Protein AF-0000000072485803 (afdb_homodimer)

Radius of gyration: 36.89 Å; Cα contacts (8 Å, |Δi|>4): 2229; chains: 2; bounding box: 76×110×86 Å

Secondary structure (DSSP, 8-state):
-----------------HHHHHHHHHHHT------EEEETTTSTT--HHHHHHHHT-TT---HHHHHHHHHHHTT------TTTTSTTHHHHHH--GGGTTSPEE-HHHHIIIIITTT--EEE-SSSTT-THHHHTT-HHHHTTTT--SPPEE---GGGGSGGGGGGS----------------------GGG--EE--EEEEEEESSSEESEEEEEEEEGGGS-HHHIIIIISSHHHHHH--BSS--B----TTS---EEEEEEEEEPEEEEEEHHHHHHHHHHS-SSPPSSTTEEEGGGGGSGGGSPPEEEB--TTTGGGTTTGGGGGG--THHHHHHHHHTT-SS-SEEEEEEE-TT-EEEEEE-SEEEEEEEEESEEEEEEE-GGGGGGS---EEEEEE--B-GGGSB--TT-TT-TT-B--B-SS-EEEEEEEE-------HHHHHHHHHHHHHHHHHHHHHHHHHHHHHHHHTTSTT----HHHHHHHHHHHHHHHHTS----EEEEEPTT-EEEE-TT-EEEEEEE--HHHHHHHHHHHHHHHHS---SPPPP--EEEEEEEEE--TT-HHHHHHHHHHTT-/-----------------HHHHHHHHHHHT------EEEETTTSTT--HHHHHHHHT-TT---HHHHHHHHHHHTT------TTTTTTTHHHHHH--GGGTTSPEE-HHHHIIIIITTT--EEE-SSSTT-THHHHTT-HHHHTTTT--SPPEE---TTTTSGGGGGGS----------------------GGG--EE--EEEEEEESSSEESEEEEEEEEGGGS-HHHIIIIISSHHHHHH--BSS--B----TTS---EEEEEEEEEPEEEEEEHHHHHHHHHHS-SSPPSSTTEEEGGGGGSGGGSPPEEEB--TTTGGGTTTGGGGGG--THHHHHHHHHTT-SS-SEEEEEEE-TT-EEEEEE-SEEEEEEEEESEEEEEEE-GGGGGGS---EEEEEE--B-GGGSB--TT-TT-TT-B--B-SS-EEEEEEEE-------HHHHHHHHHHHHHHHHHHHHHHHHHHHHHHHHTTSTT----HHHHHHHHHHHHHHHHTS----EEEEEPTT-EEEE-TT-EEEEEEE--HHHHHHHHHHHHHHHHS---SPPPP--EEEEEEEEE--TT-HHHHHHHHHHTT-

Solvent-acces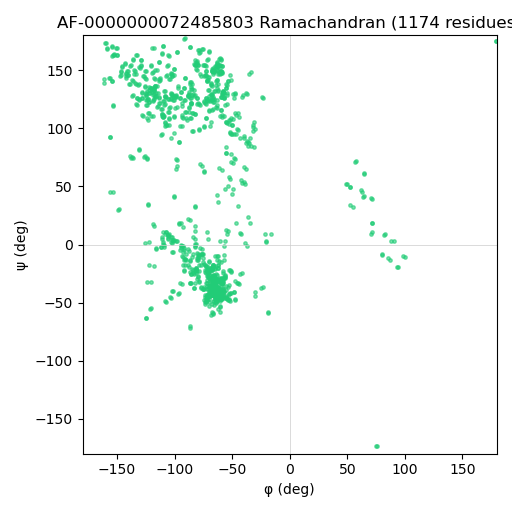sible surface area (backbone atoms only — not comparable to full-atom values): 63453 Å² total; per-residue (Å²): 126,84,74,75,73,77,72,76,68,85,64,85,62,70,78,72,45,72,61,51,30,40,43,51,34,37,63,68,56,62,70,91,53,53,24,45,32,34,37,45,84,54,13,65,91,42,41,71,64,56,39,51,50,55,73,64,41,85,86,66,70,49,68,68,55,30,40,54,52,30,12,53,63,71,63,59,64,71,78,72,61,93,75,71,73,62,70,59,56,61,56,65,66,64,53,55,79,64,51,80,54,42,36,61,34,46,65,54,42,43,31,52,65,19,63,60,40,60,40,50,34,34,36,41,37,55,41,70,82,27,54,36,58,60,53,59,71,37,62,52,62,70,24,38,66,76,64,76,69,74,64,35,64,60,77,66,81,71,70,75,65,62,77,68,66,72,63,72,78,69,69,76,78,73,78,75,77,76,74,78,77,71,77,72,71,74,68,74,69,76,71,80,75,60,62,65,35,74,58,54,39,64,31,35,34,23,65,34,19,50,44,60,29,60,27,41,38,31,28,37,56,70,62,42,52,70,81,52,32,57,64,48,59,61,24,71,68,29,53,71,46,54,42,54,72,45,73,68,45,64,64,67,57,80,86,63,87,56,41,41,41,34,31,45,30,33,30,36,43,16,74,45,76,39,36,45,31,25,49,50,31,39,47,68,68,21,60,66,60,46,51,86,60,50,49,58,44,62,28,68,49,22,80,40,45,86,69,31,50,55,28,45,31,34,64,55,86,72,27,28,31,76,62,66,38,45,85,56,48,83,32,52,66,61,64,64,62,52,50,49,23,48,67,65,61,38,95,59,70,72,30,37,28,47,36,40,35,36,43,18,40,31,42,44,34,42,64,46,81,25,33,33,46,40,32,25,44,34,19,27,41,35,34,26,34,34,56,51,71,44,44,78,64,52,53,53,54,73,23,32,31,24,23,46,39,70,30,64,88,77,25,43,78,52,89,81,41,61,36,36,81,76,47,40,64,20,46,45,34,41,74,48,55,76,72,47,69,44,70,46,42,56,56,83,73,56,53,68,47,38,73,75,35,25,49,59,45,45,44,52,48,48,24,53,47,42,32,53,51,52,50,37,53,49,50,60,50,25,76,74,40,80,82,60,75,86,45,74,65,55,51,53,50,42,48,50,50,18,47,54,54,36,69,62,42,73,52,69,50,43,66,47,76,40,40,56,37,24,28,35,39,41,44,51,44,33,31,33,24,40,39,36,37,60,30,57,67,52,52,51,49,44,52,51,43,56,57,39,46,76,67,45,87,63,86,71,79,63,78,69,55,46,27,34,33,40,35,39,29,28,73,52,65,76,62,26,55,43,54,34,47,47,52,42,52,44,69,67,108,126,88,76,75,73,78,72,78,69,86,65,84,63,70,77,70,47,72,60,50,30,39,45,50,34,39,62,68,56,61,69,91,51,53,24,45,33,34,36,46,83,52,12,66,91,42,40,70,64,56,38,51,50,58,74,62,40,86,85,65,69,49,68,67,57,30,39,54,51,32,12,55,64,71,63,59,63,70,79,71,59,94,76,66,72,61,71,59,54,64,54,65,65,64,54,53,78,65,49,80,54,42,36,61,34,48,65,56,42,44,32,49,65,20,63,57,42,61,41,50,33,34,36,42,39,54,40,69,83,29,54,38,59,61,53,60,72,36,63,53,63,69,26,40,66,76,64,75,68,73,63,36,65,60,75,65,81,71,68,76,66,61,75,69,66,70,64,70,78,69,71,75,79,73,78,73,77,75,72,77,76,68,76,72,70,70,68,73,69,74,71,79,72,58,60,65,35,73,56,56,40,63,30,35,35,23,65,34,19,48,44,59,28,59,27,40,39,32,26,38,58,71,61,44,52,70,82,52,32,56,63,47,59,60,24,71,69,30,51,70,47,55,43,54,74,47,75,67,46,66,64,65,56,83,87,62,86,57,42,42,41,34,32,43,30,33,30,35,44,17,75,46,76,40,38,44,30,25,49,50,31,39,47,70,69,20,60,64,58,45,52,82,59,51,46,58,42,62,28,69,49,22,81,41,46,84,70,31,50,54,28,46,31,34,63,54,86,73,26,27,31,76,62,66,39,47,85,56,48,84,32,54,67,62,64,63,60,52,50,48,21,51,69,65,60,37,95,58,69,71,30,37,29,48,36,40,34,36,42,17,40,32,42,44,33,40,62,46,79,26,33,33,44,40,32,25,45,34,19,26,40,35,35,25,35,34,56,51,70,43,44,74,65,54,54,54,56,71,24,32,32,25,22,46,39,70,29,66,88,77,25,42,78,53,91,82,42,63,35,36,80,78,48,40,65,21,45,44,35,42,75,49,54,76,72,45,69,43,70,45,41,55,56,83,72,56,52,72,47,39,73,74,35,25,48,60,44,45,44,54,48,46,24,50,45,42,30,51,52,50,51,36,53,49,49,61,50,25,75,74,41,80,81,60,74,86,46,75,64,56,51,52,50,41,48,51,50,17,48,55,55,35,70,62,42,75,51,69,51,43,66,46,76,41,40,56,36,24,27,36,41,42,44,51,43,33,30,35,24,40,39,36,37,62,30,56,68,51,52,49,48,42,52,52,44,56,57,41,45,75,68,44,86,63,86,69,78,63,79,70,55,45,27,34,34,41,36,39,31,29,74,54,64,76,63,27,54,43,54,35,48,48,52,43,54,44,70,67,107

Foldseek 3Di:
DPPPPPPPPPPPDPPDDLLNVLVVVCVVLPDDFAAEAAEDPQAPPRHVVLLVDLCPDPVNDDLVNLRNVRGPVVLDPPPDDPPPLQPCPVVVVPVVVCVNSHHYYYLVRCLVVPVLSVGKHKYFRNCVPFLLLPQVLDLCRQLVVVVPDWFDFPDDPPVVPPPPPPPDDPPPPPDPPPDDPPPPPPPPPPPPDRPTHAFKAKKFKDLFQEAFAWAWEKFWLVLDDPVQCPPQPDDPLNVVQWQFLDPQDPPPPVPDRITMTITTAGEHTAMDMAGSLQLVLLQVVADQAGDDPSRYYQLHCLLDLVNGRIFIKHDDWQQCCVPRVVVCVVSGDCSVQVSCCVSQVHPGFRHKDKIKHHQHHKYFKFFFQWWKKKAWSFFKKKKKWWALSLVLLFDWDWHFYFYWYWDPVSWDDDNPPRNCNPTGTTIRSDTHTPNGIDTGTNFGADPVNCSVPVFVRRLVRQLVVQLSVVSSVVVVVVVVVVPDPCDPVVSVVSSVVSNVSSVSRTTGIYMDMAHRRMIMGRHGGIIIMMGTWGDNVLVVQVVVVVVVVVPDVPVDDRDRSMIMMMMTTHRHDCPPPVNVVSVVSSVVD/DPPPPPPPPPPPDPDDDLLNVLVVVCVVLPDDFAAEAAEDPQAPPHHVVLLVDLCPDPVNDDLVNLRNVRGPVVLDPPPDDVPPQQPCPVVVVPVCVCVNSHHYYYLVRCLVVPVVSVGKHKYFRNCVPFLLLPQVLDLCRQLVVVVPDWFDFPDDPPVVPPPPPPPDDPDPPPPPPPPDPPPPPPPPPPPPDRDTHAFKAKKFKFLFQEAFAWAWEKFWLVLDDPVQCDPQPPDPLNVVQWQFLDDQDPPPPVPDRITMTITTAGEHTAMDMAGSLQLVLLQVVADQAGDDPSRYYQLQCLLDLVNGRIFIKHDDWQQCCVPRVVVCVVSGDCSVQVSCCVSQVHPGFRHKDKIKHHQHHKYFKFFFQWWKKKAWSFFKKKKKWWALSLVLLFDWDKHFYFYWYWDPVSWDDDNPPRNCNPTGTTIRSDTHTDNGIDTGTNFGADPVRCSVPVFVRRLVRQLVVQLSVVSSVVVVVCVVVVPDPCDPVVSVVSSVVSNVSSVSRTTGIYMDMHHRRMIMGRHGGIIIMMGTWGDNVLVVQVVVVVVVVVPDVPVDDRDRSMIMMMMTTHRHDCPPPVNVCSVVSSVVD

Nearest PDB structures (foldseek):
  7yxg-assembly1_B  TM=8.420E-01  e=2.147E-21  Drosophila melanogaster
  7yxi-assembly1_A  TM=8.271E-01  e=3.783E-21  Drosophila melanogaster
  7yxh-assembly1_A  TM=8.263E-01  e=3.378E-21  Drosophila melanogaster
  4qu2-assembly1_A  TM=8.295E-01  e=5.953E-21  Mus musculus
  7yxj-assembly2_D  TM=8.227E-01  e=6.426E-20  Drosophila melanogaster

InterPro domains:
  IPR003347 JmjC domain [PS51184] (312-585)
  IPR014710 RmlC-like jelly roll fold [G3DSA:2.60.120.10] (82-196)
  IPR014710 RmlC-like jelly roll fold [G3DSA:2.60.120.10] (247-460)
  IPR014710 RmlC-like jelly roll fold [G3DSA:2.60.120.10] (461-583)
  IPR041667 Cupin-like domain 8 [PF13621] (108-575)

Sequence (1178 aa):
MPTSTVSSTASGDPPLTLLEAFASSAAALRQFGIPRIRVVGLSEGCTPQDYERQRARSDGKDLETLLQESSLCWSHGRPGTAGHRTQNEKSFLHEATAHEDVPVVTEQEFMHRFVFHSRPCIILDALAKWPALHKWREDRYVFDLDHSLPLEAERSDSEEEQDDDVDAEMGDEDTRSEEQVCKHAGKTKSTEGAVLRPKTVTVALTPNGRADAVTRVTYATTAVPAEEAARVYAGDEACKQAVLLSPLTHTADKDRGDAIRQEKIFMYAAELRMTLPQLYGLLRRSPMCSPPHPIDVDMRTYSNKKSAPAIAYAQLQNNCLNTEYTHLRVDILPNVERFGCRVFGKDAVEAANVWFGIPASVSSMHQDWVENLYSVVRGVKEFVLIPPWEGPFVPKPEIPAAAFAIDEAASLIDPEDDRAENWLLQFKQYPVKDGTVVPWMDFDLAGADVEADADGAAHAELERRLLEKLRISRLSSSSLLPNIETTKESHDEDAAAAREEASRKPLHPLVAYVHPGETLYLPAMWLHRVAQHPDGTDLQAHQRHGAAANAATSASPPPLFLTAAVNYWYDMSFSNPSVVLLREFGLLLMPTSTVSSTASGDPPLTLLEAFASSAAALRQFGIPRIRVVGLSEGCTPQDYERQRARSDGKDLETLLQESSLCWSHGRPGTAGHRTQNEKSFLHEATAHEDVPVVTEQEFMHRFVFHSRPCIILDALAKWPALHKWREDRYVFDLDHSLPLEAERSDSEEEQDDDVDAEMGDEDTRSEEQVCKHAGKTKSTEGAVLRPKTVTVALTPNGRADAVTRVTYATTAVPAEEAARVYAGDEACKQAVLLSPLTHTADKDRGDAIRQEKIFMYAAELRMTLPQLYGLLRRSPMCSPPHPIDVDMRTYSNKKSAPAIAYAQLQNNCLNTEYTHLRVDILPNVERFGCRVFGKDAVEAANVWFGIPASVSSMHQDWVENLYSVVRGVKEFVLIPPWEGPFVPKPEIPAAAFAIDEAASLIDPEDDRAENWLLQFKQYPVKDGTVVPWMDFDLAGADVEADADGAAHAELERRLLEKLRISRLSSSSLLPNIETTKESHDEDAAAAREEASRKPLHPLVAYVHPGETLYLPAMWLHRVAQHPDGTDLQAHQRHGAAANAATSASPPPLFLTAAVNYWYDMSFSNPSVVLLREFGLLL

Organism: Leishmania tarentolae (NCBI:txid5689)

Structure (mmCIF, N/CA/C/O backbone):
data_AF-0000000072485803-model_v1
#
loop_
_entity.id
_entity.type
_entity.pdbx_description
1 polymer 'JmjC domain-containing protein'
#
loop_
_atom_site.group_PDB
_atom_site.id
_atom_site.type_symbol
_atom_site.label_atom_id
_atom_site.label_alt_id
_atom_site.label_comp_id
_atom_site.label_asym_id
_atom_site.label_entity_id
_atom_site.label_seq_id
_atom_site.pdbx_PDB_ins_code
_atom_site.Cartn_x
_atom_site.Cartn_y
_atom_site.Cartn_z
_atom_site.occupancy
_atom_site.B_iso_or_equiv
_atom_site.auth_seq_id
_atom_site.auth_comp_id
_atom_site.auth_asym_id
_atom_site.auth_atom_id
_atom_site.pdbx_PDB_model_num
ATOM 1 N N . MET A 1 1 ? -4.621 26.641 -9.828 1 20.8 1 MET A N 1
ATOM 2 C CA . MET A 1 1 ? -4.969 25.234 -9.75 1 20.8 1 MET A CA 1
ATOM 3 C C . MET A 1 1 ? -6.473 25.031 -9.914 1 20.8 1 MET A C 1
ATOM 5 O O . MET A 1 1 ? -7.27 25.75 -9.312 1 20.8 1 MET A O 1
ATOM 9 N N . PRO A 1 2 ? -6.93 24.594 -11.039 1 23.52 2 PRO A N 1
ATOM 10 C CA . PRO A 1 2 ? -8.367 24.578 -11.328 1 23.52 2 PRO A CA 1
ATOM 11 C C . PRO A 1 2 ? -9.18 23.875 -10.25 1 23.52 2 PRO A C 1
ATOM 13 O O . PRO A 1 2 ? -8.688 22.922 -9.625 1 23.52 2 PRO A O 1
ATOM 16 N N . THR A 1 3 ? -9.859 24.641 -9.516 1 21.31 3 THR A N 1
ATOM 17 C CA . THR A 1 3 ? -10.828 24.328 -8.477 1 21.31 3 THR A CA 1
ATOM 18 C C . THR A 1 3 ? -11.891 23.359 -9.016 1 21.31 3 THR A C 1
ATOM 20 O O . THR A 1 3 ? -12.758 23.766 -9.797 1 21.31 3 THR A O 1
ATOM 23 N N . SER A 1 4 ? -11.352 22.172 -9.484 1 23.53 4 SER A N 1
ATOM 24 C CA . SER A 1 4 ? -12.414 21.266 -9.922 1 23.53 4 SER A CA 1
ATOM 25 C C . SER A 1 4 ? -13.547 21.219 -8.906 1 23.53 4 SER A C 1
ATOM 27 O O . SER A 1 4 ? -13.312 21.031 -7.711 1 23.53 4 SER A O 1
ATOM 29 N N . THR A 1 5 ? -14.523 21.953 -9.195 1 24.02 5 THR A N 1
ATOM 30 C CA . THR A 1 5 ? -15.828 22.062 -8.562 1 24.02 5 THR A CA 1
ATOM 31 C C . THR A 1 5 ? -16.438 20.688 -8.328 1 24.02 5 THR A C 1
ATOM 33 O O . THR A 1 5 ? -16.766 19.969 -9.289 1 24.02 5 THR A O 1
ATOM 36 N N . VAL A 1 6 ? -15.938 19.953 -7.355 1 25.98 6 VAL A N 1
ATOM 37 C CA . VAL A 1 6 ? -16.672 18.75 -6.973 1 25.98 6 VAL A CA 1
ATOM 38 C C . VAL A 1 6 ? -18.109 19.125 -6.617 1 25.98 6 VAL A C 1
ATOM 40 O O . VAL A 1 6 ? -18.359 19.844 -5.648 1 25.98 6 VAL A O 1
ATOM 43 N N . SER A 1 7 ? -18.938 19.328 -7.633 1 24.88 7 SER A N 1
ATOM 44 C CA . SER A 1 7 ? -20.375 19.5 -7.449 1 24.88 7 SER A CA 1
ATOM 45 C C . SER A 1 7 ? -20.953 18.391 -6.57 1 24.88 7 SER A C 1
ATOM 47 O O . SER A 1 7 ? -20.672 17.219 -6.777 1 24.88 7 SER A O 1
ATOM 49 N N . SER A 1 8 ? -21.188 18.719 -5.398 1 28.12 8 SER A N 1
ATOM 50 C CA . SER A 1 8 ? -22.016 17.953 -4.469 1 28.12 8 SER A CA 1
ATOM 51 C C . SER A 1 8 ? -23.344 17.578 -5.105 1 28.12 8 SER A C 1
ATOM 53 O O . SER A 1 8 ? -24.266 18.391 -5.172 1 28.12 8 SER A O 1
ATOM 55 N N . THR A 1 9 ? -23.453 17.062 -6.289 1 29.09 9 THR A N 1
ATOM 56 C CA . THR A 1 9 ? -24.797 16.641 -6.652 1 29.09 9 THR A CA 1
ATOM 57 C C . THR A 1 9 ? -25.422 15.789 -5.551 1 29.09 9 THR A C 1
ATOM 59 O O . THR A 1 9 ? -24.766 14.883 -5.023 1 29.09 9 THR A O 1
ATOM 62 N N . ALA A 1 10 ? -26.359 16.234 -4.805 1 33.19 10 ALA A N 1
ATOM 63 C CA . ALA A 1 10 ? -27.422 15.539 -4.09 1 33.19 10 ALA A CA 1
ATOM 64 C C . ALA A 1 10 ? -27.906 14.32 -4.875 1 33.19 10 ALA A C 1
ATOM 66 O O . ALA A 1 10 ? -28.953 14.359 -5.52 1 33.19 10 ALA A O 1
ATOM 67 N N . SER A 1 11 ? -27.141 13.742 -5.891 1 34.41 11 SER A N 1
ATOM 68 C CA . SER A 1 11 ? -27.797 12.742 -6.73 1 34.41 11 SER A CA 1
ATOM 69 C C . SER A 1 11 ? -28.281 11.562 -5.898 1 34.41 11 SER A C 1
ATOM 71 O O . SER A 1 11 ? -27.641 11.172 -4.922 1 34.41 11 SER A O 1
ATOM 73 N N . GLY A 1 12 ? -29.547 11.227 -5.746 1 38.88 12 GLY A N 1
ATOM 74 C CA . GLY A 1 12 ? -30.391 10.086 -5.449 1 38.88 12 GLY A CA 1
ATOM 75 C C . GLY A 1 12 ? -29.719 8.75 -5.699 1 38.88 12 GLY A C 1
ATOM 76 O O . GLY A 1 12 ? -30.375 7.727 -5.855 1 38.88 12 GLY A O 1
ATOM 77 N N . ASP A 1 13 ? -28.547 8.805 -6.066 1 46.03 13 ASP A N 1
ATOM 78 C CA . ASP A 1 13 ? -28.016 7.496 -6.438 1 46.03 13 ASP A CA 1
ATOM 79 C C . ASP A 1 13 ? -27.844 6.605 -5.211 1 46.03 13 ASP A C 1
ATOM 81 O O . ASP A 1 13 ? -27.375 7.066 -4.168 1 46.03 13 ASP A O 1
ATOM 85 N N . PRO A 1 14 ? -28.547 5.598 -5.184 1 54.72 14 PRO A N 1
ATOM 86 C CA . PRO A 1 14 ? -28.422 4.629 -4.09 1 54.72 14 PRO A CA 1
ATOM 87 C C . PRO A 1 14 ? -26.969 4.434 -3.645 1 54.72 14 PRO A C 1
ATOM 89 O O . PRO A 1 14 ? -26.047 4.613 -4.441 1 54.72 14 PRO A O 1
ATOM 92 N N . PRO A 1 15 ? -26.844 4.543 -2.332 1 56.59 15 PRO A N 1
ATOM 93 C CA . PRO A 1 15 ? -25.5 4.363 -1.757 1 56.59 15 PRO A CA 1
ATOM 94 C C . PRO A 1 15 ? -24.734 3.221 -2.41 1 56.59 15 PRO A C 1
ATOM 96 O O . PRO A 1 15 ? -25.328 2.213 -2.801 1 56.59 15 PRO A O 1
ATOM 99 N N . LEU A 1 16 ? -23.531 3.576 -2.812 1 63.62 16 LEU A N 1
ATOM 100 C CA . LEU A 1 16 ? -22.641 2.586 -3.41 1 63.62 16 LEU A CA 1
ATOM 101 C C . LEU A 1 16 ? -22.562 1.327 -2.551 1 63.62 16 LEU A C 1
ATOM 103 O O . LEU A 1 16 ? -22.531 1.411 -1.321 1 63.62 16 LEU A O 1
ATOM 107 N N . THR A 1 17 ? -22.766 0.265 -3.207 1 79.06 17 THR A N 1
ATOM 108 C CA . THR A 1 17 ? -22.625 -1.032 -2.555 1 79.06 17 THR A CA 1
ATOM 109 C C . THR A 1 17 ? -21.172 -1.444 -2.477 1 79.06 17 THR A C 1
ATOM 111 O O . THR A 1 17 ? -20.312 -0.816 -3.098 1 79.06 17 THR A O 1
ATOM 114 N N . LEU A 1 18 ? -20.859 -2.271 -1.564 1 79.62 18 LEU A N 1
ATOM 115 C CA . LEU A 1 18 ? -19.531 -2.83 -1.416 1 79.62 18 LEU A CA 1
ATOM 116 C C . LEU A 1 18 ? -19.016 -3.359 -2.75 1 79.62 18 LEU A C 1
ATOM 118 O O . LEU A 1 18 ? -17.844 -3.139 -3.1 1 79.62 18 LEU A O 1
ATOM 122 N N . LEU A 1 19 ? -19.875 -3.994 -3.492 1 79.5 19 LEU A N 1
ATOM 123 C CA . LEU A 1 19 ? -19.5 -4.535 -4.797 1 79.5 19 LEU A CA 1
ATOM 124 C C . LEU A 1 19 ? -19.141 -3.416 -5.762 1 79.5 19 LEU A C 1
ATOM 126 O O . LEU A 1 19 ? -18.172 -3.543 -6.531 1 79.5 19 LEU A O 1
ATOM 130 N N . GLU A 1 20 ? -19.828 -2.35 -5.676 1 81.62 20 GLU A N 1
ATOM 131 C CA . GLU A 1 20 ? -19.547 -1.205 -6.539 1 81.62 20 GLU A CA 1
ATOM 132 C C . GLU A 1 20 ? -18.219 -0.535 -6.16 1 81.62 20 GLU A C 1
ATOM 134 O O . GLU A 1 20 ? -17.5 -0.041 -7.023 1 81.62 20 GLU A O 1
ATOM 139 N N . ALA A 1 21 ? -18 -0.556 -4.859 1 82.06 21 ALA A N 1
ATOM 140 C CA . ALA A 1 21 ? -16.734 0.01 -4.406 1 82.06 21 ALA A CA 1
ATOM 141 C C . ALA A 1 21 ? -15.555 -0.803 -4.926 1 82.06 21 ALA A C 1
ATOM 143 O O . ALA A 1 21 ? -14.539 -0.239 -5.344 1 82.06 21 ALA A O 1
ATOM 144 N N . PHE A 1 22 ? -15.695 -2.092 -4.945 1 84.62 22 PHE A N 1
ATOM 145 C CA . PHE A 1 22 ? -14.648 -2.943 -5.496 1 84.62 22 PHE A CA 1
ATOM 146 C C . PHE A 1 22 ? -14.508 -2.725 -7 1 84.62 22 PHE A C 1
ATOM 148 O O . PHE A 1 22 ? -13.398 -2.65 -7.52 1 84.62 22 PHE A O 1
ATOM 155 N N . ALA A 1 23 ? -15.586 -2.646 -7.676 1 87.44 23 ALA A N 1
ATOM 156 C CA . ALA A 1 23 ? -15.562 -2.42 -9.117 1 87.44 23 ALA A CA 1
ATOM 157 C C . ALA A 1 23 ? -14.898 -1.087 -9.453 1 87.44 23 ALA A C 1
ATOM 159 O O . ALA A 1 23 ? -14.117 -0.996 -10.398 1 87.44 23 ALA A O 1
ATOM 160 N N . SER A 1 24 ? -15.219 -0.077 -8.68 1 87.06 24 SER A N 1
ATOM 161 C CA . SER A 1 24 ? -14.617 1.234 -8.883 1 87.06 24 SER A CA 1
ATOM 162 C C . SER A 1 24 ? -13.117 1.204 -8.594 1 87.06 24 SER A C 1
ATOM 164 O O . SER A 1 24 ? -12.336 1.853 -9.289 1 87.06 24 SER A O 1
ATOM 166 N N . SER A 1 25 ? -12.797 0.51 -7.555 1 87.75 25 SER A N 1
ATOM 167 C CA . SER A 1 25 ? -11.383 0.36 -7.234 1 87.75 25 SER A CA 1
ATOM 168 C C . SER A 1 25 ? -10.633 -0.353 -8.359 1 87.75 25 SER A C 1
ATOM 170 O O . SER A 1 25 ? -9.531 0.055 -8.734 1 87.75 25 SER A O 1
ATOM 172 N N . ALA A 1 26 ? -11.227 -1.423 -8.859 1 89.75 26 ALA A N 1
ATOM 173 C CA . ALA A 1 26 ? -10.625 -2.18 -9.953 1 89.75 26 ALA A CA 1
ATOM 174 C C . ALA A 1 26 ? -10.422 -1.303 -11.188 1 89.75 26 ALA A C 1
ATOM 176 O O . ALA A 1 26 ? -9.391 -1.386 -11.859 1 89.75 26 ALA A O 1
ATOM 177 N N . ALA A 1 27 ? -11.398 -0.511 -11.461 1 90.38 27 ALA A N 1
ATOM 178 C CA . ALA A 1 27 ? -11.312 0.393 -12.609 1 90.38 27 ALA A CA 1
ATOM 179 C C . ALA A 1 27 ? -10.211 1.429 -12.406 1 90.38 27 ALA A C 1
ATOM 181 O O . ALA A 1 27 ? -9.469 1.741 -13.344 1 90.38 27 ALA A O 1
ATOM 182 N N . ALA A 1 28 ? -10.109 1.931 -11.219 1 90 28 ALA A N 1
ATOM 183 C CA . ALA A 1 28 ? -9.125 2.965 -10.914 1 90 28 ALA A CA 1
ATOM 184 C C . ALA A 1 28 ? -7.707 2.4 -10.945 1 90 28 ALA A C 1
ATOM 186 O O . ALA A 1 28 ? -6.754 3.117 -11.258 1 90 28 ALA A O 1
ATOM 187 N N . LEU A 1 29 ? -7.57 1.133 -10.695 1 91.75 29 LEU A N 1
ATOM 188 C CA . LEU A 1 29 ? -6.254 0.508 -10.586 1 91.75 29 LEU A CA 1
ATOM 189 C C . LEU A 1 29 ? -5.938 -0.32 -11.82 1 91.75 29 LEU A C 1
ATOM 191 O O . LEU A 1 29 ? -4.984 -1.101 -11.828 1 91.75 29 LEU A O 1
ATOM 195 N N . ARG A 1 30 ? -6.719 -0.219 -12.797 1 90.44 30 ARG A N 1
ATOM 196 C CA . ARG A 1 30 ? -6.613 -1.08 -13.977 1 90.44 30 ARG A CA 1
ATOM 197 C C . ARG A 1 30 ? -5.254 -0.927 -14.648 1 90.44 30 ARG A C 1
ATOM 199 O O . ARG A 1 30 ? -4.781 0.193 -14.852 1 90.44 30 ARG A O 1
ATOM 206 N N . GLN A 1 31 ? -4.625 -2.104 -14.828 1 86.19 31 GLN A N 1
ATOM 207 C CA . GLN A 1 31 ? -3.387 -2.174 -15.602 1 86.19 31 GLN A CA 1
ATOM 208 C C . GLN A 1 31 ? -3.637 -2.727 -17 1 86.19 31 GLN A C 1
ATOM 210 O O . GLN A 1 31 ? -4.535 -3.547 -17.203 1 86.19 31 GLN A O 1
ATOM 215 N N . PHE A 1 32 ? -2.926 -2.311 -17.984 1 82.06 32 PHE A N 1
ATOM 216 C CA . PHE A 1 32 ? -3.24 -2.684 -19.359 1 82.06 32 PHE A CA 1
ATOM 217 C C . PHE A 1 32 ? -2.162 -3.596 -19.922 1 82.06 32 PHE A C 1
ATOM 219 O O . PHE A 1 32 ? -2.285 -4.078 -21.062 1 82.06 32 PHE A O 1
ATOM 226 N N . GLY A 1 33 ? -1.195 -3.859 -19.188 1 89.88 33 GLY A N 1
ATOM 227 C CA . GLY A 1 33 ? -0.13 -4.742 -19.641 1 89.88 33 GLY A CA 1
ATOM 228 C C . GLY A 1 33 ? 0.966 -4.926 -18.609 1 89.88 33 GLY A C 1
ATOM 229 O O . GLY A 1 33 ? 0.904 -4.344 -17.516 1 89.88 33 GLY A O 1
ATOM 230 N N . ILE A 1 34 ? 1.865 -5.793 -18.969 1 94.62 34 ILE A N 1
ATOM 231 C CA . ILE A 1 34 ? 3.012 -6.074 -18.109 1 94.62 34 ILE A CA 1
ATOM 232 C C . ILE A 1 34 ? 4.281 -5.512 -18.75 1 94.62 34 ILE A C 1
ATOM 234 O O . ILE A 1 34 ? 4.762 -6.031 -19.75 1 94.62 34 ILE A O 1
ATOM 238 N N . PRO A 1 35 ? 4.859 -4.48 -18.141 1 94.88 35 PRO A N 1
ATOM 239 C CA . PRO A 1 35 ? 6.043 -3.873 -18.766 1 94.88 35 PRO A CA 1
ATOM 240 C C . PRO A 1 35 ? 7.285 -4.75 -18.641 1 94.88 35 PRO A C 1
ATOM 242 O O . PRO A 1 35 ? 7.418 -5.508 -17.672 1 94.88 35 PRO A O 1
ATOM 245 N N . ARG A 1 36 ? 8.148 -4.656 -19.594 1 95.88 36 ARG A N 1
ATOM 246 C CA . ARG A 1 36 ? 9.5 -5.191 -19.516 1 95.88 36 ARG A CA 1
ATOM 247 C C . ARG A 1 36 ? 10.5 -4.098 -19.156 1 95.88 36 ARG A C 1
ATOM 249 O O . ARG A 1 36 ? 10.477 -3.01 -19.734 1 95.88 36 ARG A O 1
ATOM 256 N N . ILE A 1 37 ? 11.281 -4.371 -18.172 1 96.81 37 ILE A N 1
ATOM 257 C CA . ILE A 1 37 ? 12.18 -3.338 -17.672 1 96.81 37 ILE A CA 1
ATOM 258 C C . ILE A 1 37 ? 13.578 -3.92 -17.484 1 96.81 37 ILE A C 1
ATOM 260 O O . ILE A 1 37 ? 13.766 -5.137 -17.531 1 96.81 37 ILE A O 1
ATOM 264 N N . ARG A 1 38 ? 14.539 -3.078 -17.375 1 97 38 ARG A N 1
ATOM 265 C CA . ARG A 1 38 ? 15.875 -3.396 -16.875 1 97 38 ARG A CA 1
ATOM 266 C C . ARG A 1 38 ? 16.141 -2.701 -15.547 1 97 38 ARG A C 1
ATOM 268 O O . ARG A 1 38 ? 15.672 -1.586 -15.32 1 97 38 ARG A O 1
ATOM 275 N N . VAL A 1 39 ? 16.781 -3.346 -14.664 1 97.75 39 VAL A N 1
ATOM 276 C CA . VAL A 1 39 ? 17.078 -2.797 -13.344 1 97.75 39 VAL A CA 1
ATOM 277 C C . VAL A 1 39 ? 18.594 -2.602 -13.203 1 97.75 39 VAL A C 1
ATOM 279 O O . VAL A 1 39 ? 19.359 -3.543 -13.383 1 97.75 39 VAL A O 1
ATOM 282 N N . VAL A 1 40 ? 19 -1.381 -12.852 1 96.5 40 VAL A N 1
ATOM 283 C CA . VAL A 1 40 ? 20.422 -1.072 -12.641 1 96.5 40 VAL A CA 1
ATOM 284 C C . VAL A 1 40 ? 21 -1.991 -11.57 1 96.5 40 VAL A C 1
ATOM 286 O O . VAL A 1 40 ? 20.422 -2.121 -10.484 1 96.5 40 VAL A O 1
ATOM 289 N N . GLY A 1 41 ? 22.062 -2.676 -11.883 1 94.5 41 GLY A N 1
ATOM 290 C CA . GLY A 1 41 ? 22.734 -3.531 -10.906 1 94.5 41 GLY A CA 1
ATOM 291 C C . GLY A 1 41 ? 22.266 -4.973 -10.969 1 94.5 41 GLY A C 1
ATOM 292 O O . GLY A 1 41 ? 22.938 -5.871 -10.461 1 94.5 41 GLY A O 1
ATOM 293 N N . LEU A 1 42 ? 21.109 -5.27 -11.547 1 97.12 42 LEU A N 1
ATOM 294 C CA . LEU A 1 42 ? 20.594 -6.625 -11.664 1 97.12 42 LEU A CA 1
ATOM 295 C C . LEU A 1 42 ? 20.672 -7.117 -13.102 1 97.12 42 LEU A C 1
ATOM 297 O O . LEU A 1 42 ? 21.125 -8.242 -13.359 1 97.12 42 LEU A O 1
ATOM 301 N N . SER A 1 43 ? 20.188 -6.27 -14.008 1 96.19 43 SER A N 1
ATOM 302 C CA . SER A 1 43 ? 20.25 -6.586 -15.43 1 96.19 43 SER A CA 1
ATOM 303 C C . SER A 1 43 ? 21.656 -6.434 -15.969 1 96.19 43 SER A C 1
ATOM 305 O O . SER A 1 43 ? 22.25 -5.355 -15.883 1 96.19 43 SER A O 1
ATOM 307 N N . GLU A 1 44 ? 22.094 -7.461 -16.5 1 94.12 44 GLU A N 1
ATOM 308 C CA . GLU A 1 44 ? 23.484 -7.453 -16.984 1 94.12 44 GLU A CA 1
ATOM 309 C C . GLU A 1 44 ? 23.703 -6.34 -18 1 94.12 44 GLU A C 1
ATOM 311 O O . GLU A 1 44 ? 22.906 -6.184 -18.938 1 94.12 44 GLU A O 1
ATOM 316 N N . GLY A 1 45 ? 24.766 -5.57 -17.797 1 89.81 45 GLY A N 1
ATOM 317 C CA . GLY A 1 45 ? 25.156 -4.52 -18.719 1 89.81 45 GLY A CA 1
ATOM 318 C C . GLY A 1 45 ? 24.438 -3.205 -18.469 1 89.81 45 GLY A C 1
ATOM 319 O O . GLY A 1 45 ? 24.781 -2.178 -19.047 1 89.81 45 GLY A O 1
ATOM 320 N N . CYS A 1 46 ? 23.453 -3.205 -17.672 1 91 46 CYS A N 1
ATOM 321 C CA . CYS A 1 46 ? 22.703 -1.986 -17.375 1 91 46 CYS A CA 1
ATOM 322 C C . CYS A 1 46 ? 23.391 -1.199 -16.25 1 91 46 CYS A C 1
ATOM 324 O O . CYS A 1 46 ? 23.375 -1.624 -15.102 1 91 46 CYS A O 1
ATOM 326 N N . THR A 1 47 ? 23.922 -0.007 -16.578 1 91.69 47 THR A N 1
ATOM 327 C CA . THR A 1 47 ? 24.719 0.792 -15.648 1 91.69 47 THR A CA 1
ATOM 328 C C . THR A 1 47 ? 23.953 2.055 -15.242 1 91.69 47 THR A C 1
ATOM 330 O O . THR A 1 47 ? 22.953 2.4 -15.852 1 91.69 47 THR A O 1
ATOM 333 N N . PRO A 1 48 ? 24.453 2.643 -14.172 1 91.94 48 PRO A N 1
ATOM 334 C CA . PRO A 1 48 ? 23.875 3.93 -13.797 1 91.94 48 PRO A CA 1
ATOM 335 C C . PRO A 1 48 ? 23.953 4.965 -14.914 1 91.94 48 PRO A C 1
ATOM 337 O O . PRO A 1 48 ? 23.078 5.836 -15.016 1 91.94 48 PRO A O 1
ATOM 340 N N . GLN A 1 49 ? 24.906 4.859 -15.734 1 92.06 49 GLN A N 1
ATOM 341 C CA . GLN A 1 49 ? 25.047 5.766 -16.875 1 92.06 49 GLN A CA 1
ATOM 342 C C . GLN A 1 49 ? 23.906 5.562 -17.859 1 92.06 49 GLN A C 1
ATOM 344 O O . GLN A 1 49 ? 23.422 6.523 -18.469 1 92.06 49 GLN A O 1
ATOM 349 N N . ASP A 1 50 ? 23.547 4.297 -18.047 1 90.94 50 ASP A N 1
ATOM 350 C CA . ASP A 1 50 ? 22.406 4.008 -18.906 1 90.94 50 ASP A CA 1
ATOM 351 C C . ASP A 1 50 ? 21.125 4.648 -18.375 1 90.94 50 ASP A C 1
ATOM 353 O O . ASP A 1 50 ? 20.312 5.16 -19.141 1 90.94 50 ASP A O 1
ATOM 357 N N . TYR A 1 51 ? 21 4.574 -17.094 1 92.31 51 TYR A N 1
ATOM 358 C CA . TYR A 1 51 ? 19.859 5.207 -16.422 1 92.31 51 TYR A CA 1
ATOM 359 C C . TYR A 1 51 ? 19.859 6.711 -16.672 1 92.31 51 TYR A C 1
ATOM 361 O O . TYR A 1 51 ? 18.828 7.277 -17.062 1 92.31 51 TYR A O 1
ATOM 369 N N . GLU A 1 52 ? 20.953 7.359 -16.516 1 91.38 52 GLU A N 1
ATOM 370 C CA . GLU A 1 52 ? 21.078 8.805 -16.688 1 91.38 52 GLU A CA 1
ATOM 371 C C . GLU A 1 52 ? 20.828 9.211 -18.141 1 91.38 52 GLU A C 1
ATOM 373 O O . GLU A 1 52 ? 20.203 10.234 -18.406 1 91.38 52 GLU A O 1
ATOM 378 N N . ARG A 1 53 ? 21.312 8.398 -18.969 1 89.88 53 ARG A N 1
ATOM 379 C CA . ARG A 1 53 ? 21.109 8.672 -20.391 1 89.88 53 ARG A CA 1
ATOM 380 C C . ARG A 1 53 ? 19.641 8.625 -20.766 1 89.88 53 ARG A C 1
ATOM 382 O O . ARG A 1 53 ? 19.156 9.438 -21.562 1 89.88 53 ARG A O 1
ATOM 389 N N . GLN A 1 54 ? 18.922 7.637 -20.219 1 90.12 54 GLN A N 1
ATOM 390 C CA . GLN A 1 54 ? 17.5 7.527 -20.547 1 90.12 54 GLN A CA 1
ATOM 391 C C . GLN A 1 54 ? 16.703 8.68 -19.938 1 90.12 54 GLN A C 1
ATOM 393 O O . GLN A 1 54 ? 15.75 9.172 -20.531 1 90.12 54 GLN A O 1
ATOM 398 N N . ARG A 1 55 ? 17.125 9.164 -18.75 1 88.06 55 ARG A N 1
ATOM 399 C CA . ARG A 1 55 ? 16.438 10.289 -18.125 1 88.06 55 ARG A CA 1
ATOM 400 C C . ARG A 1 55 ? 16.703 11.586 -18.875 1 88.06 55 ARG A C 1
ATOM 402 O O . ARG A 1 55 ? 15.914 12.523 -18.797 1 88.06 55 ARG A O 1
ATOM 409 N N . ALA A 1 56 ? 17.781 11.672 -19.594 1 87.75 56 ALA A N 1
ATOM 410 C CA . ALA A 1 56 ? 18.156 12.867 -20.344 1 87.75 56 ALA A CA 1
ATOM 411 C C . ALA A 1 56 ? 17.719 12.766 -21.797 1 87.75 56 ALA A C 1
ATOM 413 O O . ALA A 1 56 ? 18.219 13.492 -22.656 1 87.75 56 ALA A O 1
ATOM 414 N N . ARG A 1 57 ? 16.828 11.906 -22.031 1 86.88 57 ARG A N 1
ATOM 415 C CA . ARG A 1 57 ? 16.391 11.695 -23.406 1 86.88 57 ARG A CA 1
ATOM 416 C C . ARG A 1 57 ? 15.812 12.984 -24 1 86.88 57 ARG A C 1
ATOM 418 O O . ARG A 1 57 ? 15.172 13.766 -23.297 1 86.88 57 ARG A O 1
ATOM 425 N N . SER A 1 58 ? 15.953 13.125 -25.203 1 82.94 58 SER A N 1
ATOM 426 C CA . SER A 1 58 ? 15.594 14.359 -25.891 1 82.94 58 SER A CA 1
ATOM 427 C C . SER A 1 58 ? 14.094 14.422 -26.156 1 82.94 58 SER A C 1
ATOM 429 O O . SER A 1 58 ? 13.523 15.508 -26.281 1 82.94 58 SER A O 1
ATOM 431 N N . ASP A 1 59 ? 13.438 13.211 -26.328 1 83.25 59 ASP A N 1
ATOM 432 C CA . ASP A 1 59 ? 12.016 13.227 -26.656 1 83.25 59 ASP A CA 1
ATOM 433 C C . ASP A 1 59 ? 11.172 13.539 -25.422 1 83.25 59 ASP A C 1
ATOM 435 O O . ASP A 1 59 ? 9.945 13.672 -25.531 1 83.25 59 ASP A O 1
ATOM 439 N N . GLY A 1 60 ? 11.781 13.672 -24.281 1 80.94 60 GLY A N 1
ATOM 440 C CA . GLY A 1 60 ? 11.125 14.148 -23.062 1 80.94 60 GLY A CA 1
ATOM 441 C C . GLY A 1 60 ? 10.156 13.141 -22.484 1 80.94 60 GLY A C 1
ATOM 442 O O . GLY A 1 60 ? 9.352 13.484 -21.609 1 80.94 60 GLY A O 1
ATOM 443 N N . LYS A 1 61 ? 10.109 11.898 -22.938 1 85.69 61 LYS A N 1
ATOM 444 C CA . LYS A 1 61 ? 9.211 10.898 -22.359 1 85.69 61 LYS A CA 1
ATOM 445 C C . LYS A 1 61 ? 9.602 10.586 -20.922 1 85.69 61 LYS A C 1
ATOM 447 O O . LYS A 1 61 ? 10.773 10.359 -20.625 1 85.69 61 LYS A O 1
ATOM 452 N N . ASP A 1 62 ? 8.57 10.602 -20.109 1 87.62 62 ASP A N 1
ATOM 453 C CA . ASP A 1 62 ? 8.852 10.266 -18.719 1 87.62 62 ASP A CA 1
ATOM 454 C C . ASP A 1 62 ? 8.789 8.758 -18.5 1 87.62 62 ASP A C 1
ATOM 456 O O . ASP A 1 62 ? 8.5 8 -19.422 1 87.62 62 ASP A O 1
ATOM 460 N N . LEU A 1 63 ? 9.211 8.336 -17.391 1 89.31 63 LEU A N 1
ATOM 461 C CA . LEU A 1 63 ? 9.312 6.922 -17.062 1 89.31 63 LEU A CA 1
ATOM 462 C C . LEU A 1 63 ? 7.969 6.223 -17.25 1 89.31 63 LEU A C 1
ATOM 464 O O . LEU A 1 63 ? 7.91 5.109 -17.781 1 89.31 63 LEU A O 1
ATOM 468 N N . GLU A 1 64 ? 6.883 6.844 -16.766 1 88.69 64 GLU A N 1
ATOM 469 C CA . GLU A 1 64 ? 5.57 6.211 -16.875 1 88.69 64 GLU A CA 1
ATOM 470 C C . GLU A 1 64 ? 5.188 5.988 -18.344 1 88.69 64 GLU A C 1
ATOM 472 O O . GLU A 1 64 ? 4.602 4.961 -18.688 1 88.69 64 GLU A O 1
ATOM 477 N N . THR A 1 65 ? 5.531 6.941 -19.109 1 89 65 THR A N 1
ATOM 478 C CA . THR A 1 65 ? 5.273 6.797 -20.547 1 89 65 THR A CA 1
ATOM 479 C C . THR A 1 65 ? 6.066 5.625 -21.125 1 89 65 THR A C 1
ATOM 481 O O . THR A 1 65 ? 5.539 4.84 -21.906 1 89 65 THR A O 1
ATOM 484 N N . LEU A 1 66 ? 7.289 5.52 -20.719 1 90.44 66 LEU A N 1
ATOM 485 C CA . LEU A 1 66 ? 8.133 4.422 -21.188 1 90.44 66 LEU A CA 1
ATOM 486 C C . LEU A 1 66 ? 7.578 3.078 -20.719 1 90.44 66 LEU A C 1
ATOM 488 O O . LEU A 1 66 ? 7.598 2.102 -21.469 1 90.44 66 LEU A O 1
ATOM 492 N N . LEU A 1 67 ? 7.121 3.037 -19.531 1 91.62 67 LEU A N 1
ATOM 493 C CA . LEU A 1 67 ? 6.555 1.808 -18.984 1 91.62 67 LEU A CA 1
ATOM 494 C C . LEU A 1 67 ? 5.297 1.403 -19.75 1 91.62 67 LEU A C 1
ATOM 496 O O . LEU A 1 67 ? 5.098 0.224 -20.047 1 91.62 67 LEU A O 1
ATOM 500 N N . GLN A 1 68 ? 4.445 2.33 -20.062 1 87.81 68 GLN A N 1
ATOM 501 C CA . GLN A 1 68 ? 3.227 2.059 -20.812 1 87.81 68 GLN A CA 1
ATOM 502 C C . GLN A 1 68 ? 3.545 1.541 -22.219 1 87.81 68 GLN A C 1
ATOM 504 O O . GLN A 1 68 ? 2.914 0.596 -22.688 1 87.81 68 GLN A O 1
ATOM 509 N N . GLU A 1 69 ? 4.527 2.162 -22.812 1 86.06 69 GLU A N 1
ATOM 510 C CA . GLU A 1 69 ? 4.934 1.733 -24.156 1 86.06 69 GLU A CA 1
ATOM 511 C C . GLU A 1 69 ? 5.52 0.325 -24.125 1 86.06 69 GLU A C 1
ATOM 513 O O . GLU A 1 69 ? 5.277 -0.473 -25.031 1 86.06 69 GLU A O 1
ATOM 518 N N . SER A 1 70 ? 6.234 0.081 -23.109 1 86.5 70 SER A N 1
ATOM 519 C CA . SER A 1 70 ? 6.84 -1.239 -22.953 1 86.5 70 SER A CA 1
ATOM 520 C C . SER A 1 70 ? 5.777 -2.309 -22.719 1 86.5 70 SER A C 1
ATOM 522 O O . SER A 1 70 ? 5.969 -3.471 -23.094 1 86.5 70 SER A O 1
ATOM 524 N N . SER A 1 71 ? 4.703 -1.948 -22.094 1 81.94 71 SER A N 1
ATOM 525 C CA . SER A 1 71 ? 3.613 -2.873 -21.797 1 81.94 71 SER A CA 1
ATOM 526 C C . SER A 1 71 ? 2.84 -3.24 -23.047 1 81.94 71 SER A C 1
ATOM 528 O O . SER A 1 71 ? 2.299 -4.344 -23.156 1 81.94 71 SER A O 1
ATOM 530 N N . LEU A 1 72 ? 2.701 -2.359 -24 1 70 72 LEU A N 1
ATOM 531 C CA . LEU A 1 72 ? 1.91 -2.533 -25.219 1 70 72 LEU A CA 1
ATOM 532 C C . LEU A 1 72 ? 2.707 -3.281 -26.281 1 70 72 LEU A C 1
ATOM 534 O O . LEU A 1 72 ? 2.135 -4.008 -27.094 1 70 72 LEU A O 1
ATOM 538 N N . CYS A 1 73 ? 3.967 -3.039 -26.375 1 56.53 73 CYS A N 1
ATOM 539 C CA . CYS A 1 73 ? 4.793 -3.625 -27.422 1 56.53 73 CYS A CA 1
ATOM 540 C C . CYS A 1 73 ? 4.875 -5.141 -27.266 1 56.53 73 CYS A C 1
ATOM 542 O O . CYS A 1 73 ? 4.992 -5.863 -28.25 1 56.53 73 CYS A O 1
ATOM 544 N N . TRP A 1 74 ? 4.863 -5.602 -26.125 1 50.34 74 TRP A N 1
ATOM 545 C CA . TRP A 1 74 ? 5.086 -7.035 -25.953 1 50.34 74 TRP A CA 1
ATOM 546 C C . TRP A 1 74 ? 3.766 -7.793 -25.922 1 50.34 74 TRP A C 1
ATOM 548 O O . TRP A 1 74 ? 3.748 -9.023 -25.875 1 50.34 74 TRP A O 1
ATOM 558 N N . SER A 1 75 ? 2.662 -6.996 -25.828 1 45.75 75 SER A N 1
ATOM 559 C CA . SER A 1 75 ? 1.384 -7.699 -25.859 1 45.75 75 SER A CA 1
ATOM 560 C C . SER A 1 75 ? 1.089 -8.266 -27.234 1 45.75 75 SER A C 1
ATOM 562 O O . SER A 1 75 ? 0.295 -9.203 -27.375 1 45.75 75 SER A O 1
ATOM 564 N N . HIS A 1 76 ? 1.28 -7.438 -28.312 1 35.59 76 HIS A N 1
ATOM 565 C CA . HIS A 1 76 ? 0.755 -7.84 -29.609 1 35.59 76 HIS A CA 1
ATOM 566 C C . HIS A 1 76 ? 1.644 -8.891 -30.266 1 35.59 76 HIS A C 1
ATOM 568 O O . HIS A 1 76 ? 2.744 -8.586 -30.719 1 35.59 76 HIS A O 1
ATOM 574 N N . GLY A 1 77 ? 1.732 -10.047 -29.828 1 32.22 77 GLY A N 1
ATOM 575 C CA . GLY A 1 77 ? 1.986 -11.062 -30.844 1 32.22 77 GLY A CA 1
ATOM 576 C C . GLY A 1 77 ? 1.221 -10.82 -32.125 1 32.22 77 GLY A C 1
ATOM 577 O O . GLY A 1 77 ? 0.02 -10.547 -32.094 1 32.22 77 GLY A O 1
ATOM 578 N N . ARG A 1 78 ? 1.672 -10.148 -33.156 1 28.75 78 ARG A N 1
ATOM 579 C CA . ARG A 1 78 ? 0.926 -10.195 -34.406 1 28.75 78 ARG A CA 1
ATOM 580 C C . ARG A 1 78 ? 0.074 -11.461 -34.5 1 28.75 78 ARG A C 1
ATOM 582 O O . ARG A 1 78 ? 0.488 -12.523 -34.031 1 28.75 78 ARG A O 1
ATOM 589 N N . PRO A 1 79 ? -1.211 -11.383 -34.75 1 29.44 79 PRO A N 1
ATOM 590 C CA . PRO A 1 79 ? -2.148 -12.492 -34.969 1 29.44 79 PRO A CA 1
ATOM 591 C C . PRO A 1 79 ? -1.532 -13.641 -35.75 1 29.44 79 PRO A C 1
ATOM 593 O O . PRO A 1 79 ? -2.256 -14.445 -36.344 1 29.44 79 PRO A O 1
ATOM 596 N N . GLY A 1 80 ? -0.29 -13.766 -36.281 1 25.89 80 GLY A N 1
ATOM 597 C CA . GLY A 1 80 ? -0.208 -14.984 -37.094 1 25.89 80 GLY A CA 1
ATOM 598 C C . GLY A 1 80 ? -0.675 -16.219 -36.344 1 25.89 80 GLY A C 1
ATOM 599 O O . GLY A 1 80 ? -0.781 -16.203 -35.094 1 25.89 80 GLY A O 1
ATOM 600 N N . THR A 1 81 ? -1.353 -17.266 -37.062 1 25.7 81 THR A N 1
ATOM 601 C CA . THR A 1 81 ? -1.855 -18.578 -36.688 1 25.7 81 THR A CA 1
ATOM 602 C C . THR A 1 81 ? -0.946 -19.234 -35.656 1 25.7 81 THR A C 1
ATOM 604 O O . THR A 1 81 ? 0.235 -18.891 -35.562 1 25.7 81 THR A O 1
ATOM 607 N N . ALA A 1 82 ? -1.389 -20.062 -34.656 1 28.61 82 ALA A N 1
ATOM 608 C CA . ALA A 1 82 ? -0.746 -21.062 -33.812 1 28.61 82 ALA A CA 1
ATOM 609 C C . ALA A 1 82 ? 0.52 -21.609 -34.469 1 28.61 82 ALA A C 1
ATOM 611 O O . ALA A 1 82 ? 1.41 -22.125 -33.781 1 28.61 82 ALA A O 1
ATOM 612 N N . GLY A 1 83 ? 0.525 -21.781 -35.875 1 27 83 GLY A N 1
ATOM 613 C CA . GLY A 1 83 ? 1.58 -22.453 -36.625 1 27 83 GLY A CA 1
ATOM 614 C C . GLY A 1 83 ? 2.881 -21.672 -36.625 1 27 83 GLY A C 1
ATOM 615 O O . GLY A 1 83 ? 3.963 -22.266 -36.688 1 27 83 GLY A O 1
ATOM 616 N N . HIS A 1 84 ? 2.936 -20.359 -37.188 1 26.47 84 HIS A N 1
ATOM 617 C CA . HIS A 1 84 ? 4.219 -19.75 -37.5 1 26.47 84 HIS A CA 1
ATOM 618 C C . HIS A 1 84 ? 4.859 -19.109 -36.281 1 26.47 84 HIS A C 1
ATOM 620 O O . HIS A 1 84 ? 5.281 -17.953 -36.312 1 26.47 84 HIS A O 1
ATOM 626 N N . ARG A 1 85 ? 4.555 -19.297 -35.062 1 30.77 85 ARG A N 1
ATOM 627 C CA . ARG A 1 85 ? 5.199 -18.906 -33.812 1 30.77 85 ARG A CA 1
ATOM 628 C C . ARG A 1 85 ? 6.664 -19.312 -33.812 1 30.77 85 ARG A C 1
ATOM 630 O O . ARG A 1 85 ? 7.398 -19 -32.844 1 30.77 85 ARG A O 1
ATOM 637 N N . THR A 1 86 ? 7.082 -20.312 -34.625 1 30.58 86 THR A N 1
ATOM 638 C CA . THR A 1 86 ? 8.414 -20.891 -34.719 1 30.58 86 THR A CA 1
ATOM 639 C C . THR A 1 86 ? 9.422 -19.875 -35.25 1 30.58 86 THR A C 1
ATOM 641 O O . THR A 1 86 ? 10.609 -19.953 -34.938 1 30.58 86 THR A O 1
ATOM 644 N N . GLN A 1 87 ? 9.156 -19.188 -36.438 1 28.42 87 GLN A N 1
ATOM 645 C CA . GLN A 1 87 ? 10.258 -18.609 -37.188 1 28.42 87 GLN A CA 1
ATOM 646 C C . GLN A 1 87 ? 10.828 -17.375 -36.469 1 28.42 87 GLN A C 1
ATOM 648 O O . GLN A 1 87 ? 11.984 -17.016 -36.688 1 28.42 87 GLN A O 1
ATOM 653 N N . ASN A 1 88 ? 10.031 -16.438 -35.969 1 29.86 88 ASN A N 1
ATOM 654 C CA . ASN A 1 88 ? 10.617 -15.117 -35.719 1 29.86 88 ASN A CA 1
ATOM 655 C C . ASN A 1 88 ? 11.266 -15.047 -34.344 1 29.86 88 ASN A C 1
ATOM 657 O O . ASN A 1 88 ? 11.062 -14.078 -33.594 1 29.86 88 ASN A O 1
ATOM 661 N N . GLU A 1 89 ? 11.609 -16.094 -33.75 1 33 89 GLU A N 1
ATOM 662 C CA . GLU A 1 89 ? 12.438 -16 -32.562 1 33 89 GLU A CA 1
ATOM 663 C C . GLU A 1 89 ? 13.695 -15.172 -32.844 1 33 89 GLU A C 1
ATOM 665 O O . GLU A 1 89 ? 14.336 -14.695 -31.891 1 33 89 GLU A O 1
ATOM 670 N N . LYS A 1 90 ? 14.258 -15.328 -34.125 1 32.09 90 LYS A N 1
ATOM 671 C CA . LYS A 1 90 ? 15.445 -14.539 -34.438 1 32.09 90 LYS A CA 1
ATOM 672 C C . LYS A 1 90 ? 15.148 -13.047 -34.312 1 32.09 90 LYS A C 1
ATOM 674 O O . LYS A 1 90 ? 16.062 -12.227 -34.25 1 32.09 90 LYS A O 1
ATOM 679 N N . SER A 1 91 ? 14.031 -12.578 -34.812 1 32.38 91 SER A N 1
ATOM 680 C CA . SER A 1 91 ? 13.75 -11.148 -34.812 1 32.38 91 SER A CA 1
ATOM 681 C C . SER A 1 91 ? 13.539 -10.625 -33.406 1 32.38 91 SER A C 1
ATOM 683 O O . SER A 1 91 ? 13.586 -9.414 -33.156 1 32.38 91 SER A O 1
ATOM 685 N N . PHE A 1 92 ? 13.055 -11.422 -32.469 1 33.31 92 PHE A N 1
ATOM 686 C CA . PHE A 1 92 ? 12.859 -10.867 -31.125 1 33.31 92 PHE A CA 1
ATOM 687 C C . PHE A 1 92 ? 14.203 -10.594 -30.453 1 33.31 92 PHE A C 1
ATOM 689 O O . PHE A 1 92 ? 14.32 -9.672 -29.641 1 33.31 92 PHE A O 1
ATOM 696 N N . LEU A 1 93 ? 15.211 -11.531 -30.75 1 33.31 93 LEU A N 1
ATOM 697 C CA . LEU A 1 93 ? 16.516 -11.258 -30.156 1 33.31 93 LEU A CA 1
ATOM 698 C C . LEU A 1 93 ? 17.141 -10.008 -30.766 1 33.31 93 LEU A C 1
ATOM 700 O O . LEU A 1 93 ? 17.828 -9.258 -30.078 1 33.31 93 LEU A O 1
ATOM 704 N N . HIS A 1 94 ? 17.359 -9.977 -32.188 1 31.97 94 HIS A N 1
ATOM 705 C CA . HIS A 1 94 ? 18.125 -8.93 -32.844 1 31.97 94 HIS A CA 1
ATOM 706 C C . HIS A 1 94 ? 17.375 -7.598 -32.812 1 31.97 94 HIS A C 1
ATOM 708 O O . HIS A 1 94 ? 17.844 -6.605 -33.375 1 31.97 94 HIS A O 1
ATOM 714 N N . GLU A 1 95 ? 16.109 -7.551 -32.781 1 34.09 95 GLU A N 1
ATOM 715 C CA . GLU A 1 95 ? 15.508 -6.227 -32.625 1 34.09 95 GLU A CA 1
ATOM 716 C C . GLU A 1 95 ? 16.062 -5.492 -31.422 1 34.09 95 GLU A C 1
ATOM 718 O O . GLU A 1 95 ? 15.586 -5.672 -30.297 1 34.09 95 GLU A O 1
ATOM 723 N N . ALA A 1 96 ? 17.172 -5.371 -31.203 1 33.38 96 ALA A N 1
ATOM 724 C CA . ALA A 1 96 ? 18.266 -4.625 -30.578 1 33.38 96 ALA A CA 1
ATOM 725 C C . ALA A 1 96 ? 17.938 -3.139 -30.5 1 33.38 96 ALA A C 1
ATOM 727 O O . ALA A 1 96 ? 18.453 -2.426 -29.641 1 33.38 96 ALA A O 1
ATOM 728 N N . THR A 1 97 ? 17.438 -2.584 -31.516 1 36.81 97 THR A N 1
ATOM 729 C CA . THR A 1 97 ? 17.094 -1.17 -31.594 1 36.81 97 THR A CA 1
ATOM 730 C C . THR A 1 97 ? 16.047 -0.82 -30.547 1 36.81 97 THR A C 1
ATOM 732 O O . THR A 1 97 ? 15.758 0.357 -30.312 1 36.81 97 THR A O 1
ATOM 735 N N . ALA A 1 98 ? 15.07 -1.798 -30.172 1 43.31 98 ALA A N 1
ATOM 736 C CA . ALA A 1 98 ? 13.961 -1.801 -29.234 1 43.31 98 ALA A CA 1
ATOM 737 C C . ALA A 1 98 ? 14.461 -1.628 -27.797 1 43.31 98 ALA A C 1
ATOM 739 O O . ALA A 1 98 ? 13.664 -1.523 -26.859 1 43.31 98 ALA A O 1
ATOM 740 N N . HIS A 1 99 ? 15.727 -1.781 -27.609 1 52.81 99 HIS A N 1
ATOM 741 C CA . HIS A 1 99 ? 16.484 -1.657 -26.375 1 52.81 99 HIS A CA 1
ATOM 742 C C . HIS A 1 99 ? 16.391 -0.244 -25.812 1 52.81 99 HIS A C 1
ATOM 744 O O . HIS A 1 99 ? 16.312 -0.061 -24.594 1 52.81 99 HIS A O 1
ATOM 750 N N . GLU A 1 100 ? 16.531 0.635 -26.844 1 62.06 100 GLU A N 1
ATOM 751 C CA . GLU A 1 100 ? 16.703 1.966 -26.266 1 62.06 100 GLU A CA 1
ATOM 752 C C . GLU A 1 100 ? 15.445 2.41 -25.516 1 62.06 100 GLU A C 1
ATOM 754 O O . GLU A 1 100 ? 15.516 3.26 -24.625 1 62.06 100 GLU A O 1
ATOM 759 N N . ASP A 1 101 ? 14.445 1.561 -25.766 1 80.69 101 ASP A N 1
ATOM 760 C CA . ASP A 1 101 ? 13.211 2.1 -25.203 1 80.69 101 ASP A CA 1
ATOM 761 C C . ASP A 1 101 ? 12.75 1.28 -24 1 80.69 101 ASP A C 1
ATOM 763 O O . ASP A 1 101 ? 11.703 1.562 -23.422 1 80.69 101 ASP A O 1
ATOM 767 N N . VAL A 1 102 ? 13.602 0.244 -23.734 1 90.62 102 VAL A N 1
ATOM 768 C CA . VAL A 1 102 ? 13.242 -0.488 -22.531 1 90.62 102 VAL A CA 1
ATOM 769 C C . VAL A 1 102 ? 13.523 0.376 -21.297 1 90.62 102 VAL A C 1
ATOM 771 O O . VAL A 1 102 ? 14.648 0.84 -21.109 1 90.62 102 VAL A O 1
ATOM 774 N N . PRO A 1 103 ? 12.523 0.573 -20.531 1 94.25 103 PRO A N 1
ATOM 775 C CA . PRO A 1 103 ? 12.742 1.418 -19.344 1 94.25 103 PRO A CA 1
ATOM 776 C C . PRO A 1 103 ? 13.828 0.879 -18.422 1 94.25 103 PRO A C 1
ATOM 778 O O . PRO A 1 103 ? 13.883 -0.324 -18.156 1 94.25 103 PRO A O 1
ATOM 781 N N . VAL A 1 104 ? 14.727 1.722 -18.078 1 95.25 104 VAL A N 1
ATOM 782 C CA . VAL A 1 104 ? 15.766 1.421 -17.094 1 95.25 104 VAL A CA 1
ATOM 783 C C . VAL A 1 104 ? 15.391 2.035 -15.75 1 95.25 104 VAL A C 1
ATOM 785 O O . VAL A 1 104 ? 15.148 3.24 -15.656 1 95.25 104 VAL A O 1
ATOM 788 N N . VAL A 1 105 ? 15.336 1.221 -14.688 1 96 105 VAL A N 1
ATOM 789 C CA . VAL A 1 105 ? 14.938 1.745 -13.383 1 96 105 VAL A CA 1
ATOM 790 C C . VAL A 1 105 ? 16 1.417 -12.344 1 96 105 VAL A C 1
ATOM 792 O O . VAL A 1 105 ? 16.734 0.436 -12.484 1 96 105 VAL A O 1
ATOM 795 N N . THR A 1 106 ? 16.156 2.291 -11.305 1 95 106 THR A N 1
ATOM 796 C CA . THR A 1 106 ? 16.953 1.975 -10.117 1 95 106 THR A CA 1
ATOM 797 C C . THR A 1 106 ? 16.188 1.024 -9.203 1 95 106 THR A C 1
ATOM 799 O O . THR A 1 106 ? 15.008 0.746 -9.438 1 95 106 THR A O 1
ATOM 802 N N . GLU A 1 107 ? 16.875 0.45 -8.203 1 95.62 107 GLU A N 1
ATOM 803 C CA . GLU A 1 107 ? 16.188 -0.386 -7.223 1 95.62 107 GLU A CA 1
ATOM 804 C C . GLU A 1 107 ? 15.086 0.392 -6.516 1 95.62 107 GLU A C 1
ATOM 806 O O . GLU A 1 107 ? 14.008 -0.148 -6.254 1 95.62 107 GLU A O 1
ATOM 811 N N . GLN A 1 108 ? 15.344 1.682 -6.234 1 94.81 108 GLN A N 1
ATOM 812 C CA . GLN A 1 108 ? 14.352 2.527 -5.578 1 94.81 108 GLN A CA 1
ATOM 813 C C . GLN A 1 108 ? 13.125 2.732 -6.461 1 94.81 108 GLN A C 1
ATOM 815 O O . GLN A 1 108 ? 11.992 2.654 -5.988 1 94.81 108 GLN A O 1
ATOM 820 N N . GLU A 1 109 ? 13.453 2.994 -7.691 1 95.31 109 GLU A N 1
ATOM 821 C CA . GLU A 1 109 ? 12.344 3.189 -8.617 1 95.31 109 GLU A CA 1
ATOM 822 C C . GLU A 1 109 ? 11.555 1.895 -8.82 1 95.31 109 GLU A C 1
ATOM 824 O O . GLU A 1 109 ? 10.336 1.921 -8.977 1 95.31 109 GLU A O 1
ATOM 829 N N . PHE A 1 110 ? 12.289 0.734 -8.914 1 97.44 110 PHE A N 1
ATOM 830 C CA . PHE A 1 110 ? 11.617 -0.559 -8.984 1 97.44 110 PHE A CA 1
ATOM 831 C C . PHE A 1 110 ? 10.664 -0.737 -7.809 1 97.44 110 PHE A C 1
ATOM 833 O O . PHE A 1 110 ? 9.523 -1.164 -7.992 1 97.44 110 PHE A O 1
ATOM 840 N N . MET A 1 111 ? 11.117 -0.443 -6.59 1 97.56 111 MET A N 1
ATOM 841 C CA . MET A 1 111 ? 10.297 -0.564 -5.391 1 97.56 111 MET A CA 1
ATOM 842 C C . MET A 1 111 ? 9.07 0.339 -5.48 1 97.56 111 MET A C 1
ATOM 844 O O . MET A 1 111 ? 7.941 -0.116 -5.281 1 97.56 111 MET A O 1
ATOM 848 N N . HIS A 1 112 ? 9.289 1.557 -5.836 1 94.88 112 HIS A N 1
ATOM 849 C CA . HIS A 1 112 ? 8.203 2.535 -5.855 1 94.88 112 HIS A CA 1
ATOM 850 C C . HIS A 1 112 ? 7.176 2.195 -6.93 1 94.88 112 HIS A C 1
ATOM 852 O O . HIS A 1 112 ? 5.969 2.236 -6.672 1 94.88 112 HIS A O 1
ATOM 858 N N . ARG A 1 113 ? 7.645 1.811 -8.133 1 94.44 113 ARG A N 1
ATOM 859 C CA . ARG A 1 113 ? 6.746 1.678 -9.273 1 94.44 113 ARG A CA 1
ATOM 860 C C . ARG A 1 113 ? 6.094 0.3 -9.297 1 94.44 113 ARG A C 1
ATOM 862 O O . ARG A 1 113 ? 4.992 0.138 -9.828 1 94.44 113 ARG A O 1
ATOM 869 N N . PHE A 1 114 ? 6.711 -0.659 -8.727 1 96.94 114 PHE A N 1
ATOM 870 C CA . PHE A 1 114 ? 6.215 -2.018 -8.906 1 96.94 114 PHE A CA 1
ATOM 871 C C . PHE A 1 114 ? 5.855 -2.646 -7.566 1 96.94 114 PHE A C 1
ATOM 873 O O . PHE A 1 114 ? 4.699 -3.004 -7.328 1 96.94 114 PHE A O 1
ATOM 880 N N . VAL A 1 115 ? 6.762 -2.666 -6.633 1 97.31 115 VAL A N 1
ATOM 881 C CA . VAL A 1 115 ? 6.5 -3.322 -5.355 1 97.31 115 VAL A CA 1
ATOM 882 C C . VAL A 1 115 ? 5.391 -2.582 -4.609 1 97.31 115 VAL A C 1
ATOM 884 O O . VAL A 1 115 ? 4.395 -3.188 -4.207 1 97.31 115 VAL A O 1
ATOM 887 N N . PHE A 1 116 ? 5.469 -1.22 -4.496 1 95.5 116 PHE A N 1
ATOM 888 C CA . PHE A 1 116 ? 4.531 -0.439 -3.695 1 95.5 116 PHE A CA 1
ATOM 889 C C . PHE A 1 116 ? 3.164 -0.378 -4.367 1 95.5 116 PHE A C 1
ATOM 891 O O . PHE A 1 116 ? 2.15 -0.147 -3.705 1 95.5 116 PHE A O 1
ATOM 898 N N . HIS A 1 117 ? 3.141 -0.607 -5.664 1 95.25 117 HIS A N 1
ATOM 899 C CA . HIS A 1 117 ? 1.885 -0.514 -6.402 1 95.25 117 HIS A CA 1
ATOM 900 C C . HIS A 1 117 ? 1.363 -1.897 -6.777 1 95.25 117 HIS A C 1
ATOM 902 O O . HIS A 1 117 ? 0.368 -2.016 -7.496 1 95.25 117 HIS A O 1
ATOM 908 N N . SER A 1 118 ? 2.062 -2.939 -6.277 1 95.31 118 SER A N 1
ATOM 909 C CA . SER A 1 118 ? 1.678 -4.305 -6.617 1 95.31 118 SER A CA 1
ATOM 910 C C . SER A 1 118 ? 1.488 -4.469 -8.117 1 95.31 118 SER A C 1
ATOM 912 O O . SER A 1 118 ? 0.436 -4.926 -8.57 1 95.31 118 SER A O 1
ATOM 914 N N . ARG A 1 119 ? 2.475 -4.059 -8.852 1 96.5 119 ARG A N 1
ATOM 915 C CA . ARG A 1 119 ? 2.459 -4.102 -10.305 1 96.5 119 ARG A CA 1
ATOM 916 C C . ARG A 1 119 ? 3.451 -5.133 -10.836 1 96.5 119 ARG A C 1
ATOM 918 O O . ARG A 1 119 ? 4.66 -5.004 -10.625 1 96.5 119 ARG A O 1
ATOM 925 N N . PRO A 1 120 ? 2.928 -6.18 -11.531 1 97.81 120 PRO A N 1
ATOM 926 C CA . PRO A 1 120 ? 3.867 -7.148 -12.102 1 97.81 120 PRO A CA 1
ATOM 927 C C . PRO A 1 120 ? 4.711 -6.555 -13.227 1 97.81 120 PRO A C 1
ATOM 929 O O . PRO A 1 120 ? 4.277 -5.617 -13.898 1 97.81 120 PRO A O 1
ATOM 932 N N . CYS A 1 121 ? 5.891 -7.07 -13.398 1 98.06 121 CYS A N 1
ATOM 933 C CA . CYS A 1 121 ? 6.754 -6.691 -14.516 1 98.06 121 CYS A CA 1
ATOM 934 C C . CYS A 1 121 ? 7.715 -7.82 -14.867 1 98.06 121 CYS A C 1
ATOM 936 O O . CYS A 1 121 ? 7.852 -8.781 -14.109 1 98.06 121 CYS A O 1
ATOM 938 N N . ILE A 1 122 ? 8.273 -7.762 -16 1 98.12 122 ILE A N 1
ATOM 939 C CA . ILE A 1 122 ? 9.281 -8.719 -16.438 1 98.12 122 ILE A CA 1
ATOM 940 C C . ILE A 1 122 ? 10.656 -8.039 -16.484 1 98.12 122 ILE A C 1
ATOM 942 O O . ILE A 1 122 ? 10.828 -7.02 -17.156 1 98.12 122 ILE A O 1
ATOM 946 N N . ILE A 1 123 ? 11.57 -8.531 -15.75 1 98.38 123 ILE A N 1
ATOM 947 C CA . ILE A 1 123 ? 12.93 -8.008 -15.688 1 98.38 123 ILE A CA 1
ATOM 948 C C . ILE A 1 123 ? 13.805 -8.719 -16.719 1 98.38 123 ILE A C 1
ATOM 950 O O . ILE A 1 123 ? 13.938 -9.938 -16.688 1 98.38 123 ILE A O 1
ATOM 954 N N . LEU A 1 124 ? 14.43 -7.941 -17.578 1 96.81 124 LEU A N 1
ATOM 955 C CA . LEU A 1 124 ? 15.273 -8.477 -18.641 1 96.81 124 LEU A CA 1
ATOM 956 C C . LEU A 1 124 ? 16.719 -8.602 -18.156 1 96.81 124 LEU A C 1
ATOM 958 O O . LEU A 1 124 ? 17.172 -7.828 -17.312 1 96.81 124 LEU A O 1
ATOM 962 N N . ASP A 1 125 ? 17.438 -9.641 -18.578 1 96.31 125 ASP A N 1
ATOM 963 C CA . ASP A 1 125 ? 18.891 -9.828 -18.516 1 96.31 125 ASP A CA 1
ATOM 964 C C . ASP A 1 125 ? 19.344 -10.07 -17.094 1 96.31 125 ASP A C 1
ATOM 966 O O . ASP A 1 125 ? 20.516 -9.859 -16.766 1 96.31 125 ASP A O 1
ATOM 970 N N . ALA A 1 126 ? 18.438 -10.43 -16.266 1 97.12 126 ALA A N 1
ATOM 971 C CA . ALA A 1 126 ? 18.797 -10.703 -14.875 1 97.12 126 ALA A CA 1
ATOM 972 C C . ALA A 1 126 ? 19.562 -12.016 -14.75 1 97.12 126 ALA A C 1
ATOM 974 O O . ALA A 1 126 ? 20.359 -12.203 -13.828 1 97.12 126 ALA A O 1
ATOM 975 N N . LEU A 1 127 ? 19.359 -12.945 -15.734 1 98.12 127 LEU A N 1
ATOM 976 C CA . LEU A 1 127 ? 19.953 -14.281 -15.656 1 98.12 127 LEU A CA 1
ATOM 977 C C . LEU A 1 127 ? 21.125 -14.414 -16.625 1 98.12 127 LEU A C 1
ATOM 979 O O . LEU A 1 127 ? 21.672 -15.508 -16.781 1 98.12 127 LEU A O 1
ATOM 983 N N . ALA A 1 128 ? 21.5 -13.367 -17.203 1 96.44 128 ALA A N 1
ATOM 984 C CA . ALA A 1 128 ? 22.422 -13.406 -18.344 1 96.44 128 ALA A CA 1
ATOM 985 C C . ALA A 1 128 ? 23.703 -14.133 -17.984 1 96.44 128 ALA A C 1
ATOM 987 O O . ALA A 1 128 ? 24.312 -14.789 -18.828 1 96.44 128 ALA A O 1
ATOM 988 N N . LYS A 1 129 ? 24.094 -14.109 -16.734 1 96.94 129 LYS A N 1
ATOM 989 C CA . LYS A 1 129 ? 25.359 -14.695 -16.328 1 96.94 129 LYS A CA 1
ATOM 990 C C . LYS A 1 129 ? 25.172 -16.062 -15.68 1 96.94 129 LYS A C 1
ATOM 992 O O . LYS A 1 129 ? 26.125 -16.672 -15.203 1 96.94 129 LYS A O 1
ATOM 997 N N . TRP A 1 130 ? 23.969 -16.562 -15.617 1 98.44 130 TRP A N 1
ATOM 998 C CA . TRP A 1 130 ? 23.719 -17.875 -15.023 1 98.44 130 TRP A CA 1
ATOM 999 C C . TRP A 1 130 ? 24.234 -19 -15.922 1 98.44 130 TRP A C 1
ATOM 1001 O O . TRP A 1 130 ? 23.812 -19.109 -17.078 1 98.44 130 TRP A O 1
ATOM 1011 N N . PRO A 1 131 ? 25.094 -19.875 -15.445 1 98.5 131 PRO A N 1
ATOM 1012 C CA . PRO A 1 131 ? 25.469 -21.047 -16.234 1 98.5 131 PRO A CA 1
ATOM 1013 C C . PRO A 1 131 ? 24.25 -21.906 -16.609 1 98.5 131 PRO A C 1
ATOM 1015 O O . PRO A 1 131 ? 24.281 -22.609 -17.641 1 98.5 131 PRO A O 1
ATOM 1018 N N . ALA A 1 132 ? 23.203 -21.844 -15.875 1 98.69 132 ALA A N 1
ATOM 1019 C CA . ALA A 1 132 ? 22 -22.641 -16.078 1 98.69 132 ALA A CA 1
ATOM 1020 C C . ALA A 1 132 ? 21.422 -22.406 -17.484 1 98.69 132 ALA A C 1
ATOM 1022 O O . ALA A 1 132 ? 20.875 -23.328 -18.078 1 98.69 132 ALA A O 1
ATOM 1023 N N . LEU A 1 133 ? 21.562 -21.219 -18.047 1 97.94 133 LEU A N 1
ATOM 1024 C CA . LEU A 1 133 ? 20.953 -20.891 -19.328 1 97.94 133 LEU A CA 1
ATOM 1025 C C . LEU A 1 133 ? 21.531 -21.75 -20.438 1 97.94 133 LEU A C 1
ATOM 1027 O O . LEU A 1 133 ? 20.859 -22.031 -21.438 1 97.94 133 LEU A O 1
ATOM 1031 N N . HIS A 1 134 ? 22.703 -22.188 -20.219 1 96.81 134 HIS A N 1
ATOM 1032 C CA . HIS A 1 134 ? 23.344 -23.047 -21.219 1 96.81 134 HIS A CA 1
ATOM 1033 C C . HIS A 1 134 ? 23.328 -24.5 -20.781 1 96.81 134 HIS A C 1
ATOM 1035 O O . HIS A 1 134 ? 22.938 -25.375 -21.562 1 96.81 134 HIS A O 1
ATOM 1041 N N . LYS A 1 135 ? 23.656 -24.766 -19.547 1 97.88 135 LYS A N 1
ATOM 1042 C CA . LYS A 1 135 ? 23.812 -26.125 -19.062 1 97.88 135 LYS A CA 1
ATOM 1043 C C . LYS A 1 135 ? 22.484 -26.875 -19.031 1 97.88 135 LYS A C 1
ATOM 1045 O O . LYS A 1 135 ? 22.422 -28.078 -19.266 1 97.88 135 LYS A O 1
ATOM 1050 N N . TRP A 1 136 ? 21.406 -26.188 -18.75 1 98.06 136 TRP A N 1
ATOM 1051 C CA . TRP A 1 136 ? 20.125 -26.859 -18.578 1 98.06 136 TRP A CA 1
ATOM 1052 C C . TRP A 1 136 ? 19.469 -27.141 -19.938 1 98.06 136 TRP A C 1
ATOM 1054 O O . TRP A 1 136 ? 18.406 -27.75 -20 1 98.06 136 TRP A O 1
ATOM 1064 N N . ARG A 1 137 ? 20.109 -26.781 -21.031 1 95.62 137 ARG A N 1
ATOM 1065 C CA . ARG A 1 137 ? 19.656 -27.156 -22.359 1 95.62 137 ARG A CA 1
ATOM 1066 C C . ARG A 1 137 ? 19.922 -28.641 -22.641 1 95.62 137 ARG A C 1
ATOM 1068 O O . ARG A 1 137 ? 19.266 -29.234 -23.484 1 95.62 137 ARG A O 1
ATOM 1075 N N . GLU A 1 138 ? 20.828 -29.125 -21.922 1 95.44 138 GLU A N 1
ATOM 1076 C CA . GLU A 1 138 ? 21.203 -30.516 -22.078 1 95.44 138 GLU A CA 1
ATOM 1077 C C . GLU A 1 138 ? 20.438 -31.406 -21.109 1 95.44 138 GLU A C 1
ATOM 1079 O O . GLU A 1 138 ? 20.781 -31.5 -19.938 1 95.44 138 GLU A O 1
ATOM 1084 N N . ASP A 1 139 ? 19.516 -32.219 -21.672 1 96.56 139 ASP A N 1
ATOM 1085 C CA . ASP A 1 139 ? 18.734 -33.125 -20.844 1 96.56 139 ASP A CA 1
ATOM 1086 C C . ASP A 1 139 ? 19.625 -34.094 -20.047 1 96.56 139 ASP A C 1
ATOM 1088 O O . ASP A 1 139 ? 19.344 -34.375 -18.891 1 96.56 139 ASP A O 1
ATOM 1092 N N . ARG A 1 140 ? 20.656 -34.531 -20.688 1 95.62 140 ARG A N 1
ATOM 1093 C CA . ARG A 1 140 ? 21.594 -35.469 -20.062 1 95.62 140 ARG A CA 1
ATOM 1094 C C . ARG A 1 140 ? 22.156 -34.875 -18.766 1 95.62 140 ARG A C 1
ATOM 1096 O O . ARG A 1 140 ? 22.359 -35.594 -17.781 1 95.62 140 ARG A O 1
ATOM 1103 N N . TYR A 1 141 ? 22.438 -33.625 -18.781 1 96.56 141 TYR A N 1
ATOM 1104 C CA . TYR A 1 141 ? 22.984 -32.938 -17.609 1 96.56 141 TYR A CA 1
ATOM 1105 C C . TYR A 1 141 ? 21.922 -32.719 -16.547 1 96.56 141 TYR A C 1
ATOM 1107 O O . TYR A 1 141 ? 22.125 -33.094 -15.383 1 96.56 141 TYR A O 1
ATOM 1115 N N . VAL A 1 142 ? 20.766 -32.219 -16.906 1 97 142 VAL A N 1
ATOM 1116 C CA . VAL A 1 142 ? 19.719 -31.844 -15.977 1 97 142 VAL A CA 1
ATOM 1117 C C . VAL A 1 142 ? 19.203 -33.094 -15.234 1 97 142 VAL A C 1
ATOM 1119 O O . VAL A 1 142 ? 18.922 -33.031 -14.031 1 97 142 VAL A O 1
ATOM 1122 N N . PHE A 1 143 ? 19.141 -34.188 -15.93 1 97 143 PHE A N 1
ATOM 1123 C CA . PHE A 1 143 ? 18.531 -35.375 -15.352 1 97 143 PHE A CA 1
ATOM 1124 C C . PHE A 1 143 ? 19.594 -36.406 -15.008 1 97 143 PHE A C 1
ATOM 1126 O O . PHE A 1 143 ? 19.266 -37.594 -14.75 1 97 143 PHE A O 1
ATOM 1133 N N . ASP A 1 144 ? 20.797 -36.062 -15.055 1 96.44 144 ASP A N 1
ATOM 1134 C CA . ASP A 1 144 ? 21.922 -36.906 -14.664 1 96.44 144 ASP A CA 1
ATOM 1135 C C . ASP A 1 144 ? 21.875 -38.25 -15.352 1 96.44 144 ASP A C 1
ATOM 1137 O O . ASP A 1 144 ? 21.922 -39.312 -14.695 1 96.44 144 ASP A O 1
ATOM 1141 N N . LEU A 1 145 ? 21.703 -38.281 -16.656 1 95.12 145 LEU A N 1
ATOM 1142 C CA . LEU A 1 145 ? 21.562 -39.531 -17.406 1 95.12 145 LEU A CA 1
ATOM 1143 C C . LEU A 1 145 ? 22.891 -40.281 -17.438 1 95.12 145 LEU A C 1
ATOM 1145 O O . LEU A 1 145 ? 22.922 -41.5 -17.734 1 95.12 145 LEU A O 1
ATOM 1149 N N . ASP A 1 146 ? 23.953 -39.625 -17.078 1 94.31 146 ASP A N 1
ATOM 1150 C CA . ASP A 1 146 ? 25.266 -40.25 -17.031 1 94.31 146 ASP A CA 1
ATOM 1151 C C . ASP A 1 146 ? 25.578 -40.75 -15.625 1 94.31 146 ASP A C 1
ATOM 1153 O O . ASP A 1 146 ? 26.641 -41.312 -15.383 1 94.31 146 ASP A O 1
ATOM 1157 N N . HIS A 1 147 ? 24.75 -40.5 -14.664 1 94.56 147 HIS A N 1
ATOM 1158 C CA . HIS A 1 147 ? 24.922 -40.938 -13.281 1 94.56 147 HIS A CA 1
ATOM 1159 C C . HIS A 1 147 ? 26.188 -40.344 -12.672 1 94.56 147 HIS A C 1
ATOM 1161 O O . HIS A 1 147 ? 27 -41.062 -12.094 1 94.56 147 HIS A O 1
ATOM 1167 N N . SER A 1 148 ? 26.328 -39.062 -12.891 1 92.94 148 SER A N 1
ATOM 1168 C CA . SER A 1 148 ? 27.531 -38.375 -12.43 1 92.94 148 SER A CA 1
ATOM 1169 C C . SER A 1 148 ? 27.359 -37.875 -11 1 92.94 148 SER A C 1
ATOM 1171 O O . SER A 1 148 ? 28.344 -37.594 -10.32 1 92.94 148 SER A O 1
ATOM 1173 N N . LEU A 1 149 ? 26.203 -37.781 -10.516 1 93.56 149 LEU A N 1
ATOM 1174 C CA . LEU A 1 149 ? 25.953 -37.281 -9.164 1 93.56 149 LEU A CA 1
ATOM 1175 C C . LEU A 1 149 ? 26.328 -38.312 -8.125 1 93.56 149 LEU A C 1
ATOM 1177 O O . LEU A 1 149 ? 26.156 -39.531 -8.352 1 93.56 149 LEU A O 1
ATOM 1181 N N . PRO A 1 150 ? 26.828 -37.812 -7.008 1 90.69 150 PRO A N 1
ATOM 1182 C CA . PRO A 1 150 ? 27.156 -38.75 -5.941 1 90.69 150 PRO A CA 1
ATOM 1183 C C . PRO A 1 150 ? 25.922 -39.438 -5.359 1 90.69 150 PRO A C 1
ATOM 1185 O O . PRO A 1 150 ? 24.844 -38.844 -5.34 1 90.69 150 PRO A O 1
ATOM 1188 N N . LEU A 1 151 ? 26.188 -40.656 -4.91 1 89.31 151 LEU A N 1
ATOM 1189 C CA . LEU A 1 151 ? 25.109 -41.375 -4.23 1 89.31 151 LEU A CA 1
ATOM 1190 C C . LEU A 1 151 ? 24.828 -40.75 -2.863 1 89.31 151 LEU A C 1
ATOM 1192 O O . LEU A 1 151 ? 25.719 -40.125 -2.264 1 89.31 151 LEU A O 1
ATOM 1196 N N . GLU A 1 152 ? 23.625 -40.75 -2.502 1 86.75 152 GLU A N 1
ATOM 1197 C CA . GLU A 1 152 ? 23.219 -40.188 -1.218 1 86.75 152 GLU A CA 1
ATOM 1198 C C . GLU A 1 152 ? 22.844 -41.281 -0.224 1 86.75 152 GLU A C 1
ATOM 1200 O O . GLU A 1 152 ? 22.391 -42.344 -0.619 1 86.75 152 GLU A O 1
ATOM 1205 N N . ALA A 1 153 ? 23.188 -40.969 1.146 1 78 153 ALA A N 1
ATOM 1206 C CA . ALA A 1 153 ? 22.844 -41.906 2.203 1 78 153 ALA A CA 1
ATOM 1207 C C . ALA A 1 153 ? 21.344 -42 2.406 1 78 153 ALA A C 1
ATOM 1209 O O . ALA A 1 153 ? 20.641 -40.969 2.359 1 78 153 ALA A O 1
ATOM 1210 N N . GLU A 1 154 ? 20.766 -43.156 2.354 1 65.19 154 GLU A N 1
ATOM 1211 C CA . GLU A 1 154 ? 19.344 -43.312 2.609 1 65.19 154 GLU A CA 1
ATOM 1212 C C . GLU A 1 154 ? 18.953 -42.75 3.969 1 65.19 154 GLU A C 1
ATOM 1214 O O . GLU A 1 154 ? 19.594 -43.031 4.98 1 65.19 154 GLU A O 1
ATOM 1219 N N . ARG A 1 155 ? 18.344 -41.656 3.994 1 54.03 155 ARG A N 1
ATOM 1220 C CA . ARG A 1 155 ? 17.828 -41.156 5.262 1 54.03 155 ARG A CA 1
ATOM 1221 C C . ARG A 1 155 ? 16.844 -42.125 5.887 1 54.03 155 ARG A C 1
ATOM 1223 O O . ARG A 1 155 ? 15.945 -42.656 5.207 1 54.03 155 ARG A O 1
ATOM 1230 N N . SER A 1 156 ? 17.203 -42.844 7.051 1 43.47 156 SER A N 1
ATOM 1231 C CA . SER A 1 156 ? 16.234 -43.656 7.762 1 43.47 156 SER A CA 1
ATOM 1232 C C . SER A 1 156 ? 15 -42.844 8.148 1 43.47 156 SER A C 1
ATOM 1234 O O . SER A 1 156 ? 15.102 -41.688 8.562 1 43.47 156 SER A O 1
ATOM 1236 N N . ASP A 1 157 ? 13.805 -43.219 7.715 1 44.59 157 ASP A N 1
ATOM 1237 C CA . ASP A 1 157 ? 12.531 -42.594 8.102 1 44.59 157 ASP A CA 1
ATOM 1238 C C . ASP A 1 157 ? 12.492 -42.312 9.602 1 44.59 157 ASP A C 1
ATOM 1240 O O . ASP A 1 157 ? 11.555 -41.688 10.094 1 44.59 157 ASP A O 1
ATOM 1244 N N . SER A 1 158 ? 13.234 -43.031 10.523 1 39.81 158 SER A N 1
ATOM 1245 C CA . SER A 1 158 ? 13.016 -42.875 11.953 1 39.81 158 SER A CA 1
ATOM 1246 C C . SER A 1 158 ? 13.461 -41.531 12.469 1 39.81 158 SER A C 1
ATOM 1248 O O . SER A 1 158 ? 13.141 -41.156 13.594 1 39.81 158 SER A O 1
ATOM 1250 N N . GLU A 1 159 ? 14.367 -40.906 11.961 1 38.94 159 GLU A N 1
ATOM 1251 C CA . GLU A 1 159 ? 14.914 -39.719 12.625 1 38.94 159 GLU A CA 1
ATOM 1252 C C . GLU A 1 159 ? 14.008 -38.5 12.422 1 38.94 159 GLU A C 1
ATOM 1254 O O . GLU A 1 159 ? 14.242 -37.438 13.008 1 38.94 159 GLU A O 1
ATOM 1259 N N . GLU A 1 160 ? 13.062 -38.562 11.578 1 38.72 160 GLU A N 1
ATOM 1260 C CA . GLU A 1 160 ? 12.273 -37.344 11.477 1 38.72 160 GLU A CA 1
ATOM 1261 C C . GLU A 1 160 ? 11.328 -37.188 12.664 1 38.72 160 GLU A C 1
ATOM 1263 O O . GLU A 1 160 ? 10.727 -36.156 12.852 1 38.72 160 GLU A O 1
ATOM 1268 N N . GLU A 1 161 ? 11.055 -38.312 13.523 1 36.03 161 GLU A N 1
ATOM 1269 C CA . GLU A 1 161 ? 10.023 -38.156 14.539 1 36.03 161 GLU A CA 1
ATOM 1270 C C . GLU A 1 161 ? 10.578 -37.5 15.789 1 36.03 161 GLU A C 1
ATOM 1272 O O . GLU A 1 161 ? 9.828 -37.156 16.719 1 36.03 161 GLU A O 1
ATOM 1277 N N . GLN A 1 162 ? 11.875 -37.562 16.094 1 33.78 162 GLN A N 1
ATOM 1278 C CA . GLN A 1 162 ? 12.211 -37.312 17.5 1 33.78 162 GLN A CA 1
ATOM 1279 C C . GLN A 1 162 ? 12.203 -35.812 17.812 1 33.78 162 GLN A C 1
ATOM 1281 O O . GLN A 1 162 ? 12.258 -35.406 18.969 1 33.78 162 GLN A O 1
ATOM 1286 N N . ASP A 1 163 ? 12.359 -35 16.828 1 35.41 163 ASP A N 1
ATOM 1287 C CA . ASP A 1 163 ? 12.734 -33.688 17.375 1 35.41 163 ASP A CA 1
ATOM 1288 C C . ASP A 1 163 ? 11.523 -33 17.984 1 35.41 163 ASP A C 1
ATOM 1290 O O . ASP A 1 163 ? 11.633 -31.859 18.453 1 35.41 163 ASP A O 1
ATOM 1294 N N . ASP A 1 164 ? 10.336 -33.625 17.766 1 32.81 164 ASP A N 1
ATOM 1295 C CA . ASP A 1 164 ? 9.305 -32.656 18.141 1 32.81 164 ASP A CA 1
ATOM 1296 C C . ASP A 1 164 ? 9.07 -32.688 19.641 1 32.81 164 ASP A C 1
ATOM 1298 O O . ASP A 1 164 ? 8.32 -31.859 20.172 1 32.81 164 ASP A O 1
ATOM 1302 N N . ASP A 1 165 ? 9.375 -33.844 20.266 1 30.11 165 ASP A N 1
ATOM 1303 C CA . ASP A 1 165 ? 8.641 -33.938 21.516 1 30.11 165 ASP A CA 1
ATOM 1304 C C . ASP A 1 165 ? 9.391 -33.219 22.641 1 30.11 165 ASP A C 1
ATOM 1306 O O . ASP A 1 165 ? 9.055 -33.375 23.812 1 30.11 165 ASP A O 1
ATOM 1310 N N . VAL A 1 166 ? 10.586 -32.844 22.391 1 32.19 166 VAL A N 1
ATOM 1311 C CA . VAL A 1 166 ? 11.234 -32.594 23.672 1 32.19 166 VAL A CA 1
ATOM 1312 C C . VAL A 1 166 ? 10.641 -31.328 24.297 1 32.19 166 VAL A C 1
ATOM 1314 O O . VAL A 1 166 ? 11.164 -30.812 25.281 1 32.19 166 VAL A O 1
ATOM 1317 N N . ASP A 1 167 ? 9.609 -30.781 23.625 1 24.92 167 ASP A N 1
ATOM 1318 C CA . ASP A 1 167 ? 9.539 -29.422 24.141 1 24.92 167 ASP A CA 1
ATOM 1319 C C . ASP A 1 167 ? 9.242 -29.406 25.641 1 24.92 167 ASP A C 1
ATOM 1321 O O . ASP A 1 167 ? 9.586 -28.438 26.328 1 24.92 167 ASP A O 1
ATOM 1325 N N . ALA A 1 168 ? 8.102 -30.094 25.984 1 26.38 168 ALA A N 1
ATOM 1326 C CA . ALA A 1 168 ? 7.371 -29.234 26.922 1 26.38 168 ALA A CA 1
ATOM 1327 C C . ALA A 1 168 ? 8.07 -29.188 28.266 1 26.38 168 ALA A C 1
ATOM 1329 O O . ALA A 1 168 ? 8 -28.188 28.969 1 26.38 168 ALA A O 1
ATOM 1330 N N . GLU A 1 169 ? 8.445 -30.438 28.766 1 25.22 169 GLU A N 1
ATOM 1331 C CA . GLU A 1 169 ? 8.188 -30.422 30.203 1 25.22 169 GLU A CA 1
ATOM 1332 C C . GLU A 1 169 ? 9.328 -29.766 30.969 1 25.22 169 GLU A C 1
ATOM 1334 O O . GLU A 1 169 ? 10.336 -30.406 31.281 1 25.22 169 GLU A O 1
ATOM 1339 N N . MET A 1 170 ? 10.008 -28.781 30.375 1 26.86 170 MET A N 1
ATOM 1340 C CA . MET A 1 170 ? 11.102 -28.312 31.234 1 26.86 170 MET A CA 1
ATOM 1341 C C . MET A 1 170 ? 10.586 -27.812 32.562 1 26.86 170 MET A C 1
ATOM 1343 O O . MET A 1 170 ? 9.891 -26.797 32.625 1 26.86 170 MET A O 1
ATOM 1347 N N . GLY A 1 171 ? 9.953 -28.797 33.406 1 22.77 171 GLY A N 1
ATOM 1348 C CA . GLY A 1 171 ? 9.758 -28.375 34.781 1 22.77 171 GLY A CA 1
ATOM 1349 C C . GLY A 1 171 ? 11 -27.766 35.406 1 22.77 171 GLY A C 1
ATOM 1350 O O . GLY A 1 171 ? 12.117 -28.094 35 1 22.77 171 GLY A O 1
ATOM 1351 N N . ASP A 1 172 ? 10.852 -26.547 35.938 1 24.8 172 ASP A N 1
ATOM 1352 C CA . ASP A 1 172 ? 11.734 -25.516 36.469 1 24.8 172 ASP A CA 1
ATOM 1353 C C . ASP A 1 172 ? 12.625 -26.062 37.562 1 24.8 172 ASP A C 1
ATOM 1355 O O . ASP A 1 172 ? 13.211 -25.297 38.344 1 24.8 172 ASP A O 1
ATOM 1359 N N . GLU A 1 173 ? 12.602 -27.484 37.75 1 23.75 173 GLU A N 1
ATOM 1360 C CA . GLU A 1 173 ? 13.25 -27.594 39.062 1 23.75 173 GLU A CA 1
ATOM 1361 C C . GLU A 1 173 ? 14.688 -27.094 39 1 23.75 173 GLU A C 1
ATOM 1363 O O . GLU A 1 173 ? 15.391 -27.312 38.031 1 23.75 173 GLU A O 1
ATOM 1368 N N . ASP A 1 174 ? 15 -26.078 39.906 1 24.02 174 ASP A N 1
ATOM 1369 C CA . ASP A 1 174 ? 16.094 -25.156 40.188 1 24.02 174 ASP A CA 1
ATOM 1370 C C . ASP A 1 174 ? 17.406 -25.906 40.438 1 24.02 174 ASP A C 1
ATOM 1372 O O . ASP A 1 174 ? 18.438 -25.281 40.688 1 24.02 174 ASP A O 1
ATOM 1376 N N . THR A 1 175 ? 17.297 -27.297 40.656 1 23.55 175 THR A N 1
ATOM 1377 C CA . THR A 1 175 ? 18.422 -27.625 41.531 1 23.55 175 THR A CA 1
ATOM 1378 C C . THR A 1 175 ? 19.734 -27.516 40.781 1 23.55 175 THR A C 1
ATOM 1380 O O . THR A 1 175 ? 19.812 -27.828 39.594 1 23.55 175 THR A O 1
ATOM 1383 N N . ARG A 1 176 ? 20.719 -26.734 41.375 1 22.23 176 ARG A N 1
ATOM 1384 C CA . ARG A 1 176 ? 22.016 -26.141 41.062 1 22.23 176 ARG A CA 1
ATOM 1385 C C . ARG A 1 176 ? 23.047 -27.219 40.719 1 22.23 176 ARG A C 1
ATOM 1387 O O . ARG A 1 176 ? 24.234 -26.922 40.562 1 22.23 176 ARG A O 1
ATOM 1394 N N . SER A 1 177 ? 22.578 -28.594 40.688 1 21.55 177 SER A N 1
ATOM 1395 C CA . SER A 1 177 ? 23.797 -29.344 40.906 1 21.55 177 SER A CA 1
ATOM 1396 C C . SER A 1 177 ? 24.719 -29.266 39.688 1 21.55 177 SER A C 1
ATOM 1398 O O . SER A 1 177 ? 24.266 -29.141 38.562 1 21.55 177 SER A O 1
ATOM 1400 N N . GLU A 1 178 ? 25.953 -28.844 39.906 1 24.12 178 GLU A N 1
ATOM 1401 C CA . GLU A 1 178 ? 27.188 -28.547 39.188 1 24.12 178 GLU A CA 1
ATOM 1402 C C . GLU A 1 178 ? 27.641 -29.719 38.344 1 24.12 178 GLU A C 1
ATOM 1404 O O . GLU A 1 178 ? 28.75 -29.734 37.812 1 24.12 178 GLU A O 1
ATOM 1409 N N . GLU A 1 179 ? 26.719 -30.75 38.188 1 21.7 179 GLU A N 1
ATOM 1410 C CA . GLU A 1 179 ? 27.484 -31.906 37.781 1 21.7 179 GLU A CA 1
ATOM 1411 C C . GLU A 1 179 ? 28.141 -31.672 36.406 1 21.7 179 GLU A C 1
ATOM 1413 O O . GLU A 1 179 ? 27.625 -30.906 35.594 1 21.7 179 GLU A O 1
ATOM 1418 N N . GLN A 1 180 ? 29.422 -32.188 36.312 1 22.36 180 GLN A N 1
ATOM 1419 C CA . GLN A 1 180 ? 30.531 -32.25 35.375 1 22.36 180 GLN A CA 1
ATOM 1420 C C . GLN A 1 180 ? 30.078 -32.844 34.031 1 22.36 180 GLN A C 1
ATOM 1422 O O . GLN A 1 180 ? 29.531 -33.938 33.969 1 22.36 180 GLN A O 1
ATOM 1427 N N . VAL A 1 181 ? 29.516 -31.922 33.219 1 25.52 181 VAL A N 1
ATOM 1428 C CA . VAL A 1 181 ? 29.094 -32.281 31.859 1 25.52 181 VAL A CA 1
ATOM 1429 C C . VAL A 1 181 ? 30.234 -32.969 31.125 1 25.52 181 VAL A C 1
ATOM 1431 O O . VAL A 1 181 ? 31.266 -32.375 30.828 1 25.52 181 VAL A O 1
ATOM 1434 N N . CYS A 1 182 ? 30.484 -34.219 31.594 1 21.52 182 CYS A N 1
ATOM 1435 C CA . CYS A 1 182 ? 31.422 -35 30.781 1 21.52 182 CYS A CA 1
ATOM 1436 C C . CYS A 1 182 ? 31.047 -34.906 29.297 1 21.52 182 CYS A C 1
ATOM 1438 O O . CYS A 1 182 ? 29.859 -35.031 28.953 1 21.52 182 CYS A O 1
ATOM 1440 N N . LYS A 1 183 ? 31.859 -34.25 28.531 1 24.2 183 LYS A N 1
ATOM 1441 C CA . LYS A 1 183 ? 32.031 -34.125 27.094 1 24.2 183 LYS A CA 1
ATOM 1442 C C . LYS A 1 183 ? 31.875 -35.469 26.406 1 24.2 183 LYS A C 1
ATOM 1444 O O . LYS A 1 183 ? 32.75 -36.312 26.469 1 24.2 183 LYS A O 1
ATOM 1449 N N . HIS A 1 184 ? 30.672 -36.156 26.719 1 21.8 184 HIS A N 1
ATOM 1450 C CA . HIS A 1 184 ? 30.594 -37.375 25.938 1 21.8 184 HIS A CA 1
ATOM 1451 C C . HIS A 1 184 ? 30.891 -37.125 24.469 1 21.8 184 HIS A C 1
ATOM 1453 O O . HIS A 1 184 ? 30.297 -36.25 23.859 1 21.8 184 HIS A O 1
ATOM 1459 N N . ALA A 1 185 ? 32.188 -37.344 24.078 1 27.09 185 ALA A N 1
ATOM 1460 C CA . ALA A 1 185 ? 32.719 -37.531 22.719 1 27.09 185 ALA A CA 1
ATOM 1461 C C . ALA A 1 185 ? 31.734 -38.312 21.844 1 27.09 185 ALA A C 1
ATOM 1463 O O . ALA A 1 185 ? 31.297 -39.406 22.203 1 27.09 185 ALA A O 1
ATOM 1464 N N . GLY A 1 186 ? 30.906 -37.469 21.281 1 26.3 186 GLY A N 1
ATOM 1465 C CA . GLY A 1 186 ? 30 -38.031 20.281 1 26.3 186 GLY A CA 1
ATOM 1466 C C . GLY A 1 186 ? 30.609 -39.125 19.438 1 26.3 186 GLY A C 1
ATOM 1467 O O . GLY A 1 186 ? 31.656 -38.938 18.828 1 26.3 186 GLY A O 1
ATOM 1468 N N . LYS A 1 187 ? 30.578 -40.312 19.922 1 29.22 187 LYS A N 1
ATOM 1469 C CA . LYS A 1 187 ? 30.875 -41.438 19.047 1 29.22 187 LYS A CA 1
ATOM 1470 C C . LYS A 1 187 ? 30.438 -41.156 17.625 1 29.22 187 LYS A C 1
ATOM 1472 O O . LYS A 1 187 ? 29.281 -40.812 17.375 1 29.22 187 LYS A O 1
ATOM 1477 N N . THR A 1 188 ? 31.422 -40.812 16.859 1 30.08 188 THR A N 1
ATOM 1478 C CA . THR A 1 188 ? 31.25 -40.906 15.422 1 30.08 188 THR A CA 1
ATOM 1479 C C . THR A 1 188 ? 30.484 -42.156 15.031 1 30.08 188 THR A C 1
ATOM 1481 O O . THR A 1 188 ? 30.953 -43.281 15.242 1 30.08 188 THR A O 1
ATOM 1484 N N . LYS A 1 189 ? 29.281 -42.156 15.406 1 36.59 189 LYS A N 1
ATOM 1485 C CA . LYS A 1 189 ? 28.484 -43.25 14.859 1 36.59 189 LYS A CA 1
ATOM 1486 C C . LYS A 1 189 ? 28.969 -43.625 13.461 1 36.59 189 LYS A C 1
ATOM 1488 O O . LYS A 1 189 ? 29.125 -42.75 12.602 1 36.59 189 LYS A O 1
ATOM 1493 N N . SER A 1 190 ? 29.703 -44.719 13.344 1 34.5 190 SER A N 1
ATOM 1494 C CA . SER A 1 190 ? 30.219 -45.344 12.133 1 34.5 190 SER A CA 1
ATOM 1495 C C . SER A 1 190 ? 29.219 -45.25 10.992 1 34.5 190 SER A C 1
ATOM 1497 O O . SER A 1 190 ? 28.078 -45.719 11.125 1 34.5 190 SER A O 1
ATOM 1499 N N . THR A 1 191 ? 29.203 -44.25 10.195 1 43.06 191 THR A N 1
ATOM 1500 C CA . THR A 1 191 ? 28.594 -44.188 8.883 1 43.06 191 THR A CA 1
ATOM 1501 C C . THR A 1 191 ? 28.875 -45.438 8.07 1 43.06 191 THR A C 1
ATOM 1503 O O . THR A 1 191 ? 28.719 -45.469 6.852 1 43.06 191 THR A O 1
ATOM 1506 N N . GLU A 1 192 ? 29.391 -46.406 8.656 1 46.88 192 GLU A N 1
ATOM 1507 C CA . GLU A 1 192 ? 29.906 -47.5 7.82 1 46.88 192 GLU A CA 1
ATOM 1508 C C . GLU A 1 192 ? 28.797 -48.094 6.953 1 46.88 192 GLU A C 1
ATOM 1510 O O . GLU A 1 192 ? 29.078 -48.688 5.914 1 46.88 192 GLU A O 1
ATOM 1515 N N . GLY A 1 193 ? 27.531 -48.125 7.434 1 50 193 GLY A N 1
ATOM 1516 C CA . GLY A 1 193 ? 26.562 -48.969 6.77 1 50 193 GLY A CA 1
ATOM 1517 C C . GLY A 1 193 ? 25.484 -48.219 6.035 1 50 193 GLY A C 1
ATOM 1518 O O . GLY A 1 193 ? 24.391 -48.75 5.805 1 50 193 GLY A O 1
ATOM 1519 N N . ALA A 1 194 ? 25.484 -46.969 5.895 1 61.59 194 ALA A N 1
ATOM 1520 C CA . ALA A 1 194 ? 24.328 -46.312 5.246 1 61.59 194 ALA A CA 1
ATOM 1521 C C . ALA A 1 194 ? 24.281 -46.656 3.76 1 61.59 194 ALA A C 1
ATOM 1523 O O . ALA A 1 194 ? 25.281 -46.531 3.053 1 61.59 194 ALA A O 1
ATOM 1524 N N . VAL A 1 195 ? 23.391 -47.594 3.312 1 75.19 195 VAL A N 1
ATOM 1525 C CA . VAL A 1 195 ? 23.156 -47.938 1.912 1 75.19 195 VAL A CA 1
ATOM 1526 C C . VAL A 1 195 ? 23.047 -46.656 1.08 1 75.19 195 VAL A C 1
ATOM 1528 O O . VAL A 1 195 ? 22.266 -45.75 1.408 1 75.19 195 VAL A O 1
ATOM 1531 N N . LEU A 1 196 ? 24 -46.406 0.187 1 83.25 196 LEU A N 1
ATOM 1532 C CA . LEU A 1 196 ? 24.031 -45.281 -0.736 1 83.25 196 LEU A CA 1
ATOM 1533 C C . LEU A 1 196 ? 23.109 -45.531 -1.925 1 83.25 196 LEU A C 1
ATOM 1535 O O . LEU A 1 196 ? 23.094 -46.625 -2.492 1 83.25 196 LEU A O 1
ATOM 1539 N N . ARG A 1 197 ? 22.188 -44.688 -2.094 1 85.31 197 ARG A N 1
ATOM 1540 C CA . ARG A 1 197 ? 21.266 -44.75 -3.219 1 85.31 197 ARG A CA 1
ATOM 1541 C C . ARG A 1 197 ? 21.328 -43.5 -4.074 1 85.31 197 ARG A C 1
ATOM 1543 O O . ARG A 1 197 ? 21.844 -42.469 -3.625 1 85.31 197 ARG A O 1
ATOM 1550 N N . PRO A 1 198 ? 20.953 -43.688 -5.391 1 88.62 198 PRO A N 1
ATOM 1551 C CA . PRO A 1 198 ? 20.891 -42.469 -6.227 1 88.62 198 PRO A CA 1
ATOM 1552 C C . PRO A 1 198 ? 19.922 -41.438 -5.684 1 88.62 198 PRO A C 1
ATOM 1554 O O . PRO A 1 198 ? 18.984 -41.781 -4.953 1 88.62 198 PRO A O 1
ATOM 1557 N N . LYS A 1 199 ? 20.203 -40.25 -6.02 1 90.44 199 LYS A N 1
ATOM 1558 C CA . LYS A 1 199 ? 19.328 -39.125 -5.621 1 90.44 199 LYS A CA 1
ATOM 1559 C C . LYS A 1 199 ? 17.906 -39.344 -6.141 1 90.44 199 LYS A C 1
ATOM 1561 O O . LYS A 1 199 ? 17.719 -39.719 -7.297 1 90.44 199 LYS A O 1
ATOM 1566 N N . THR A 1 200 ? 16.984 -39.156 -5.23 1 93.69 200 THR A N 1
ATOM 1567 C CA . THR A 1 200 ? 15.586 -39.25 -5.633 1 93.69 200 THR A CA 1
ATOM 1568 C C . THR A 1 200 ? 14.883 -37.906 -5.441 1 93.69 200 THR A C 1
ATOM 1570 O O . THR A 1 200 ? 15.305 -37.094 -4.625 1 93.69 200 THR A O 1
ATOM 1573 N N . VAL A 1 201 ? 13.93 -37.656 -6.238 1 95.56 201 VAL A N 1
ATOM 1574 C CA . VAL A 1 201 ? 13.141 -36.438 -6.18 1 95.56 201 VAL A CA 1
ATOM 1575 C C . VAL A 1 201 ? 11.656 -36.781 -6.168 1 95.56 201 VAL A C 1
ATOM 1577 O O . VAL A 1 201 ? 11.258 -37.875 -6.562 1 95.56 201 VAL A O 1
ATOM 1580 N N . THR A 1 202 ? 10.906 -35.844 -5.684 1 96.31 202 THR A N 1
ATOM 1581 C CA . THR A 1 202 ? 9.461 -36 -5.652 1 96.31 202 THR A CA 1
ATOM 1582 C C . THR A 1 202 ? 8.836 -35.531 -6.961 1 96.31 202 THR A C 1
ATOM 1584 O O . THR A 1 202 ? 9.07 -34.406 -7.387 1 96.31 202 THR A O 1
ATOM 1587 N N . VAL A 1 203 ? 8.023 -36.375 -7.559 1 96.5 203 VAL A N 1
ATOM 1588 C CA . VAL A 1 203 ? 7.418 -36.062 -8.852 1 96.5 203 VAL A CA 1
ATOM 1589 C C . VAL A 1 203 ? 5.898 -36.156 -8.742 1 96.5 203 VAL A C 1
ATOM 1591 O O . VAL A 1 203 ? 5.355 -37.094 -8.148 1 96.5 203 VAL A O 1
ATOM 1594 N N . ALA A 1 204 ? 5.285 -35.125 -9.258 1 96.38 204 ALA A N 1
ATOM 1595 C CA . ALA A 1 204 ? 3.826 -35.094 -9.344 1 96.38 204 ALA A CA 1
ATOM 1596 C C . ALA A 1 204 ? 3.338 -35.781 -10.617 1 96.38 204 ALA A C 1
ATOM 1598 O O . ALA A 1 204 ? 3.936 -35.594 -11.688 1 96.38 204 ALA A O 1
ATOM 1599 N N . LEU A 1 205 ? 2.244 -36.562 -10.531 1 96.19 205 LEU A N 1
ATOM 1600 C CA . LEU A 1 205 ? 1.62 -37.25 -11.648 1 96.19 205 LEU A CA 1
ATOM 1601 C C . LEU A 1 205 ? 0.117 -37 -11.68 1 96.19 205 LEU A C 1
ATOM 1603 O O . LEU A 1 205 ? -0.574 -37.188 -10.688 1 96.19 205 LEU A O 1
ATOM 1607 N N . THR A 1 206 ? -0.333 -36.531 -12.766 1 96.12 206 THR A N 1
ATOM 1608 C CA . THR A 1 206 ? -1.768 -36.344 -12.969 1 96.12 206 THR A CA 1
ATOM 1609 C C . THR A 1 206 ? -2.184 -36.844 -14.352 1 96.12 206 THR A C 1
ATOM 1611 O O . THR A 1 206 ? -1.384 -36.844 -15.281 1 96.12 206 THR A O 1
ATOM 1614 N N . PRO A 1 207 ? -3.43 -37.312 -14.453 1 94.38 207 PRO A N 1
ATOM 1615 C CA . PRO A 1 207 ? -3.902 -37.75 -15.773 1 94.38 207 PRO A CA 1
ATOM 1616 C C . PRO A 1 207 ? -4.305 -36.594 -16.672 1 94.38 207 PRO A C 1
ATOM 1618 O O . PRO A 1 207 ? -4.398 -36.75 -17.891 1 94.38 207 PRO A O 1
ATOM 1621 N N . ASN A 1 208 ? -4.523 -35.438 -16.062 1 94.62 208 ASN A N 1
ATOM 1622 C CA . ASN A 1 208 ? -5.094 -34.312 -16.812 1 94.62 208 ASN A CA 1
ATOM 1623 C C . ASN A 1 208 ? -4.129 -33.156 -16.891 1 94.62 208 ASN A C 1
ATOM 1625 O O . ASN A 1 208 ? -4.469 -32.094 -17.438 1 94.62 208 ASN A O 1
ATOM 1629 N N . GLY A 1 209 ? -2.99 -33.188 -16.281 1 94.88 209 GLY A N 1
ATOM 1630 C CA . GLY A 1 209 ? -1.982 -32.156 -16.359 1 94.88 209 GLY A CA 1
ATOM 1631 C C . GLY A 1 209 ? -2.242 -31 -15.406 1 94.88 209 GLY A C 1
ATOM 1632 O O . GLY A 1 209 ? -1.573 -29.969 -15.477 1 94.88 209 GLY A O 1
ATOM 1633 N N . ARG A 1 210 ? -3.242 -31.203 -14.531 1 94.06 210 ARG A N 1
ATOM 1634 C CA . ARG A 1 210 ? -3.59 -30.172 -13.57 1 94.06 210 ARG A CA 1
ATOM 1635 C C . ARG A 1 210 ? -3.232 -30.594 -12.148 1 94.06 210 ARG A C 1
ATOM 1637 O O . ARG A 1 210 ? -3.715 -31.609 -11.664 1 94.06 210 ARG A O 1
ATOM 1644 N N . ALA A 1 211 ? -2.213 -29.859 -11.609 1 83.88 211 ALA A N 1
ATOM 1645 C CA . ALA A 1 211 ? -1.944 -30.109 -10.195 1 83.88 211 ALA A CA 1
ATOM 1646 C C . ALA A 1 211 ? -2.635 -29.062 -9.32 1 83.88 211 ALA A C 1
ATOM 1648 O O . ALA A 1 211 ? -2.648 -27.875 -9.656 1 83.88 211 ALA A O 1
ATOM 1649 N N . ASP A 1 212 ? -3.275 -29.469 -8.219 1 91.31 212 ASP A N 1
ATOM 1650 C CA . ASP A 1 212 ? -3.988 -28.578 -7.297 1 91.31 212 ASP A CA 1
ATOM 1651 C C . ASP A 1 212 ? -5.066 -27.781 -8.031 1 91.31 212 ASP A C 1
ATOM 1653 O O . ASP A 1 212 ? -4.938 -26.562 -8.195 1 91.31 212 ASP A O 1
ATOM 1657 N N . ALA A 1 213 ? -6.09 -28.438 -8.414 1 96.25 213 ALA A N 1
ATOM 1658 C CA . ALA A 1 213 ? -7.113 -27.766 -9.211 1 96.25 213 ALA A CA 1
ATOM 1659 C C . ALA A 1 213 ? -8.516 -28.203 -8.789 1 96.25 213 ALA A C 1
ATOM 1661 O O . ALA A 1 213 ? -8.719 -29.359 -8.414 1 96.25 213 ALA A O 1
ATOM 1662 N N . VAL A 1 214 ? -9.406 -27.25 -8.883 1 97.44 214 VAL A N 1
ATOM 1663 C CA . VAL A 1 214 ? -10.82 -27.625 -8.797 1 97.44 214 VAL A CA 1
ATOM 1664 C C . VAL A 1 214 ? -11.203 -28.469 -10.008 1 97.44 214 VAL A C 1
ATOM 1666 O O . VAL A 1 214 ? -11.008 -28.047 -11.156 1 97.44 214 VAL A O 1
ATOM 1669 N N . THR A 1 215 ? -11.742 -29.656 -9.766 1 97 215 THR A N 1
ATOM 1670 C CA . THR A 1 215 ? -12.016 -30.625 -10.82 1 97 215 THR A CA 1
ATOM 1671 C C . THR A 1 215 ? -13.414 -31.219 -10.672 1 97 215 THR A C 1
ATOM 1673 O O . THR A 1 215 ? -13.859 -31.484 -9.555 1 97 215 THR A O 1
ATOM 1676 N N . ARG A 1 216 ? -14.117 -31.375 -11.773 1 96.38 216 ARG A N 1
ATOM 1677 C CA . ARG A 1 216 ? -15.359 -32.156 -11.805 1 96.38 216 ARG A CA 1
ATOM 1678 C C . ARG A 1 216 ? -15.078 -33.625 -12.023 1 96.38 216 ARG A C 1
ATOM 1680 O O . ARG A 1 216 ? -14.727 -34.031 -13.133 1 96.38 216 ARG A O 1
ATOM 1687 N N . VAL A 1 217 ? -15.289 -34.375 -10.984 1 96.12 217 VAL A N 1
ATOM 1688 C CA . VAL A 1 217 ? -14.82 -35.75 -10.977 1 96.12 217 VAL A CA 1
ATOM 1689 C C . VAL A 1 217 ? -16.016 -36.688 -11.086 1 96.12 217 VAL A C 1
ATOM 1691 O O . VAL A 1 217 ? -16.969 -36.594 -10.32 1 96.12 217 VAL A O 1
ATOM 1694 N N . THR A 1 218 ? -15.984 -37.562 -11.984 1 94.81 218 THR A N 1
ATOM 1695 C CA . THR A 1 218 ? -16.953 -38.656 -12.117 1 94.81 218 THR A CA 1
ATOM 1696 C C . THR A 1 218 ? -16.328 -40 -11.75 1 94.81 218 THR A C 1
ATOM 1698 O O . THR A 1 218 ? -15.242 -40.344 -12.242 1 94.81 218 THR A O 1
ATOM 1701 N N . TYR A 1 219 ? -16.969 -40.75 -10.844 1 93.31 219 TYR A N 1
ATOM 1702 C CA . TYR A 1 219 ? -16.453 -42.062 -10.445 1 93.31 219 TYR A CA 1
ATOM 1703 C C . TYR A 1 219 ? -17.594 -42.969 -9.984 1 93.31 219 TYR A C 1
ATOM 1705 O O . TYR A 1 219 ? -18.703 -42.5 -9.734 1 93.31 219 TYR A O 1
ATOM 1713 N N . ALA A 1 220 ? -17.25 -44.219 -9.945 1 90.88 220 ALA A N 1
ATOM 1714 C CA . ALA A 1 220 ? -18.203 -45.219 -9.438 1 90.88 220 ALA A CA 1
ATOM 1715 C C . ALA A 1 220 ? -18.016 -45.438 -7.941 1 90.88 220 ALA A C 1
ATOM 1717 O O . ALA A 1 220 ? -16.891 -45.625 -7.469 1 90.88 220 ALA A O 1
ATOM 1718 N N . THR A 1 221 ? -19.109 -45.469 -7.246 1 87.81 221 THR A N 1
ATOM 1719 C CA . THR A 1 221 ? -19.031 -45.656 -5.801 1 87.81 221 THR A CA 1
ATOM 1720 C C . THR A 1 221 ? -18.5 -47.031 -5.453 1 87.81 221 THR A C 1
ATOM 1722 O O . THR A 1 221 ? -17.906 -47.219 -4.395 1 87.81 221 THR A O 1
ATOM 1725 N N . THR A 1 222 ? -18.703 -47.938 -6.32 1 87.69 222 THR A N 1
ATOM 1726 C CA . THR A 1 222 ? -18.266 -49.312 -6.102 1 87.69 222 THR A CA 1
ATOM 1727 C C . THR A 1 222 ? -16.75 -49.438 -6.195 1 87.69 222 THR A C 1
ATOM 1729 O O . THR A 1 222 ? -16.156 -50.406 -5.73 1 87.69 222 THR A O 1
ATOM 1732 N N . ALA A 1 223 ? -16.156 -48.438 -6.875 1 89 223 ALA A N 1
ATOM 1733 C CA . ALA A 1 223 ? -14.703 -48.469 -7.008 1 89 223 ALA A CA 1
ATOM 1734 C C . ALA A 1 223 ? -14.023 -48.094 -5.695 1 89 223 ALA A C 1
ATOM 1736 O O . ALA A 1 223 ? -12.836 -48.344 -5.5 1 89 223 ALA A O 1
ATOM 1737 N N . VAL A 1 224 ? -14.758 -47.5 -4.812 1 91.06 224 VAL A N 1
ATOM 1738 C CA . VAL A 1 224 ? -14.219 -47.062 -3.527 1 91.06 224 VAL A CA 1
ATOM 1739 C C . VAL A 1 224 ? -14.156 -48.25 -2.57 1 91.06 224 VAL A C 1
ATOM 1741 O O . VAL A 1 224 ? -15.164 -48.938 -2.355 1 91.06 224 VAL A O 1
ATOM 1744 N N . PRO A 1 225 ? -13 -48.438 -2.053 1 88.62 225 PRO A N 1
ATOM 1745 C CA . PRO A 1 225 ? -12.93 -49.531 -1.066 1 88.62 225 PRO A CA 1
ATOM 1746 C C . PRO A 1 225 ? -13.867 -49.312 0.12 1 88.62 225 PRO A C 1
ATOM 1748 O O . PRO A 1 225 ? -14.023 -48.188 0.585 1 88.62 225 PRO A O 1
ATOM 1751 N N . ALA A 1 226 ? -14.32 -50.406 0.637 1 84.69 226 ALA A N 1
ATOM 1752 C CA . ALA A 1 226 ? -15.328 -50.344 1.691 1 84.69 226 ALA A CA 1
ATOM 1753 C C . ALA A 1 226 ? -14.797 -49.625 2.928 1 84.69 226 ALA A C 1
ATOM 1755 O O . ALA A 1 226 ? -15.523 -48.844 3.562 1 84.69 226 ALA A O 1
ATOM 1756 N N . GLU A 1 227 ? -13.594 -49.906 3.229 1 80.69 227 GLU A N 1
ATOM 1757 C CA . GLU A 1 227 ? -12.992 -49.312 4.422 1 80.69 227 GLU A CA 1
ATOM 1758 C C . GLU A 1 227 ? -12.914 -47.781 4.301 1 80.69 227 GLU A C 1
ATOM 1760 O O . GLU A 1 227 ? -13.117 -47.062 5.285 1 80.69 227 GLU A O 1
ATOM 1765 N N . GLU A 1 228 ? -12.75 -47.344 3.127 1 79.56 228 GLU A N 1
ATOM 1766 C CA . GLU A 1 228 ? -12.617 -45.906 2.883 1 79.56 228 GLU A CA 1
ATOM 1767 C C . GLU A 1 228 ? -13.984 -45.25 2.707 1 79.56 228 GLU A C 1
ATOM 1769 O O . GLU A 1 228 ? -14.164 -44.062 3.062 1 79.56 228 GLU A O 1
ATOM 1774 N N . ALA A 1 229 ? -14.844 -45.906 2.193 1 81.06 229 ALA A N 1
ATOM 1775 C CA . ALA A 1 229 ? -16.172 -45.375 1.87 1 81.06 229 ALA A CA 1
ATOM 1776 C C . ALA A 1 229 ? -16.875 -44.875 3.123 1 81.06 229 ALA A C 1
ATOM 1778 O O . ALA A 1 229 ? -17.469 -43.781 3.113 1 81.06 229 ALA A O 1
ATOM 1779 N N . ALA A 1 230 ? -16.797 -45.594 4.141 1 73.81 230 ALA A N 1
ATOM 1780 C CA . ALA A 1 230 ? -17.531 -45.25 5.355 1 73.81 230 ALA A CA 1
ATOM 1781 C C . ALA A 1 230 ? -17 -43.969 5.973 1 73.81 230 ALA A C 1
ATOM 1783 O O . ALA A 1 230 ? -17.766 -43.156 6.527 1 73.81 230 ALA A O 1
ATOM 1784 N N . ARG A 1 231 ? -15.828 -43.719 5.746 1 71.94 231 ARG A N 1
ATOM 1785 C CA . ARG A 1 231 ? -15.203 -42.625 6.496 1 71.94 231 ARG A CA 1
ATOM 1786 C C . ARG A 1 231 ? -15.219 -41.312 5.695 1 71.94 231 ARG A C 1
ATOM 1788 O O . ARG A 1 231 ? -15.586 -40.281 6.219 1 71.94 231 ARG A O 1
ATOM 1795 N N . VAL A 1 232 ? -14.945 -41.344 4.418 1 79.25 232 VAL A N 1
ATOM 1796 C CA . VAL A 1 232 ? -14.648 -40.062 3.783 1 79.25 232 VAL A CA 1
ATOM 1797 C C . VAL A 1 232 ? -15.555 -39.844 2.57 1 79.25 232 VAL A C 1
ATOM 1799 O O . VAL A 1 232 ? -15.641 -38.75 2.025 1 79.25 232 VAL A O 1
ATOM 1802 N N . TYR A 1 233 ? -16.438 -40.844 2.348 1 82.94 233 TYR A N 1
ATOM 1803 C CA . TYR A 1 233 ? -17.297 -40.719 1.173 1 82.94 233 TYR A CA 1
ATOM 1804 C C . TYR A 1 233 ? -18.766 -40.719 1.565 1 82.94 233 TYR A C 1
ATOM 1806 O O . TYR A 1 233 ? -19.594 -40.125 0.878 1 82.94 233 TYR A O 1
ATOM 1814 N N . ALA A 1 234 ? -19.156 -41.406 2.594 1 78.25 234 ALA A N 1
ATOM 1815 C CA . ALA A 1 234 ? -20.578 -41.656 2.844 1 78.25 234 ALA A CA 1
ATOM 1816 C C . ALA A 1 234 ? -21 -41.125 4.215 1 78.25 234 ALA A C 1
ATOM 1818 O O . ALA A 1 234 ? -22.188 -40.906 4.469 1 78.25 234 ALA A O 1
ATOM 1819 N N . GLY A 1 235 ? -20.094 -40.875 5.074 1 76.38 235 GLY A N 1
ATOM 1820 C CA . GLY A 1 235 ? -20.453 -40.344 6.383 1 76.38 235 GLY A CA 1
ATOM 1821 C C . GLY A 1 235 ? -21.156 -39 6.324 1 76.38 235 GLY A C 1
ATOM 1822 O O . GLY A 1 235 ? -21.094 -38.312 5.309 1 76.38 235 GLY A O 1
ATOM 1823 N N . ASP A 1 236 ? -21.969 -38.75 7.391 1 79.69 236 ASP A N 1
ATOM 1824 C CA . ASP A 1 236 ? -22.766 -37.531 7.453 1 79.69 236 ASP A CA 1
ATOM 1825 C C . ASP A 1 236 ? -21.906 -36.312 7.102 1 79.69 236 ASP A C 1
ATOM 1827 O O . ASP A 1 236 ? -22.328 -35.469 6.312 1 79.69 236 ASP A O 1
ATOM 1831 N N . GLU A 1 237 ? -20.828 -36.312 7.711 1 80.5 237 GLU A N 1
ATOM 1832 C CA . GLU A 1 237 ? -19.953 -35.188 7.469 1 80.5 237 GLU A CA 1
ATOM 1833 C C . GLU A 1 237 ? -19.5 -35.125 6.016 1 80.5 237 GLU A C 1
ATOM 1835 O O . GLU A 1 237 ? -19.422 -34.062 5.418 1 80.5 237 GLU A O 1
ATOM 1840 N N . ALA A 1 238 ? -19.266 -36.25 5.52 1 82.25 238 ALA A N 1
ATOM 1841 C CA . ALA A 1 238 ? -18.859 -36.344 4.121 1 82.25 238 ALA A CA 1
ATOM 1842 C C . ALA A 1 238 ? -19.969 -35.875 3.186 1 82.25 238 ALA A C 1
ATOM 1844 O O . ALA A 1 238 ? -19.719 -35.219 2.172 1 82.25 238 ALA A O 1
ATOM 1845 N N . CYS A 1 239 ? -21.125 -36.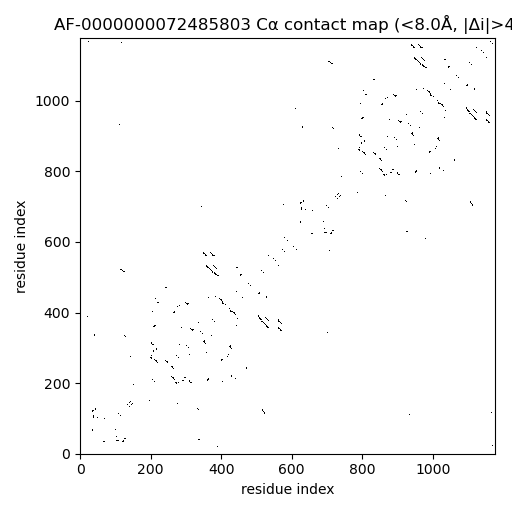188 3.551 1 79.44 239 CYS A N 1
ATOM 1846 C CA . CYS A 1 239 ? -22.266 -35.812 2.729 1 79.44 239 CYS A CA 1
ATOM 1847 C C . CYS A 1 239 ? -22.516 -34.312 2.771 1 79.44 239 CYS A C 1
ATOM 1849 O O . CYS A 1 239 ? -22.859 -33.719 1.757 1 79.44 239 CYS A O 1
ATOM 1851 N N . LYS A 1 240 ? -22.328 -33.812 3.865 1 80.69 240 LYS A N 1
ATOM 1852 C CA . LYS A 1 240 ? -22.5 -32.375 4.039 1 80.69 240 LYS A CA 1
ATOM 1853 C C . LYS A 1 240 ? -21.469 -31.594 3.238 1 80.69 240 LYS A C 1
ATOM 1855 O O . LYS A 1 240 ? -21.766 -30.5 2.736 1 80.69 240 LYS A O 1
ATOM 1860 N N . GLN A 1 241 ? -20.359 -32.156 3.039 1 84.12 241 GLN A N 1
ATOM 1861 C CA . GLN A 1 241 ? -19.25 -31.438 2.406 1 84.12 241 GLN A CA 1
ATOM 1862 C C . GLN A 1 241 ? -19.25 -31.656 0.897 1 84.12 241 GLN A C 1
ATOM 1864 O O . GLN A 1 241 ? -18.609 -30.906 0.156 1 84.12 241 GLN A O 1
ATOM 1869 N N . ALA A 1 242 ? -19.953 -32.656 0.512 1 83 242 ALA A N 1
ATOM 1870 C CA . ALA A 1 242 ? -19.922 -33.031 -0.899 1 83 242 ALA A CA 1
ATOM 1871 C C . ALA A 1 242 ? -20.594 -31.984 -1.763 1 83 242 ALA A C 1
ATOM 1873 O O . ALA A 1 242 ? -21.625 -31.422 -1.37 1 83 242 ALA A O 1
ATOM 1874 N N . VAL A 1 243 ? -19.984 -31.688 -2.855 1 89.56 243 VAL A N 1
ATOM 1875 C CA . VAL A 1 243 ? -20.578 -30.797 -3.85 1 89.56 243 VAL A CA 1
ATOM 1876 C C . VAL A 1 243 ? -20.938 -31.594 -5.105 1 89.56 243 VAL A C 1
ATOM 1878 O O . VAL A 1 243 ? -20.141 -31.656 -6.051 1 89.56 243 VAL A O 1
ATOM 1881 N N . LEU A 1 244 ? -22.156 -32 -5.16 1 86.12 244 LEU A N 1
ATOM 1882 C CA . LEU A 1 244 ? -22.609 -32.875 -6.238 1 86.12 244 LEU A CA 1
ATOM 1883 C C . LEU A 1 244 ? -23.016 -32.062 -7.457 1 86.12 244 LEU A C 1
ATOM 1885 O O . LEU A 1 244 ? -23.656 -31.016 -7.324 1 86.12 244 LEU A O 1
ATOM 1889 N N . LEU A 1 245 ? -22.594 -32.5 -8.555 1 88.62 245 LEU A N 1
ATOM 1890 C CA . LEU A 1 245 ? -22.891 -31.797 -9.805 1 88.62 245 LEU A CA 1
ATOM 1891 C C . LEU A 1 245 ? -24.125 -32.406 -10.477 1 88.62 245 LEU A C 1
ATOM 1893 O O . LEU A 1 245 ? -24.766 -31.734 -11.289 1 88.62 245 LEU A O 1
ATOM 1897 N N . SER A 1 246 ? -24.344 -33.594 -10.359 1 78.19 246 SER A N 1
ATOM 1898 C CA . SER A 1 246 ? -25.531 -34.281 -10.836 1 78.19 246 SER A CA 1
ATOM 1899 C C . SER A 1 246 ? -26.078 -35.25 -9.773 1 78.19 246 SER A C 1
ATOM 1901 O O . SER A 1 246 ? -25.344 -35.688 -8.883 1 78.19 246 SER A O 1
ATOM 1903 N N . PRO A 1 247 ? -27.453 -35.25 -9.938 1 66.19 247 PRO A N 1
ATOM 1904 C CA . PRO A 1 247 ? -28 -36.25 -9 1 66.19 247 PRO A CA 1
ATOM 1905 C C . PRO A 1 247 ? -27.375 -37.625 -9.164 1 66.19 247 PRO A C 1
ATOM 1907 O O . PRO A 1 247 ? -26.984 -38 -10.281 1 66.19 247 PRO A O 1
ATOM 1910 N N . LEU A 1 248 ? -27.156 -38.094 -8.086 1 60.78 248 LEU A N 1
ATOM 1911 C CA . LEU A 1 248 ? -26.656 -39.469 -8.141 1 60.78 248 LEU A CA 1
ATOM 1912 C C . LEU A 1 248 ? -27.547 -40.312 -9.031 1 60.78 248 LEU A C 1
ATOM 1914 O O . LEU A 1 248 ? -28.781 -40.25 -8.938 1 60.78 248 LEU A O 1
ATOM 1918 N N . THR A 1 249 ? -27.25 -40.5 -10.312 1 56.25 249 THR A N 1
ATOM 1919 C CA . THR A 1 249 ? -28.062 -41.375 -11.156 1 56.25 249 THR A CA 1
ATOM 1920 C C . THR A 1 249 ? -27.812 -42.844 -10.844 1 56.25 249 THR A C 1
ATOM 1922 O O . THR A 1 249 ? -26.672 -43.281 -10.719 1 56.25 249 THR A O 1
ATOM 1925 N N . HIS A 1 250 ? -28.75 -43.344 -10.125 1 49.06 250 HIS A N 1
ATOM 1926 C CA . HIS A 1 250 ? -28.781 -44.812 -10.078 1 49.06 250 HIS A CA 1
ATOM 1927 C C . HIS A 1 250 ? -29.047 -45.406 -11.453 1 49.06 250 HIS A C 1
ATOM 1929 O O . HIS A 1 250 ? -30.188 -45.406 -11.93 1 49.06 250 HIS A O 1
ATOM 1935 N N . THR A 1 251 ? -28.531 -45.031 -12.547 1 41.16 251 THR A N 1
ATOM 1936 C CA . THR A 1 251 ? -28.859 -45.938 -13.648 1 41.16 251 THR A CA 1
ATOM 1937 C C . THR A 1 251 ? -29 -47.375 -13.156 1 41.16 251 THR A C 1
ATOM 1939 O O . THR A 1 251 ? -28.047 -47.938 -12.617 1 41.16 251 THR A O 1
ATOM 1942 N N . ALA A 1 252 ? -30.25 -47.719 -12.938 1 37.34 252 ALA A N 1
ATOM 1943 C CA . ALA A 1 252 ? -30.812 -49.062 -12.836 1 37.34 252 ALA A CA 1
ATOM 1944 C C . ALA A 1 252 ? -30.312 -49.938 -13.977 1 37.34 252 ALA A C 1
ATOM 1946 O O . ALA A 1 252 ? -30.953 -50.031 -15.023 1 37.34 252 ALA A O 1
ATOM 1947 N N . ASP A 1 253 ? -29.406 -49.969 -14.797 1 37.47 253 ASP A N 1
ATOM 1948 C CA . ASP A 1 253 ? -29.297 -51.375 -15.172 1 37.47 253 ASP A CA 1
ATOM 1949 C C . ASP A 1 253 ? -29.391 -52.281 -13.945 1 37.47 253 ASP A C 1
ATOM 1951 O O . ASP A 1 253 ? -28.594 -52.156 -13.008 1 37.47 253 ASP A O 1
ATOM 1955 N N . LYS A 1 254 ? -30.609 -52.75 -13.578 1 41.38 254 LYS A N 1
ATOM 1956 C CA . LYS A 1 254 ? -31.109 -53.656 -12.539 1 41.38 254 LYS A CA 1
ATOM 1957 C C . LYS A 1 254 ? -29.984 -54.531 -12 1 41.38 254 LYS A C 1
ATOM 1959 O O . LYS A 1 254 ? -30.031 -54.969 -10.844 1 41.38 254 LYS A O 1
ATOM 1964 N N . ASP A 1 255 ? -29.391 -55.281 -12.898 1 37.84 255 ASP A N 1
ATOM 1965 C CA . ASP A 1 255 ? -28.562 -56.375 -12.453 1 37.84 255 ASP A CA 1
ATOM 1966 C C . ASP A 1 255 ? -27.266 -55.906 -11.82 1 37.84 255 ASP A C 1
ATOM 1968 O O . ASP A 1 255 ? -26.531 -56.656 -11.211 1 37.84 255 ASP A O 1
ATOM 1972 N N . ARG A 1 256 ? -26.469 -54.75 -12.484 1 41 256 ARG A N 1
ATOM 1973 C CA . ARG A 1 256 ? -25.188 -54.406 -11.867 1 41 256 ARG A CA 1
ATOM 1974 C C . ARG A 1 256 ? -25.312 -53.125 -11.023 1 41 256 ARG A C 1
ATOM 1976 O O . ARG A 1 256 ? -25.875 -52.125 -11.469 1 41 256 ARG A O 1
ATOM 1983 N N . GLY A 1 257 ? -25.578 -52.844 -9.758 1 45.5 257 GLY A N 1
ATOM 1984 C CA . GLY A 1 257 ? -25.641 -52.062 -8.531 1 45.5 257 GLY A CA 1
ATOM 1985 C C . GLY A 1 257 ? -24.734 -50.844 -8.547 1 45.5 257 GLY A C 1
ATOM 1986 O O . GLY A 1 257 ? -24.391 -50.312 -7.5 1 45.5 257 GLY A O 1
ATOM 1987 N N . ASP A 1 258 ? -23.984 -50.25 -9.586 1 57.5 258 ASP A N 1
ATOM 1988 C CA . ASP A 1 258 ? -22.859 -49.344 -9.375 1 57.5 258 ASP A CA 1
ATOM 1989 C C . ASP A 1 258 ? -23.344 -47.875 -9.398 1 57.5 258 ASP A C 1
ATOM 1991 O O . ASP A 1 258 ? -23.766 -47.375 -10.445 1 57.5 258 ASP A O 1
ATOM 1995 N N . ALA A 1 259 ? -23.562 -47.062 -8.32 1 80.06 259 ALA A N 1
ATOM 1996 C CA . ALA A 1 259 ? -23.891 -45.656 -8.211 1 80.06 259 ALA A CA 1
ATOM 1997 C C . ALA A 1 259 ? -22.75 -44.781 -8.703 1 80.06 259 ALA A C 1
ATOM 1999 O O . ALA A 1 259 ? -21.594 -45.031 -8.375 1 80.06 259 ALA A O 1
ATOM 2000 N N . ILE A 1 260 ? -23.078 -43.969 -9.883 1 88.62 260 ILE A N 1
ATOM 2001 C CA . ILE A 1 260 ? -22.109 -43.031 -10.422 1 88.62 260 ILE A CA 1
ATOM 2002 C C . ILE A 1 260 ? -22.266 -41.688 -9.711 1 88.62 260 ILE A C 1
ATOM 2004 O O . ILE A 1 260 ? -23.375 -41.156 -9.57 1 88.62 260 ILE A O 1
ATOM 2008 N N . ARG A 1 261 ? -21.141 -41.219 -9.297 1 89.75 261 ARG A N 1
ATOM 2009 C CA . ARG A 1 261 ? -21.109 -39.938 -8.594 1 89.75 261 ARG A CA 1
ATOM 2010 C C . ARG A 1 261 ? -20.312 -38.906 -9.383 1 89.75 261 ARG A C 1
ATOM 2012 O O . ARG A 1 261 ? -19.266 -39.219 -9.953 1 89.75 261 ARG A O 1
ATOM 2019 N N . GLN A 1 262 ? -20.859 -37.75 -9.57 1 92.75 262 GLN A N 1
ATOM 2020 C CA . GLN A 1 262 ? -20.156 -36.594 -10.109 1 92.75 262 GLN A CA 1
ATOM 2021 C C . GLN A 1 262 ? -20.062 -35.5 -9.07 1 92.75 262 GLN A C 1
ATOM 2023 O O . GLN A 1 262 ? -21.078 -34.938 -8.633 1 92.75 262 GLN A O 1
ATOM 2028 N N . GLU A 1 263 ? -18.812 -35.188 -8.758 1 93.5 263 GLU A N 1
ATOM 2029 C CA . GLU A 1 263 ? -18.578 -34.281 -7.637 1 93.5 263 GLU A CA 1
ATOM 2030 C C . GLU A 1 263 ? -17.5 -33.25 -7.98 1 93.5 263 GLU A C 1
ATOM 2032 O O . GLU A 1 263 ? -16.562 -33.531 -8.727 1 93.5 263 GLU A O 1
ATOM 2037 N N . LYS A 1 264 ? -17.75 -32.031 -7.504 1 95.81 264 LYS A N 1
ATOM 2038 C CA . LYS A 1 264 ? -16.688 -31.031 -7.559 1 95.81 264 LYS A CA 1
ATOM 2039 C C . LYS A 1 264 ? -15.688 -31.219 -6.422 1 95.81 264 LYS A C 1
ATOM 2041 O O . LYS A 1 264 ? -16.062 -31.172 -5.246 1 95.81 264 LYS A O 1
ATOM 2046 N N . ILE A 1 265 ? -14.398 -31.422 -6.758 1 96.88 265 ILE A N 1
ATOM 2047 C CA . ILE A 1 265 ? -13.391 -31.781 -5.77 1 96.88 265 ILE A CA 1
ATOM 2048 C C . ILE A 1 265 ? -12.094 -31.031 -6.059 1 96.88 265 ILE A C 1
ATOM 2050 O O . ILE A 1 265 ? -11.742 -30.812 -7.219 1 96.88 265 ILE A O 1
ATOM 2054 N N . PHE A 1 266 ? -11.469 -30.547 -5.035 1 97.56 266 PHE A N 1
ATOM 2055 C CA . PHE A 1 266 ? -10.086 -30.109 -5.172 1 97.56 266 PHE A CA 1
ATOM 2056 C C . PHE A 1 266 ? -9.148 -31.312 -5.273 1 97.56 266 PHE A C 1
ATOM 2058 O O . PHE A 1 266 ? -9.055 -32.125 -4.344 1 97.56 266 PHE A O 1
ATOM 2065 N N . MET A 1 267 ? -8.391 -31.422 -6.316 1 97.19 267 MET A N 1
ATOM 2066 C CA . MET A 1 267 ? -7.594 -32.625 -6.578 1 97.19 267 MET A CA 1
ATOM 2067 C C . MET A 1 267 ? -6.105 -32.312 -6.488 1 97.19 267 MET A C 1
ATOM 2069 O O . MET A 1 267 ? -5.586 -31.5 -7.258 1 97.19 267 MET A O 1
ATOM 2073 N N . TYR A 1 268 ? -5.418 -33 -5.605 1 96.19 268 TYR A N 1
ATOM 2074 C CA . TYR A 1 268 ? -3.959 -33.031 -5.574 1 96.19 268 TYR A CA 1
ATOM 2075 C C . TYR A 1 268 ? -3.398 -34 -6.586 1 96.19 268 TYR A C 1
ATOM 2077 O O . TYR A 1 268 ? -4.09 -34.938 -7 1 96.19 268 TYR A O 1
ATOM 2085 N N . ALA A 1 269 ? -2.174 -33.781 -6.949 1 96.5 269 ALA A N 1
ATOM 2086 C CA . ALA A 1 269 ? -1.464 -34.75 -7.781 1 96.5 269 ALA A CA 1
ATOM 2087 C C . ALA A 1 269 ? -1.085 -36 -6.977 1 96.5 269 ALA A C 1
ATOM 2089 O O . ALA A 1 269 ? -0.965 -35.938 -5.75 1 96.5 269 ALA A O 1
ATOM 2090 N N . ALA A 1 270 ? -0.956 -37.094 -7.719 1 96.12 270 ALA A N 1
ATOM 2091 C CA . ALA A 1 270 ? -0.23 -38.219 -7.129 1 96.12 270 ALA A CA 1
ATOM 2092 C C . ALA A 1 270 ? 1.263 -37.906 -7.035 1 96.12 270 ALA A C 1
ATOM 2094 O O . ALA A 1 270 ? 1.834 -37.281 -7.934 1 96.12 270 ALA A O 1
ATOM 2095 N N . GLU A 1 271 ? 1.877 -38.312 -5.984 1 95 271 GLU A N 1
ATOM 2096 C CA . GLU A 1 271 ? 3.307 -38.062 -5.816 1 95 271 GLU A CA 1
ATOM 2097 C C . GLU A 1 271 ? 4.086 -39.375 -5.727 1 95 271 GLU A C 1
ATOM 2099 O O . GLU A 1 271 ? 3.66 -40.312 -5.047 1 95 271 GLU A O 1
ATOM 2104 N N . LEU A 1 272 ? 5.137 -39.438 -6.469 1 94.81 272 LEU A N 1
ATOM 2105 C CA . LEU A 1 272 ? 6.062 -40.562 -6.426 1 94.81 272 LEU A CA 1
ATOM 2106 C C . LEU A 1 272 ? 7.504 -40.094 -6.312 1 94.81 272 LEU A C 1
ATOM 2108 O O . LEU A 1 272 ? 7.875 -39.094 -6.926 1 94.81 272 LEU A O 1
ATOM 2112 N N . ARG A 1 273 ? 8.258 -40.75 -5.508 1 94.81 273 ARG A N 1
ATOM 2113 C CA . ARG A 1 273 ? 9.695 -40.5 -5.469 1 94.81 273 ARG A CA 1
ATOM 2114 C C . ARG A 1 273 ? 10.414 -41.344 -6.52 1 94.81 273 ARG A C 1
ATOM 2116 O O . ARG A 1 273 ? 10.102 -42.5 -6.711 1 94.81 273 ARG A O 1
ATOM 2123 N N . MET A 1 274 ? 11.359 -40.781 -7.203 1 95.69 274 MET A N 1
ATOM 2124 C CA . MET A 1 274 ? 12.086 -41.469 -8.258 1 95.69 274 MET A CA 1
ATOM 2125 C C . MET A 1 274 ? 13.43 -40.812 -8.531 1 95.69 274 MET A C 1
ATOM 2127 O O . MET A 1 274 ? 13.68 -39.688 -8.055 1 95.69 274 MET A O 1
ATOM 2131 N N . THR A 1 275 ? 14.219 -41.5 -9.266 1 95.94 275 THR A N 1
ATOM 2132 C CA . THR A 1 275 ? 15.508 -40.938 -9.648 1 95.94 275 THR A CA 1
ATOM 2133 C C . THR A 1 275 ? 15.344 -39.938 -10.773 1 95.94 275 THR A C 1
ATOM 2135 O O . THR A 1 275 ? 14.305 -39.875 -11.43 1 95.94 275 THR A O 1
ATOM 2138 N N . LEU A 1 276 ? 16.391 -39.156 -11.008 1 96.81 276 LEU A N 1
ATOM 2139 C CA . LEU A 1 276 ? 16.359 -38.125 -12.047 1 96.81 276 LEU A CA 1
ATOM 2140 C C . LEU A 1 276 ? 16.219 -38.75 -13.422 1 96.81 276 LEU A C 1
ATOM 2142 O O . LEU A 1 276 ? 15.414 -38.312 -14.242 1 96.81 276 LEU A O 1
ATOM 2146 N N . PRO A 1 277 ? 16.906 -39.844 -13.703 1 97.06 277 PRO A N 1
ATOM 2147 C CA . PRO A 1 277 ? 16.719 -40.5 -15 1 97.06 277 PRO A CA 1
ATOM 2148 C C . PRO A 1 277 ? 15.312 -41.062 -15.188 1 97.06 277 PRO A C 1
ATOM 2150 O O . PRO A 1 277 ? 14.773 -41.031 -16.297 1 97.06 277 PRO A O 1
ATOM 2153 N N . GLN A 1 278 ? 14.781 -41.625 -14.117 1 96.94 278 GLN A N 1
ATOM 2154 C CA . GLN A 1 278 ? 13.414 -42.125 -14.195 1 96.94 278 GLN A CA 1
ATOM 2155 C C . GLN A 1 278 ? 12.43 -40.969 -14.477 1 96.94 278 GLN A C 1
ATOM 2157 O O . GLN A 1 278 ? 11.484 -41.156 -15.242 1 96.94 278 GLN A O 1
ATOM 2162 N N . LEU A 1 279 ? 12.656 -39.844 -13.852 1 97.19 279 LEU A N 1
ATOM 2163 C CA . LEU A 1 279 ? 11.852 -38.656 -14.148 1 97.19 279 LEU A CA 1
ATOM 2164 C C . LEU A 1 279 ? 11.969 -38.281 -15.625 1 97.19 279 LEU A C 1
ATOM 2166 O O . LEU A 1 279 ? 10.961 -38 -16.281 1 97.19 279 LEU A O 1
ATOM 2170 N N . TYR A 1 280 ? 13.18 -38.281 -16.125 1 96.94 280 TYR A N 1
ATOM 2171 C CA . TYR A 1 280 ? 13.406 -38 -17.531 1 96.94 280 TYR A CA 1
ATOM 2172 C C . TYR A 1 280 ? 12.57 -38.938 -18.422 1 96.94 280 TYR A C 1
ATOM 2174 O O . TYR A 1 280 ? 11.922 -38.469 -19.359 1 96.94 280 TYR A O 1
ATOM 2182 N N . GLY A 1 281 ? 12.609 -40.188 -18.078 1 95.81 281 GLY A N 1
ATOM 2183 C CA . GLY A 1 281 ? 11.852 -41.156 -18.859 1 95.81 281 GLY A CA 1
ATOM 2184 C C . GLY A 1 281 ? 10.352 -40.906 -18.828 1 95.81 281 GLY A C 1
ATOM 2185 O O . GLY A 1 281 ? 9.68 -41.031 -19.844 1 95.81 281 GLY A O 1
ATOM 2186 N N . LEU A 1 282 ? 9.836 -40.594 -17.703 1 95.38 282 LEU A N 1
ATOM 2187 C CA . LEU A 1 282 ? 8.406 -40.312 -17.578 1 95.38 282 LEU A CA 1
ATOM 2188 C C . LEU A 1 282 ? 8.016 -39.031 -18.312 1 95.38 282 LEU A C 1
ATOM 2190 O O . LEU A 1 282 ? 6.945 -38.969 -18.922 1 95.38 282 LEU A O 1
ATOM 2194 N N . LEU A 1 283 ? 8.883 -38 -18.266 1 95.94 283 LEU A N 1
ATOM 2195 C CA . LEU A 1 283 ? 8.625 -36.75 -19 1 95.94 283 LEU A CA 1
ATOM 2196 C C . LEU A 1 283 ? 8.586 -37.031 -20.5 1 95.94 283 LEU A C 1
ATOM 2198 O O . LEU A 1 283 ? 7.75 -36.469 -21.203 1 95.94 283 LEU A O 1
ATOM 2202 N N . ARG A 1 284 ? 9.43 -37.844 -20.938 1 93.62 284 ARG A N 1
ATOM 2203 C CA . ARG A 1 284 ? 9.516 -38.156 -22.359 1 93.62 284 ARG A CA 1
ATOM 2204 C C . ARG A 1 284 ? 8.25 -38.875 -22.828 1 93.62 284 ARG A C 1
ATOM 2206 O O . ARG A 1 284 ? 7.797 -38.656 -23.953 1 93.62 284 ARG A O 1
ATOM 2213 N N . ARG A 1 285 ? 7.715 -39.656 -21.953 1 92.81 285 ARG A N 1
ATOM 2214 C CA . ARG A 1 285 ? 6.562 -40.469 -22.344 1 92.81 285 ARG A CA 1
ATOM 2215 C C . ARG A 1 285 ? 5.258 -39.719 -22.062 1 92.81 285 ARG A C 1
ATOM 2217 O O . ARG A 1 285 ? 4.195 -40.125 -22.547 1 92.81 285 ARG A O 1
ATOM 2224 N N . SER A 1 286 ? 5.332 -38.656 -21.328 1 93 286 SER A N 1
ATOM 2225 C CA . SER A 1 286 ? 4.141 -37.844 -21.047 1 93 286 SER A CA 1
ATOM 2226 C C . SER A 1 286 ? 3.572 -37.25 -22.328 1 93 286 SER A C 1
ATOM 2228 O O . SER A 1 286 ? 4.324 -36.844 -23.219 1 93 286 SER A O 1
ATOM 2230 N N . PRO A 1 287 ? 2.25 -37.219 -22.391 1 91.94 287 PRO A N 1
ATOM 2231 C CA . PRO A 1 287 ? 1.677 -36.5 -23.531 1 91.94 287 PRO A CA 1
ATOM 2232 C C . PRO A 1 287 ? 2.045 -35.031 -23.547 1 91.94 287 PRO A C 1
ATOM 2234 O O . PRO A 1 287 ? 2.23 -34.406 -22.484 1 91.94 287 PRO A O 1
ATOM 2237 N N . MET A 1 288 ? 2.029 -34.469 -24.734 1 88.44 288 MET A N 1
ATOM 2238 C CA . MET A 1 288 ? 2.443 -33.062 -24.891 1 88.44 288 MET A CA 1
ATOM 2239 C C . MET A 1 288 ? 1.287 -32.125 -24.578 1 88.44 288 MET A C 1
ATOM 2241 O O . MET A 1 288 ? 1.505 -30.953 -24.281 1 88.44 288 MET A O 1
ATOM 2245 N N . CYS A 1 289 ? 0.149 -32.656 -24.688 1 89.94 289 CYS A N 1
ATOM 2246 C CA . CYS A 1 289 ? -1.033 -31.828 -24.438 1 89.94 289 CYS A CA 1
ATOM 2247 C C . CYS A 1 289 ? -1.938 -32.5 -23.391 1 89.94 289 CYS A C 1
ATOM 2249 O O . CYS A 1 289 ? -2.025 -33.719 -23.328 1 89.94 289 CYS A O 1
ATOM 2251 N N . SER A 1 290 ? -2.508 -31.641 -22.641 1 87.81 290 SER A N 1
ATOM 2252 C CA . SER A 1 290 ? -3.521 -32.156 -21.719 1 87.81 290 SER A CA 1
ATOM 2253 C C . SER A 1 290 ? -4.781 -32.562 -22.469 1 87.81 290 SER A C 1
ATOM 2255 O O . SER A 1 290 ? -5.008 -32.156 -23.609 1 87.81 290 SER A O 1
ATOM 2257 N N . PRO A 1 291 ? -5.566 -33.438 -21.812 1 88 291 PRO A N 1
ATOM 2258 C CA . PRO A 1 291 ? -6.832 -33.812 -22.453 1 88 291 PRO A CA 1
ATOM 2259 C C . PRO A 1 291 ? -7.746 -32.594 -22.672 1 88 291 PRO A C 1
ATOM 2261 O O . PRO A 1 291 ? -7.555 -31.562 -22.047 1 88 291 PRO A O 1
ATOM 2264 N N . PRO A 1 292 ? -8.688 -32.938 -23.656 1 86.62 292 PRO A N 1
ATOM 2265 C CA . PRO A 1 292 ? -9.68 -31.891 -23.812 1 86.62 292 PRO A CA 1
ATOM 2266 C C . PRO A 1 292 ? -10.5 -31.656 -22.547 1 86.62 292 PRO A C 1
ATOM 2268 O O . PRO A 1 292 ? -10.812 -32.594 -21.812 1 86.62 292 PRO A O 1
ATOM 2271 N N . HIS A 1 293 ? -10.742 -30.625 -22.047 1 90.38 293 HIS A N 1
ATOM 2272 C CA . HIS A 1 293 ? -11.477 -30.234 -20.844 1 90.38 293 HIS A CA 1
ATOM 2273 C C . HIS A 1 293 ? -10.789 -30.766 -19.578 1 90.38 293 HIS A C 1
ATOM 2275 O O . HIS A 1 293 ? -11.367 -31.547 -18.828 1 90.38 293 HIS A O 1
ATOM 2281 N N . PRO A 1 294 ? -9.734 -30.422 -19.344 1 93.19 294 PRO A N 1
ATOM 2282 C CA . PRO A 1 294 ? -8.859 -31 -18.328 1 93.19 294 PRO A CA 1
ATOM 2283 C C . PRO A 1 294 ? -9.453 -30.906 -16.922 1 93.19 294 PRO A C 1
ATOM 2285 O O . PRO A 1 294 ? -9.008 -31.609 -16 1 93.19 294 PRO A O 1
ATOM 2288 N N . ILE A 1 295 ? -10.477 -30.078 -16.719 1 93.75 295 ILE A N 1
ATOM 2289 C CA . ILE A 1 295 ? -11.008 -29.938 -15.367 1 93.75 295 ILE A CA 1
ATOM 2290 C C . ILE A 1 295 ? -12.25 -30.812 -15.203 1 93.75 295 ILE A C 1
ATOM 2292 O O . ILE A 1 295 ? -12.906 -30.797 -14.164 1 93.75 295 ILE A O 1
ATOM 2296 N N . ASP A 1 296 ? -12.625 -31.578 -16.188 1 94.12 296 ASP A N 1
ATOM 2297 C CA . ASP A 1 296 ? -13.625 -32.656 -16.156 1 94.12 296 ASP A CA 1
ATOM 2298 C C . ASP A 1 296 ? -12.977 -34.031 -16.297 1 94.12 296 ASP A C 1
ATOM 2300 O O . ASP A 1 296 ? -12.5 -34.375 -17.375 1 94.12 296 ASP A O 1
ATOM 2304 N N . VAL A 1 297 ? -13.008 -34.781 -15.188 1 93.94 297 VAL A N 1
ATOM 2305 C CA . VAL A 1 297 ? -12.289 -36.062 -15.203 1 93.94 297 VAL A CA 1
ATOM 2306 C C . VAL A 1 297 ? -13.266 -37.188 -14.961 1 93.94 297 VAL A C 1
ATOM 2308 O O . VAL A 1 297 ? -14.125 -37.125 -14.078 1 93.94 297 VAL A O 1
ATOM 2311 N N . ASP A 1 298 ? -13.195 -38.188 -15.781 1 94 298 ASP A N 1
ATOM 2312 C CA . ASP A 1 298 ? -13.938 -39.438 -15.609 1 94 298 ASP A CA 1
ATOM 2313 C C . ASP A 1 298 ? -13.016 -40.562 -15.188 1 94 298 ASP A C 1
ATOM 2315 O O . ASP A 1 298 ? -12.391 -41.219 -16.031 1 94 298 ASP A O 1
ATOM 2319 N N . MET A 1 299 ? -13.031 -40.906 -13.914 1 94.69 299 MET A N 1
ATOM 2320 C CA . MET A 1 299 ? -12.07 -41.844 -13.344 1 94.69 299 MET A CA 1
ATOM 2321 C C . MET A 1 299 ? -12.461 -43.281 -13.664 1 94.69 299 MET A C 1
ATOM 2323 O O . MET A 1 299 ? -11.648 -44.219 -13.516 1 94.69 299 MET A O 1
ATOM 2327 N N . ARG A 1 300 ? -13.617 -43.5 -14.156 1 92 300 ARG A N 1
ATOM 2328 C CA . ARG A 1 300 ? -14.062 -44.844 -14.531 1 92 300 ARG A CA 1
ATOM 2329 C C . ARG A 1 300 ? -13.25 -45.375 -15.711 1 92 300 ARG A C 1
ATOM 2331 O O . ARG A 1 300 ? -13.18 -46.594 -15.922 1 92 300 ARG A O 1
ATOM 2338 N N . THR A 1 301 ? -12.602 -44.406 -16.359 1 90.44 301 THR A N 1
ATOM 2339 C CA . THR A 1 301 ? -11.836 -44.781 -17.547 1 90.44 301 THR A CA 1
ATOM 2340 C C . THR A 1 301 ? -10.414 -45.188 -17.188 1 90.44 301 THR A C 1
ATOM 2342 O O . THR A 1 301 ? -9.641 -45.625 -18.031 1 90.44 301 THR A O 1
ATOM 2345 N N . TYR A 1 302 ? -10.031 -45.094 -15.953 1 90.19 302 TYR A N 1
ATOM 2346 C CA . TYR A 1 302 ? -8.633 -45.219 -15.562 1 90.19 302 TYR A CA 1
ATOM 2347 C C . TYR A 1 302 ? -8.211 -46.656 -15.469 1 90.19 302 TYR A C 1
ATOM 2349 O O . TYR A 1 302 ? -7.027 -46.969 -15.297 1 90.19 302 TYR A O 1
ATOM 2357 N N . SER A 1 303 ? -9.188 -47.562 -15.602 1 79.75 303 SER A N 1
ATOM 2358 C CA . SER A 1 303 ? -8.828 -48.969 -15.648 1 79.75 303 SER A CA 1
ATOM 2359 C C . SER A 1 303 ? -8.023 -49.312 -16.906 1 79.75 303 SER A C 1
ATOM 2361 O O . SER A 1 303 ? -7.277 -50.281 -16.938 1 79.75 303 SER A O 1
ATOM 2363 N N . ASN A 1 304 ? -8.266 -48.531 -17.859 1 75.5 304 ASN A N 1
ATOM 2364 C CA . ASN A 1 304 ? -7.484 -48.656 -19.094 1 75.5 304 ASN A CA 1
ATOM 2365 C C . ASN A 1 304 ? -6.27 -47.719 -19.062 1 75.5 304 ASN A C 1
ATOM 2367 O O . ASN A 1 304 ? -6.402 -46.5 -19.203 1 75.5 304 ASN A O 1
ATOM 2371 N N . LYS A 1 305 ? -5.129 -48.312 -18.922 1 67.94 305 LYS A N 1
ATOM 2372 C CA . LYS A 1 305 ? -3.883 -47.562 -18.766 1 67.94 305 LYS A CA 1
ATOM 2373 C C . LYS A 1 305 ? -3.625 -46.688 -19.984 1 67.94 305 LYS A C 1
ATOM 2375 O O . LYS A 1 305 ? -3.043 -45.594 -19.844 1 67.94 305 LYS A O 1
ATOM 2380 N N . LYS A 1 306 ? -4.031 -47.125 -21.062 1 69 306 LYS A N 1
ATOM 2381 C CA . LYS A 1 306 ? -3.844 -46.344 -22.281 1 69 306 LYS A CA 1
ATOM 2382 C C . LYS A 1 306 ? -4.707 -45.062 -22.25 1 69 306 LYS A C 1
ATOM 2384 O O . LYS A 1 306 ? -4.355 -44.062 -22.859 1 69 306 LYS A O 1
ATOM 2389 N N . SER A 1 307 ? -5.629 -45.125 -21.5 1 66.75 307 SER A N 1
ATOM 2390 C CA . SER A 1 307 ? -6.613 -44.031 -21.5 1 66.75 307 SER A CA 1
ATOM 2391 C C . SER A 1 307 ? -6.246 -42.969 -20.5 1 66.75 307 SER A C 1
ATOM 2393 O O . SER A 1 307 ? -6.77 -41.844 -20.547 1 66.75 307 SER A O 1
ATOM 2395 N N . ALA A 1 308 ? -5.402 -43.281 -19.734 1 73.19 308 ALA A N 1
ATOM 2396 C CA . ALA A 1 308 ? -5.066 -42.281 -18.734 1 73.19 308 ALA A CA 1
ATOM 2397 C C . ALA A 1 308 ? -3.557 -42.188 -18.516 1 73.19 308 ALA A C 1
ATOM 2399 O O . ALA A 1 308 ? -3.047 -42.625 -17.469 1 73.19 308 ALA A O 1
ATOM 2400 N N . PRO A 1 309 ? -3.023 -41.562 -19.547 1 85.69 309 PRO A N 1
ATOM 2401 C CA . PRO A 1 309 ? -1.573 -41.438 -19.391 1 85.69 309 PRO A CA 1
ATOM 2402 C C . PRO A 1 309 ? -1.188 -40.531 -18.219 1 85.69 309 PRO A C 1
ATOM 2404 O O . PRO A 1 309 ? -1.942 -39.594 -17.875 1 85.69 309 PRO A O 1
ATOM 2407 N N . ALA A 1 310 ? -0.077 -40.844 -17.625 1 92.06 310 ALA A N 1
ATOM 2408 C CA . ALA A 1 310 ? 0.436 -40.031 -16.531 1 92.06 310 ALA A CA 1
ATOM 2409 C C . ALA A 1 310 ? 1.262 -38.875 -17.031 1 92.06 310 ALA A C 1
ATOM 2411 O O . ALA A 1 310 ? 2.182 -39.031 -17.844 1 92.06 310 ALA A O 1
ATOM 2412 N N . ILE A 1 311 ? 0.896 -37.719 -16.703 1 95.19 311 ILE A N 1
ATOM 2413 C CA . ILE A 1 311 ? 1.663 -36.5 -16.984 1 95.19 311 ILE A CA 1
ATOM 2414 C C . ILE A 1 311 ? 2.543 -36.188 -15.781 1 95.19 311 ILE A C 1
ATOM 2416 O O . ILE A 1 311 ? 2.037 -35.938 -14.688 1 95.19 311 ILE A O 1
ATOM 2420 N N . ALA A 1 312 ? 3.828 -36.125 -16.031 1 95.38 312 ALA A N 1
ATOM 2421 C CA . ALA A 1 312 ? 4.785 -35.906 -14.945 1 95.38 312 ALA A CA 1
ATOM 2422 C C . ALA A 1 312 ? 5.281 -34.469 -14.906 1 95.38 312 ALA A C 1
ATOM 2424 O O . ALA A 1 312 ? 5.414 -33.844 -15.945 1 95.38 312 ALA A O 1
ATOM 2425 N N . TYR A 1 313 ? 5.539 -33.969 -13.797 1 93.31 313 TYR A N 1
ATOM 2426 C CA . TYR A 1 313 ? 6.176 -32.656 -13.602 1 93.31 313 TYR A CA 1
ATOM 2427 C C . TYR A 1 313 ? 6.742 -32.562 -12.195 1 93.31 313 TYR A C 1
ATOM 2429 O O . TYR A 1 313 ? 6.188 -33.094 -11.242 1 93.31 313 TYR A O 1
ATOM 2437 N N . ALA A 1 314 ? 7.879 -31.953 -12.016 1 93.31 314 ALA A N 1
ATOM 2438 C CA . ALA A 1 314 ? 8.516 -31.656 -10.742 1 93.31 314 ALA A CA 1
ATOM 2439 C C . ALA A 1 314 ? 8.078 -30.297 -10.211 1 93.31 314 ALA A C 1
ATOM 2441 O O . ALA A 1 314 ? 8.43 -29.266 -10.789 1 93.31 314 ALA A O 1
ATOM 2442 N N . GLN A 1 315 ? 7.359 -30.344 -9.078 1 87.31 315 GLN A N 1
ATOM 2443 C CA . GLN A 1 315 ? 6.758 -29.094 -8.625 1 87.31 315 GLN A CA 1
ATOM 2444 C C . GLN A 1 315 ? 6.664 -29.047 -7.102 1 87.31 315 GLN A C 1
ATOM 2446 O O . GLN A 1 315 ? 5.734 -28.453 -6.547 1 87.31 315 GLN A O 1
ATOM 2451 N N . LEU A 1 316 ? 7.555 -29.672 -6.461 1 85.19 316 LEU A N 1
ATOM 2452 C CA . LEU A 1 316 ? 7.523 -29.594 -5.004 1 85.19 316 LEU A CA 1
ATOM 2453 C C . LEU A 1 316 ? 7.758 -28.172 -4.523 1 85.19 316 LEU A C 1
ATOM 2455 O O . LEU A 1 316 ? 8.789 -27.562 -4.832 1 85.19 316 LEU A O 1
ATOM 2459 N N . GLN A 1 317 ? 6.762 -27.656 -3.846 1 85.44 317 GLN A N 1
ATOM 2460 C CA . GLN A 1 317 ? 6.793 -26.266 -3.422 1 85.44 317 GLN A CA 1
ATOM 2461 C C . GLN A 1 317 ? 7.23 -26.141 -1.966 1 85.44 317 GLN A C 1
ATOM 2463 O O . GLN A 1 317 ? 6.473 -25.656 -1.123 1 85.44 317 GLN A O 1
ATOM 2468 N N . ASN A 1 318 ? 8.312 -26.438 -1.575 1 87.44 318 ASN A N 1
ATOM 2469 C CA . ASN A 1 318 ? 8.797 -26.422 -0.201 1 87.44 318 ASN A CA 1
ATOM 2470 C C . ASN A 1 318 ? 10.312 -26.234 -0.147 1 87.44 318 ASN A C 1
ATOM 2472 O O . ASN A 1 318 ? 11.016 -27.016 0.494 1 87.44 318 ASN A O 1
ATOM 2476 N N . ASN A 1 319 ? 10.742 -25.312 -0.939 1 95.31 319 ASN A N 1
ATOM 2477 C CA . ASN A 1 319 ? 12.164 -24.984 -0.935 1 95.31 319 ASN A CA 1
ATOM 2478 C C . ASN A 1 319 ? 13 -26.094 -1.565 1 95.31 319 ASN A C 1
ATOM 2480 O O . ASN A 1 319 ? 14.086 -26.406 -1.084 1 95.31 319 ASN A O 1
ATOM 2484 N N . CYS A 1 320 ? 12.555 -26.719 -2.617 1 95.56 320 CYS A N 1
ATOM 2485 C CA . CYS A 1 320 ? 13.148 -27.922 -3.172 1 95.56 320 CYS A CA 1
ATOM 2486 C C . CYS A 1 320 ? 14.508 -27.625 -3.801 1 95.56 320 CYS A C 1
ATOM 2488 O O . CYS A 1 320 ? 15.336 -28.516 -3.963 1 95.56 320 CYS A O 1
ATOM 2490 N N . LEU A 1 321 ? 14.766 -26.406 -4.184 1 96.69 321 LEU A N 1
ATOM 2491 C CA . LEU A 1 321 ? 16.094 -26.062 -4.699 1 96.69 321 LEU A CA 1
ATOM 2492 C C . LEU A 1 321 ? 17.172 -26.328 -3.654 1 96.69 321 LEU A C 1
ATOM 2494 O O . LEU A 1 321 ? 18.281 -26.75 -3.994 1 96.69 321 LEU A O 1
ATOM 2498 N N . ASN A 1 322 ? 16.781 -26.156 -2.422 1 95 322 ASN A N 1
ATOM 2499 C CA . ASN A 1 322 ? 17.75 -26.297 -1.339 1 95 322 ASN A CA 1
ATOM 2500 C C . ASN A 1 322 ? 17.609 -27.641 -0.642 1 95 322 ASN A C 1
ATOM 2502 O O . ASN A 1 322 ? 18.297 -27.906 0.346 1 95 322 ASN A O 1
ATOM 2506 N N . THR A 1 323 ? 16.75 -28.484 -1.13 1 93.75 323 THR A N 1
ATOM 2507 C CA . THR A 1 323 ? 16.578 -29.781 -0.503 1 93.75 323 THR A CA 1
ATOM 2508 C C . THR A 1 323 ? 16.781 -30.906 -1.52 1 93.75 323 THR A C 1
ATOM 2510 O O . THR A 1 323 ? 17.859 -31.5 -1.584 1 93.75 323 THR A O 1
ATOM 2513 N N . GLU A 1 324 ? 15.945 -30.984 -2.543 1 94.19 324 GLU A N 1
ATOM 2514 C CA . GLU A 1 324 ? 15.984 -32.094 -3.482 1 94.19 324 GLU A CA 1
ATOM 2515 C C . GLU A 1 324 ? 16.891 -31.797 -4.676 1 94.19 324 GLU A C 1
ATOM 2517 O O . GLU A 1 324 ? 17.453 -32.688 -5.285 1 94.19 324 GLU A O 1
ATOM 2522 N N . TYR A 1 325 ? 17.094 -30.578 -4.922 1 96.25 325 TYR A N 1
ATOM 2523 C CA . TYR A 1 325 ? 17.812 -30.234 -6.137 1 96.25 325 TYR A CA 1
ATOM 2524 C C . TYR A 1 325 ? 19.047 -29.391 -5.812 1 96.25 325 TYR A C 1
ATOM 2526 O O . TYR A 1 325 ? 19.391 -28.469 -6.566 1 96.25 325 TYR A O 1
ATOM 2534 N N . THR A 1 326 ? 19.672 -29.609 -4.77 1 94.62 326 THR A N 1
ATOM 2535 C CA . THR A 1 326 ? 20.828 -28.859 -4.312 1 94.62 326 THR A CA 1
ATOM 2536 C C . THR A 1 326 ? 21.953 -28.906 -5.34 1 94.62 326 THR A C 1
ATOM 2538 O O . THR A 1 326 ? 22.734 -27.969 -5.449 1 94.62 326 THR A O 1
ATOM 2541 N N . HIS A 1 327 ? 22.047 -29.984 -6.145 1 94.38 327 HIS A N 1
ATOM 2542 C CA . HIS A 1 327 ? 23.094 -30.172 -7.137 1 94.38 327 HIS A CA 1
ATOM 2543 C C . HIS A 1 327 ? 22.984 -29.156 -8.258 1 94.38 327 HIS A C 1
ATOM 2545 O O . HIS A 1 327 ? 23.953 -28.891 -8.977 1 94.38 327 HIS A O 1
ATOM 2551 N N . LEU A 1 328 ? 21.844 -28.5 -8.43 1 96.88 328 LEU A N 1
ATOM 2552 C CA . LEU A 1 328 ? 21.656 -27.531 -9.5 1 96.88 328 LEU A CA 1
ATOM 2553 C C . LEU A 1 328 ? 21.984 -26.125 -9.016 1 96.88 328 LEU A C 1
ATOM 2555 O O . LEU A 1 328 ? 22.078 -25.188 -9.82 1 96.88 328 LEU A O 1
ATOM 2559 N N . ARG A 1 329 ? 22.25 -25.891 -7.758 1 96.5 329 ARG A N 1
ATOM 2560 C CA . ARG A 1 329 ? 22.531 -24.578 -7.188 1 96.5 329 ARG A CA 1
ATOM 2561 C C . ARG A 1 329 ? 23.797 -23.984 -7.785 1 96.5 329 ARG A C 1
ATOM 2563 O O . ARG A 1 329 ? 23.906 -22.766 -7.93 1 96.5 329 ARG A O 1
ATOM 2570 N N . VAL A 1 330 ? 24.703 -24.828 -8.164 1 96.44 330 VAL A N 1
ATOM 2571 C CA . VAL A 1 330 ? 26 -24.391 -8.688 1 96.44 330 VAL A CA 1
ATOM 2572 C C . VAL A 1 330 ? 25.797 -23.641 -10 1 96.44 330 VAL A C 1
ATOM 2574 O O . VAL A 1 330 ? 26.641 -22.828 -10.398 1 96.44 330 VAL A O 1
ATOM 2577 N N . ASP A 1 331 ? 24.688 -23.859 -10.641 1 98.38 331 ASP A N 1
ATOM 2578 C CA . ASP A 1 331 ? 24.422 -23.281 -11.953 1 98.38 331 ASP A CA 1
ATOM 2579 C C . ASP A 1 331 ? 23.703 -21.938 -11.82 1 98.38 331 ASP A C 1
ATOM 2581 O O . ASP A 1 331 ? 23.391 -21.297 -12.82 1 98.38 331 ASP A O 1
ATOM 2585 N N . ILE A 1 332 ? 23.344 -21.531 -10.57 1 98.19 332 ILE A N 1
ATOM 2586 C CA . ILE A 1 332 ? 22.516 -20.359 -10.312 1 98.19 332 ILE A CA 1
ATOM 2587 C C . ILE A 1 332 ? 23.312 -19.328 -9.508 1 98.19 332 ILE A C 1
ATOM 2589 O O . ILE A 1 332 ? 23.922 -19.672 -8.492 1 98.19 332 ILE A O 1
ATOM 2593 N N . LEU A 1 333 ? 23.375 -18.078 -9.992 1 97.88 333 LEU A N 1
ATOM 2594 C CA . LEU A 1 333 ? 24.016 -17 -9.227 1 97.88 333 LEU A CA 1
ATOM 2595 C C . LEU A 1 333 ? 23.031 -16.422 -8.211 1 97.88 333 LEU A C 1
ATOM 2597 O O . LEU A 1 333 ? 21.828 -16.438 -8.43 1 97.88 333 LEU A O 1
ATOM 2601 N N . PRO A 1 334 ? 23.5 -15.844 -7.168 1 97.38 334 PRO A N 1
ATOM 2602 C CA . PRO A 1 334 ? 22.625 -15.352 -6.094 1 97.38 334 PRO A CA 1
ATOM 2603 C C . PRO A 1 334 ? 22.031 -13.984 -6.391 1 97.38 334 PRO A C 1
ATOM 2605 O O . PRO A 1 334 ? 21.281 -13.438 -5.578 1 97.38 334 PRO A O 1
ATOM 2608 N N . ASN A 1 335 ? 22.344 -13.375 -7.477 1 97.62 335 ASN A N 1
ATOM 2609 C CA . ASN A 1 335 ? 21.984 -11.992 -7.781 1 97.62 335 ASN A CA 1
ATOM 2610 C C . ASN A 1 335 ? 20.484 -11.758 -7.672 1 97.62 335 ASN A C 1
ATOM 2612 O O . ASN A 1 335 ? 20.047 -10.797 -7.039 1 97.62 335 ASN A O 1
ATOM 2616 N N . VAL A 1 336 ? 19.625 -12.648 -8.242 1 98.62 336 VAL A N 1
ATOM 2617 C CA . VAL A 1 336 ? 18.172 -12.461 -8.211 1 98.62 336 VAL A CA 1
ATOM 2618 C C . VAL A 1 336 ? 17.656 -12.641 -6.785 1 98.62 336 VAL A C 1
ATOM 2620 O O . VAL A 1 336 ? 16.828 -11.859 -6.312 1 98.62 336 VAL A O 1
ATOM 2623 N N . GLU A 1 337 ? 18.188 -13.695 -6.148 1 98.25 337 GLU A N 1
ATOM 2624 C CA . GLU A 1 337 ? 17.797 -13.961 -4.762 1 98.25 337 GLU A CA 1
ATOM 2625 C C . GLU A 1 337 ? 18.125 -12.773 -3.863 1 98.25 337 GLU A C 1
ATOM 2627 O O . GLU A 1 337 ? 17.281 -12.336 -3.072 1 98.25 337 GLU A O 1
ATOM 2632 N N . ARG A 1 338 ? 19.312 -12.188 -3.973 1 97.5 338 ARG A N 1
ATOM 2633 C CA . ARG A 1 338 ? 19.766 -11.07 -3.143 1 97.5 338 ARG A CA 1
ATOM 2634 C C . ARG A 1 338 ? 19 -9.797 -3.488 1 97.5 338 ARG A C 1
ATOM 2636 O O . ARG A 1 338 ? 18.719 -8.977 -2.609 1 97.5 338 ARG A O 1
ATOM 2643 N N . PHE A 1 339 ? 18.828 -9.617 -4.781 1 97.94 339 PHE A N 1
ATOM 2644 C CA . PHE A 1 339 ? 18 -8.492 -5.215 1 97.94 339 PHE A CA 1
ATOM 2645 C C . PHE A 1 339 ? 16.656 -8.5 -4.504 1 97.94 339 PHE A C 1
ATOM 2647 O O . PHE A 1 339 ? 16.219 -7.473 -3.977 1 97.94 339 PHE A O 1
ATOM 2654 N N . GLY A 1 340 ? 15.969 -9.68 -4.473 1 98.44 340 GLY A N 1
ATOM 2655 C CA . GLY A 1 340 ? 14.688 -9.805 -3.789 1 98.44 340 GLY A CA 1
ATOM 2656 C C . GLY A 1 340 ? 14.766 -9.492 -2.307 1 98.44 340 GLY A C 1
ATOM 2657 O O . GLY A 1 340 ? 13.891 -8.828 -1.76 1 98.44 340 GLY A O 1
ATOM 2658 N N . CYS A 1 341 ? 15.789 -9.93 -1.682 1 96.62 341 CYS A N 1
ATOM 2659 C CA . CYS A 1 341 ? 15.961 -9.648 -0.26 1 96.62 341 CYS A CA 1
ATOM 2660 C C . CYS A 1 341 ? 16.016 -8.148 0.002 1 96.62 341 CYS A C 1
ATOM 2662 O O . CYS A 1 341 ? 15.406 -7.66 0.956 1 96.62 341 CYS A O 1
ATOM 2664 N N . ARG A 1 342 ? 16.672 -7.391 -0.863 1 95.56 342 ARG A N 1
ATOM 2665 C CA . ARG A 1 342 ? 16.828 -5.949 -0.677 1 9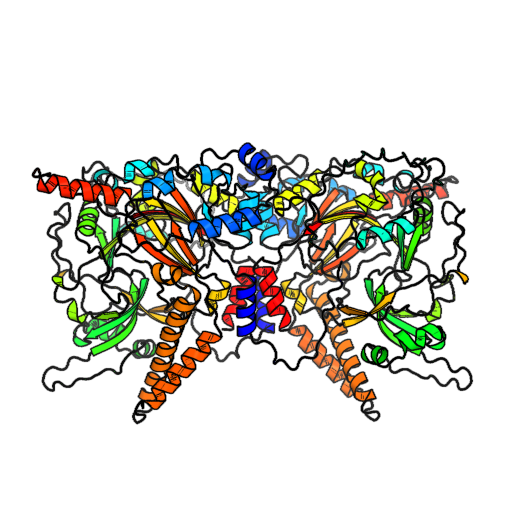5.56 342 ARG A CA 1
ATOM 2666 C C . ARG A 1 342 ? 15.508 -5.227 -0.935 1 95.56 342 ARG A C 1
ATOM 2668 O O . ARG A 1 342 ? 15.055 -4.434 -0.108 1 95.56 342 ARG A O 1
ATOM 2675 N N . VAL A 1 343 ? 14.844 -5.562 -2.016 1 97.06 343 VAL A N 1
ATOM 2676 C CA . VAL A 1 343 ? 13.719 -4.746 -2.439 1 97.06 343 VAL A CA 1
ATOM 2677 C C . VAL A 1 343 ? 12.469 -5.129 -1.64 1 97.06 343 VAL A C 1
ATOM 2679 O O . VAL A 1 343 ? 11.523 -4.344 -1.537 1 97.06 343 VAL A O 1
ATOM 2682 N N . PHE A 1 344 ? 12.453 -6.355 -1.037 1 96.81 344 PHE A N 1
ATOM 2683 C CA . PHE A 1 344 ? 11.297 -6.766 -0.244 1 96.81 344 PHE A CA 1
ATOM 2684 C C . PHE A 1 344 ? 11.602 -6.652 1.246 1 96.81 344 PHE A C 1
ATOM 2686 O O . PHE A 1 344 ? 10.758 -6.977 2.082 1 96.81 344 PHE A O 1
ATOM 2693 N N . GLY A 1 345 ? 12.781 -6.176 1.555 1 90.81 345 GLY A N 1
ATOM 2694 C CA . GLY A 1 345 ? 13.156 -5.934 2.938 1 90.81 345 GLY A CA 1
ATOM 2695 C C . GLY A 1 345 ? 13.203 -7.199 3.773 1 90.81 345 GLY A C 1
ATOM 2696 O O . GLY A 1 345 ? 12.672 -7.242 4.883 1 90.81 345 GLY A O 1
ATOM 2697 N N . LYS A 1 346 ? 13.727 -8.227 3.189 1 92.62 346 LYS A N 1
ATOM 2698 C CA . LYS A 1 346 ? 13.836 -9.5 3.889 1 92.62 346 LYS A CA 1
ATOM 2699 C C . LYS A 1 346 ? 15.289 -9.938 4.02 1 92.62 346 LYS A C 1
ATOM 2701 O O . LYS A 1 346 ? 16.109 -9.641 3.152 1 92.62 346 LYS A O 1
ATOM 2706 N N . ASP A 1 347 ? 15.586 -10.617 5.074 1 88.62 347 ASP A N 1
ATOM 2707 C CA . ASP A 1 347 ? 16.938 -11.102 5.301 1 88.62 347 ASP A CA 1
ATOM 2708 C C . ASP A 1 347 ? 17.219 -12.352 4.469 1 88.62 347 ASP A C 1
ATOM 2710 O O . ASP A 1 347 ? 18.375 -12.617 4.109 1 88.62 347 ASP A O 1
ATOM 2714 N N . ALA A 1 348 ? 16.172 -13.125 4.258 1 93 348 ALA A N 1
ATOM 2715 C CA . ALA A 1 348 ? 16.328 -14.375 3.529 1 93 348 ALA A CA 1
ATOM 2716 C C . ALA A 1 348 ? 15.055 -14.734 2.77 1 93 348 ALA A C 1
ATOM 2718 O O . ALA A 1 348 ? 13.984 -14.18 3.039 1 93 348 ALA A O 1
ATOM 2719 N N . VAL A 1 349 ? 15.242 -15.648 1.828 1 95.88 349 VAL A N 1
ATOM 2720 C CA . VAL A 1 349 ? 14.102 -16.172 1.089 1 95.88 349 VAL A CA 1
ATOM 2721 C C . VAL A 1 349 ? 13.297 -17.109 1.987 1 95.88 349 VAL A C 1
ATOM 2723 O O . VAL A 1 349 ? 13.852 -17.75 2.883 1 95.88 349 VAL A O 1
ATOM 2726 N N . GLU A 1 350 ? 12.016 -17.094 1.789 1 96.25 350 GLU A N 1
ATOM 2727 C CA . GLU A 1 350 ? 11.164 -18.078 2.443 1 96.25 350 GLU A CA 1
ATOM 2728 C C . GLU A 1 350 ? 11.344 -19.453 1.825 1 96.25 350 GLU A C 1
ATOM 2730 O O . GLU A 1 350 ? 11.352 -20.469 2.537 1 96.25 350 GLU A O 1
ATOM 2735 N N . ALA A 1 351 ? 11.398 -19.469 0.507 1 97.5 351 ALA A N 1
ATOM 2736 C CA . ALA A 1 351 ? 11.625 -20.719 -0.229 1 97.5 351 ALA A CA 1
ATOM 2737 C C . ALA A 1 351 ? 12.219 -20.438 -1.608 1 97.5 351 ALA A C 1
ATOM 2739 O O . ALA A 1 351 ? 11.898 -19.422 -2.229 1 97.5 351 ALA A O 1
ATOM 2740 N N . ALA A 1 352 ? 13.062 -21.234 -2.031 1 97.94 352 ALA A N 1
ATOM 2741 C CA . ALA A 1 352 ? 13.578 -21.297 -3.398 1 97.94 352 ALA A CA 1
ATOM 2742 C C . ALA A 1 352 ? 13.219 -22.641 -4.055 1 97.94 352 ALA A C 1
ATOM 2744 O O . ALA A 1 352 ? 13.477 -23.703 -3.486 1 97.94 352 ALA A O 1
ATOM 2745 N N . ASN A 1 353 ? 12.617 -22.594 -5.238 1 97.81 353 ASN A N 1
ATOM 2746 C CA . ASN A 1 353 ? 12.156 -23.812 -5.879 1 97.81 353 ASN A CA 1
ATOM 2747 C C . ASN A 1 353 ? 12.617 -23.906 -7.332 1 97.81 353 ASN A C 1
ATOM 2749 O O . ASN A 1 353 ? 12.891 -22.875 -7.961 1 97.81 353 ASN A O 1
ATOM 2753 N N . VAL A 1 354 ? 12.75 -25.094 -7.777 1 97.44 354 VAL A N 1
ATOM 2754 C CA . VAL A 1 354 ? 12.969 -25.375 -9.195 1 97.44 354 VAL A CA 1
ATOM 2755 C C . VAL A 1 354 ? 11.758 -26.094 -9.773 1 97.44 354 VAL A C 1
ATOM 2757 O O . VAL A 1 354 ? 11.125 -26.922 -9.094 1 97.44 354 VAL A O 1
ATOM 2760 N N . TRP A 1 355 ? 11.445 -25.797 -10.953 1 96.81 355 TRP A N 1
ATOM 2761 C CA . TRP A 1 355 ? 10.281 -26.344 -11.633 1 96.81 355 TRP A CA 1
ATOM 2762 C C . TRP A 1 355 ? 10.688 -27 -12.953 1 96.81 355 TRP A C 1
ATOM 2764 O O . TRP A 1 355 ? 11.391 -26.391 -13.766 1 96.81 355 TRP A O 1
ATOM 2774 N N . PHE A 1 356 ? 10.289 -28.234 -13.164 1 97.31 356 PHE A N 1
ATOM 2775 C CA . PHE A 1 356 ? 10.414 -28.922 -14.438 1 97.31 356 PHE A CA 1
ATOM 2776 C C . PHE A 1 356 ? 9.055 -29.406 -14.93 1 97.31 356 PHE A C 1
ATOM 2778 O O . PHE A 1 356 ? 8.328 -30.078 -14.188 1 97.31 356 PHE A O 1
ATOM 2785 N N . GLY A 1 357 ? 8.734 -29.031 -16.062 1 95.44 357 GLY A N 1
ATOM 2786 C CA . GLY A 1 357 ? 7.469 -29.469 -16.625 1 95.44 357 GLY A CA 1
ATOM 2787 C C . GLY A 1 357 ? 7.473 -29.469 -18.141 1 95.44 357 GLY A C 1
ATOM 2788 O O . GLY A 1 357 ? 8.469 -29.094 -18.766 1 95.44 357 GLY A O 1
ATOM 2789 N N . ILE A 1 358 ? 6.441 -30.031 -18.734 1 95.38 358 ILE A N 1
ATOM 2790 C CA . ILE A 1 358 ? 6.211 -30.078 -20.172 1 95.38 358 ILE A CA 1
ATOM 2791 C C . ILE A 1 358 ? 4.898 -29.375 -20.5 1 95.38 358 ILE A C 1
ATOM 2793 O O . ILE A 1 358 ? 4.152 -28.984 -19.609 1 95.38 358 ILE A O 1
ATOM 2797 N N . PRO A 1 359 ? 4.605 -29.109 -21.703 1 95.31 359 PRO A N 1
ATOM 2798 C CA . PRO A 1 359 ? 3.471 -28.266 -22.078 1 95.31 359 PRO A CA 1
ATOM 2799 C C . PRO A 1 359 ? 2.146 -28.766 -21.516 1 95.31 359 PRO A C 1
ATOM 2801 O O . PRO A 1 359 ? 1.241 -27.969 -21.25 1 95.31 359 PRO A O 1
ATOM 2804 N N . ALA A 1 360 ? 1.991 -30.016 -21.25 1 95.56 360 ALA A N 1
ATOM 2805 C CA . ALA A 1 360 ? 0.74 -30.594 -20.766 1 95.56 360 ALA A CA 1
ATOM 2806 C C . ALA A 1 360 ? 0.479 -30.203 -19.312 1 95.56 360 ALA A C 1
ATOM 2808 O O . ALA A 1 360 ? -0.643 -30.328 -18.828 1 95.56 360 ALA A O 1
ATOM 2809 N N . SER A 1 361 ? 1.456 -29.781 -18.609 1 94.75 361 SER A N 1
ATOM 2810 C CA . SER A 1 361 ? 1.317 -29.438 -17.203 1 94.75 361 SER A CA 1
ATOM 2811 C C . SER A 1 361 ? 0.908 -27.984 -17.016 1 94.75 361 SER A C 1
ATOM 2813 O O . SER A 1 361 ? 1.508 -27.094 -17.594 1 94.75 361 SER A O 1
ATOM 2815 N N . VAL A 1 362 ? -0.13 -27.75 -16.234 1 95.69 362 VAL A N 1
ATOM 2816 C CA . VAL A 1 362 ? -0.664 -26.422 -15.969 1 95.69 362 VAL A CA 1
ATOM 2817 C C . VAL A 1 362 ? -0.999 -26.281 -14.484 1 95.69 362 VAL A C 1
ATOM 2819 O O . VAL A 1 362 ? -1.619 -27.172 -13.906 1 95.69 362 VAL A O 1
ATOM 2822 N N . SER A 1 363 ? -0.498 -25.266 -13.875 1 95.31 363 SER A N 1
ATOM 2823 C CA . SER A 1 363 ? -0.954 -24.922 -12.531 1 95.31 363 SER A CA 1
ATOM 2824 C C . SER A 1 363 ? -2.229 -24.094 -12.57 1 95.31 363 SER A C 1
ATOM 2826 O O . SER A 1 363 ? -2.281 -23.062 -13.25 1 95.31 363 SER A O 1
ATOM 2828 N N . SER A 1 364 ? -3.199 -24.531 -11.844 1 96.38 364 SER A N 1
ATOM 2829 C CA . SER A 1 364 ? -4.508 -23.891 -11.891 1 96.38 364 SER A CA 1
ATOM 2830 C C . SER A 1 364 ? -4.469 -22.5 -11.25 1 96.38 364 SER A C 1
ATOM 2832 O O . SER A 1 364 ? -3.479 -22.141 -10.617 1 96.38 364 SER A O 1
ATOM 2834 N N . MET A 1 365 ? -5.531 -21.719 -11.5 1 97.31 365 MET A N 1
ATOM 2835 C CA . MET A 1 365 ? -5.656 -20.375 -10.938 1 97.31 365 MET A CA 1
ATOM 2836 C C . MET A 1 365 ? -5.582 -20.422 -9.414 1 97.31 365 MET A C 1
ATOM 2838 O O . MET A 1 365 ? -6.289 -21.188 -8.773 1 97.31 365 MET A O 1
ATOM 2842 N N . HIS A 1 366 ? -4.691 -19.625 -8.844 1 96.75 366 HIS A N 1
ATOM 2843 C CA . HIS A 1 366 ? -4.523 -19.562 -7.395 1 96.75 366 HIS A CA 1
ATOM 2844 C C . HIS A 1 366 ? -3.82 -18.281 -6.973 1 96.75 366 HIS A C 1
ATOM 2846 O O . HIS A 1 366 ? -3.471 -17.453 -7.816 1 96.75 366 HIS A O 1
ATOM 2852 N N . GLN A 1 367 ? -3.738 -18.078 -5.715 1 95.25 367 GLN A N 1
ATOM 2853 C CA . GLN A 1 367 ? -3.033 -16.938 -5.121 1 95.25 367 GLN A CA 1
ATOM 2854 C C . GLN A 1 367 ? -1.909 -17.406 -4.203 1 95.25 367 GLN A C 1
ATOM 2856 O O . GLN A 1 367 ? -2.057 -18.406 -3.494 1 95.25 367 GLN A O 1
ATOM 2861 N N . ASP A 1 368 ? -0.814 -16.797 -4.348 1 94.56 368 ASP A N 1
ATOM 2862 C CA . ASP A 1 368 ? 0.268 -17 -3.387 1 94.56 368 ASP A CA 1
ATOM 2863 C C . ASP A 1 368 ? 0.368 -15.82 -2.416 1 94.56 368 ASP A C 1
ATOM 2865 O O . ASP A 1 368 ? 0.169 -14.664 -2.807 1 94.56 368 ASP A O 1
ATOM 2869 N N . TRP A 1 369 ? 0.718 -16.125 -1.185 1 94.69 369 TRP A N 1
ATOM 2870 C CA . TRP A 1 369 ? 0.862 -15.102 -0.157 1 94.69 369 TRP A CA 1
ATOM 2871 C C . TRP A 1 369 ? 2.33 -14.75 0.058 1 94.69 369 TRP A C 1
ATOM 2873 O O . TRP A 1 369 ? 2.793 -14.656 1.198 1 94.69 369 TRP A O 1
ATOM 2883 N N . VAL A 1 370 ? 3.064 -14.648 -1.024 1 97.06 370 VAL A N 1
ATOM 2884 C CA . VAL A 1 370 ? 4.484 -14.32 -1.049 1 97.06 370 VAL A CA 1
ATOM 2885 C C . VAL A 1 370 ? 4.785 -13.398 -2.227 1 97.06 370 VAL A C 1
ATOM 2887 O O . VAL A 1 370 ? 4.066 -13.406 -3.23 1 97.06 370 VAL A O 1
ATOM 2890 N N . GLU A 1 371 ? 5.797 -12.539 -2.023 1 98.19 371 GLU A N 1
ATOM 2891 C CA . GLU A 1 371 ? 6.41 -11.906 -3.188 1 98.19 371 GLU A CA 1
ATOM 2892 C C . GLU A 1 371 ? 7.223 -12.914 -3.994 1 98.19 371 GLU A C 1
ATOM 2894 O O . GLU A 1 371 ? 7.949 -13.734 -3.428 1 98.19 371 GLU A O 1
ATOM 2899 N N . ASN A 1 372 ? 7.016 -12.898 -5.305 1 98.56 372 ASN A N 1
ATOM 2900 C CA . ASN A 1 372 ? 7.594 -13.961 -6.125 1 98.56 372 ASN A CA 1
ATOM 2901 C C . ASN A 1 372 ? 8.469 -13.391 -7.242 1 98.56 372 ASN A C 1
ATOM 2903 O O . ASN A 1 372 ? 8.031 -12.508 -7.988 1 98.56 372 ASN A O 1
ATOM 2907 N N . LEU A 1 373 ? 9.711 -13.734 -7.27 1 98.88 373 LEU A N 1
ATOM 2908 C CA . LEU A 1 373 ? 10.562 -13.57 -8.445 1 98.88 373 LEU A CA 1
ATOM 2909 C C . LEU A 1 373 ? 10.719 -14.891 -9.195 1 98.88 373 LEU A C 1
ATOM 2911 O O . LEU A 1 373 ? 11.375 -15.812 -8.703 1 98.88 373 LEU A O 1
ATOM 2915 N N . TYR A 1 374 ? 10.133 -14.945 -10.367 1 98.81 374 TYR A N 1
ATOM 2916 C CA . TYR A 1 374 ? 10.047 -16.188 -11.133 1 98.81 374 TYR A CA 1
ATOM 2917 C C . TYR A 1 374 ? 10.938 -16.125 -12.367 1 98.81 374 TYR A C 1
ATOM 2919 O O . TYR A 1 374 ? 10.609 -15.445 -13.344 1 98.81 374 TYR A O 1
ATOM 2927 N N . SER A 1 375 ? 12.016 -16.891 -12.375 1 98.81 375 SER A N 1
ATOM 2928 C CA . SER A 1 375 ? 13.023 -16.859 -13.43 1 98.81 375 SER A CA 1
ATOM 2929 C C . SER A 1 375 ? 12.906 -18.062 -14.352 1 98.81 375 SER A C 1
ATOM 2931 O O . SER A 1 375 ? 12.992 -19.219 -13.891 1 98.81 375 SER A O 1
ATOM 2933 N N . VAL A 1 376 ? 12.781 -17.828 -15.641 1 98.69 376 VAL A N 1
ATOM 2934 C CA . VAL A 1 376 ? 12.672 -18.938 -16.594 1 98.69 376 VAL A CA 1
ATOM 2935 C C . VAL A 1 376 ? 14.031 -19.188 -17.25 1 98.69 376 VAL A C 1
ATOM 2937 O O . VAL A 1 376 ? 14.648 -18.266 -17.781 1 98.69 376 VAL A O 1
ATOM 2940 N N . VAL A 1 377 ? 14.477 -20.391 -17.219 1 98.62 377 VAL A N 1
ATOM 2941 C CA . VAL A 1 377 ? 15.789 -20.766 -17.75 1 98.62 377 VAL A CA 1
ATOM 2942 C C . VAL A 1 377 ? 15.617 -21.438 -19.109 1 98.62 377 VAL A C 1
ATOM 2944 O O . VAL A 1 377 ? 16.438 -21.25 -20.016 1 98.62 377 VAL A O 1
ATOM 2947 N N . ARG A 1 378 ? 14.633 -22.266 -19.266 1 98.31 378 ARG A N 1
ATOM 2948 C CA . ARG A 1 378 ? 14.32 -23 -20.469 1 98.31 378 ARG A CA 1
ATOM 2949 C C . ARG A 1 378 ? 12.805 -23.094 -20.688 1 98.31 378 ARG A C 1
ATOM 2951 O O . ARG A 1 378 ? 12.047 -23.203 -19.719 1 98.31 378 ARG A O 1
ATOM 2958 N N . GLY A 1 379 ? 12.414 -23.094 -22 1 97.94 379 GLY A N 1
ATOM 2959 C CA . GLY A 1 379 ? 10.992 -23.047 -22.281 1 97.94 379 GLY A CA 1
ATOM 2960 C C . GLY A 1 379 ? 10.375 -21.688 -22.062 1 97.94 379 GLY A C 1
ATOM 2961 O O . GLY A 1 379 ? 11.094 -20.688 -21.922 1 97.94 379 GLY A O 1
ATOM 2962 N N . VAL A 1 380 ? 9.031 -21.609 -22.172 1 97.88 380 VAL A N 1
ATOM 2963 C CA . VAL A 1 380 ? 8.289 -20.359 -21.984 1 97.88 380 VAL A CA 1
ATOM 2964 C C . VAL A 1 380 ? 7.156 -20.594 -20.984 1 97.88 380 VAL A C 1
ATOM 2966 O O . VAL A 1 380 ? 6.371 -21.531 -21.109 1 97.88 380 VAL A O 1
ATOM 2969 N N . LYS A 1 381 ? 7.129 -19.781 -19.953 1 98.19 381 LYS A N 1
ATOM 2970 C CA . LYS A 1 381 ? 6.012 -19.828 -19.016 1 98.19 381 LYS A CA 1
ATOM 2971 C C . LYS A 1 381 ? 4.945 -18.797 -19.391 1 98.19 381 LYS A C 1
ATOM 2973 O O . LYS A 1 381 ? 5.266 -17.656 -19.75 1 98.19 381 LYS A O 1
ATOM 2978 N N . GLU A 1 382 ? 3.75 -19.25 -19.422 1 97.56 382 GLU A N 1
ATOM 2979 C CA . GLU A 1 382 ? 2.582 -18.406 -19.672 1 97.56 382 GLU A CA 1
ATOM 2980 C C . GLU A 1 382 ? 1.81 -18.141 -18.375 1 97.56 382 GLU A C 1
ATOM 2982 O O . GLU A 1 382 ? 1.29 -19.078 -17.766 1 97.56 382 GLU A O 1
ATOM 2987 N N . PHE A 1 383 ? 1.717 -16.891 -18 1 98.25 383 PHE A N 1
ATOM 2988 C CA . PHE A 1 383 ? 0.961 -16.5 -16.812 1 98.25 383 PHE A CA 1
ATOM 2989 C C . PHE A 1 383 ? -0.3 -15.734 -17.203 1 98.25 383 PHE A C 1
ATOM 2991 O O . PHE A 1 383 ? -0.235 -14.758 -17.953 1 98.25 383 PHE A O 1
ATOM 2998 N N . VAL A 1 384 ? -1.401 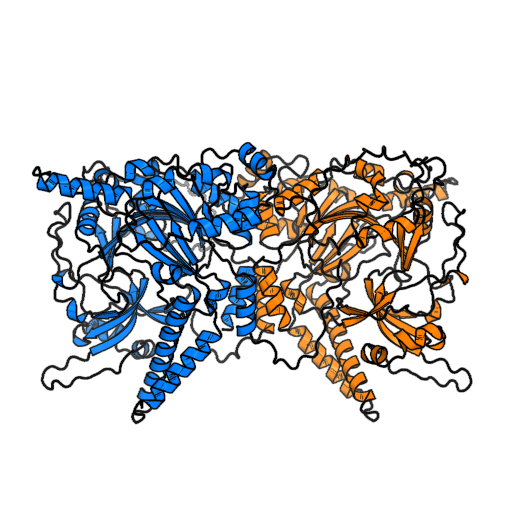-16.219 -16.781 1 98.25 384 VAL A N 1
ATOM 2999 C CA . VAL A 1 384 ? -2.611 -15.398 -16.75 1 98.25 384 VAL A CA 1
ATOM 3000 C C . VAL A 1 384 ? -2.775 -14.781 -15.359 1 98.25 384 VAL A C 1
ATOM 3002 O O . VAL A 1 384 ? -2.805 -15.492 -14.352 1 98.25 384 VAL A O 1
ATOM 3005 N N . LEU A 1 385 ? -2.904 -13.5 -15.367 1 98.12 385 LEU A N 1
ATOM 3006 C CA . LEU A 1 385 ? -2.857 -12.773 -14.102 1 98.12 385 LEU A CA 1
ATOM 3007 C C . LEU A 1 385 ? -4.145 -11.984 -13.875 1 98.12 385 LEU A C 1
ATOM 3009 O O . LEU A 1 385 ? -4.668 -11.367 -14.805 1 98.12 385 LEU A O 1
ATOM 3013 N N . ILE A 1 386 ? -4.691 -12.047 -12.688 1 97.62 386 ILE A N 1
ATOM 3014 C CA . ILE A 1 386 ? -5.805 -11.219 -12.219 1 97.62 386 ILE A CA 1
ATOM 3015 C C . ILE A 1 386 ? -5.402 -10.484 -10.945 1 97.62 386 ILE A C 1
ATOM 3017 O O . ILE A 1 386 ? -4.941 -11.102 -9.984 1 97.62 386 ILE A O 1
ATOM 3021 N N . PRO A 1 387 ? -5.516 -9.164 -10.953 1 96.38 387 PRO A N 1
ATOM 3022 C CA . PRO A 1 387 ? -5.051 -8.406 -9.789 1 96.38 387 PRO A CA 1
ATOM 3023 C C . PRO A 1 387 ? -5.832 -8.75 -8.516 1 96.38 387 PRO A C 1
ATOM 3025 O O . PRO A 1 387 ? -6.992 -9.164 -8.594 1 96.38 387 PRO A O 1
ATOM 3028 N N . PRO A 1 388 ? -5.219 -8.508 -7.336 1 94.75 388 PRO A N 1
ATOM 3029 C CA . PRO A 1 388 ? -5.836 -8.898 -6.066 1 94.75 388 PRO A CA 1
ATOM 3030 C C . PRO A 1 388 ? -7.145 -8.164 -5.797 1 94.75 388 PRO A C 1
ATOM 3032 O O . PRO A 1 388 ? -8.031 -8.703 -5.129 1 94.75 388 PRO A O 1
ATOM 3035 N N . TRP A 1 389 ? -7.324 -6.93 -6.258 1 93.19 389 TRP A N 1
ATOM 3036 C CA . TRP A 1 389 ? -8.531 -6.16 -5.984 1 93.19 389 TRP A CA 1
ATOM 3037 C C . TRP A 1 389 ? -9.695 -6.648 -6.84 1 93.19 389 TRP A C 1
ATOM 3039 O O . TRP A 1 389 ? -10.844 -6.25 -6.633 1 93.19 389 TRP A O 1
ATOM 3049 N N . GLU A 1 390 ? -9.469 -7.516 -7.77 1 94.88 390 GLU A N 1
ATOM 3050 C CA . GLU A 1 390 ? -10.516 -8.203 -8.516 1 94.88 390 GLU A CA 1
ATOM 3051 C C . GLU A 1 390 ? -10.719 -9.625 -7.996 1 94.88 390 GLU A C 1
ATOM 3053 O O . GLU A 1 390 ? -11.633 -10.328 -8.43 1 94.88 390 GLU A O 1
ATOM 3058 N N . GLY A 1 391 ? -9.859 -10.055 -7.082 1 92.94 391 GLY A N 1
ATOM 3059 C CA . GLY A 1 391 ? -9.891 -11.391 -6.512 1 92.94 391 GLY A CA 1
ATOM 3060 C C . GLY A 1 391 ? -11.25 -11.781 -5.957 1 92.94 391 GLY A C 1
ATOM 3061 O O . GLY A 1 391 ? -11.719 -12.898 -6.18 1 92.94 391 GLY A O 1
ATOM 3062 N N . PRO A 1 392 ? -11.891 -10.812 -5.25 1 90.44 392 PRO A N 1
ATOM 3063 C CA . PRO A 1 392 ? -13.188 -11.125 -4.648 1 90.44 392 PRO A CA 1
ATOM 3064 C C . PRO A 1 392 ? -14.25 -11.484 -5.684 1 90.44 392 PRO A C 1
ATOM 3066 O O . PRO A 1 392 ? -15.289 -12.062 -5.34 1 90.44 392 PRO A O 1
ATOM 3069 N N . PHE A 1 393 ? -14.039 -11.141 -6.949 1 93.69 393 PHE A N 1
ATOM 3070 C CA . PHE A 1 393 ? -15.016 -11.43 -7.992 1 93.69 393 PHE A CA 1
ATOM 3071 C C . PHE A 1 393 ? -14.891 -12.875 -8.469 1 93.69 393 PHE A C 1
ATOM 3073 O O . PHE A 1 393 ? -15.812 -13.414 -9.078 1 93.69 393 PHE A O 1
ATOM 3080 N N . VAL A 1 394 ? -13.742 -13.523 -8.242 1 95.56 394 VAL A N 1
ATOM 3081 C CA . VAL A 1 394 ? -13.469 -14.867 -8.742 1 95.56 394 VAL A CA 1
ATOM 3082 C C . VAL A 1 394 ? -14.008 -15.898 -7.758 1 95.56 394 VAL A C 1
ATOM 3084 O O . VAL A 1 394 ? -13.688 -15.859 -6.566 1 95.56 394 VAL A O 1
ATOM 3087 N N . PRO A 1 395 ? -14.836 -16.812 -8.242 1 95.25 395 PRO A N 1
ATOM 3088 C CA . PRO A 1 395 ? -15.391 -17.828 -7.352 1 95.25 395 PRO A CA 1
ATOM 3089 C C . PRO A 1 395 ? -14.312 -18.656 -6.656 1 95.25 395 PRO A C 1
ATOM 3091 O O . PRO A 1 395 ? -13.383 -19.141 -7.309 1 95.25 395 PRO A O 1
ATOM 3094 N N . LYS A 1 396 ? -14.469 -18.797 -5.387 1 94.44 396 LYS A N 1
ATOM 3095 C CA . LYS A 1 396 ? -13.562 -19.578 -4.547 1 94.44 396 LYS A CA 1
ATOM 3096 C C . LYS A 1 396 ? -14.336 -20.438 -3.555 1 94.44 396 LYS A C 1
ATOM 3098 O O . LYS A 1 396 ? -14.281 -20.203 -2.344 1 94.44 396 LYS A O 1
ATOM 3103 N N . PRO A 1 397 ? -14.914 -21.5 -4.035 1 93.44 397 PRO A N 1
ATOM 3104 C CA . PRO A 1 397 ? -15.719 -22.344 -3.156 1 93.44 397 PRO A CA 1
ATOM 3105 C C . PRO A 1 397 ? -14.875 -23.203 -2.221 1 93.44 397 PRO A C 1
ATOM 3107 O O . PRO A 1 397 ? -13.719 -23.5 -2.531 1 93.44 397 PRO A O 1
ATOM 3110 N N . GLU A 1 398 ? -15.477 -23.562 -1.1 1 93.5 398 GLU A N 1
ATOM 3111 C CA . GLU A 1 398 ? -14.93 -24.594 -0.23 1 93.5 398 GLU A CA 1
ATOM 3112 C C . GLU A 1 398 ? -15.414 -25.984 -0.655 1 93.5 398 GLU A C 1
ATOM 3114 O O . GLU A 1 398 ? -16.625 -26.25 -0.654 1 93.5 398 GLU A O 1
ATOM 3119 N N . ILE A 1 399 ? -14.516 -26.781 -1.016 1 95.25 399 ILE A N 1
ATOM 3120 C CA . ILE A 1 399 ? -14.898 -28.078 -1.556 1 95.25 399 ILE A CA 1
ATOM 3121 C C . ILE A 1 399 ? -14.008 -29.172 -0.959 1 95.25 399 ILE A C 1
ATOM 3123 O O . ILE A 1 399 ? -12.914 -28.891 -0.469 1 95.25 399 ILE A O 1
ATOM 3127 N N . PRO A 1 400 ? -14.469 -30.422 -0.997 1 95.5 400 PRO A N 1
ATOM 3128 C CA . PRO A 1 400 ? -13.641 -31.516 -0.477 1 95.5 400 PRO A CA 1
ATOM 3129 C C . PRO A 1 400 ? -12.32 -31.672 -1.229 1 95.5 400 PRO A C 1
ATOM 3131 O O . PRO A 1 400 ? -12.273 -31.453 -2.443 1 95.5 400 PRO A O 1
ATOM 3134 N N . ALA A 1 401 ? -11.336 -32.094 -0.51 1 96.69 401 ALA A N 1
ATOM 3135 C CA . ALA A 1 401 ? -10.016 -32.312 -1.106 1 96.69 401 ALA A CA 1
ATOM 3136 C C . ALA A 1 401 ? -9.758 -33.812 -1.321 1 96.69 401 ALA A C 1
ATOM 3138 O O . ALA A 1 401 ? -10.195 -34.656 -0.527 1 96.69 401 ALA A O 1
ATOM 3139 N N . ALA A 1 402 ? -9.125 -34.156 -2.373 1 96.62 402 ALA A N 1
ATOM 3140 C CA . ALA A 1 402 ? -8.711 -35.531 -2.697 1 96.62 402 ALA A CA 1
ATOM 3141 C C . ALA A 1 402 ? -7.441 -35.531 -3.545 1 96.62 402 ALA A C 1
ATOM 3143 O O . ALA A 1 402 ? -6.953 -34.469 -3.943 1 96.62 402 ALA A O 1
ATOM 3144 N N . ALA A 1 403 ? -6.863 -36.688 -3.697 1 96.56 403 ALA A N 1
ATOM 3145 C CA . ALA A 1 403 ? -5.676 -36.812 -4.535 1 96.56 403 ALA A CA 1
ATOM 3146 C C . ALA A 1 403 ? -5.887 -37.906 -5.602 1 96.56 403 ALA A C 1
ATOM 3148 O O . ALA A 1 403 ? -6.59 -38.875 -5.367 1 96.56 403 ALA A O 1
ATOM 3149 N N . PHE A 1 404 ? -5.332 -37.625 -6.773 1 96.56 404 PHE A N 1
ATOM 3150 C CA . PHE A 1 404 ? -5.051 -38.781 -7.629 1 96.56 404 PHE A CA 1
ATOM 3151 C C . PHE A 1 404 ? -4.098 -39.75 -6.938 1 96.56 404 PHE A C 1
ATOM 3153 O O . PHE A 1 404 ? -3.285 -39.312 -6.105 1 96.56 404 PHE A O 1
ATOM 3160 N N . ALA A 1 405 ? -4.25 -40.969 -7.223 1 95.31 405 ALA A N 1
ATOM 3161 C CA . ALA A 1 405 ? -3.346 -41.938 -6.641 1 95.31 405 ALA A CA 1
ATOM 3162 C C . ALA A 1 405 ? -3.014 -43.031 -7.648 1 95.31 405 ALA A C 1
ATOM 3164 O O . ALA A 1 405 ? -3.871 -43.469 -8.438 1 95.31 405 ALA A O 1
ATOM 3165 N N . ILE A 1 406 ? -1.828 -43.469 -7.551 1 94.75 406 ILE A N 1
ATOM 3166 C CA . ILE A 1 406 ? -1.407 -44.594 -8.391 1 94.75 406 ILE A CA 1
ATOM 3167 C C . ILE A 1 406 ? -1.815 -45.906 -7.73 1 94.75 406 ILE A C 1
ATOM 3169 O O . ILE A 1 406 ? -1.566 -46.094 -6.543 1 94.75 406 ILE A O 1
ATOM 3173 N N . ASP A 1 407 ? -2.445 -46.688 -8.523 1 93.19 407 ASP A N 1
ATOM 3174 C CA . ASP A 1 407 ? -2.719 -48.062 -8.086 1 93.19 407 ASP A CA 1
ATOM 3175 C C . ASP A 1 407 ? -1.48 -48.938 -8.227 1 93.19 407 ASP A C 1
ATOM 3177 O O . ASP A 1 407 ? -1.265 -49.531 -9.281 1 93.19 407 ASP A O 1
ATOM 3181 N N . GLU A 1 408 ? -0.784 -49.156 -7.258 1 90.88 408 GLU A N 1
ATOM 3182 C CA . GLU A 1 408 ? 0.497 -49.844 -7.312 1 90.88 408 GLU A CA 1
ATOM 3183 C C . GLU A 1 408 ? 0.315 -51.312 -7.746 1 90.88 408 GLU A C 1
ATOM 3185 O O . GLU A 1 408 ? 1.161 -51.844 -8.453 1 90.88 408 GLU A O 1
ATOM 3190 N N . ALA A 1 409 ? -0.722 -51.875 -7.254 1 90.56 409 ALA A N 1
ATOM 3191 C CA . ALA A 1 409 ? -0.979 -53.25 -7.574 1 90.56 409 ALA A CA 1
ATOM 3192 C C . ALA A 1 409 ? -1.263 -53.438 -9.062 1 90.56 409 ALA A C 1
ATOM 3194 O O . ALA A 1 409 ? -0.911 -54.469 -9.648 1 90.56 409 ALA A O 1
ATOM 3195 N N . ALA A 1 410 ? -1.873 -52.438 -9.594 1 91.5 410 ALA A N 1
ATOM 3196 C CA . ALA A 1 410 ? -2.254 -52.531 -11.008 1 91.5 410 ALA A CA 1
ATOM 3197 C C . ALA A 1 410 ? -1.185 -51.938 -11.906 1 91.5 410 ALA A C 1
ATOM 3199 O O . ALA A 1 410 ? -1.318 -51.938 -13.133 1 91.5 410 ALA A O 1
ATOM 3200 N N . SER A 1 411 ? -0.108 -51.406 -11.297 1 92.69 411 SER A N 1
ATOM 3201 C CA . SER A 1 411 ? 0.948 -50.75 -12.055 1 92.69 411 SER A CA 1
ATOM 3202 C C . SER A 1 411 ? 2.205 -51.594 -12.117 1 92.69 411 SER A C 1
ATOM 3204 O O . SER A 1 411 ? 2.385 -52.5 -11.312 1 92.69 411 SER A O 1
ATOM 3206 N N . LEU A 1 412 ? 2.973 -51.375 -13.188 1 93.25 412 LEU A N 1
ATOM 3207 C CA . LEU A 1 412 ? 4.297 -51.969 -13.305 1 93.25 412 LEU A CA 1
ATOM 3208 C C . LEU A 1 412 ? 5.387 -50.938 -13.055 1 93.25 412 LEU A C 1
ATOM 3210 O O . LEU A 1 412 ? 5.648 -50.094 -13.914 1 93.25 412 LEU A O 1
ATOM 3214 N N . ILE A 1 413 ? 5.922 -51 -11.961 1 92.94 413 ILE A N 1
ATOM 3215 C CA . ILE A 1 413 ? 7 -50.094 -11.57 1 92.94 413 ILE A CA 1
ATOM 3216 C C . ILE A 1 413 ? 8.25 -50.875 -11.234 1 92.94 413 ILE A C 1
ATOM 3218 O O . ILE A 1 413 ? 8.273 -51.656 -10.258 1 92.94 413 ILE A O 1
ATOM 3222 N N . ASP A 1 414 ? 9.25 -50.781 -12.031 1 93.38 414 ASP A N 1
ATOM 3223 C CA . ASP A 1 414 ? 10.539 -51.438 -11.812 1 93.38 414 ASP A CA 1
ATOM 3224 C C . ASP A 1 414 ? 11.594 -50.438 -11.344 1 93.38 414 ASP A C 1
ATOM 3226 O O . ASP A 1 414 ? 12.117 -49.656 -12.148 1 93.38 414 ASP A O 1
ATOM 3230 N N . PRO A 1 415 ? 11.953 -50.531 -10.141 1 89.44 415 PRO A N 1
ATOM 3231 C CA . PRO A 1 415 ? 12.938 -49.594 -9.633 1 89.44 415 PRO A CA 1
ATOM 3232 C C . PRO A 1 415 ? 14.289 -49.688 -10.336 1 89.44 415 PRO A C 1
ATOM 3234 O O . PRO A 1 415 ? 15.078 -48.75 -10.32 1 89.44 415 PRO A O 1
ATOM 3237 N N . GLU A 1 416 ? 14.508 -50.844 -10.977 1 90.75 416 GLU A N 1
ATOM 3238 C CA . GLU A 1 416 ? 15.797 -51.094 -11.617 1 90.75 416 GLU A CA 1
ATOM 3239 C C . GLU A 1 416 ? 15.797 -50.531 -13.047 1 90.75 416 GLU A C 1
ATOM 3241 O O . GLU A 1 416 ? 16.859 -50.406 -13.664 1 90.75 416 GLU A O 1
ATOM 3246 N N . ASP A 1 417 ? 14.586 -50.219 -13.484 1 94.5 417 ASP A N 1
ATOM 3247 C CA . ASP A 1 417 ? 14.5 -49.594 -14.797 1 94.5 417 ASP A CA 1
ATOM 3248 C C . ASP A 1 417 ? 14.984 -48.156 -14.758 1 94.5 417 ASP A C 1
ATOM 3250 O O . ASP A 1 417 ? 14.25 -47.281 -14.312 1 94.5 417 ASP A O 1
ATOM 3254 N N . ASP A 1 418 ? 16.062 -47.906 -15.305 1 93.12 418 ASP A N 1
ATOM 3255 C CA . ASP A 1 418 ? 16.812 -46.656 -15.125 1 93.12 418 ASP A CA 1
ATOM 3256 C C . ASP A 1 418 ? 16.016 -45.469 -15.656 1 93.12 418 ASP A C 1
ATOM 3258 O O . ASP A 1 418 ? 16.078 -44.375 -15.102 1 93.12 418 ASP A O 1
ATOM 3262 N N . ARG A 1 419 ? 15.273 -45.625 -16.734 1 94.56 419 ARG A N 1
ATOM 3263 C CA . ARG A 1 419 ? 14.562 -44.531 -17.359 1 94.56 419 ARG A CA 1
ATOM 3264 C C . ARG A 1 419 ? 13.062 -44.781 -17.359 1 94.56 419 ARG A C 1
ATOM 3266 O O . ARG A 1 419 ? 12.32 -44.125 -18.109 1 94.56 419 ARG A O 1
ATOM 3273 N N . ALA A 1 420 ? 12.688 -45.656 -16.562 1 94.12 420 ALA A N 1
ATOM 3274 C CA . ALA A 1 420 ? 11.273 -46 -16.391 1 94.12 420 ALA A CA 1
ATOM 3275 C C . ALA A 1 420 ? 10.617 -46.312 -17.734 1 94.12 420 ALA A C 1
ATOM 3277 O O . ALA A 1 420 ? 9.469 -45.938 -17.969 1 94.12 420 ALA A O 1
ATOM 3278 N N . GLU A 1 421 ? 11.297 -46.875 -18.641 1 91.56 421 GLU A N 1
ATOM 3279 C CA . GLU A 1 421 ? 10.828 -47.125 -20 1 91.56 421 GLU A CA 1
ATOM 3280 C C . GLU A 1 421 ? 9.711 -48.156 -20.016 1 91.56 421 GLU A C 1
ATOM 3282 O O . GLU A 1 421 ? 8.82 -48.125 -20.859 1 91.56 421 GLU A O 1
ATOM 3287 N N . ASN A 1 422 ? 9.797 -49 -19 1 91.06 422 ASN A N 1
ATOM 3288 C CA . ASN A 1 422 ? 8.836 -50.094 -19 1 91.06 422 ASN A CA 1
ATOM 3289 C C . ASN A 1 422 ? 7.793 -49.938 -17.891 1 91.06 422 ASN A C 1
ATOM 3291 O O . ASN A 1 422 ? 7.051 -50.844 -17.578 1 91.06 422 ASN A O 1
ATOM 3295 N N . TRP A 1 423 ? 7.812 -48.781 -17.312 1 92.81 423 TRP A N 1
ATOM 3296 C CA . TRP A 1 423 ? 6.816 -48.531 -16.281 1 92.81 423 TRP A CA 1
ATOM 3297 C C . TRP A 1 423 ? 5.418 -48.438 -16.891 1 92.81 423 TRP A C 1
ATOM 3299 O O . TRP A 1 423 ? 5.246 -47.906 -17.969 1 92.81 423 TRP A O 1
ATOM 3309 N N . LEU A 1 424 ? 4.48 -49 -16.25 1 91.94 424 LEU A N 1
ATOM 3310 C CA . LEU A 1 424 ? 3.061 -48.844 -16.531 1 91.94 424 LEU A CA 1
ATOM 3311 C C . LEU A 1 424 ? 2.309 -48.344 -15.305 1 91.94 424 LEU A C 1
ATOM 3313 O O . LEU A 1 424 ? 2.092 -49.125 -14.359 1 91.94 424 LEU A O 1
ATOM 3317 N N . LEU A 1 425 ? 1.933 -47.094 -15.406 1 93.19 425 LEU A N 1
ATOM 3318 C CA . LEU A 1 425 ? 1.28 -46.5 -14.25 1 93.19 425 LEU A CA 1
ATOM 3319 C C . LEU A 1 425 ? -0.232 -46.438 -14.445 1 93.19 425 LEU A C 1
ATOM 3321 O O . LEU A 1 425 ? -0.716 -46.031 -15.5 1 93.19 425 LEU A O 1
ATOM 3325 N N . GLN A 1 426 ? -0.941 -46.938 -13.523 1 93.88 426 GLN A N 1
ATOM 3326 C CA . GLN A 1 426 ? -2.398 -46.875 -13.508 1 93.88 426 GLN A CA 1
ATOM 3327 C C . GLN A 1 426 ? -2.91 -46.094 -12.305 1 93.88 426 GLN A C 1
ATOM 3329 O O . GLN A 1 426 ? -2.48 -46.344 -11.172 1 93.88 426 GLN A O 1
ATOM 3334 N N . PHE A 1 427 ? -3.777 -45.156 -12.586 1 95.25 427 PHE A N 1
ATOM 3335 C CA . PHE A 1 427 ? -4.398 -44.406 -11.5 1 95.25 427 PHE A CA 1
ATOM 3336 C C . PHE A 1 427 ? -5.555 -45.188 -10.891 1 95.25 427 PHE A C 1
ATOM 3338 O O . PHE A 1 427 ? -6.199 -46 -11.578 1 95.25 427 PHE A O 1
ATOM 3345 N N . LYS A 1 428 ? -5.75 -44.906 -9.609 1 94.62 428 LYS A N 1
ATOM 3346 C CA . LYS A 1 428 ? -6.961 -45.438 -8.992 1 94.62 428 LYS A CA 1
ATOM 3347 C C . LYS A 1 428 ? -8.211 -44.844 -9.641 1 94.62 428 LYS A C 1
ATOM 3349 O O . LYS A 1 428 ? -8.195 -43.719 -10.125 1 94.62 428 LYS A O 1
ATOM 3354 N N . GLN A 1 429 ? -9.328 -45.562 -9.594 1 94.44 429 GLN A N 1
ATOM 3355 C CA . GLN A 1 429 ? -10.547 -45.156 -10.289 1 94.44 429 GLN A CA 1
ATOM 3356 C C . GLN A 1 429 ? -11.477 -44.375 -9.383 1 94.44 429 GLN A C 1
ATOM 3358 O O . GLN A 1 429 ? -12.688 -44.344 -9.602 1 94.44 429 GLN A O 1
ATOM 3363 N N . TYR A 1 430 ? -10.992 -43.875 -8.336 1 93.62 430 TYR A N 1
ATOM 3364 C CA . TYR A 1 430 ? -11.727 -43.031 -7.395 1 93.62 430 TYR A CA 1
ATOM 3365 C C . TYR A 1 430 ? -10.812 -42 -6.77 1 93.62 430 TYR A C 1
ATOM 3367 O O . TYR A 1 430 ? -9.602 -42.188 -6.668 1 93.62 430 TYR A O 1
ATOM 3375 N N . PRO A 1 431 ? -11.359 -40.781 -6.508 1 95.38 431 PRO A N 1
ATOM 3376 C CA . PRO A 1 431 ? -10.547 -39.781 -5.816 1 95.38 431 PRO A CA 1
ATOM 3377 C C . PRO A 1 431 ? -10.234 -40.156 -4.371 1 95.38 431 PRO A C 1
ATOM 3379 O O . PRO A 1 431 ? -11.148 -40.5 -3.607 1 95.38 431 PRO A O 1
ATOM 3382 N N . VAL A 1 432 ? -9.039 -40.125 -4 1 95.56 432 VAL A N 1
ATOM 3383 C CA . VAL A 1 432 ? -8.68 -40.469 -2.633 1 95.56 432 VAL A CA 1
ATOM 3384 C C . VAL A 1 432 ? -8.852 -39.25 -1.724 1 95.56 432 VAL A C 1
ATOM 3386 O O . VAL A 1 432 ? -7.934 -38.438 -1.571 1 95.56 432 VAL A O 1
ATOM 3389 N N . LYS A 1 433 ? -9.945 -39.219 -1.086 1 94.69 433 LYS A N 1
ATOM 3390 C CA . LYS A 1 433 ? -10.297 -38.094 -0.227 1 94.69 433 LYS A CA 1
ATOM 3391 C C . LYS A 1 433 ? -9.539 -38.156 1.098 1 94.69 433 LYS A C 1
ATOM 3393 O O . LYS A 1 433 ? -9.258 -39.25 1.603 1 94.69 433 LYS A O 1
ATOM 3398 N N . ASP A 1 434 ? -9.18 -37.062 1.629 1 90.44 434 ASP A N 1
ATOM 3399 C CA . ASP A 1 434 ? -8.453 -37.031 2.896 1 90.44 434 ASP A CA 1
ATOM 3400 C C . ASP A 1 434 ? -9.336 -36.469 4.02 1 90.44 434 ASP A C 1
ATOM 3402 O O . ASP A 1 434 ? -8.875 -36.281 5.145 1 90.44 434 ASP A O 1
ATOM 3406 N N . GLY A 1 435 ? -10.539 -36.156 3.762 1 90.19 435 GLY A N 1
ATOM 3407 C CA . GLY A 1 435 ? -11.477 -35.688 4.777 1 90.19 435 GLY A CA 1
ATOM 3408 C C . GLY A 1 435 ? -11.438 -34.188 5 1 90.19 435 GLY A C 1
ATOM 3409 O O . GLY A 1 435 ? -12.195 -33.656 5.816 1 90.19 435 GLY A O 1
ATOM 3410 N N . THR A 1 436 ? -10.672 -33.5 4.277 1 93.5 436 THR A N 1
ATOM 3411 C CA . THR A 1 436 ? -10.562 -32.031 4.469 1 93.5 436 THR A CA 1
ATOM 3412 C C . THR A 1 436 ? -11.305 -31.297 3.365 1 93.5 436 THR A C 1
ATOM 3414 O O . THR A 1 436 ? -11.75 -31.906 2.385 1 93.5 436 THR A O 1
ATOM 3417 N N . VAL A 1 437 ? -11.578 -30.047 3.635 1 94.5 437 VAL A N 1
ATOM 3418 C CA . VAL A 1 437 ? -12.156 -29.125 2.656 1 94.5 437 VAL A CA 1
ATOM 3419 C C . VAL A 1 437 ? -11.18 -27.984 2.393 1 94.5 437 VAL A C 1
ATOM 3421 O O . VAL A 1 437 ? -10.5 -27.5 3.309 1 94.5 437 VAL A O 1
ATOM 3424 N N . VAL A 1 438 ? -11.094 -27.531 1.165 1 94.81 438 VAL A N 1
ATOM 3425 C CA . VAL A 1 438 ? -10.133 -26.516 0.769 1 94.81 438 VAL A CA 1
ATOM 3426 C C . VAL A 1 438 ? -10.828 -25.438 -0.066 1 94.81 438 VAL A C 1
ATOM 3428 O O . VAL A 1 438 ? -11.586 -25.766 -0.988 1 94.81 438 VAL A O 1
ATOM 3431 N N . PRO A 1 439 ? -10.68 -24.172 0.354 1 94.31 439 PRO A N 1
ATOM 3432 C CA . PRO A 1 439 ? -11.094 -23.109 -0.579 1 94.31 439 PRO A CA 1
ATOM 3433 C C . PRO A 1 439 ? -10.125 -22.953 -1.75 1 94.31 439 PRO A C 1
ATOM 3435 O O . PRO A 1 439 ? -8.914 -22.828 -1.544 1 94.31 439 PRO A O 1
ATOM 3438 N N . TRP A 1 440 ? -10.555 -23 -2.971 1 95.69 440 TRP A N 1
ATOM 3439 C CA . TRP A 1 440 ? -9.68 -22.844 -4.129 1 95.69 440 TRP A CA 1
ATOM 3440 C C . TRP A 1 440 ? -10.414 -22.141 -5.27 1 95.69 440 TRP A C 1
ATOM 3442 O O . TRP A 1 440 ? -11.625 -22.297 -5.426 1 95.69 440 TRP A O 1
ATOM 3452 N N . MET A 1 441 ? -9.68 -21.422 -6.023 1 96.19 441 MET A N 1
ATOM 3453 C CA . MET A 1 441 ? -10.281 -20.672 -7.129 1 96.19 441 MET A CA 1
ATOM 3454 C C . MET A 1 441 ? -10.836 -21.609 -8.188 1 96.19 441 MET A C 1
ATOM 3456 O O . MET A 1 441 ? -10.125 -22.484 -8.688 1 96.19 441 MET A O 1
ATOM 3460 N N . ASP A 1 442 ? -12.062 -21.484 -8.453 1 96.5 442 ASP A N 1
ATOM 3461 C CA . ASP A 1 442 ? -12.727 -22.203 -9.531 1 96.5 442 ASP A CA 1
ATOM 3462 C C . ASP A 1 442 ? -12.859 -21.344 -10.781 1 96.5 442 ASP A C 1
ATOM 3464 O O . ASP A 1 442 ? -13.945 -20.859 -11.094 1 96.5 442 ASP A O 1
ATOM 3468 N N . PHE A 1 443 ? -11.766 -21.156 -11.422 1 96.38 443 PHE A N 1
ATOM 3469 C CA . PHE A 1 443 ? -11.656 -20.266 -12.57 1 96.38 443 PHE A CA 1
ATOM 3470 C C . PHE A 1 443 ? -10.523 -20.703 -13.492 1 96.38 443 PHE A C 1
ATOM 3472 O O . PHE A 1 443 ? -9.383 -20.875 -13.055 1 96.38 443 PHE A O 1
ATOM 3479 N N . ASP A 1 444 ? -10.797 -21.031 -14.75 1 94.88 444 ASP A N 1
ATOM 3480 C CA . ASP A 1 444 ? -9.812 -21.516 -15.711 1 94.88 444 ASP A CA 1
ATOM 3481 C C . ASP A 1 444 ? -9.852 -20.703 -17 1 94.88 444 ASP A C 1
ATOM 3483 O O . ASP A 1 444 ? -10.828 -20.75 -17.75 1 94.88 444 ASP A O 1
ATOM 3487 N N . LEU A 1 445 ? -8.852 -19.953 -17.234 1 95.06 445 LEU A N 1
ATOM 3488 C CA . LEU A 1 445 ? -8.742 -19.062 -18.391 1 95.06 445 LEU A CA 1
ATOM 3489 C C . LEU A 1 445 ? -7.379 -19.203 -19.062 1 95.06 445 LEU A C 1
ATOM 3491 O O . LEU A 1 445 ? -6.344 -19 -18.422 1 95.06 445 LEU A O 1
ATOM 3495 N N . ALA A 1 446 ? -7.332 -19.578 -20.312 1 94.25 446 ALA A N 1
ATOM 3496 C CA . ALA A 1 446 ? -6.082 -19.766 -21.031 1 94.25 446 ALA A CA 1
ATOM 3497 C C . ALA A 1 446 ? -5.523 -18.438 -21.531 1 94.25 446 ALA A C 1
ATOM 3499 O O . ALA A 1 446 ? -6.281 -17.5 -21.797 1 94.25 446 ALA A O 1
ATOM 3500 N N . GLY A 1 447 ? -4.25 -18.453 -21.688 1 94.88 447 GLY A N 1
ATOM 3501 C CA . GLY A 1 447 ? -3.586 -17.234 -22.172 1 94.88 447 GLY A CA 1
ATOM 3502 C C . GLY A 1 447 ? -4.043 -16.812 -23.547 1 94.88 447 GLY A C 1
ATOM 3503 O O . GLY A 1 447 ? -4.234 -15.625 -23.797 1 94.88 447 GLY A O 1
ATOM 3504 N N . ALA A 1 448 ? -4.258 -17.766 -24.391 1 93.25 448 ALA A N 1
ATOM 3505 C CA . ALA A 1 448 ? -4.68 -17.469 -25.766 1 93.25 448 ALA A CA 1
ATOM 3506 C C . ALA A 1 448 ? -6.031 -16.766 -25.781 1 93.25 448 ALA A C 1
ATOM 3508 O O . ALA A 1 448 ? -6.266 -15.883 -26.609 1 93.25 448 ALA A O 1
ATOM 3509 N N . ASP A 1 449 ? -6.91 -17.156 -24.875 1 94.94 449 ASP A N 1
ATOM 3510 C CA . ASP A 1 449 ? -8.219 -16.516 -24.781 1 94.94 449 ASP A CA 1
ATOM 3511 C C . ASP A 1 449 ? -8.094 -15.07 -24.297 1 94.94 449 ASP A C 1
ATOM 3513 O O . ASP A 1 449 ? -8.797 -14.18 -24.797 1 94.94 449 ASP A O 1
ATOM 3517 N N . VAL A 1 450 ? -7.238 -14.875 -23.375 1 94.94 450 VAL A N 1
ATOM 3518 C CA . VAL A 1 450 ? -7.027 -13.539 -22.828 1 94.94 450 VAL A CA 1
ATOM 3519 C C . VAL A 1 450 ? -6.422 -12.633 -23.891 1 94.94 450 VAL A C 1
ATOM 3521 O O . VAL A 1 450 ? -6.793 -11.461 -24 1 94.94 450 VAL A O 1
ATOM 3524 N N . GLU A 1 451 ? -5.52 -13.133 -24.656 1 92.44 451 GLU A N 1
ATOM 3525 C CA . GLU A 1 451 ? -4.895 -12.359 -25.734 1 92.44 451 GLU A CA 1
ATOM 3526 C C . GLU A 1 451 ? -5.922 -11.938 -26.781 1 92.44 451 GLU A C 1
ATOM 3528 O O . GLU A 1 451 ? -5.84 -10.828 -27.312 1 92.44 451 GLU A O 1
ATOM 3533 N N . ALA A 1 452 ? -6.824 -12.797 -27.031 1 93.62 452 ALA A N 1
ATOM 3534 C CA . ALA A 1 452 ? -7.84 -12.516 -28.047 1 93.62 452 ALA A CA 1
ATOM 3535 C C . ALA A 1 452 ? -8.844 -11.484 -27.531 1 93.62 452 ALA A C 1
ATOM 3537 O O . ALA A 1 452 ? -9.195 -10.547 -28.266 1 93.62 452 ALA A O 1
ATOM 3538 N N . ASP A 1 453 ? -9.336 -11.742 -26.359 1 95.06 453 ASP A N 1
ATOM 3539 C CA . ASP A 1 453 ? -10.32 -10.859 -25.734 1 95.06 453 ASP A CA 1
ATOM 3540 C C . ASP A 1 453 ? -10.305 -11.023 -24.203 1 95.06 453 ASP A C 1
ATOM 3542 O O . ASP A 1 453 ? -11.078 -11.812 -23.656 1 95.06 453 ASP A O 1
ATOM 3546 N N . ALA A 1 454 ? -9.562 -10.234 -23.594 1 94.5 454 ALA A N 1
ATOM 3547 C CA . ALA A 1 454 ? -9.336 -10.398 -22.156 1 94.5 454 ALA A CA 1
ATOM 3548 C C . ALA A 1 454 ? -10.641 -10.281 -21.375 1 94.5 454 ALA A C 1
ATOM 3550 O O . ALA A 1 454 ? -11.039 -11.211 -20.672 1 94.5 454 ALA A O 1
ATOM 3551 N N . ASP A 1 455 ? -11.406 -9.195 -21.562 1 94.38 455 ASP A N 1
ATOM 3552 C CA . ASP A 1 455 ? -12.625 -8.93 -20.797 1 94.38 455 ASP A CA 1
ATOM 3553 C C . ASP A 1 455 ? -13.727 -9.93 -21.156 1 94.38 455 ASP A C 1
ATOM 3555 O O . ASP A 1 455 ? -14.398 -10.453 -20.266 1 94.38 455 ASP A O 1
ATOM 3559 N N . GLY A 1 456 ? -13.797 -10.148 -22.438 1 96.19 456 GLY A N 1
ATOM 3560 C CA . GLY A 1 456 ? -14.836 -11.062 -22.891 1 96.19 456 GLY A CA 1
ATOM 3561 C C . GLY A 1 456 ? -14.602 -12.492 -22.422 1 96.19 456 GLY A C 1
ATOM 3562 O O . GLY A 1 456 ? -15.547 -13.18 -22.016 1 96.19 456 GLY A O 1
ATOM 3563 N N . ALA A 1 457 ? -13.398 -12.938 -22.5 1 96.94 457 ALA A N 1
ATOM 3564 C CA . ALA A 1 457 ? -13.062 -14.297 -22.078 1 96.94 457 ALA A CA 1
ATOM 3565 C C . ALA A 1 457 ? -13.297 -14.477 -20.578 1 96.94 457 ALA A C 1
ATOM 3567 O O . ALA A 1 457 ? -13.82 -15.508 -20.141 1 96.94 457 ALA A O 1
ATOM 3568 N N . ALA A 1 458 ? -12.883 -13.516 -19.859 1 97.38 458 ALA A N 1
ATOM 3569 C CA . ALA A 1 458 ? -13.07 -13.57 -18.406 1 97.38 458 ALA A CA 1
ATOM 3570 C C . ALA A 1 458 ? -14.555 -13.562 -18.047 1 97.38 458 ALA A C 1
ATOM 3572 O O . ALA A 1 458 ? -14.992 -14.281 -17.156 1 97.38 458 ALA A O 1
ATOM 3573 N N . HIS A 1 459 ? -15.328 -12.711 -18.719 1 96.69 459 HIS A N 1
ATOM 3574 C CA . HIS A 1 459 ? -16.766 -12.633 -18.484 1 96.69 459 HIS A CA 1
ATOM 3575 C C . HIS A 1 459 ? -17.438 -13.961 -18.766 1 96.69 459 HIS A C 1
ATOM 3577 O O . HIS A 1 459 ? -18.281 -14.422 -17.984 1 96.69 459 HIS A O 1
ATOM 3583 N N . ALA A 1 460 ? -17.109 -14.508 -19.828 1 97 460 ALA A N 1
ATOM 3584 C CA . ALA A 1 460 ? -17.703 -15.781 -20.219 1 97 460 ALA A CA 1
ATOM 3585 C C . ALA A 1 460 ? -17.391 -16.875 -19.219 1 97 460 ALA A C 1
ATOM 3587 O O . ALA A 1 460 ? -18.266 -17.672 -18.844 1 97 460 ALA A O 1
ATOM 3588 N N . GLU A 1 461 ? -16.141 -16.969 -18.812 1 97.19 461 GLU A N 1
ATOM 3589 C CA . GLU A 1 461 ? -15.734 -17.969 -17.828 1 97.19 461 GLU A CA 1
ATOM 3590 C C . GLU A 1 461 ? -16.453 -17.75 -16.5 1 97.19 461 GLU A C 1
ATOM 3592 O O . GLU A 1 461 ? -16.938 -18.703 -15.883 1 97.19 461 GLU A O 1
ATOM 3597 N N . LEU A 1 462 ? -16.531 -16.516 -16.062 1 97.12 462 LEU A N 1
ATOM 3598 C CA . LEU A 1 462 ? -17.234 -16.188 -14.828 1 97.12 462 LEU A CA 1
ATOM 3599 C C . LEU A 1 462 ? -18.703 -16.578 -14.906 1 97.12 462 LEU A C 1
ATOM 3601 O O . LEU A 1 462 ? -19.25 -17.141 -13.953 1 97.12 462 LEU A O 1
ATOM 3605 N N . GLU A 1 463 ? -19.344 -16.25 -16 1 96.5 463 GLU A N 1
ATOM 3606 C CA . GLU A 1 463 ? -20.75 -16.594 -16.203 1 96.5 463 GLU A CA 1
ATOM 3607 C C . GLU A 1 463 ? -20.969 -18.109 -16.094 1 96.5 463 GLU A C 1
ATOM 3609 O O . GLU A 1 463 ? -21.922 -18.562 -15.469 1 96.5 463 GLU A O 1
ATOM 3614 N N . ARG A 1 464 ? -20.078 -18.797 -16.641 1 95.62 464 ARG A N 1
ATOM 3615 C CA . ARG A 1 464 ? -20.172 -20.25 -16.609 1 95.62 464 ARG A CA 1
ATOM 3616 C C . ARG A 1 464 ? -20.062 -20.781 -15.188 1 95.62 464 ARG A C 1
ATOM 3618 O O . ARG A 1 464 ? -20.812 -21.656 -14.789 1 95.62 464 ARG A O 1
ATOM 3625 N N . ARG A 1 465 ? -19.156 -20.281 -14.438 1 95.88 465 ARG A N 1
ATOM 3626 C CA . ARG A 1 465 ? -18.938 -20.734 -13.062 1 95.88 465 ARG A CA 1
ATOM 3627 C C . ARG A 1 465 ? -20.125 -20.359 -12.172 1 95.88 465 ARG A C 1
ATOM 3629 O O . ARG A 1 465 ? -20.531 -21.125 -11.312 1 95.88 465 ARG A O 1
ATOM 3636 N N . LEU A 1 466 ? -20.609 -19.156 -12.414 1 94.75 466 LEU A N 1
ATOM 3637 C CA . LEU A 1 466 ? -21.75 -18.703 -11.633 1 94.75 466 LEU A CA 1
ATOM 3638 C C . LEU A 1 466 ? -23 -19.547 -11.953 1 94.75 466 LEU A C 1
ATOM 3640 O O . LEU A 1 466 ? -23.781 -19.859 -11.055 1 94.75 466 LEU A O 1
ATOM 3644 N N . LEU A 1 467 ? -23.188 -19.875 -13.18 1 94.62 467 LEU A N 1
ATOM 3645 C CA . LEU A 1 467 ? -24.297 -20.719 -13.578 1 94.62 467 LEU A CA 1
ATOM 3646 C C . LEU A 1 467 ? -24.219 -22.094 -12.898 1 94.62 467 LEU A C 1
ATOM 3648 O O . LEU A 1 467 ? -25.219 -22.609 -12.398 1 94.62 467 LEU A O 1
ATOM 3652 N N . GLU A 1 468 ? -23.016 -22.641 -12.93 1 93.31 468 GLU A N 1
ATOM 3653 C CA . GLU A 1 468 ? -22.797 -23.922 -12.266 1 93.31 468 GLU A CA 1
ATOM 3654 C C . GLU A 1 468 ? -23.156 -23.828 -10.781 1 93.31 468 GLU A C 1
ATOM 3656 O O . GLU A 1 468 ? -23.797 -24.734 -10.234 1 93.31 468 GLU A O 1
ATOM 3661 N N . LYS A 1 469 ? -22.75 -22.797 -10.164 1 92.06 469 LYS A N 1
ATOM 3662 C CA . LYS A 1 469 ? -23.016 -22.578 -8.742 1 92.06 469 LYS A CA 1
ATOM 3663 C C . LYS A 1 469 ? -24.516 -22.531 -8.477 1 92.06 469 LYS A C 1
ATOM 3665 O O . LYS A 1 469 ? -25 -23.125 -7.516 1 92.06 469 LYS A O 1
ATOM 3670 N N . LEU A 1 470 ? -25.25 -21.875 -9.312 1 89.81 470 LEU A N 1
ATOM 3671 C CA . LEU A 1 470 ? -26.688 -21.75 -9.164 1 89.81 470 LEU A CA 1
ATOM 3672 C C . LEU A 1 470 ? -27.375 -23.109 -9.352 1 89.81 470 LEU A C 1
ATOM 3674 O O . LEU A 1 470 ? -28.312 -23.438 -8.625 1 89.81 470 LEU A O 1
ATOM 3678 N N . ARG A 1 471 ? -26.891 -23.812 -10.227 1 87.5 471 ARG A N 1
ATOM 3679 C CA . ARG A 1 471 ? -27.453 -25.125 -10.492 1 87.5 471 ARG A CA 1
ATOM 3680 C C . ARG A 1 471 ? -27.203 -26.078 -9.328 1 87.5 471 ARG A C 1
ATOM 3682 O O . ARG A 1 471 ? -28.078 -26.859 -8.961 1 87.5 471 ARG A O 1
ATOM 3689 N N . ILE A 1 472 ? -26.062 -26.031 -8.82 1 87.62 472 ILE A N 1
ATOM 3690 C CA . ILE A 1 472 ? -25.719 -26.859 -7.664 1 87.62 472 ILE A CA 1
ATOM 3691 C C . ILE A 1 472 ? -26.609 -26.5 -6.484 1 87.62 472 ILE A C 1
ATOM 3693 O O . ILE A 1 472 ? -27.094 -27.375 -5.77 1 87.62 472 ILE A O 1
ATOM 3697 N N . SER A 1 473 ? -26.828 -25.266 -6.277 1 85.19 473 SER A N 1
ATOM 3698 C CA . SER A 1 473 ? -27.672 -24.797 -5.18 1 85.19 473 SER A CA 1
ATOM 3699 C C . SER A 1 473 ? -29.109 -25.281 -5.336 1 85.19 473 SER A C 1
ATOM 3701 O O . SER A 1 473 ? -29.766 -25.625 -4.348 1 85.19 473 SER A O 1
ATOM 3703 N N . ARG A 1 474 ? -29.562 -25.312 -6.477 1 81.25 474 ARG A N 1
ATOM 3704 C CA . ARG A 1 474 ? -30.922 -25.781 -6.746 1 81.25 474 ARG A CA 1
ATOM 3705 C C . ARG A 1 474 ? -31.047 -27.281 -6.504 1 81.25 474 ARG A C 1
ATOM 3707 O O . ARG A 1 474 ? -32.062 -27.75 -6.016 1 81.25 474 ARG A O 1
ATOM 3714 N N . LEU A 1 475 ? -30.031 -27.969 -6.93 1 77.75 475 LEU A N 1
ATOM 3715 C CA . LEU A 1 475 ? -30 -29.406 -6.723 1 77.75 475 LEU A CA 1
ATOM 3716 C C . LEU A 1 475 ? -30.016 -29.75 -5.234 1 77.75 475 LEU A C 1
ATOM 3718 O O . LEU A 1 475 ? -30.656 -30.703 -4.812 1 77.75 475 LEU A O 1
ATOM 3722 N N . SER A 1 476 ? -29.312 -29.047 -4.527 1 75.19 476 SER A N 1
ATOM 3723 C CA . SER A 1 476 ? -29.234 -29.281 -3.09 1 75.19 476 SER A CA 1
ATOM 3724 C C . SER A 1 476 ? -30.562 -28.984 -2.402 1 75.19 476 SER A C 1
ATOM 3726 O O . SER A 1 476 ? -30.922 -29.641 -1.43 1 75.19 476 SER A O 1
ATOM 3728 N N . SER A 1 477 ? -31.188 -28.031 -2.996 1 68.62 477 SER A N 1
ATOM 3729 C CA . SER A 1 477 ? -32.5 -27.672 -2.426 1 68.62 477 SER A CA 1
ATOM 3730 C C . SER A 1 477 ? -33.562 -28.688 -2.82 1 68.62 477 SER A C 1
ATOM 3732 O O . SER A 1 477 ? -34.469 -28.969 -2.037 1 68.62 477 SER A O 1
ATOM 3734 N N . SER A 1 478 ? -33.406 -29.125 -4.062 1 61.25 478 SER A N 1
ATOM 3735 C CA . SER A 1 478 ? -34.406 -30.078 -4.566 1 61.25 478 SER A CA 1
ATOM 3736 C C . SER A 1 478 ? -34.312 -31.406 -3.838 1 61.25 478 SER A C 1
ATOM 3738 O O . SER A 1 478 ? -35.344 -32.062 -3.6 1 61.25 478 SER A O 1
ATOM 3740 N N . SER A 1 479 ? -33.062 -31.859 -3.641 1 57.09 479 SER A N 1
ATOM 3741 C CA . SER A 1 479 ? -32.906 -33.094 -2.887 1 57.09 479 SER A CA 1
ATOM 3742 C C . SER A 1 479 ? -33.688 -33.031 -1.568 1 57.09 479 SER A C 1
ATOM 3744 O O . SER A 1 479 ? -34.094 -34.062 -1.035 1 57.09 479 SER A O 1
ATOM 3746 N N . LEU A 1 480 ? -33.875 -31.781 -1.204 1 49.56 480 LEU A N 1
ATOM 3747 C CA . LEU A 1 480 ? -34.656 -31.578 0.011 1 49.56 480 LEU A CA 1
ATOM 3748 C C . LEU A 1 480 ? -36.156 -31.562 -0.303 1 49.56 480 LEU A C 1
ATOM 3750 O O . LEU A 1 480 ? -37 -31.812 0.575 1 49.56 480 LEU A O 1
ATOM 3754 N N . LEU A 1 481 ? -36.438 -31.156 -1.669 1 51.44 481 LEU A N 1
ATOM 3755 C CA . LEU A 1 481 ? -37.844 -31.156 -2.105 1 51.44 481 LEU A CA 1
ATOM 3756 C C . LEU A 1 481 ? -38 -31.891 -3.43 1 51.44 481 LEU A C 1
ATOM 3758 O O . LEU A 1 481 ? -37.906 -31.281 -4.5 1 51.44 481 LEU A O 1
ATOM 3762 N N . PRO A 1 482 ? -38.094 -33.188 -3.518 1 49.5 482 PRO A N 1
ATOM 3763 C CA . PRO A 1 482 ? -38.031 -34.094 -4.664 1 49.5 482 PRO A CA 1
ATOM 3764 C C . PRO A 1 482 ? -38.906 -33.656 -5.832 1 49.5 482 PRO A C 1
ATOM 3766 O O . PRO A 1 482 ? -38.688 -34.062 -6.973 1 49.5 482 PRO A O 1
ATOM 3769 N N . ASN A 1 483 ? -39.969 -33.031 -5.641 1 48.59 483 ASN A N 1
ATOM 3770 C CA . ASN A 1 483 ? -40.969 -32.812 -6.68 1 48.59 483 ASN A CA 1
ATOM 3771 C C . ASN A 1 483 ? -40.625 -31.641 -7.566 1 48.59 483 ASN A C 1
ATOM 3773 O O . ASN A 1 483 ? -41.469 -31.172 -8.352 1 48.59 483 ASN A O 1
ATOM 3777 N N . ILE A 1 484 ? -39.5 -31.062 -7.375 1 50.12 484 ILE A N 1
ATOM 3778 C CA . ILE A 1 484 ? -39.344 -29.875 -8.203 1 50.12 484 ILE A CA 1
ATOM 3779 C C . ILE A 1 484 ? -38.562 -30.234 -9.461 1 50.12 484 ILE A C 1
ATOM 3781 O O . ILE A 1 484 ? -37.375 -30.5 -9.398 1 50.12 484 ILE A O 1
ATOM 3785 N N . GLU A 1 485 ? -39.281 -30.656 -10.484 1 53.34 485 GLU A N 1
ATOM 3786 C CA . GLU A 1 485 ? -38.719 -30.844 -11.82 1 53.34 485 GLU A CA 1
ATOM 3787 C C . GLU A 1 485 ? -38 -29.578 -12.305 1 53.34 485 GLU A C 1
ATOM 3789 O O . GLU A 1 485 ? -38.562 -28.484 -12.242 1 53.34 485 GLU A O 1
ATOM 3794 N N . THR A 1 486 ? -36.688 -29.578 -12.281 1 59.25 486 THR A N 1
ATOM 3795 C CA . THR A 1 486 ? -35.938 -28.5 -12.93 1 59.25 486 THR A CA 1
ATOM 3796 C C . THR A 1 486 ? -36.406 -28.312 -14.375 1 59.25 486 THR A C 1
ATOM 3798 O O . THR A 1 486 ? -36.25 -29.219 -15.203 1 59.25 486 THR A O 1
ATOM 3801 N N . THR A 1 487 ? -37.344 -27.344 -14.609 1 63.81 487 THR A N 1
ATOM 3802 C CA . THR A 1 487 ? -37.906 -27 -15.906 1 63.81 487 THR A CA 1
ATOM 3803 C C . THR A 1 487 ? -36.969 -26.125 -16.703 1 63.81 487 THR A C 1
ATOM 3805 O O . THR A 1 487 ? -36 -25.578 -16.156 1 63.81 487 THR A O 1
ATOM 3808 N N . LYS A 1 488 ? -37.156 -26.219 -18.016 1 66.75 488 LYS A N 1
ATOM 3809 C CA . LYS A 1 488 ? -36.438 -25.344 -18.922 1 66.75 488 LYS A CA 1
ATOM 3810 C C . LYS A 1 488 ? -36.469 -23.891 -18.438 1 66.75 488 LYS A C 1
ATOM 3812 O O . LYS A 1 488 ? -35.469 -23.172 -18.578 1 66.75 488 LYS A O 1
ATOM 3817 N N . GLU A 1 489 ? -37.438 -23.562 -17.875 1 66.75 489 GLU A N 1
ATOM 3818 C CA . GLU A 1 489 ? -37.625 -22.203 -17.391 1 66.75 489 GLU A CA 1
ATOM 3819 C C . GLU A 1 489 ? -36.688 -21.891 -16.25 1 66.75 489 GLU A C 1
ATOM 3821 O O . GLU A 1 489 ? -36.094 -20.797 -16.188 1 66.75 489 GLU A O 1
ATOM 3826 N N . SER A 1 490 ? -36.469 -22.797 -15.516 1 75.81 490 SER A N 1
ATOM 3827 C CA . SER A 1 490 ? -35.594 -22.609 -14.383 1 75.81 490 SER A CA 1
ATOM 3828 C C . SER A 1 490 ? -34.125 -22.469 -14.836 1 75.81 490 SER A C 1
ATOM 3830 O O . SER A 1 490 ? -33.375 -21.688 -14.273 1 75.81 490 SER A O 1
ATOM 3832 N N . HIS A 1 491 ? -33.969 -23.078 -15.938 1 81 491 HIS A N 1
ATOM 3833 C CA . HIS A 1 491 ? -32.594 -23.016 -16.484 1 81 491 HIS A CA 1
ATOM 3834 C C . HIS A 1 491 ? -32.312 -21.641 -17.094 1 81 491 HIS A C 1
ATOM 3836 O O . HIS A 1 491 ? -31.219 -21.109 -16.938 1 81 491 HIS A O 1
ATOM 3842 N N . ASP A 1 492 ? -33.281 -21.156 -17.703 1 87.06 492 ASP A N 1
ATOM 3843 C CA . ASP A 1 492 ? -33.125 -19.844 -18.328 1 87.06 492 ASP A CA 1
ATOM 3844 C C . ASP A 1 492 ? -33 -18.75 -17.281 1 87.06 492 ASP A C 1
ATOM 3846 O O . ASP A 1 492 ? -32.281 -17.781 -17.469 1 87.06 492 ASP A O 1
ATOM 3850 N N . GLU A 1 493 ? -33.688 -18.969 -16.297 1 89.31 493 GLU A N 1
ATOM 3851 C CA . GLU A 1 493 ? -33.625 -18 -15.195 1 89.31 493 GLU A CA 1
ATOM 3852 C C . GLU A 1 493 ? -32.25 -18.016 -14.531 1 89.31 493 GLU A C 1
ATOM 3854 O O . GLU A 1 493 ? -31.719 -16.969 -14.164 1 89.31 493 GLU A O 1
ATOM 3859 N N . ASP A 1 494 ? -31.734 -19.156 -14.383 1 90.19 494 ASP A N 1
ATOM 3860 C CA . ASP A 1 494 ? -30.406 -19.281 -13.797 1 90.19 494 ASP A CA 1
ATOM 3861 C C . ASP A 1 494 ? -29.344 -18.641 -14.688 1 90.19 494 ASP A C 1
ATOM 3863 O O . ASP A 1 494 ? -28.422 -17.969 -14.195 1 90.19 494 ASP A O 1
ATOM 3867 N N . ALA A 1 495 ? -29.547 -18.844 -15.93 1 92.81 495 ALA A N 1
ATOM 3868 C CA . ALA A 1 495 ? -28.594 -18.281 -16.891 1 92.81 495 ALA A CA 1
ATOM 3869 C C . ALA A 1 495 ? -28.656 -16.75 -16.859 1 92.81 495 ALA A C 1
ATOM 3871 O O . ALA A 1 495 ? -27.609 -16.078 -16.922 1 92.81 495 ALA A O 1
ATOM 3872 N N . ALA A 1 496 ? -29.828 -16.266 -16.797 1 93.94 496 ALA A N 1
ATOM 3873 C CA . ALA A 1 496 ? -30 -14.812 -16.75 1 93.94 496 ALA A CA 1
ATOM 3874 C C . ALA A 1 496 ? -29.422 -14.234 -15.469 1 93.94 496 ALA A C 1
ATOM 3876 O O . ALA A 1 496 ? -28.797 -13.172 -15.477 1 93.94 496 ALA A O 1
ATOM 3877 N N . ALA A 1 497 ? -29.625 -14.898 -14.438 1 93.62 497 ALA A N 1
ATOM 3878 C CA . ALA A 1 497 ? -29.109 -14.453 -13.148 1 93.62 497 ALA A CA 1
ATOM 3879 C C . ALA A 1 497 ? -27.578 -14.477 -13.133 1 93.62 497 ALA A C 1
ATOM 3881 O O . ALA A 1 497 ? -26.938 -13.57 -12.594 1 93.62 497 ALA A O 1
ATOM 3882 N N . ALA A 1 498 ? -27 -15.516 -13.672 1 94.5 498 ALA A N 1
ATOM 3883 C CA . ALA A 1 498 ? -25.547 -15.633 -13.758 1 94.5 498 ALA A CA 1
ATOM 3884 C C . ALA A 1 498 ? -24.953 -14.508 -14.609 1 94.5 498 ALA A C 1
ATOM 3886 O O . ALA A 1 498 ? -23.922 -13.938 -14.258 1 94.5 498 ALA A O 1
ATOM 3887 N N . ARG A 1 499 ? -25.625 -14.227 -15.688 1 94.62 499 ARG A N 1
ATOM 3888 C CA . ARG A 1 499 ? -25.188 -13.156 -16.578 1 94.62 499 ARG A CA 1
ATOM 3889 C C . ARG A 1 499 ? -25.234 -11.805 -15.875 1 94.62 499 ARG A C 1
ATOM 3891 O O . ARG A 1 499 ? -24.312 -10.992 -16.016 1 94.62 499 ARG A O 1
ATOM 3898 N N . GLU A 1 500 ? -26.234 -11.562 -15.188 1 93.88 500 GLU A N 1
ATOM 3899 C CA . GLU A 1 500 ? -26.391 -10.305 -14.461 1 93.88 500 GLU A CA 1
ATOM 3900 C C . GLU A 1 500 ? -25.328 -10.156 -13.375 1 93.88 500 GLU A C 1
ATOM 3902 O O . GLU A 1 500 ? -24.719 -9.094 -13.242 1 93.88 500 GLU A O 1
ATOM 3907 N N . GLU A 1 501 ? -25.125 -11.156 -12.656 1 92.56 501 GLU A N 1
ATOM 3908 C CA . GLU A 1 501 ? -24.109 -11.109 -11.609 1 92.56 501 GLU A CA 1
ATOM 3909 C C . GLU A 1 501 ? -22.719 -10.906 -12.203 1 92.56 501 GLU A C 1
ATOM 3911 O O . GLU A 1 501 ? -21.922 -10.141 -11.672 1 92.56 501 GLU A O 1
ATOM 3916 N N . ALA A 1 502 ? -22.453 -11.633 -13.234 1 94.44 502 ALA A N 1
ATOM 3917 C CA . ALA A 1 502 ? -21.156 -11.508 -13.898 1 94.44 502 ALA A CA 1
ATOM 3918 C C . ALA A 1 502 ? -20.922 -10.086 -14.391 1 94.44 502 ALA A C 1
ATOM 3920 O O . ALA A 1 502 ? -19.781 -9.602 -14.383 1 94.44 502 ALA A O 1
ATOM 3921 N N . SER A 1 503 ? -21.969 -9.406 -14.805 1 93 503 SER A N 1
ATOM 3922 C CA . SER A 1 503 ? -21.844 -8.055 -15.344 1 93 503 SER A CA 1
ATOM 3923 C C . SER A 1 503 ? -21.453 -7.062 -14.25 1 93 503 SER A C 1
ATOM 3925 O O . SER A 1 503 ? -20.891 -6.004 -14.547 1 93 503 SER A O 1
ATOM 3927 N N . ARG A 1 504 ? -21.672 -7.383 -13.039 1 91.56 504 ARG A N 1
ATOM 3928 C CA . ARG A 1 504 ? -21.359 -6.512 -11.914 1 91.56 504 ARG A CA 1
ATOM 3929 C C . ARG A 1 504 ? -19.969 -6.816 -11.352 1 91.56 504 ARG A C 1
ATOM 3931 O O . ARG A 1 504 ? -19.516 -6.145 -10.422 1 91.56 504 ARG A O 1
ATOM 3938 N N . LYS A 1 505 ? -19.312 -7.762 -11.891 1 93.31 505 LYS A N 1
ATOM 3939 C CA . LYS A 1 505 ? -18 -8.203 -11.43 1 93.31 505 LYS A CA 1
ATOM 3940 C C . LYS A 1 505 ? -16.969 -8.141 -12.555 1 93.31 505 LYS A C 1
ATOM 3942 O O . LYS A 1 505 ? -16.516 -9.18 -13.039 1 93.31 505 LYS A O 1
ATOM 3947 N N . PRO A 1 506 ? -16.578 -6.941 -12.867 1 93.25 506 PRO A N 1
ATOM 3948 C CA . PRO A 1 506 ? -15.641 -6.809 -13.984 1 93.25 506 PRO A CA 1
ATOM 3949 C C . PRO A 1 506 ? -14.266 -7.402 -13.688 1 93.25 506 PRO A C 1
ATOM 3951 O O . PRO A 1 506 ? -13.719 -7.172 -12.602 1 93.25 506 PRO A O 1
ATOM 3954 N N . LEU A 1 507 ? -13.781 -8.25 -14.602 1 95.38 507 LEU A N 1
ATOM 3955 C CA . LEU A 1 507 ? -12.453 -8.836 -14.547 1 95.38 507 LEU A CA 1
ATOM 3956 C C . LEU A 1 507 ? -11.617 -8.406 -15.75 1 95.38 507 LEU A C 1
ATOM 3958 O O . LEU A 1 507 ? -12.117 -8.391 -16.875 1 95.38 507 LEU A O 1
ATOM 3962 N N . HIS A 1 508 ? -10.398 -8.016 -15.469 1 94.75 508 HIS A N 1
ATOM 3963 C CA . HIS A 1 508 ? -9.461 -7.613 -16.516 1 94.75 508 HIS A CA 1
ATOM 3964 C C . HIS A 1 508 ? -8.156 -8.391 -16.422 1 94.75 508 HIS A C 1
ATOM 3966 O O . HIS A 1 508 ? -7.113 -7.824 -16.094 1 94.75 508 HIS A O 1
ATOM 3972 N N . PRO A 1 509 ? -8.164 -9.656 -16.859 1 96.81 509 PRO A N 1
ATOM 3973 C CA . PRO A 1 509 ? -6.945 -10.469 -16.781 1 96.81 509 PRO A CA 1
ATOM 3974 C C . PRO A 1 509 ? -5.848 -9.984 -17.719 1 96.81 509 PRO A C 1
ATOM 3976 O O . PRO A 1 509 ? -6.145 -9.383 -18.766 1 96.81 509 PRO A O 1
ATOM 3979 N N . LEU A 1 510 ? -4.602 -10.195 -17.312 1 96 510 LEU A N 1
ATOM 3980 C CA . LEU A 1 510 ? -3.414 -9.945 -18.125 1 96 510 LEU A CA 1
ATOM 3981 C C . LEU A 1 510 ? -2.707 -11.258 -18.453 1 96 510 LEU A C 1
ATOM 3983 O O . LEU A 1 510 ? -2.928 -12.273 -17.797 1 96 510 LEU A O 1
ATOM 3987 N N . VAL A 1 511 ? -1.961 -11.211 -19.5 1 95.81 511 VAL A N 1
ATOM 3988 C CA . VAL A 1 511 ? -1.18 -12.391 -19.859 1 95.81 511 VAL A CA 1
ATOM 3989 C C . VAL A 1 511 ? 0.292 -12.008 -20 1 95.81 511 VAL A C 1
ATOM 3991 O O . VAL A 1 511 ? 0.617 -10.945 -20.547 1 95.81 511 VAL A O 1
ATOM 3994 N N . ALA A 1 512 ? 1.16 -12.812 -19.469 1 95.56 512 ALA A N 1
ATOM 3995 C CA . ALA A 1 512 ? 2.605 -12.641 -19.578 1 95.56 512 ALA A CA 1
ATOM 3996 C C . ALA A 1 512 ? 3.27 -13.93 -20.078 1 95.56 512 ALA A C 1
ATOM 3998 O O . ALA A 1 512 ? 2.957 -15.016 -19.594 1 95.56 512 ALA A O 1
ATOM 3999 N N . TYR A 1 513 ? 4.09 -13.766 -21.031 1 96.44 513 TYR A N 1
ATOM 4000 C CA . TYR A 1 513 ? 4.984 -14.836 -21.469 1 96.44 513 TYR A CA 1
ATOM 4001 C C . TYR A 1 513 ? 6.414 -14.562 -21 1 96.44 513 TYR A C 1
ATOM 4003 O O . TYR A 1 513 ? 7.023 -13.578 -21.422 1 96.44 513 TYR A O 1
ATOM 4011 N N . VAL A 1 514 ? 6.863 -15.367 -20.172 1 97.81 514 VAL A N 1
ATOM 4012 C CA . VAL A 1 514 ? 8.211 -15.211 -19.625 1 97.81 514 VAL A CA 1
ATOM 4013 C C . VAL A 1 514 ? 9.172 -16.141 -20.359 1 97.81 514 VAL A C 1
ATOM 4015 O O . VAL A 1 514 ? 9.031 -17.359 -20.312 1 97.81 514 VAL A O 1
ATOM 4018 N N . HIS A 1 515 ? 10.141 -15.578 -21.016 1 96.94 515 HIS A N 1
ATOM 4019 C CA . HIS A 1 515 ? 11.078 -16.312 -21.859 1 96.94 515 HIS A CA 1
ATOM 4020 C C . HIS A 1 515 ? 12.375 -16.609 -21.109 1 96.94 515 HIS A C 1
ATOM 4022 O O . HIS A 1 515 ? 12.617 -16.062 -20.031 1 96.94 515 HIS A O 1
ATOM 4028 N N . PRO A 1 516 ? 13.18 -17.578 -21.734 1 97.56 516 PRO A N 1
ATOM 4029 C CA . PRO A 1 516 ? 14.461 -17.875 -21.094 1 97.56 516 PRO A CA 1
ATOM 4030 C C . PRO A 1 516 ? 15.312 -16.625 -20.875 1 97.56 516 PRO A C 1
ATOM 4032 O O . PRO A 1 516 ? 15.461 -15.805 -21.781 1 97.56 516 PRO A O 1
ATOM 4035 N N . GLY A 1 517 ? 15.758 -16.5 -19.594 1 97.25 517 GLY A N 1
ATOM 4036 C CA . GLY A 1 517 ? 16.594 -15.359 -19.281 1 97.25 517 GLY A CA 1
ATOM 4037 C C . GLY A 1 517 ? 15.828 -14.234 -18.609 1 97.25 517 GLY A C 1
ATOM 4038 O O . GLY A 1 517 ? 16.422 -13.297 -18.078 1 97.25 517 GLY A O 1
ATOM 4039 N N . GLU A 1 518 ? 14.531 -14.352 -18.609 1 97.5 518 GLU A N 1
ATOM 4040 C CA . GLU A 1 518 ? 13.672 -13.32 -18.031 1 97.5 518 GLU A CA 1
ATOM 4041 C C . GLU A 1 518 ? 13.195 -13.711 -16.641 1 97.5 518 GLU A C 1
ATOM 4043 O O . GLU A 1 518 ? 13.156 -14.898 -16.297 1 97.5 518 GLU A O 1
ATOM 4048 N N . THR A 1 519 ? 12.953 -12.711 -15.844 1 98.81 519 THR A N 1
ATOM 4049 C CA . THR A 1 519 ? 12.398 -12.914 -14.508 1 98.81 519 THR A CA 1
ATOM 4050 C C . THR A 1 519 ? 11.094 -12.141 -14.344 1 98.81 519 THR A C 1
ATOM 4052 O O . THR A 1 519 ? 11.062 -10.922 -14.523 1 98.81 519 THR A O 1
ATOM 4055 N N . LEU A 1 520 ? 10.031 -12.828 -14.023 1 98.81 520 LEU A N 1
ATOM 4056 C CA . LEU A 1 520 ? 8.758 -12.195 -13.703 1 98.81 520 LEU A CA 1
ATOM 4057 C C . LEU A 1 520 ? 8.703 -11.805 -12.227 1 98.81 520 LEU A C 1
ATOM 4059 O O . LEU A 1 520 ? 8.938 -12.641 -11.352 1 98.81 520 LEU A O 1
ATOM 4063 N N . TYR A 1 521 ? 8.508 -10.539 -11.977 1 98.88 521 TYR A N 1
ATOM 4064 C CA . TYR A 1 521 ? 8.047 -10.172 -10.648 1 98.88 521 TYR A CA 1
ATOM 4065 C C . TYR A 1 521 ? 6.539 -10.344 -10.523 1 98.88 521 TYR A C 1
ATOM 4067 O O . TYR A 1 521 ? 5.773 -9.641 -11.188 1 98.88 521 TYR A O 1
ATOM 4075 N N . LEU A 1 522 ? 6.168 -11.258 -9.742 1 98.75 522 LEU A N 1
ATOM 4076 C CA . LEU A 1 522 ? 4.766 -11.523 -9.43 1 98.75 522 LEU A CA 1
ATOM 4077 C C . LEU A 1 522 ? 4.434 -11.102 -8.008 1 98.75 522 LEU A C 1
ATOM 4079 O O . LEU A 1 522 ? 4.801 -11.781 -7.047 1 98.75 522 LEU A O 1
ATOM 4083 N N . PRO A 1 523 ? 3.711 -9.953 -7.887 1 97.94 523 PRO A N 1
ATOM 4084 C CA . PRO A 1 523 ? 3.41 -9.484 -6.535 1 97.94 523 PRO A CA 1
ATOM 4085 C C . PRO A 1 523 ? 2.51 -10.438 -5.758 1 97.94 523 PRO A C 1
ATOM 4087 O O . PRO A 1 523 ? 1.725 -11.18 -6.359 1 97.94 523 PRO A O 1
ATOM 4090 N N . ALA A 1 524 ? 2.631 -10.383 -4.469 1 97.44 524 ALA A N 1
ATOM 4091 C CA . ALA A 1 524 ? 1.821 -11.203 -3.574 1 97.44 524 ALA A CA 1
ATOM 4092 C C . ALA A 1 524 ? 0.333 -11.031 -3.869 1 97.44 524 ALA A C 1
ATOM 4094 O O . ALA A 1 524 ? -0.117 -9.93 -4.199 1 97.44 524 ALA A O 1
ATOM 4095 N N . MET A 1 525 ? -0.44 -12.133 -3.803 1 96.31 525 MET A N 1
ATOM 4096 C CA . MET A 1 525 ? -1.898 -12.203 -3.793 1 96.31 525 MET A CA 1
ATOM 4097 C C . MET A 1 525 ? -2.461 -12.055 -5.203 1 96.31 525 MET A C 1
ATOM 4099 O O . MET A 1 525 ? -3.666 -12.203 -5.414 1 96.31 525 MET A O 1
ATOM 4103 N N . TRP A 1 526 ? -1.627 -11.711 -6.207 1 97.88 526 TRP A N 1
ATOM 4104 C CA . TRP A 1 526 ? -2.133 -11.789 -7.574 1 97.88 526 TRP A CA 1
ATOM 4105 C C . TRP A 1 526 ? -2.611 -13.195 -7.902 1 97.88 526 TRP A C 1
ATOM 4107 O O . TRP A 1 526 ? -1.925 -14.18 -7.602 1 97.88 526 TRP A O 1
ATOM 4117 N N . LEU A 1 527 ? -3.768 -13.289 -8.422 1 97.88 527 LEU A N 1
ATOM 4118 C CA . LEU A 1 527 ? -4.203 -14.578 -8.953 1 97.88 527 LEU A CA 1
ATOM 4119 C C . LEU A 1 527 ? -3.453 -14.914 -10.234 1 97.88 527 LEU A C 1
ATOM 4121 O O . LEU A 1 527 ? -3.223 -14.047 -11.078 1 97.88 527 LEU A O 1
ATOM 4125 N N . HIS A 1 528 ? -3.127 -16.188 -10.336 1 98.25 528 HIS A N 1
ATOM 4126 C CA . HIS A 1 528 ? -2.4 -16.531 -11.555 1 98.25 528 HIS A CA 1
ATOM 4127 C C . HIS A 1 528 ? -2.602 -17.984 -11.922 1 98.25 528 HIS A C 1
ATOM 4129 O O . HIS A 1 528 ? -2.77 -18.844 -11.047 1 98.25 528 HIS A O 1
ATOM 4135 N N . ARG A 1 529 ? -2.727 -18.219 -13.125 1 97.88 529 ARG A N 1
ATOM 4136 C CA . ARG A 1 529 ? -2.68 -19.5 -13.812 1 97.88 529 ARG A CA 1
ATOM 4137 C C . ARG A 1 529 ? -1.402 -19.641 -14.633 1 97.88 529 ARG A C 1
ATOM 4139 O O . ARG A 1 529 ? -1.029 -18.719 -15.367 1 97.88 529 ARG A O 1
ATOM 4146 N N . VAL A 1 530 ? -0.704 -20.781 -14.516 1 97.62 530 VAL A N 1
ATOM 4147 C CA . VAL A 1 530 ? 0.613 -20.891 -15.133 1 97.62 530 VAL A CA 1
ATOM 4148 C C . VAL A 1 530 ? 0.641 -22.062 -16.109 1 97.62 530 VAL A C 1
ATOM 4150 O O . VAL A 1 530 ? 0.47 -23.219 -15.695 1 97.62 530 VAL A O 1
ATOM 4153 N N . ALA A 1 531 ? 0.774 -21.797 -17.328 1 96.75 531 ALA A N 1
ATOM 4154 C CA . ALA A 1 531 ? 0.998 -22.781 -18.375 1 96.75 531 ALA A CA 1
ATOM 4155 C C . ALA A 1 531 ? 2.412 -22.688 -18.938 1 96.75 531 ALA A C 1
ATOM 4157 O O . ALA A 1 531 ? 3.188 -21.812 -18.516 1 96.75 531 ALA A O 1
ATOM 4158 N N . GLN A 1 532 ? 2.828 -23.625 -19.75 1 95.81 532 GLN A N 1
ATOM 4159 C CA . GLN A 1 532 ? 4.18 -23.578 -20.297 1 95.81 532 GLN A CA 1
ATOM 4160 C C . GLN A 1 532 ? 4.227 -24.125 -21.719 1 95.81 532 GLN A C 1
ATOM 4162 O O . GLN A 1 532 ? 3.385 -24.938 -22.094 1 95.81 532 GLN A O 1
ATOM 4167 N N . HIS A 1 533 ? 5.18 -23.641 -22.438 1 95.88 533 HIS A N 1
ATOM 4168 C CA . HIS A 1 533 ? 5.375 -23.953 -23.844 1 95.88 533 HIS A CA 1
ATOM 4169 C C . HIS A 1 533 ? 6.852 -24.172 -24.156 1 95.88 533 HIS A C 1
ATOM 4171 O O . HIS A 1 533 ? 7.727 -23.672 -23.453 1 95.88 533 HIS A O 1
ATOM 4177 N N . PRO A 1 534 ? 7.051 -24.969 -25.234 1 95.31 534 PRO A N 1
ATOM 4178 C CA . PRO A 1 534 ? 8.445 -25.031 -25.688 1 95.31 534 PRO A CA 1
ATOM 4179 C C . PRO A 1 534 ? 8.945 -23.703 -26.234 1 95.31 534 PRO A C 1
ATOM 4181 O O . PRO A 1 534 ? 8.164 -22.906 -26.734 1 95.31 534 PRO A O 1
ATOM 4184 N N . ASP A 1 535 ? 10.164 -23.5 -26.062 1 94.44 535 ASP A N 1
ATOM 4185 C CA . ASP A 1 535 ? 10.727 -22.281 -26.656 1 94.44 535 ASP A CA 1
ATOM 4186 C C . ASP A 1 535 ? 11.258 -22.547 -28.062 1 94.44 535 ASP A C 1
ATOM 4188 O O . ASP A 1 535 ? 11.188 -23.672 -28.547 1 94.44 535 ASP A O 1
ATOM 4192 N N . GLY A 1 536 ? 11.742 -21.516 -28.703 1 91.94 536 GLY A N 1
ATOM 4193 C CA . GLY A 1 536 ? 12.172 -21.625 -30.094 1 91.94 536 GLY A CA 1
ATOM 4194 C C . GLY A 1 536 ? 13.359 -22.531 -30.281 1 91.94 536 GLY A C 1
ATOM 4195 O O . GLY A 1 536 ? 13.453 -23.25 -31.297 1 91.94 536 GLY A O 1
ATOM 4196 N N . THR A 1 537 ? 14.234 -22.531 -29.375 1 91.69 537 THR A N 1
ATOM 4197 C CA . THR A 1 537 ? 15.445 -23.344 -29.469 1 91.69 537 THR A CA 1
ATOM 4198 C C . THR A 1 537 ? 15.102 -24.828 -29.484 1 91.69 537 THR A C 1
ATOM 4200 O O . THR A 1 537 ? 15.617 -25.578 -30.312 1 91.69 537 THR A O 1
ATOM 4203 N N . ASP A 1 538 ? 14.289 -25.219 -28.578 1 91.19 538 ASP A N 1
ATOM 4204 C CA . ASP A 1 538 ? 13.898 -26.625 -28.531 1 91.19 538 ASP A CA 1
ATOM 4205 C C . ASP A 1 538 ? 13.07 -27 -29.75 1 91.19 538 ASP A C 1
ATOM 4207 O O . ASP A 1 538 ? 13.18 -28.125 -30.266 1 91.19 538 ASP A O 1
ATOM 4211 N N . LEU A 1 539 ? 12.234 -26.188 -30.234 1 91.38 539 LEU A N 1
ATOM 4212 C CA . LEU A 1 539 ? 11.445 -26.453 -31.438 1 91.38 539 LEU A CA 1
ATOM 4213 C C . LEU A 1 539 ? 12.352 -26.688 -32.625 1 91.38 539 LEU A C 1
ATOM 4215 O O . LEU A 1 539 ? 12.117 -27.594 -33.438 1 91.38 539 LEU A O 1
ATOM 4219 N N . GLN A 1 540 ? 13.336 -25.859 -32.75 1 90.75 540 GLN A N 1
ATOM 4220 C CA . GLN A 1 540 ? 14.281 -26 -33.844 1 90.75 540 GLN A CA 1
ATOM 4221 C C . GLN A 1 540 ? 15.078 -27.297 -33.75 1 90.75 540 GLN A C 1
ATOM 4223 O O . GLN A 1 540 ? 15.344 -27.953 -34.75 1 90.75 540 GLN A O 1
ATOM 4228 N N . ALA A 1 541 ? 15.477 -27.531 -32.562 1 89.44 541 ALA A N 1
ATOM 4229 C CA . ALA A 1 541 ? 16.234 -28.766 -32.375 1 89.44 541 ALA A CA 1
ATOM 4230 C C . ALA A 1 541 ? 15.406 -29.984 -32.781 1 89.44 541 ALA A C 1
ATOM 4232 O O . ALA A 1 541 ? 15.938 -30.953 -33.312 1 89.44 541 ALA A O 1
ATOM 4233 N N . HIS A 1 542 ? 14.172 -30.016 -32.469 1 88.38 542 HIS A N 1
ATOM 4234 C CA . HIS A 1 542 ? 13.289 -31.125 -32.844 1 88.38 542 HIS A CA 1
ATOM 4235 C C . HIS A 1 542 ? 13.125 -31.203 -34.375 1 88.38 542 HIS A C 1
ATOM 4237 O O . HIS A 1 542 ? 13.07 -32.312 -34.938 1 88.38 542 HIS A O 1
ATOM 4243 N N . GLN A 1 543 ? 13.039 -30.109 -35 1 86.62 543 GLN A N 1
ATOM 4244 C CA . GLN A 1 543 ? 12.922 -30.078 -36.438 1 86.62 543 GLN A CA 1
ATOM 4245 C C . GLN A 1 543 ? 14.172 -30.656 -37.094 1 86.62 543 GLN A C 1
ATOM 4247 O O . GLN A 1 543 ? 14.07 -31.406 -38.062 1 86.62 543 GLN A O 1
ATOM 4252 N N . ARG A 1 544 ? 15.266 -30.312 -36.562 1 85.44 544 ARG A N 1
ATOM 4253 C CA . ARG A 1 544 ? 16.531 -30.812 -37.094 1 85.44 544 ARG A CA 1
ATOM 4254 C C . ARG A 1 544 ? 16.641 -32.312 -36.906 1 85.44 544 ARG A C 1
ATOM 4256 O O . ARG A 1 544 ? 17.156 -33.031 -37.781 1 85.44 544 ARG A O 1
ATOM 4263 N N . HIS A 1 545 ? 16.25 -32.719 -35.812 1 82.06 545 HIS A N 1
ATOM 4264 C CA . HIS A 1 545 ? 16.297 -34.156 -35.531 1 82.06 545 HIS A CA 1
ATOM 4265 C C . HIS A 1 545 ? 15.359 -34.906 -36.469 1 82.06 545 HIS A C 1
ATOM 4267 O O . HIS A 1 545 ? 15.688 -36.031 -36.875 1 82.06 545 HIS A O 1
ATOM 4273 N N . GLY A 1 546 ? 14.234 -34.469 -36.656 1 74.62 546 GLY A N 1
ATOM 4274 C CA . GLY A 1 546 ? 13.312 -35.094 -37.594 1 74.62 546 GLY A CA 1
ATOM 4275 C C . GLY A 1 546 ? 13.883 -35.219 -39 1 74.62 546 GLY A C 1
ATOM 4276 O O . GLY A 1 546 ? 13.719 -36.25 -39.625 1 74.62 546 GLY A O 1
ATOM 4277 N N . ALA A 1 547 ? 14.609 -34.281 -39.375 1 70.25 547 ALA A N 1
ATOM 4278 C CA . ALA A 1 547 ? 15.203 -34.281 -40.719 1 70.25 547 ALA A CA 1
ATOM 4279 C C . ALA A 1 547 ? 16.359 -35.281 -40.812 1 70.25 547 ALA A C 1
ATOM 4281 O O . ALA A 1 547 ? 16.516 -35.969 -41.812 1 70.25 547 ALA A O 1
ATOM 4282 N N . ALA A 1 548 ? 17.078 -35.344 -39.688 1 68.12 548 ALA A N 1
ATOM 4283 C CA . ALA A 1 548 ? 18.219 -36.25 -39.656 1 68.12 548 ALA A CA 1
ATOM 4284 C C . ALA A 1 548 ? 17.766 -37.688 -39.594 1 68.12 548 ALA A C 1
ATOM 4286 O O . ALA A 1 548 ? 18.375 -38.562 -40.188 1 68.12 548 ALA A O 1
ATOM 4287 N N . ALA A 1 549 ? 16.859 -37.969 -38.688 1 63.62 549 ALA A N 1
ATOM 4288 C CA . ALA A 1 549 ? 16.344 -39.344 -38.531 1 63.62 549 ALA A CA 1
ATOM 4289 C C . ALA A 1 549 ? 15.875 -39.906 -39.875 1 63.62 549 ALA A C 1
ATOM 4291 O O . ALA A 1 549 ? 16.047 -41.094 -40.156 1 63.62 549 ALA A O 1
ATOM 4292 N N . ASN A 1 550 ? 15.211 -39.094 -40.656 1 58.09 550 ASN A N 1
ATOM 4293 C CA . ASN A 1 550 ? 14.828 -39.531 -42 1 58.09 550 ASN A CA 1
ATOM 4294 C C . ASN A 1 550 ? 16.047 -39.938 -42.844 1 58.09 550 ASN A C 1
ATOM 4296 O O . ASN A 1 550 ? 15.953 -40.781 -43.719 1 58.09 550 ASN A O 1
ATOM 4300 N N . ALA A 1 551 ? 17.094 -39.188 -42.438 1 52.84 551 ALA A N 1
ATOM 4301 C CA . ALA A 1 551 ? 18.297 -39.5 -43.219 1 52.84 551 ALA A CA 1
ATOM 4302 C C . ALA A 1 551 ? 19.047 -40.688 -42.594 1 52.84 551 ALA A C 1
ATOM 4304 O O . ALA A 1 551 ? 19.516 -41.562 -43.312 1 52.84 551 ALA A O 1
ATOM 4305 N N . ALA A 1 552 ? 19.688 -40.5 -41.469 1 50.84 552 ALA A N 1
ATOM 4306 C CA . ALA A 1 552 ? 20.516 -41.5 -40.812 1 50.84 552 ALA A CA 1
ATOM 4307 C C . ALA A 1 552 ? 19.938 -41.906 -39.469 1 50.84 552 ALA A C 1
ATOM 4309 O O . ALA A 1 552 ? 19.109 -41.188 -38.875 1 50.84 552 ALA A O 1
ATOM 4310 N N . THR A 1 553 ? 19.891 -43.156 -39.094 1 47 553 THR A N 1
ATOM 4311 C CA . THR A 1 553 ? 19.484 -43.75 -37.812 1 47 553 THR A CA 1
ATOM 4312 C C . THR A 1 553 ? 20 -42.906 -36.656 1 47 553 THR A C 1
ATOM 4314 O O . THR A 1 553 ? 21.172 -43.031 -36.25 1 47 553 THR A O 1
ATOM 4317 N N . SER A 1 554 ? 19.766 -41.656 -36.562 1 50.91 554 SER A N 1
ATOM 4318 C CA . SER A 1 554 ? 20.312 -40.938 -35.438 1 50.91 554 SER A CA 1
ATOM 4319 C C . SER A 1 554 ? 19.828 -41.5 -34.125 1 50.91 554 SER A C 1
ATOM 4321 O O . SER A 1 554 ? 18.641 -41.719 -33.906 1 50.91 554 SER A O 1
ATOM 4323 N N . ALA A 1 555 ? 20.734 -42.125 -33.344 1 61.38 555 ALA A N 1
ATOM 4324 C CA . ALA A 1 555 ? 20.656 -42.969 -32.125 1 61.38 555 ALA A CA 1
ATOM 4325 C C . ALA A 1 555 ? 20.188 -42.125 -30.938 1 61.38 555 ALA A C 1
ATOM 4327 O O . ALA A 1 555 ? 19.672 -42.688 -29.953 1 61.38 555 ALA A O 1
ATOM 4328 N N . SER A 1 556 ? 20.312 -40.719 -30.953 1 73.25 556 SER A N 1
ATOM 4329 C CA . SER A 1 556 ? 19.984 -40.031 -29.703 1 73.25 556 SER A CA 1
ATOM 4330 C C . SER A 1 556 ? 18.609 -39.375 -29.781 1 73.25 556 SER A C 1
ATOM 4332 O O . SER A 1 556 ? 18.266 -38.781 -30.812 1 73.25 556 SER A O 1
ATOM 4334 N N . PRO A 1 557 ? 17.75 -39.562 -28.859 1 82.5 557 PRO A N 1
ATOM 4335 C CA . PRO A 1 557 ? 16.422 -38.938 -28.875 1 82.5 557 PRO A CA 1
ATOM 4336 C C . PRO A 1 557 ? 16.5 -37.406 -28.875 1 82.5 557 PRO A C 1
ATOM 4338 O O . PRO A 1 557 ? 17.516 -36.844 -28.453 1 82.5 557 PRO A O 1
ATOM 4341 N N . PRO A 1 558 ? 15.547 -36.781 -29.531 1 87.12 558 PRO A N 1
ATOM 4342 C CA . PRO A 1 558 ? 15.5 -35.312 -29.5 1 87.12 558 PRO A CA 1
ATOM 4343 C C . PRO A 1 558 ? 15.344 -34.781 -28.078 1 87.12 558 PRO A C 1
ATOM 4345 O O . PRO A 1 558 ? 14.898 -35.5 -27.188 1 87.12 558 PRO A O 1
ATOM 4348 N N . PRO A 1 559 ? 15.711 -33.531 -27.922 1 90.81 559 PRO A N 1
ATOM 4349 C CA . PRO A 1 559 ? 15.539 -32.938 -26.594 1 90.81 559 PRO A CA 1
ATOM 4350 C C . PRO A 1 559 ? 14.078 -32.875 -26.156 1 90.81 559 PRO A C 1
ATOM 4352 O O . PRO A 1 559 ? 13.18 -32.844 -27 1 90.81 559 PRO A O 1
ATOM 4355 N N . LEU A 1 560 ? 13.875 -32.906 -24.844 1 93.81 560 LEU A N 1
ATOM 4356 C CA . LEU A 1 560 ? 12.539 -32.75 -24.297 1 93.81 560 LEU A CA 1
ATOM 4357 C C . LEU A 1 560 ? 12.023 -31.328 -24.562 1 93.81 560 LEU A C 1
ATOM 4359 O O . LEU A 1 560 ? 12.812 -30.375 -24.641 1 93.81 560 LEU A O 1
ATOM 4363 N N . PHE A 1 561 ? 10.758 -31.188 -24.766 1 94.62 561 PHE A N 1
ATOM 4364 C CA . PHE A 1 561 ? 10.141 -29.859 -24.656 1 94.62 561 PHE A CA 1
ATOM 4365 C C . PHE A 1 561 ? 10.016 -29.453 -23.188 1 94.62 561 PHE A C 1
ATOM 4367 O O . PHE A 1 561 ? 8.914 -29.203 -22.703 1 94.62 561 PHE A O 1
ATOM 4374 N N . LEU A 1 562 ? 11.148 -29.344 -22.562 1 96.19 562 LEU A N 1
ATOM 4375 C CA . LEU A 1 562 ? 11.227 -29.078 -21.125 1 96.19 562 LEU A CA 1
ATOM 4376 C C . LEU A 1 562 ? 11.102 -27.594 -20.828 1 96.19 562 LEU A C 1
ATOM 4378 O O . LEU A 1 562 ? 11.688 -26.766 -21.531 1 96.19 562 LEU A O 1
ATOM 4382 N N . THR A 1 563 ? 10.297 -27.281 -19.891 1 97.38 563 THR A N 1
ATOM 4383 C CA . THR A 1 563 ? 10.383 -25.969 -19.25 1 97.38 563 THR A CA 1
ATOM 4384 C C . THR A 1 563 ? 11.047 -26.078 -17.875 1 97.38 563 THR A C 1
ATOM 4386 O O . THR A 1 563 ? 10.648 -26.891 -17.047 1 97.38 563 THR A O 1
ATOM 4389 N N . ALA A 1 564 ? 12.07 -25.328 -17.672 1 98.31 564 ALA A N 1
ATOM 4390 C CA . ALA A 1 564 ? 12.797 -25.25 -16.406 1 98.31 564 ALA A CA 1
ATOM 4391 C C . ALA A 1 564 ? 12.805 -23.828 -15.852 1 98.31 564 ALA A C 1
ATOM 4393 O O . ALA A 1 564 ? 13.086 -22.875 -16.578 1 98.31 564 ALA A O 1
ATOM 4394 N N . ALA A 1 565 ? 12.438 -23.719 -14.57 1 98.5 565 ALA A N 1
ATOM 4395 C CA . ALA A 1 565 ? 12.375 -22.406 -13.945 1 98.5 565 ALA A CA 1
ATOM 4396 C C . ALA A 1 565 ? 12.828 -22.469 -12.484 1 98.5 565 ALA A C 1
ATOM 4398 O O . ALA A 1 565 ? 12.867 -23.547 -11.891 1 98.5 565 ALA A O 1
ATOM 4399 N N . VAL A 1 566 ? 13.266 -21.375 -11.984 1 98.56 566 VAL A N 1
ATOM 4400 C CA . VAL A 1 566 ? 13.625 -21.172 -10.586 1 98.56 566 VAL A CA 1
ATOM 4401 C C . VAL A 1 566 ? 12.852 -19.984 -10.016 1 98.56 566 VAL A C 1
ATOM 4403 O O . VAL A 1 566 ? 12.789 -18.922 -10.648 1 98.56 566 VAL A O 1
ATOM 4406 N N . ASN A 1 567 ? 12.234 -20.156 -8.906 1 98.25 567 ASN A N 1
ATOM 4407 C CA . ASN A 1 567 ? 11.594 -18.984 -8.312 1 98.25 567 ASN A CA 1
ATOM 4408 C C . ASN A 1 567 ? 12 -18.812 -6.852 1 98.25 567 ASN A C 1
ATOM 4410 O O . ASN A 1 567 ? 12.484 -19.75 -6.219 1 98.25 567 ASN A O 1
ATOM 4414 N N . TYR A 1 568 ? 11.938 -17.609 -6.41 1 98.62 568 TYR A N 1
ATOM 4415 C CA . TYR A 1 568 ? 12.211 -17.219 -5.035 1 98.62 568 TYR A CA 1
ATOM 4416 C C . TYR A 1 568 ? 10.984 -16.578 -4.398 1 98.62 568 TYR A C 1
ATOM 4418 O O . TYR A 1 568 ? 10.43 -15.617 -4.926 1 98.62 568 TYR A O 1
ATOM 4426 N N . TRP A 1 569 ? 10.57 -17.156 -3.256 1 98.38 569 TRP A N 1
ATOM 4427 C CA . TRP A 1 569 ? 9.438 -16.641 -2.49 1 98.38 569 TRP A CA 1
ATOM 4428 C C . TRP A 1 569 ? 9.914 -15.852 -1.275 1 98.38 569 TRP A C 1
ATOM 4430 O O . TRP A 1 569 ? 10.781 -16.312 -0.531 1 98.38 569 TRP A O 1
ATOM 4440 N N . TYR A 1 570 ? 9.398 -14.656 -1.152 1 97.94 570 TYR A N 1
ATOM 4441 C CA . TYR A 1 570 ? 9.633 -13.82 0.017 1 97.94 570 TYR A CA 1
ATOM 4442 C C . TYR A 1 570 ? 8.336 -13.547 0.766 1 97.94 570 TYR A C 1
ATOM 4444 O O . TYR A 1 570 ? 7.305 -13.266 0.151 1 97.94 570 TYR A O 1
ATOM 4452 N N . ASP A 1 571 ? 8.406 -13.641 2.041 1 95.19 571 ASP A N 1
ATOM 4453 C CA . ASP A 1 571 ? 7.207 -13.375 2.828 1 95.19 571 ASP A CA 1
ATOM 4454 C C . ASP A 1 571 ? 6.633 -12 2.512 1 95.19 571 ASP A C 1
ATOM 4456 O O . ASP A 1 571 ? 7.375 -11.016 2.406 1 95.19 571 ASP A O 1
ATOM 4460 N N . MET A 1 572 ? 5.332 -11.945 2.328 1 94 572 MET A N 1
ATOM 4461 C CA . MET A 1 572 ? 4.688 -10.648 2.131 1 94 572 MET A CA 1
ATOM 4462 C C . MET A 1 572 ? 4.504 -9.93 3.461 1 94 572 MET A C 1
ATOM 4464 O O . MET A 1 572 ? 4.727 -10.508 4.523 1 94 572 MET A O 1
ATOM 4468 N N . SER A 1 573 ? 4.172 -8.648 3.352 1 90.69 573 SER A N 1
ATOM 4469 C CA . SER A 1 573 ? 3.846 -7.883 4.551 1 90.69 573 SER A CA 1
ATOM 4470 C C . SER A 1 573 ? 2.355 -7.957 4.863 1 90.69 573 SER A C 1
ATOM 4472 O O . SER A 1 573 ? 1.554 -7.234 4.266 1 90.69 573 SER A O 1
ATOM 4474 N N . PHE A 1 574 ? 1.998 -8.648 5.879 1 90.44 574 PHE A N 1
ATOM 4475 C CA . PHE A 1 574 ? 0.594 -8.82 6.23 1 90.44 574 PHE A CA 1
ATOM 4476 C C . PHE A 1 574 ? 0.034 -7.559 6.875 1 90.44 574 PHE A C 1
ATOM 4478 O O . PHE A 1 574 ? -1.184 -7.406 6.992 1 90.44 574 PHE A O 1
ATOM 4485 N N . SER A 1 575 ? 0.955 -6.656 7.219 1 90.44 575 SER A N 1
ATOM 4486 C CA . SER A 1 575 ? 0.524 -5.422 7.867 1 90.44 575 SER A CA 1
ATOM 4487 C C . SER A 1 575 ? 0.515 -4.254 6.883 1 90.44 575 SER A C 1
ATOM 4489 O O . SER A 1 575 ? 0.375 -3.098 7.289 1 90.44 575 SER A O 1
ATOM 4491 N N . ASN A 1 576 ? 0.75 -4.551 5.637 1 93.38 576 ASN A N 1
ATOM 4492 C CA . ASN A 1 576 ? 0.579 -3.512 4.625 1 93.38 576 ASN A CA 1
ATOM 4493 C C . ASN A 1 576 ? -0.874 -3.055 4.531 1 93.38 576 ASN A C 1
ATOM 4495 O O . ASN A 1 576 ? -1.79 -3.877 4.547 1 93.38 576 ASN A O 1
ATOM 4499 N N . PRO A 1 577 ? -1.119 -1.745 4.426 1 92.56 577 PRO A N 1
ATOM 4500 C CA . PRO A 1 577 ? -2.496 -1.247 4.453 1 92.56 577 PRO A CA 1
ATOM 4501 C C . PRO A 1 577 ? -3.352 -1.823 3.326 1 92.56 577 PRO A C 1
ATOM 4503 O O . PRO A 1 577 ? -4.52 -2.162 3.545 1 92.56 577 PRO A O 1
ATOM 4506 N N . SER A 1 578 ? -2.838 -1.947 2.137 1 92.38 578 SER A N 1
ATOM 4507 C CA . SER A 1 578 ? -3.625 -2.482 1.03 1 92.38 578 SER A CA 1
ATOM 4508 C C . SER A 1 578 ? -4.016 -3.936 1.279 1 92.38 578 SER A C 1
ATOM 4510 O O . SER A 1 578 ? -5.129 -4.352 0.948 1 92.38 578 SER A O 1
ATOM 4512 N N . VAL A 1 579 ? -3.092 -4.703 1.855 1 91.75 579 VAL A N 1
ATOM 4513 C CA . VAL A 1 579 ? -3.332 -6.113 2.16 1 91.75 579 VAL A CA 1
ATOM 4514 C C . VAL A 1 579 ? -4.438 -6.234 3.205 1 91.75 579 VAL A C 1
ATOM 4516 O O . VAL A 1 579 ? -5.379 -7.012 3.035 1 91.75 579 VAL A O 1
ATOM 4519 N N . VAL A 1 580 ? -4.352 -5.441 4.23 1 90.88 580 VAL A N 1
ATOM 4520 C CA . VAL A 1 580 ? -5.309 -5.484 5.328 1 90.88 580 VAL A CA 1
ATOM 4521 C C . VAL A 1 580 ? -6.684 -5.031 4.836 1 90.88 580 VAL A C 1
ATOM 4523 O O . VAL A 1 580 ? -7.695 -5.668 5.125 1 90.88 580 VAL A O 1
ATOM 4526 N N . LEU A 1 581 ? -6.703 -3.984 4.062 1 88.75 581 LEU A N 1
ATOM 4527 C CA . LEU A 1 581 ? -7.965 -3.467 3.547 1 88.75 581 LEU A CA 1
ATOM 4528 C C . LEU A 1 581 ? -8.625 -4.477 2.613 1 88.75 581 LEU A C 1
ATOM 4530 O O . LEU A 1 581 ? -9.836 -4.695 2.686 1 88.75 581 LEU A O 1
ATOM 4534 N N . LEU A 1 582 ? -7.832 -5.09 1.784 1 87.62 582 LEU A N 1
ATOM 4535 C CA . LEU A 1 582 ? -8.367 -6.09 0.868 1 87.62 582 LEU A CA 1
ATOM 4536 C C . LEU A 1 582 ? -8.938 -7.281 1.633 1 87.62 582 LEU A C 1
ATOM 4538 O O . LEU A 1 582 ? -10 -7.797 1.286 1 87.62 582 LEU A O 1
ATOM 4542 N N . ARG A 1 583 ? -8.219 -7.656 2.578 1 84.06 583 ARG A N 1
ATOM 4543 C CA . ARG A 1 583 ? -8.664 -8.797 3.373 1 84.06 583 ARG A CA 1
ATOM 4544 C C . ARG A 1 583 ? -9.961 -8.484 4.105 1 84.06 583 ARG A C 1
ATOM 4546 O O . ARG A 1 583 ? -10.938 -9.234 4.004 1 84.06 583 ARG A O 1
ATOM 4553 N N . GLU A 1 584 ? -10 -7.375 4.805 1 81.69 584 GLU A N 1
ATOM 4554 C CA . GLU A 1 584 ? -11.148 -7.039 5.648 1 81.69 584 GLU A CA 1
ATOM 4555 C C . GLU A 1 584 ? -12.375 -6.719 4.805 1 81.69 584 GLU A C 1
ATOM 4557 O O . GLU A 1 584 ? -13.492 -7.117 5.148 1 81.69 584 GLU A O 1
ATOM 4562 N N . PHE A 1 585 ? -12.188 -6.117 3.705 1 80.38 585 PHE A N 1
ATOM 4563 C CA . PHE A 1 585 ? -13.328 -5.762 2.871 1 80.38 585 PHE A CA 1
ATOM 4564 C C . PHE A 1 585 ? -13.727 -6.926 1.969 1 80.38 585 PHE A C 1
ATOM 4566 O O . PHE A 1 585 ? -14.898 -7.078 1.62 1 80.38 585 PHE A O 1
ATOM 4573 N N . GLY A 1 586 ? -12.727 -7.637 1.596 1 74.62 586 GLY A N 1
ATOM 4574 C CA . GLY A 1 586 ? -13.016 -8.82 0.808 1 74.62 586 GLY A CA 1
ATOM 4575 C C . GLY A 1 586 ? -13.883 -9.828 1.538 1 74.62 586 GLY A C 1
ATOM 4576 O O . GLY A 1 586 ? -14.703 -10.508 0.921 1 74.62 586 GLY A O 1
ATOM 4577 N N . LEU A 1 587 ? -13.75 -9.828 2.812 1 66.75 587 LEU A N 1
ATOM 4578 C CA . LEU A 1 587 ? -14.523 -10.734 3.654 1 66.75 587 LEU A CA 1
ATOM 4579 C C . LEU A 1 587 ? -16 -10.375 3.615 1 66.75 587 LEU A C 1
ATOM 4581 O O . LEU A 1 587 ? -16.859 -11.203 3.943 1 66.75 587 LEU A O 1
ATOM 4585 N N . LEU A 1 588 ? -16.25 -9.18 3.219 1 67.56 588 LEU A N 1
ATOM 4586 C CA . LEU A 1 588 ? -17.641 -8.75 3.188 1 67.56 588 LEU A CA 1
ATOM 4587 C C . LEU A 1 588 ? -18.344 -9.273 1.938 1 67.56 588 LEU A C 1
ATOM 4589 O O . LEU A 1 588 ? -19.562 -9.188 1.83 1 67.56 588 LEU A O 1
ATOM 4593 N N . LEU A 1 589 ? -17.609 -9.781 0.961 1 69.94 589 LEU A N 1
ATOM 4594 C CA . LEU A 1 589 ? -18.172 -10.336 -0.264 1 69.94 589 LEU A CA 1
ATOM 4595 C C . LEU A 1 589 ? -18.156 -11.867 -0.225 1 69.94 589 LEU A C 1
ATOM 4597 O O . LEU A 1 589 ? -19.094 -12.508 -0.726 1 69.94 589 LEU A O 1
ATOM 4601 N N . MET B 1 1 ? 3.525 -27.094 9.594 1 21.05 1 MET B N 1
ATOM 4602 C CA . MET B 1 1 ? 2.855 -25.797 9.586 1 21.05 1 MET B CA 1
ATOM 4603 C C . MET B 1 1 ? 1.445 -25.906 10.148 1 21.05 1 MET B C 1
ATOM 4605 O O . MET B 1 1 ? 0.7 -26.812 9.797 1 21.05 1 MET B O 1
ATOM 4609 N N . PRO B 1 2 ? 1.223 -25.516 11.367 1 23.77 2 PRO B N 1
ATOM 4610 C CA . PRO B 1 2 ? -0.047 -25.781 12.047 1 23.77 2 PRO B CA 1
ATOM 4611 C C . PRO B 1 2 ? -1.258 -25.328 11.234 1 23.77 2 PRO B C 1
ATOM 4613 O O . PRO B 1 2 ? -1.169 -24.359 10.484 1 23.77 2 PRO B O 1
ATOM 4616 N N . THR B 1 3 ? -1.932 -26.266 10.727 1 21.41 3 THR B N 1
ATOM 4617 C CA . THR B 1 3 ? -3.213 -26.25 10.023 1 21.41 3 THR B CA 1
ATOM 4618 C C . THR B 1 3 ? -4.27 -25.516 10.844 1 21.41 3 THR B C 1
ATOM 4620 O O . THR B 1 3 ? -4.773 -26.047 11.836 1 21.41 3 THR B O 1
ATOM 4623 N N . SER B 1 4 ? -3.883 -24.219 11.164 1 23.62 4 SER B N 1
ATOM 4624 C CA . SER B 1 4 ? -4.949 -23.531 11.891 1 23.62 4 SER B CA 1
ATOM 4625 C C . SER B 1 4 ? -6.301 -23.75 11.211 1 23.62 4 SER B C 1
ATOM 4627 O O . SER B 1 4 ? -6.43 -23.562 10 1 23.62 4 SER B O 1
ATOM 4629 N N . THR B 1 5 ? -6.992 -24.641 11.742 1 23.75 5 THR B N 1
ATOM 4630 C CA . THR B 1 5 ? -8.375 -25.031 11.477 1 23.75 5 THR B CA 1
ATOM 4631 C C . THR B 1 5 ? -9.289 -23.812 11.453 1 23.75 5 THR B C 1
ATOM 4633 O O . THR B 1 5 ? -9.484 -23.156 12.477 1 23.75 5 THR B O 1
ATOM 4636 N N . VAL B 1 6 ? -9.219 -23.031 10.398 1 25.78 6 VAL B N 1
ATOM 4637 C CA . VAL B 1 6 ? -10.25 -22 10.266 1 25.78 6 VAL B CA 1
ATOM 4638 C C . VAL B 1 6 ? -11.633 -22.656 10.305 1 25.78 6 VAL B C 1
ATOM 4640 O O . VAL B 1 6 ? -11.984 -23.422 9.414 1 25.78 6 VAL B O 1
ATOM 4643 N N . SER B 1 7 ? -12.086 -22.984 11.5 1 24.66 7 SER B N 1
ATOM 4644 C CA . SER B 1 7 ? -13.461 -23.438 11.719 1 24.66 7 SER B CA 1
ATOM 4645 C C . SER B 1 7 ? -14.4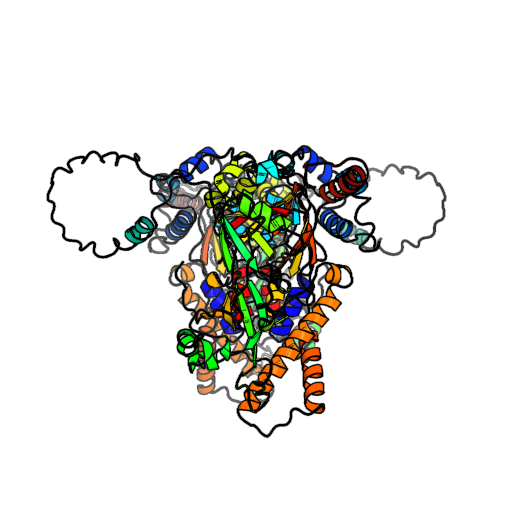53 -22.484 11.062 1 24.66 7 SER B C 1
ATOM 4647 O O . SER B 1 7 ? -14.344 -21.266 11.211 1 24.66 7 SER B O 1
ATOM 4649 N N . SER B 1 8 ? -14.938 -22.891 9.992 1 27.78 8 SER B N 1
ATOM 4650 C CA . SER B 1 8 ? -16.125 -22.312 9.336 1 27.78 8 SER B CA 1
ATOM 4651 C C . SER B 1 8 ? -17.281 -22.172 10.32 1 27.78 8 SER B C 1
ATOM 4653 O O . SER B 1 8 ? -18.062 -23.109 10.492 1 27.78 8 SER B O 1
ATOM 4655 N N . THR B 1 9 ? -17.141 -21.719 11.531 1 29 9 THR B N 1
ATOM 4656 C CA . THR B 1 9 ? -18.406 -21.578 12.25 1 29 9 THR B CA 1
ATOM 4657 C C . THR B 1 9 ? -19.422 -20.797 11.414 1 29 9 THR B C 1
ATOM 4659 O O . THR B 1 9 ? -19.109 -19.734 10.898 1 29 9 THR B O 1
ATOM 4662 N N . ALA B 1 10 ? -20.453 -21.391 10.891 1 33.88 10 ALA B N 1
ATOM 4663 C CA . ALA B 1 10 ? -21.75 -20.844 10.508 1 33.88 10 ALA B CA 1
ATOM 4664 C C . ALA B 1 10 ? -22.203 -19.766 11.477 1 33.88 10 ALA B C 1
ATOM 4666 O O . ALA B 1 10 ? -23.047 -20 12.336 1 33.88 10 ALA B O 1
ATOM 4667 N N . SER B 1 11 ? -21.281 -19.047 12.25 1 34 11 SER B N 1
ATOM 4668 C CA . SER B 1 11 ? -21.828 -18.188 13.289 1 34 11 SER B CA 1
ATOM 4669 C C . SER B 1 11 ? -22.75 -17.125 12.695 1 34 11 SER B C 1
ATOM 4671 O O . SER B 1 11 ? -22.484 -16.609 11.609 1 34 11 SER B O 1
ATOM 4673 N N . GLY B 1 12 ? -24.016 -17.047 12.945 1 38.19 12 GLY B N 1
ATOM 4674 C CA . GLY B 1 12 ? -25.109 -16.094 12.953 1 38.19 12 GLY B CA 1
ATOM 4675 C C . GLY B 1 12 ? -24.641 -14.648 13.031 1 38.19 12 GLY B C 1
ATOM 4676 O O . GLY B 1 12 ? -25.406 -13.766 13.414 1 38.19 12 GLY B O 1
ATOM 4677 N N . ASP B 1 13 ? -23.422 -14.477 13.031 1 45.53 13 ASP B N 1
ATOM 4678 C CA . ASP B 1 13 ? -23.062 -13.086 13.273 1 45.53 13 ASP B CA 1
ATOM 4679 C C . ASP B 1 13 ? -23.422 -12.203 12.078 1 45.53 13 ASP B C 1
ATOM 4681 O O . ASP B 1 13 ? -23.219 -12.602 10.93 1 45.53 13 ASP B O 1
ATOM 4685 N N . PRO B 1 14 ? -24.281 -11.359 12.281 1 53.94 14 PRO B N 1
ATOM 4686 C CA . PRO B 1 14 ? -24.656 -10.414 11.227 1 53.94 14 PRO B CA 1
ATOM 4687 C C . PRO B 1 14 ? -23.469 -9.953 10.383 1 53.94 14 PRO B C 1
ATOM 4689 O O . PRO B 1 14 ? -22.344 -9.93 10.875 1 53.94 14 PRO B O 1
ATOM 4692 N N . PRO B 1 15 ? -23.719 -10.078 9.094 1 55.59 15 PRO B N 1
ATOM 4693 C CA . PRO B 1 15 ? -22.656 -9.664 8.156 1 55.59 15 PRO B CA 1
ATOM 4694 C C . PRO B 1 15 ? -21.969 -8.375 8.586 1 55.59 15 PRO B C 1
ATOM 4696 O O . PRO B 1 15 ? -22.594 -7.488 9.164 1 55.59 15 PRO B O 1
ATOM 4699 N N . LEU B 1 16 ? -20.656 -8.484 8.648 1 62.88 16 LEU B N 1
ATOM 4700 C CA . LEU B 1 16 ? -19.844 -7.32 8.992 1 62.88 16 LEU B CA 1
ATOM 4701 C C . LEU B 1 16 ? -20.281 -6.105 8.18 1 62.88 16 LEU B C 1
ATOM 4703 O O . LEU B 1 16 ? -20.562 -6.223 6.984 1 62.88 16 LEU B O 1
ATOM 4707 N N . THR B 1 17 ? -20.5 -5.082 8.883 1 78.12 17 THR B N 1
ATOM 4708 C CA . THR B 1 17 ? -20.828 -3.803 8.258 1 78.12 17 THR B CA 1
ATOM 4709 C C . THR B 1 17 ? -19.562 -3.096 7.777 1 78.12 17 THR B C 1
ATOM 4711 O O . THR B 1 17 ? -18.438 -3.52 8.094 1 78.12 17 THR B O 1
ATOM 4714 N N . LEU B 1 18 ? -19.703 -2.254 6.867 1 78.81 18 LEU B N 1
ATOM 4715 C CA . LEU B 1 18 ? -18.625 -1.416 6.363 1 78.81 18 LEU B CA 1
ATOM 4716 C C . LEU B 1 18 ? -17.859 -0.772 7.508 1 78.81 18 LEU B C 1
ATOM 4718 O O . LEU B 1 18 ? -16.625 -0.748 7.5 1 78.81 18 LEU B O 1
ATOM 4722 N N . LEU B 1 19 ? -18.578 -0.337 8.484 1 79.69 19 LEU B N 1
ATOM 4723 C CA . LEU B 1 19 ? -17.969 0.297 9.648 1 79.69 19 LEU B CA 1
ATOM 4724 C C . LEU B 1 19 ? -17.125 -0.699 10.43 1 79.69 19 LEU B C 1
ATOM 4726 O O . LEU B 1 19 ? -16.031 -0.356 10.898 1 79.69 19 LEU B O 1
ATOM 4730 N N . GLU B 1 20 ? -17.547 -1.892 10.484 1 81.69 20 GLU B N 1
ATOM 4731 C CA . GLU B 1 20 ? -16.812 -2.932 11.188 1 81.69 20 GLU B CA 1
ATOM 4732 C C . GLU B 1 20 ? -15.547 -3.318 10.43 1 81.69 20 GLU B C 1
ATOM 4734 O O . GLU B 1 20 ? -14.516 -3.623 11.039 1 81.69 20 GLU B O 1
ATOM 4739 N N . ALA B 1 21 ? -15.695 -3.283 9.125 1 82.19 21 ALA B N 1
ATOM 4740 C CA . ALA B 1 21 ? -14.523 -3.582 8.312 1 82.19 21 ALA B CA 1
ATOM 4741 C C . ALA B 1 21 ? -13.438 -2.527 8.508 1 82.19 21 ALA B C 1
ATOM 4743 O O . ALA B 1 21 ? -12.25 -2.857 8.609 1 82.19 21 ALA B O 1
ATOM 4744 N N . PHE B 1 22 ? -13.836 -1.293 8.609 1 84.81 22 PHE B N 1
ATOM 4745 C CA . PHE B 1 22 ? -12.875 -0.229 8.875 1 84.81 22 PHE B CA 1
ATOM 4746 C C . PHE B 1 22 ? -12.281 -0.368 10.266 1 84.81 22 PHE B C 1
ATOM 4748 O O . PHE B 1 22 ? -11.07 -0.192 10.453 1 84.81 22 PHE B O 1
ATOM 4755 N N . ALA B 1 23 ? -13.086 -0.654 11.211 1 87.56 23 ALA B N 1
ATOM 4756 C CA . ALA B 1 23 ? -12.617 -0.825 12.578 1 87.56 23 ALA B CA 1
ATOM 4757 C C . ALA B 1 23 ? -11.625 -1.983 12.68 1 87.56 23 ALA B C 1
ATOM 4759 O O . ALA B 1 23 ? -10.609 -1.883 13.375 1 87.56 23 ALA B O 1
ATOM 4760 N N . SER B 1 24 ? -11.938 -3.053 11.992 1 87.19 24 SER B N 1
ATOM 4761 C CA . SER B 1 24 ? -11.047 -4.203 11.992 1 87.19 24 SER B CA 1
ATOM 4762 C C . SER B 1 24 ? -9.727 -3.875 11.297 1 87.19 24 SER B C 1
ATOM 4764 O O . SER B 1 24 ? -8.664 -4.328 11.719 1 87.19 24 SER B O 1
ATOM 4766 N N . SER B 1 25 ? -9.859 -3.168 10.227 1 88 25 SER B N 1
ATOM 4767 C CA . SER B 1 25 ? -8.648 -2.742 9.523 1 88 25 SER B CA 1
ATOM 4768 C C . SER B 1 25 ? -7.785 -1.855 10.414 1 88 25 SER B C 1
ATOM 4770 O O . SER B 1 25 ? -6.562 -2.016 10.461 1 88 25 SER B O 1
ATOM 4772 N N . ALA B 1 26 ? -8.422 -0.906 11.102 1 89.88 26 ALA B N 1
ATOM 4773 C CA . ALA B 1 26 ? -7.707 -0.007 12.008 1 89.88 26 ALA B CA 1
ATOM 4774 C C . ALA B 1 26 ? -7 -0.788 13.109 1 89.88 26 ALA B C 1
ATOM 4776 O O . ALA B 1 26 ? -5.863 -0.474 13.469 1 89.88 26 ALA B O 1
ATOM 4777 N N . ALA B 1 27 ? -7.668 -1.752 13.609 1 90.31 27 ALA B N 1
ATOM 4778 C CA . ALA B 1 27 ? -7.086 -2.584 14.656 1 90.31 27 ALA B CA 1
ATOM 4779 C C . ALA B 1 27 ? -5.891 -3.373 14.133 1 90.31 27 ALA B C 1
ATOM 4781 O O . ALA B 1 27 ? -4.871 -3.498 14.82 1 90.31 27 ALA B O 1
ATOM 4782 N N . ALA B 1 28 ? -6.027 -3.877 12.961 1 90 28 ALA B N 1
ATOM 4783 C CA . ALA B 1 28 ? -4.973 -4.695 12.367 1 90 28 ALA B CA 1
ATOM 4784 C C . ALA B 1 28 ? -3.75 -3.848 12.023 1 90 28 ALA B C 1
ATOM 4786 O O . ALA B 1 28 ? -2.621 -4.344 12.023 1 90 28 ALA B O 1
ATOM 4787 N N . LEU B 1 29 ? -3.951 -2.588 11.789 1 91.75 29 LEU B N 1
ATOM 4788 C CA . LEU B 1 29 ? -2.881 -1.706 11.328 1 91.75 29 LEU B CA 1
ATOM 4789 C C . LEU B 1 29 ? -2.408 -0.796 12.461 1 91.75 29 LEU B C 1
ATOM 4791 O O . LEU B 1 29 ? -1.672 0.164 12.219 1 91.75 29 LEU B O 1
ATOM 4795 N N . ARG B 1 30 ? -2.848 -1.012 13.609 1 90.25 30 ARG B N 1
ATOM 4796 C CA . ARG B 1 30 ? -2.602 -0.114 14.734 1 90.25 30 ARG B CA 1
ATOM 4797 C C . ARG B 1 30 ? -1.107 0.035 15 1 90.25 30 ARG B C 1
ATOM 4799 O O . ARG B 1 30 ? -0.376 -0.957 15.039 1 90.25 30 ARG B O 1
ATOM 4806 N N . GLN B 1 31 ? -0.712 1.309 15.039 1 85.94 31 GLN B N 1
ATOM 4807 C CA . GLN B 1 31 ? 0.651 1.651 15.438 1 85.94 31 GLN B CA 1
ATOM 4808 C C . GLN B 1 31 ? 0.695 2.176 16.859 1 85.94 31 GLN B C 1
ATOM 4810 O O . GLN B 1 31 ? -0.264 2.791 17.344 1 85.94 31 GLN B O 1
ATOM 4815 N N . PHE B 1 32 ? 1.723 1.943 17.578 1 81.81 32 PHE B N 1
ATOM 4816 C CA . PHE B 1 32 ? 1.739 2.277 19 1 81.81 32 PHE B CA 1
ATOM 4817 C C . PHE B 1 32 ? 2.721 3.41 19.281 1 81.81 32 PHE B C 1
ATOM 4819 O O . PHE B 1 32 ? 2.822 3.887 20.406 1 81.81 32 PHE B O 1
ATOM 4826 N N . GLY B 1 33 ? 3.373 3.85 18.312 1 89.88 33 GLY B N 1
ATOM 4827 C CA . GLY B 1 33 ? 4.312 4.945 18.469 1 89.88 33 GLY B CA 1
ATOM 4828 C C . GLY B 1 33 ? 5.016 5.324 17.188 1 89.88 33 GLY B C 1
ATOM 4829 O O . GLY B 1 33 ? 4.773 4.719 16.141 1 89.88 33 GLY B O 1
ATOM 4830 N N . ILE B 1 34 ? 5.777 6.359 17.297 1 94.56 34 ILE B N 1
ATOM 4831 C CA . ILE B 1 34 ? 6.559 6.852 16.172 1 94.56 34 ILE B CA 1
ATOM 4832 C C . ILE B 1 34 ? 8.039 6.59 16.406 1 94.56 34 ILE B C 1
ATOM 4834 O O . ILE B 1 34 ? 8.656 7.23 17.266 1 94.56 34 ILE B O 1
ATOM 4838 N N . PRO B 1 35 ? 8.633 5.699 15.656 1 94.88 35 PRO B N 1
ATOM 4839 C CA . PRO B 1 35 ? 10.039 5.371 15.906 1 94.88 35 PRO B CA 1
ATOM 4840 C C . PRO B 1 35 ? 10.992 6.484 15.477 1 94.88 35 PRO B C 1
ATOM 4842 O O . PRO B 1 35 ? 10.688 7.23 14.539 1 94.88 35 PRO B O 1
ATOM 4845 N N . ARG B 1 36 ? 12.078 6.602 16.141 1 95.94 36 ARG B N 1
ATOM 4846 C CA . ARG B 1 36 ? 13.219 7.402 15.711 1 95.94 36 ARG B CA 1
ATOM 4847 C C . ARG B 1 36 ? 14.289 6.535 15.055 1 95.94 36 ARG B C 1
ATOM 4849 O O . ARG B 1 36 ? 14.656 5.484 15.594 1 95.94 36 ARG B O 1
ATOM 4856 N N . ILE B 1 37 ? 14.68 6.93 13.898 1 96.81 37 ILE B N 1
ATOM 4857 C CA . ILE B 1 37 ? 15.609 6.094 13.141 1 96.81 37 ILE B CA 1
ATOM 4858 C C . ILE B 1 37 ? 16.75 6.945 12.594 1 96.81 37 ILE B C 1
ATOM 4860 O O . ILE B 1 37 ? 16.688 8.18 12.633 1 96.81 37 ILE B O 1
ATOM 4864 N N . ARG B 1 38 ? 17.797 6.332 12.203 1 97.06 38 ARG B N 1
ATOM 4865 C CA . ARG B 1 38 ? 18.844 6.906 11.367 1 97.06 38 ARG B CA 1
ATOM 4866 C C . ARG B 1 38 ? 18.891 6.246 10 1 97.06 38 ARG B C 1
ATOM 4868 O O . ARG B 1 38 ? 18.609 5.051 9.867 1 97.06 38 ARG B O 1
ATOM 4875 N N . VAL B 1 39 ? 19.109 6.977 9 1 97.81 39 VAL B N 1
ATOM 4876 C CA . VAL B 1 39 ? 19.141 6.469 7.633 1 97.81 39 VAL B CA 1
ATOM 4877 C C . VAL B 1 39 ? 20.562 6.582 7.074 1 97.81 39 VAL B C 1
ATOM 4879 O O . VAL B 1 39 ? 21.141 7.668 7.07 1 97.81 39 VAL B O 1
ATOM 4882 N N . VAL B 1 40 ? 21.094 5.473 6.57 1 96.56 40 VAL B N 1
ATOM 4883 C CA . VAL B 1 40 ? 22.438 5.457 5.977 1 96.56 40 VAL B CA 1
ATOM 4884 C C . VAL B 1 40 ? 22.484 6.449 4.816 1 96.56 40 VAL B C 1
ATOM 4886 O O . VAL B 1 40 ? 21.625 6.43 3.932 1 96.56 40 VAL B O 1
ATOM 4889 N N . GLY B 1 41 ? 23.453 7.344 4.848 1 94.62 41 GLY B N 1
ATOM 4890 C CA . GLY B 1 41 ? 23.625 8.297 3.76 1 94.62 41 GLY B CA 1
ATOM 4891 C C . GLY B 1 41 ? 22.906 9.609 3.988 1 94.62 41 GLY B C 1
ATOM 4892 O O . GLY B 1 41 ? 23.219 10.617 3.352 1 94.62 41 GLY B O 1
ATOM 4893 N N . LEU B 1 42 ? 21.922 9.672 4.871 1 97.19 42 LEU B N 1
ATOM 4894 C CA . LEU B 1 42 ? 21.188 10.891 5.172 1 97.19 42 LEU B CA 1
ATOM 4895 C C . LEU B 1 42 ? 21.562 11.43 6.547 1 97.19 42 LEU B C 1
ATOM 4897 O O . LEU B 1 42 ? 21.812 12.625 6.703 1 97.19 42 LEU B O 1
ATOM 4901 N N . SER B 1 43 ? 21.531 10.523 7.527 1 96.25 43 SER B N 1
ATOM 4902 C CA . SER B 1 43 ? 21.906 10.883 8.891 1 96.25 43 SER B CA 1
ATOM 4903 C C . SER B 1 43 ? 23.422 11.039 9.016 1 96.25 43 SER B C 1
ATOM 4905 O O . SER B 1 43 ? 24.172 10.109 8.742 1 96.25 43 SER B O 1
ATOM 4907 N N . GLU B 1 44 ? 23.766 12.164 9.438 1 94.19 44 GLU B N 1
ATOM 4908 C CA . GLU B 1 44 ? 25.188 12.453 9.531 1 94.19 44 GLU B CA 1
ATOM 4909 C C . GLU B 1 44 ? 25.906 11.438 10.414 1 94.19 44 GLU B C 1
ATOM 4911 O O . GLU B 1 44 ? 25.453 11.148 11.523 1 94.19 44 GLU B O 1
ATOM 4916 N N . GLY B 1 45 ? 27 10.883 9.906 1 89.88 45 GLY B N 1
ATOM 4917 C CA . GLY B 1 45 ? 27.828 9.961 10.664 1 89.88 45 GLY B CA 1
ATOM 4918 C C . GLY B 1 45 ? 27.359 8.523 10.562 1 89.88 45 GLY B C 1
ATOM 4919 O O . GLY B 1 45 ? 28.047 7.605 11 1 89.88 45 GLY B O 1
ATOM 4920 N N . CYS B 1 46 ? 26.219 8.297 10.078 1 91.19 46 CYS B N 1
ATOM 4921 C CA . CYS B 1 46 ? 25.688 6.945 9.953 1 91.19 46 CYS B CA 1
ATOM 4922 C C . CYS B 1 46 ? 26.188 6.289 8.664 1 91.19 46 CYS B C 1
ATOM 4924 O O . CYS B 1 46 ? 25.781 6.672 7.57 1 91.19 46 CYS B O 1
ATOM 4926 N N . THR B 1 47 ? 27.016 5.238 8.781 1 91.81 47 THR B N 1
ATOM 4927 C CA . THR B 1 47 ? 27.672 4.598 7.645 1 91.81 47 THR B CA 1
ATOM 4928 C C . THR B 1 47 ? 27.109 3.197 7.418 1 91.81 47 THR B C 1
ATOM 4930 O O . THR B 1 47 ? 26.391 2.664 8.266 1 91.81 47 THR B O 1
ATOM 4933 N N . PRO B 1 48 ? 27.422 2.693 6.242 1 92.19 48 PRO B N 1
ATOM 4934 C CA . PRO B 1 48 ? 27.031 1.303 5.996 1 92.19 48 PRO B CA 1
ATOM 4935 C C . PRO B 1 48 ? 27.625 0.334 7.02 1 92.19 48 PRO B C 1
ATOM 4937 O O . PRO B 1 48 ? 27.016 -0.693 7.328 1 92.19 48 PRO B O 1
ATOM 4940 N N . GLN B 1 49 ? 28.719 0.66 7.539 1 92.12 49 GLN B N 1
ATOM 4941 C CA . GLN B 1 49 ? 29.344 -0.173 8.57 1 92.12 49 GLN B CA 1
ATOM 4942 C C . GLN B 1 49 ? 28.5 -0.184 9.844 1 92.12 49 GLN B C 1
ATOM 4944 O O . GLN B 1 49 ? 28.406 -1.206 10.523 1 92.12 49 GLN B O 1
ATOM 4949 N N . ASP B 1 50 ? 27.953 0.993 10.148 1 91 50 ASP B N 1
ATOM 4950 C CA . ASP B 1 50 ? 27.062 1.062 11.305 1 91 50 ASP B CA 1
ATOM 4951 C C . ASP B 1 50 ? 25.844 0.159 11.109 1 91 50 ASP B C 1
ATOM 4953 O O . ASP B 1 50 ? 25.406 -0.498 12.055 1 91 50 ASP B O 1
ATOM 4957 N N . TYR B 1 51 ? 25.344 0.164 9.922 1 92.44 51 TYR B N 1
ATOM 4958 C CA . TYR B 1 51 ? 24.234 -0.703 9.57 1 92.44 51 TYR B CA 1
ATOM 4959 C C . TYR B 1 51 ? 24.594 -2.17 9.75 1 92.44 51 TYR B C 1
ATOM 4961 O O . TYR B 1 51 ? 23.859 -2.926 10.391 1 92.44 51 TYR B O 1
ATOM 4969 N N . GLU B 1 52 ? 25.734 -2.586 9.266 1 91.62 52 GLU B N 1
ATOM 4970 C CA . GLU B 1 52 ? 26.188 -3.969 9.352 1 91.62 52 GLU B CA 1
ATOM 4971 C C . GLU B 1 52 ? 26.422 -4.383 10.805 1 91.62 52 GLU B C 1
ATOM 4973 O O . GLU B 1 52 ? 26.125 -5.512 11.188 1 91.62 52 GLU B O 1
ATOM 4978 N N . ARG B 1 53 ? 26.953 -3.461 11.5 1 90.06 53 ARG B N 1
ATOM 4979 C CA . ARG B 1 53 ? 27.203 -3.732 12.914 1 90.06 53 ARG B CA 1
ATOM 4980 C C . ARG B 1 53 ? 25.906 -3.986 13.672 1 90.06 53 ARG B C 1
ATOM 4982 O O . ARG B 1 53 ? 25.859 -4.859 14.539 1 90.06 53 ARG B O 1
ATOM 4989 N N . GLN B 1 54 ? 24.891 -3.184 13.398 1 90.38 54 GLN B N 1
ATOM 4990 C CA . GLN B 1 54 ? 23.625 -3.359 14.094 1 90.38 54 GLN B CA 1
ATOM 4991 C C . GLN B 1 54 ? 22.953 -4.668 13.688 1 90.38 54 GLN B C 1
ATOM 4993 O O . GLN B 1 54 ? 22.312 -5.324 14.516 1 90.38 54 GLN B O 1
ATOM 4998 N N . ARG B 1 55 ? 23.125 -5.078 12.414 1 88.38 55 ARG B N 1
ATOM 4999 C CA . ARG B 1 55 ? 22.547 -6.332 11.953 1 88.38 55 ARG B CA 1
ATOM 5000 C C . ARG B 1 55 ? 23.266 -7.531 12.562 1 88.38 55 ARG B C 1
ATOM 5002 O O . ARG B 1 55 ? 22.688 -8.617 12.664 1 88.38 55 ARG B O 1
ATOM 5009 N N . ALA B 1 56 ? 24.469 -7.375 12.945 1 87.94 56 ALA B N 1
ATOM 5010 C CA . ALA B 1 56 ? 25.281 -8.445 13.523 1 87.94 56 ALA B CA 1
ATOM 5011 C C . ALA B 1 56 ? 25.25 -8.406 15.047 1 87.94 56 ALA B C 1
ATOM 5013 O O . ALA B 1 56 ? 26.109 -8.984 15.711 1 87.94 56 ALA B O 1
ATOM 5014 N N . ARG B 1 57 ? 24.312 -7.738 15.547 1 87.19 57 ARG B N 1
ATOM 5015 C CA . ARG B 1 57 ? 24.234 -7.59 17 1 87.19 57 ARG B CA 1
ATOM 5016 C C . ARG B 1 57 ? 24.125 -8.945 17.688 1 87.19 57 ARG B C 1
ATOM 5018 O O . ARG B 1 57 ? 23.484 -9.867 17.156 1 87.19 57 ARG B O 1
ATOM 5025 N N . SER B 1 58 ? 24.625 -9.047 18.781 1 83.25 58 SER B N 1
ATOM 5026 C CA . SER B 1 58 ? 24.719 -10.312 19.5 1 83.25 58 SER B CA 1
ATOM 5027 C C . SER B 1 58 ? 23.406 -10.68 20.172 1 83.25 58 SER B C 1
ATOM 5029 O O . SER B 1 58 ? 23.125 -11.852 20.406 1 83.25 58 SER B O 1
ATOM 5031 N N . ASP B 1 59 ? 22.578 -9.617 20.531 1 83.88 59 ASP B N 1
ATOM 5032 C CA . ASP B 1 59 ? 21.344 -9.914 21.25 1 83.88 59 ASP B CA 1
ATOM 5033 C C . ASP B 1 59 ? 20.266 -10.43 20.297 1 83.88 59 ASP B C 1
ATOM 5035 O O . ASP B 1 59 ? 19.172 -10.82 20.719 1 83.88 59 ASP B O 1
ATOM 5039 N N . GLY B 1 60 ? 20.562 -10.469 19.016 1 81.31 60 GLY B N 1
ATOM 5040 C CA . GLY B 1 60 ? 19.703 -11.094 18.016 1 81.31 60 GLY B CA 1
ATOM 5041 C C . GLY B 1 60 ? 18.422 -10.32 17.75 1 81.31 60 GLY B C 1
ATOM 5042 O O . GLY B 1 60 ? 17.5 -10.844 17.125 1 81.31 60 GLY B O 1
ATOM 5043 N N . LYS B 1 61 ? 18.266 -9.102 18.266 1 86 61 LYS B N 1
ATOM 5044 C CA . LYS B 1 61 ? 17.062 -8.328 18 1 86 61 LYS B CA 1
ATOM 5045 C C . LYS B 1 61 ? 16.969 -7.973 16.516 1 86 61 LYS B C 1
ATOM 5047 O O . LYS B 1 61 ? 17.938 -7.508 15.914 1 86 61 LYS B O 1
ATOM 5052 N N . ASP B 1 62 ? 15.781 -8.227 16.016 1 87.94 62 ASP B N 1
ATOM 5053 C CA . ASP B 1 62 ? 15.594 -7.871 14.609 1 87.94 62 ASP B CA 1
ATOM 5054 C C . ASP B 1 62 ? 15.164 -6.414 14.461 1 87.94 62 ASP B C 1
ATOM 5056 O O . ASP B 1 62 ? 14.992 -5.707 15.461 1 87.94 62 ASP B O 1
ATOM 5060 N N . LEU B 1 63 ? 15.164 -5.941 13.305 1 89.75 63 LEU B N 1
ATOM 5061 C CA . LEU B 1 63 ? 14.875 -4.539 13.008 1 89.75 63 LEU B CA 1
ATOM 5062 C C . LEU B 1 63 ? 13.516 -4.133 13.586 1 89.75 63 LEU B C 1
ATOM 5064 O O . LEU B 1 63 ? 13.375 -3.045 14.141 1 89.75 63 LEU B O 1
ATOM 5068 N N . GLU B 1 64 ? 12.492 -4.984 13.406 1 89.12 64 GLU B N 1
ATOM 5069 C CA . GLU B 1 64 ? 11.156 -4.641 13.898 1 89.12 64 GLU B CA 1
ATOM 5070 C C . GLU B 1 64 ? 11.156 -4.469 15.414 1 89.12 64 GLU B C 1
ATOM 5072 O O . GLU B 1 64 ? 10.484 -3.576 15.938 1 89.12 64 GLU B O 1
ATOM 5077 N N . THR B 1 65 ? 11.891 -5.297 16.016 1 89.38 65 THR B N 1
ATOM 5078 C CA . THR B 1 65 ? 12.016 -5.176 17.469 1 89.38 65 THR B CA 1
ATOM 5079 C C . THR B 1 65 ? 12.68 -3.854 17.844 1 89.38 65 THR B C 1
ATOM 5081 O O . THR B 1 65 ? 12.234 -3.174 18.766 1 89.38 65 THR B O 1
ATOM 5084 N N . LEU B 1 66 ? 13.695 -3.498 17.141 1 90.62 66 LEU B N 1
ATOM 5085 C CA . LEU B 1 66 ? 14.391 -2.238 17.375 1 90.62 66 LEU B CA 1
ATOM 5086 C C . LEU B 1 66 ? 13.461 -1.052 17.141 1 90.62 66 LEU B C 1
ATOM 5088 O O . LEU B 1 66 ? 13.484 -0.074 17.891 1 90.62 66 LEU B O 1
ATOM 5092 N N . LEU B 1 67 ? 12.695 -1.135 16.125 1 91.81 67 LEU B N 1
ATOM 5093 C CA . LEU B 1 67 ? 11.758 -0.066 15.797 1 91.81 67 LEU B CA 1
ATOM 5094 C C . LEU B 1 67 ? 10.695 0.085 16.891 1 91.81 67 LEU B C 1
ATOM 5096 O O . LEU B 1 67 ? 10.352 1.204 17.266 1 91.81 67 LEU B O 1
ATOM 5100 N N . GLN B 1 68 ? 10.195 -0.993 17.391 1 88 68 GLN B N 1
ATOM 5101 C CA . GLN B 1 68 ? 9.195 -0.964 18.453 1 88 68 GLN B CA 1
ATOM 5102 C C . GLN B 1 68 ? 9.773 -0.358 19.734 1 88 68 GLN B C 1
ATOM 5104 O O . GLN B 1 68 ? 9.117 0.448 20.391 1 88 68 GLN B O 1
ATOM 5109 N N . GLU B 1 69 ? 10.984 -0.738 20.016 1 86.25 69 GLU B N 1
ATOM 5110 C CA . GLU B 1 69 ? 11.641 -0.204 21.203 1 86.25 69 GLU B CA 1
ATOM 5111 C C . GLU B 1 69 ? 11.898 1.295 21.062 1 86.25 69 GLU B C 1
ATOM 5113 O O . GLU B 1 69 ? 11.75 2.045 22.031 1 86.25 69 GLU B O 1
ATOM 5118 N N . SER B 1 70 ? 12.234 1.662 19.891 1 86.75 70 SER B N 1
ATOM 5119 C CA . SER B 1 70 ? 12.492 3.074 19.625 1 86.75 70 SER B CA 1
ATOM 5120 C C . SER B 1 70 ? 11.211 3.895 19.734 1 86.75 70 SER B C 1
ATOM 5122 O O . SER B 1 70 ? 11.25 5.078 20.078 1 86.75 70 SER B O 1
ATOM 5124 N N . SER B 1 71 ? 10.102 3.301 19.422 1 82.12 71 SER B N 1
ATOM 5125 C CA . SER B 1 71 ? 8.805 3.973 19.469 1 82.12 71 SER B CA 1
ATOM 5126 C C . SER B 1 71 ? 8.352 4.199 20.906 1 82.12 71 SER B C 1
ATOM 5128 O O . SER B 1 71 ? 7.641 5.16 21.188 1 82.12 71 SER B O 1
ATOM 5130 N N . LEU B 1 72 ? 8.672 3.328 21.812 1 70.12 72 LEU B N 1
ATOM 5131 C CA . LEU B 1 72 ? 8.234 3.365 23.203 1 70.12 72 LEU B CA 1
ATOM 5132 C C . LEU B 1 72 ? 9.125 4.289 24.031 1 70.12 72 LEU B C 1
ATOM 5134 O O . LEU B 1 72 ? 8.656 4.902 25 1 70.12 72 LEU B O 1
ATOM 5138 N N . CYS B 1 73 ? 10.383 4.305 23.766 1 56.56 73 CYS B N 1
ATOM 5139 C CA . CYS B 1 73 ? 11.328 5.078 24.562 1 56.56 73 CYS B CA 1
ATOM 5140 C C . CYS B 1 73 ? 11.047 6.57 24.438 1 56.56 73 CYS B C 1
ATOM 5142 O O . CYS B 1 73 ? 11.289 7.328 25.391 1 56.56 73 CYS B O 1
ATOM 5144 N N . TRP B 1 74 ? 10.609 6.988 23.359 1 50.41 74 TRP B N 1
ATOM 5145 C CA . TRP B 1 74 ? 10.469 8.43 23.188 1 50.41 74 TRP B CA 1
ATOM 5146 C C . TRP B 1 74 ? 9.062 8.891 23.562 1 50.41 74 TRP B C 1
ATOM 5148 O O . TRP B 1 74 ? 8.773 10.086 23.578 1 50.41 74 TRP B O 1
ATOM 5158 N N . SER B 1 75 ? 8.172 7.871 23.766 1 45.72 75 SER B N 1
ATOM 5159 C CA . SER B 1 75 ? 6.84 8.289 24.172 1 45.72 75 SER B CA 1
ATOM 5160 C C . SER B 1 75 ? 6.848 8.797 25.609 1 45.72 75 SER B C 1
ATOM 5162 O O . SER B 1 75 ? 5.941 9.523 26.031 1 45.72 75 SER B O 1
ATOM 5164 N N . HIS B 1 76 ? 7.52 8.062 26.547 1 35.22 76 HIS B N 1
ATOM 5165 C CA . HIS B 1 76 ? 7.332 8.375 27.953 1 35.22 76 HIS B CA 1
ATOM 5166 C C . HIS B 1 76 ? 8.109 9.633 28.344 1 35.22 76 HIS B C 1
ATOM 5168 O O . HIS B 1 76 ? 9.336 9.586 28.469 1 35.22 76 HIS B O 1
ATOM 5174 N N . GLY B 1 77 ? 7.828 10.75 27.922 1 32.19 77 GLY B N 1
ATOM 5175 C CA . GLY B 1 77 ? 8.109 11.828 28.859 1 32.19 77 GLY B CA 1
ATOM 5176 C C . GLY B 1 77 ? 7.805 11.477 30.297 1 32.19 77 GLY B C 1
ATOM 5177 O O . GLY B 1 77 ? 6.715 10.984 30.594 1 32.19 77 GLY B O 1
ATOM 5178 N N . ARG B 1 78 ? 8.641 10.891 31.125 1 28.8 78 ARG B N 1
ATOM 5179 C CA . ARG B 1 78 ? 8.273 10.852 32.531 1 28.8 78 ARG B CA 1
ATOM 5180 C C . ARG B 1 78 ? 7.281 11.961 32.875 1 28.8 78 ARG B C 1
ATOM 5182 O O . ARG B 1 78 ? 7.363 13.062 32.344 1 28.8 78 ARG B O 1
ATOM 5189 N N . PRO B 1 79 ? 6.137 11.664 33.469 1 29.38 79 PRO B N 1
ATOM 5190 C CA . PRO B 1 79 ? 5.109 12.586 33.969 1 29.38 79 PRO B CA 1
ATOM 5191 C C . PRO B 1 79 ? 5.703 13.836 34.625 1 29.38 79 PRO B C 1
ATOM 5193 O O . PRO B 1 79 ? 5.035 14.5 35.406 1 29.38 79 PRO B O 1
ATOM 5196 N N . GLY B 1 80 ? 7 14.203 34.781 1 26.02 80 GLY B N 1
ATOM 5197 C CA . GLY B 1 80 ? 7.035 15.438 35.531 1 26.02 80 GLY B CA 1
ATOM 5198 C C . GLY B 1 80 ? 6.129 16.516 34.969 1 26.02 80 GLY B C 1
ATOM 5199 O O . GLY B 1 80 ? 5.711 16.438 33.812 1 26.02 80 GLY B O 1
ATOM 5200 N N . THR B 1 81 ? 5.414 17.375 35.875 1 25.7 81 THR B N 1
ATOM 5201 C CA . THR B 1 81 ? 4.551 18.531 35.688 1 25.7 81 THR B CA 1
ATOM 5202 C C . THR B 1 81 ? 5.012 19.344 34.5 1 25.7 81 THR B C 1
ATOM 5204 O O . THR B 1 81 ? 6.18 19.281 34.094 1 25.7 81 THR B O 1
ATOM 5207 N N . ALA B 1 82 ? 4.16 20.062 33.688 1 28.86 82 ALA B N 1
ATOM 5208 C CA . ALA B 1 82 ? 4.359 21.156 32.719 1 28.86 82 ALA B CA 1
ATOM 5209 C C . ALA B 1 82 ? 5.621 21.938 33.062 1 28.86 82 ALA B C 1
ATOM 5211 O O . ALA B 1 82 ? 6.195 22.594 32.188 1 28.86 82 ALA B O 1
ATOM 5212 N N . GLY B 1 83 ? 5.953 22.156 34.406 1 26.95 83 GLY B N 1
ATOM 5213 C CA . GLY B 1 83 ? 7.027 23 34.906 1 26.95 83 GLY B CA 1
ATOM 5214 C C . GLY B 1 83 ? 8.406 22.469 34.562 1 26.95 83 GLY B C 1
ATOM 5215 O O . GLY B 1 83 ? 9.359 23.25 34.406 1 26.95 83 GLY B O 1
ATOM 5216 N N . HIS B 1 84 ? 8.82 21.188 35 1 26.66 84 HIS B N 1
ATOM 5217 C CA . HIS B 1 84 ? 10.227 20.812 34.969 1 26.66 84 HIS B CA 1
ATOM 5218 C C . HIS B 1 84 ? 10.633 20.328 33.562 1 26.66 84 HIS B C 1
ATOM 5220 O O . HIS B 1 84 ? 11.531 19.5 33.438 1 26.66 84 HIS B O 1
ATOM 5226 N N . ARG B 1 85 ? 9.977 20.422 32.5 1 31.03 85 ARG B N 1
ATOM 5227 C CA . ARG B 1 85 ? 10.328 20.156 31.109 1 31.03 85 ARG B CA 1
ATOM 5228 C C . ARG B 1 85 ? 11.594 20.906 30.719 1 31.03 85 ARG B C 1
ATOM 5230 O O . ARG B 1 85 ? 12.109 20.734 29.609 1 31.03 85 ARG B O 1
ATOM 5237 N N . THR B 1 86 ? 11.977 22 31.438 1 30.55 86 THR B N 1
ATOM 5238 C CA . THR B 1 86 ? 13.109 22.875 31.172 1 30.55 86 THR B CA 1
ATOM 5239 C C . THR B 1 86 ? 14.43 22.141 31.391 1 30.55 86 THR B C 1
ATOM 5241 O O . THR B 1 86 ? 15.445 22.469 30.781 1 30.55 86 THR B O 1
ATOM 5244 N N . GLN B 1 87 ? 14.648 21.453 32.562 1 28.59 87 GLN B N 1
ATOM 5245 C CA . GLN B 1 87 ? 16.016 21.156 32.969 1 28.59 87 GLN B CA 1
ATOM 5246 C C . GLN B 1 87 ? 16.625 20.047 32.125 1 28.59 87 GLN B C 1
ATOM 5248 O O . GLN B 1 87 ? 17.859 19.953 32 1 28.59 87 GLN B O 1
ATOM 5253 N N . ASN B 1 88 ? 15.945 18.938 31.812 1 30.05 88 ASN B N 1
ATOM 5254 C CA . ASN B 1 88 ? 16.703 17.781 31.375 1 30.05 88 ASN B CA 1
ATOM 5255 C C . ASN B 1 88 ? 16.922 17.797 29.859 1 30.05 88 ASN B C 1
ATOM 5257 O O . ASN B 1 88 ? 16.672 16.797 29.188 1 30.05 88 ASN B O 1
ATOM 5261 N N . GLU B 1 89 ? 16.844 18.859 29.25 1 33.22 89 GLU B N 1
ATOM 5262 C CA . GLU B 1 89 ? 17.297 18.922 27.859 1 33.22 89 GLU B CA 1
ATOM 5263 C C . GLU B 1 89 ? 18.719 18.391 27.719 1 33.22 89 GLU B C 1
ATOM 5265 O O . GLU B 1 89 ? 19.156 18.031 26.625 1 33.22 89 GLU B O 1
ATOM 5270 N N . LYS B 1 90 ? 19.578 18.672 28.812 1 32.06 90 LYS B N 1
ATOM 5271 C CA . LYS B 1 90 ? 20.938 18.172 28.719 1 32.06 90 LYS B CA 1
ATOM 5272 C C . LYS B 1 90 ? 20.953 16.641 28.641 1 32.06 90 LYS B C 1
ATOM 5274 O O . LYS B 1 90 ? 22 16.047 28.344 1 32.06 90 LYS B O 1
ATOM 5279 N N . SER B 1 91 ? 20.141 15.953 29.391 1 32.22 91 SER B N 1
ATOM 5280 C CA . SER B 1 91 ? 20.172 14.492 29.406 1 32.22 91 SER B CA 1
ATOM 5281 C C . SER B 1 91 ? 19.672 13.914 28.078 1 32.22 91 SER B C 1
ATOM 5283 O O . SER B 1 91 ? 19.906 12.742 27.781 1 32.22 91 SER B O 1
ATOM 5285 N N . PHE B 1 92 ? 18.75 14.562 27.375 1 33.28 92 PHE B N 1
ATOM 5286 C CA . PHE B 1 92 ? 18.297 13.953 26.125 1 33.28 92 PHE B CA 1
ATOM 5287 C C . PHE B 1 92 ? 19.406 13.969 25.094 1 33.28 92 PHE B C 1
ATOM 5289 O O . PHE B 1 92 ? 19.5 13.062 24.25 1 33.28 92 PHE B O 1
ATOM 5296 N N . LEU B 1 93 ? 20.203 15.109 25.109 1 33.28 93 LEU B N 1
ATOM 5297 C CA . LEU B 1 93 ? 21.297 15.117 24.141 1 33.28 93 LEU B CA 1
ATOM 5298 C C . LEU B 1 93 ? 22.328 14.047 24.469 1 33.28 93 LEU B C 1
ATOM 5300 O O . LEU B 1 93 ? 22.922 13.438 23.578 1 33.28 93 LEU B O 1
ATOM 5304 N N . HIS B 1 94 ? 22.969 14.094 25.75 1 31.81 94 HIS B N 1
ATOM 5305 C CA . HIS B 1 94 ? 24.125 13.273 26.094 1 31.81 94 HIS B CA 1
ATOM 5306 C C . HIS B 1 94 ? 23.734 11.812 26.266 1 31.81 94 HIS B C 1
ATOM 5308 O O . HIS B 1 94 ? 24.578 10.961 26.578 1 31.81 94 HIS B O 1
ATOM 5314 N N . GLU B 1 95 ? 22.562 11.492 26.688 1 33.88 95 GLU B N 1
ATOM 5315 C CA . GLU B 1 95 ? 22.266 10.062 26.719 1 33.88 95 GLU B CA 1
ATOM 5316 C C . GLU B 1 95 ? 22.469 9.43 25.344 1 33.88 95 GLU B C 1
ATOM 5318 O O . GLU B 1 95 ? 21.547 9.406 24.531 1 33.88 95 GLU B O 1
ATOM 5323 N N . ALA B 1 96 ? 23.375 9.578 24.672 1 33.91 96 ALA B N 1
ATOM 5324 C CA . ALA B 1 96 ? 24.297 9.125 23.641 1 33.91 96 ALA B CA 1
ATOM 5325 C C . ALA B 1 96 ? 24.438 7.605 23.672 1 33.91 96 ALA B C 1
ATOM 5327 O O . ALA B 1 96 ? 24.891 7 22.688 1 33.91 96 ALA B O 1
ATOM 5328 N N . THR B 1 97 ? 24.5 7.082 24.781 1 36.47 97 THR B N 1
ATOM 5329 C CA . THR B 1 97 ? 24.594 5.633 24.938 1 36.47 97 THR B CA 1
ATOM 5330 C C . THR B 1 97 ? 23.406 4.934 24.281 1 36.47 97 THR B C 1
ATOM 5332 O O . THR B 1 97 ? 23.406 3.709 24.141 1 36.47 97 THR B O 1
ATOM 5335 N N . ALA B 1 98 ? 22.141 5.574 24.281 1 43.16 98 ALA B N 1
ATOM 5336 C CA . ALA B 1 98 ? 20.844 5.215 23.719 1 43.16 98 ALA B CA 1
ATOM 5337 C C . ALA B 1 98 ? 20.906 5.105 22.203 1 43.16 98 ALA B C 1
ATOM 5339 O O . ALA B 1 98 ? 19.906 4.832 21.547 1 43.16 98 ALA B O 1
ATOM 5340 N N . HIS B 1 99 ? 21.984 5.516 21.641 1 52.75 99 HIS B N 1
ATOM 5341 C CA . HIS B 1 99 ? 22.391 5.504 20.25 1 52.75 99 HIS B CA 1
ATOM 5342 C C . HIS B 1 99 ? 22.422 4.086 19.688 1 52.75 99 HIS B C 1
ATOM 5344 O O . HIS B 1 99 ? 22.062 3.855 18.531 1 52.75 99 HIS B O 1
ATOM 5350 N N . GLU B 1 100 ? 23.047 3.293 20.625 1 62.19 100 GLU B N 1
ATOM 5351 C CA . GLU B 1 100 ? 23.312 2.012 19.984 1 62.19 100 GLU B CA 1
ATOM 5352 C C . GLU B 1 100 ? 22.016 1.307 19.594 1 62.19 100 GLU B C 1
ATOM 5354 O O . GLU B 1 100 ? 22.016 0.471 18.688 1 62.19 100 GLU B O 1
ATOM 5359 N N . ASP B 1 101 ? 20.984 1.944 20.141 1 80.94 101 ASP B N 1
ATOM 5360 C CA . ASP B 1 101 ? 19.781 1.154 19.922 1 80.94 101 ASP B CA 1
ATOM 5361 C C . ASP B 1 101 ? 18.844 1.837 18.906 1 80.94 101 ASP B C 1
ATOM 5363 O O . ASP B 1 101 ? 17.766 1.329 18.609 1 80.94 101 ASP B O 1
ATOM 5367 N N . VAL B 1 102 ? 19.359 3.027 18.469 1 90.69 102 VAL B N 1
ATOM 5368 C CA . VAL B 1 102 ? 18.547 3.645 17.438 1 90.69 102 VAL B CA 1
ATOM 5369 C C . VAL B 1 102 ? 18.641 2.828 16.141 1 90.69 102 VAL B C 1
ATOM 5371 O O . VAL B 1 102 ? 19.75 2.602 15.633 1 90.69 102 VAL B O 1
ATOM 5374 N N . PRO B 1 103 ? 17.531 2.42 15.664 1 94.44 103 PRO B N 1
ATOM 5375 C CA . PRO B 1 103 ? 17.578 1.607 14.453 1 94.44 103 PRO B CA 1
ATOM 5376 C C . PRO B 1 103 ? 18.25 2.334 13.281 1 94.44 103 PRO B C 1
ATOM 5378 O O . PRO B 1 103 ? 17.969 3.516 13.047 1 94.44 103 PRO B O 1
ATOM 5381 N N . VAL B 1 104 ? 19.156 1.689 12.672 1 95.38 104 VAL B N 1
ATOM 5382 C CA . VAL B 1 104 ? 19.797 2.172 11.453 1 95.38 104 VAL B CA 1
ATOM 5383 C C . VAL B 1 104 ? 19.203 1.46 10.242 1 95.38 104 VAL B C 1
ATOM 5385 O O . VAL B 1 104 ? 19.203 0.228 10.18 1 95.38 104 VAL B O 1
ATOM 5388 N N . VAL B 1 105 ? 18.688 2.209 9.258 1 96.25 105 VAL B N 1
ATOM 5389 C CA . VAL B 1 105 ? 18.062 1.58 8.102 1 96.25 105 VAL B CA 1
ATOM 5390 C C . VAL B 1 105 ? 18.719 2.092 6.816 1 96.25 105 VAL B C 1
ATOM 5392 O O . VAL B 1 105 ? 19.234 3.207 6.781 1 96.25 105 VAL B O 1
ATOM 5395 N N . THR B 1 106 ? 18.766 1.245 5.746 1 95.25 106 THR B N 1
ATOM 5396 C CA . THR B 1 106 ? 19.109 1.684 4.398 1 95.25 106 THR B CA 1
ATOM 5397 C C . THR B 1 106 ? 17.953 2.434 3.758 1 95.25 106 THR B C 1
ATOM 5399 O O . THR B 1 106 ? 16.844 2.477 4.316 1 95.25 106 THR B O 1
ATOM 5402 N N . GLU B 1 107 ? 18.203 3.104 2.617 1 95.62 107 GLU B N 1
ATOM 5403 C CA . GLU B 1 107 ? 17.125 3.758 1.898 1 95.62 107 GLU B CA 1
ATOM 5404 C C . GLU B 1 107 ? 16.047 2.758 1.505 1 95.62 107 GLU B C 1
ATOM 5406 O O . GLU B 1 107 ? 14.844 3.062 1.581 1 95.62 107 GLU B O 1
ATOM 5411 N N . GLN B 1 108 ? 16.453 1.546 1.119 1 95.06 108 GLN B N 1
ATOM 5412 C CA . GLN B 1 108 ? 15.508 0.507 0.734 1 95.06 108 GLN B CA 1
ATOM 5413 C C . GLN B 1 108 ? 14.656 0.076 1.923 1 95.06 108 GLN B C 1
ATOM 5415 O O . GLN B 1 108 ? 13.445 -0.105 1.788 1 95.06 108 GLN B O 1
ATOM 5420 N N . GLU B 1 109 ? 15.344 -0.089 3.002 1 95.62 109 GLU B N 1
ATOM 5421 C CA . GLU B 1 109 ? 14.609 -0.482 4.199 1 95.62 109 GLU B CA 1
ATOM 5422 C C . GLU B 1 109 ? 13.664 0.629 4.652 1 95.62 109 GLU B C 1
ATOM 5424 O O . GLU B 1 109 ? 12.562 0.357 5.125 1 95.62 109 GLU B O 1
ATOM 5429 N N . PHE B 1 110 ? 14.141 1.922 4.602 1 97.5 110 PHE B N 1
ATOM 5430 C CA . PHE B 1 110 ? 13.266 3.051 4.883 1 97.5 110 PHE B CA 1
ATOM 5431 C C . PHE B 1 110 ? 12.016 3 4.012 1 97.5 110 PHE B C 1
ATOM 5433 O O . PHE B 1 110 ? 10.898 3.172 4.504 1 97.5 110 PHE B O 1
ATOM 5440 N N . MET B 1 111 ? 12.211 2.779 2.713 1 97.69 111 MET B N 1
ATOM 5441 C CA . MET B 1 111 ? 11.102 2.727 1.762 1 97.69 111 MET B CA 1
ATOM 5442 C C . MET B 1 111 ? 10.141 1.596 2.109 1 97.69 111 MET B C 1
ATOM 5444 O O . MET B 1 111 ? 8.922 1.791 2.119 1 97.69 111 MET B O 1
ATOM 5448 N N . HIS B 1 112 ? 10.68 0.465 2.41 1 95.62 112 HIS B N 1
ATOM 5449 C CA . HIS B 1 112 ? 9.828 -0.695 2.662 1 95.62 112 HIS B CA 1
ATOM 5450 C C . HIS B 1 112 ? 9.102 -0.565 3.996 1 95.62 112 HIS B C 1
ATOM 5452 O O . HIS B 1 112 ? 7.898 -0.819 4.078 1 95.62 112 HIS B O 1
ATOM 5458 N N . ARG B 1 113 ? 9.805 -0.142 5.062 1 94.94 113 ARG B N 1
ATOM 5459 C CA . ARG B 1 113 ? 9.242 -0.172 6.41 1 94.94 113 ARG B CA 1
ATOM 5460 C C . ARG B 1 113 ? 8.352 1.041 6.66 1 94.94 113 ARG B C 1
ATOM 5462 O O . ARG B 1 113 ? 7.434 0.984 7.477 1 94.94 113 ARG B O 1
ATOM 5469 N N . PHE B 1 114 ? 8.555 2.102 5.965 1 96.94 114 PHE B N 1
ATOM 5470 C CA . PHE B 1 114 ? 7.855 3.332 6.316 1 96.94 114 PHE B CA 1
ATOM 5471 C C . PHE B 1 114 ? 7.02 3.834 5.148 1 96.94 114 PHE B C 1
ATOM 5473 O O . PHE B 1 114 ? 5.797 3.936 5.254 1 96.94 114 PHE B O 1
ATOM 5480 N N . VAL B 1 115 ? 7.629 4.031 3.994 1 97.25 115 VAL B N 1
ATOM 5481 C CA . VAL B 1 115 ? 6.887 4.574 2.861 1 97.25 115 VAL B CA 1
ATOM 5482 C C . VAL B 1 115 ? 5.828 3.568 2.406 1 97.25 115 VAL B C 1
ATOM 5484 O O . VAL B 1 115 ? 4.648 3.906 2.303 1 97.25 115 VAL B O 1
ATOM 5487 N N . PHE B 1 116 ? 6.254 2.285 2.232 1 95.88 116 PHE B N 1
ATOM 5488 C CA . PHE B 1 116 ? 5.395 1.215 1.739 1 95.88 116 PHE B CA 1
ATOM 5489 C C . PHE B 1 116 ? 4.266 0.933 2.721 1 95.88 116 PHE B C 1
ATOM 5491 O O . PHE B 1 116 ? 3.16 0.56 2.316 1 95.88 116 PHE B O 1
ATOM 5498 N N . HIS B 1 117 ? 4.469 1.165 3.994 1 95.56 117 HIS B N 1
ATOM 5499 C CA . HIS B 1 117 ? 3.49 0.841 5.027 1 95.56 117 HIS B CA 1
ATOM 5500 C C . HIS B 1 117 ? 2.797 2.098 5.543 1 95.56 117 HIS B C 1
ATOM 5502 O O . HIS B 1 117 ? 1.976 2.027 6.461 1 95.56 117 HIS B O 1
ATOM 5508 N N . SER B 1 118 ? 3.09 3.254 4.938 1 95.31 118 SER B N 1
ATOM 5509 C CA . SER B 1 118 ? 2.531 4.52 5.406 1 95.31 118 SER B CA 1
ATOM 5510 C C . SER B 1 118 ? 2.719 4.684 6.91 1 95.31 118 SER B C 1
ATOM 5512 O O . SER B 1 118 ? 1.755 4.922 7.641 1 95.31 118 SER B O 1
ATOM 5514 N N . ARG B 1 119 ? 3.934 4.52 7.348 1 96.5 119 ARG B N 1
ATOM 5515 C CA . ARG B 1 119 ? 4.305 4.602 8.758 1 96.5 119 ARG B CA 1
ATOM 5516 C C . ARG B 1 119 ? 5.164 5.828 9.031 1 96.5 119 ARG B C 1
ATOM 5518 O O . ARG B 1 119 ? 6.266 5.953 8.484 1 96.5 119 ARG B O 1
ATOM 5525 N N . PRO B 1 120 ? 4.656 6.77 9.867 1 97.81 120 PRO B N 1
ATOM 5526 C CA . PRO B 1 120 ? 5.492 7.93 10.195 1 97.81 120 PRO B CA 1
ATOM 5527 C C . PRO B 1 120 ? 6.719 7.559 11.023 1 97.81 120 PRO B C 1
ATOM 5529 O O . PRO B 1 120 ? 6.695 6.566 11.758 1 97.81 120 PRO B O 1
ATOM 5532 N N . CYS B 1 121 ? 7.762 8.32 10.891 1 98.12 121 CYS B N 1
ATOM 5533 C CA . CYS B 1 121 ? 8.961 8.156 11.711 1 98.12 121 CYS B CA 1
ATOM 5534 C C . CYS B 1 121 ? 9.719 9.469 11.82 1 98.12 121 CYS B C 1
ATOM 5536 O O . CYS B 1 121 ? 9.438 10.422 11.094 1 98.12 121 CYS B O 1
ATOM 5538 N N . ILE B 1 122 ? 10.562 9.555 12.758 1 98.19 122 ILE B N 1
ATOM 5539 C CA . ILE B 1 122 ? 11.438 10.719 12.93 1 98.19 122 ILE B CA 1
ATOM 5540 C C . ILE B 1 122 ? 12.867 10.344 12.562 1 98.19 122 ILE B C 1
ATOM 5542 O O . ILE B 1 122 ? 13.43 9.398 13.125 1 98.19 122 ILE B O 1
ATOM 5546 N N . ILE B 1 123 ? 13.438 10.992 11.633 1 98.38 123 ILE B N 1
ATOM 5547 C CA . ILE B 1 123 ? 14.805 10.758 11.18 1 98.38 123 ILE B CA 1
ATOM 5548 C C . ILE B 1 123 ? 15.758 11.664 11.953 1 98.38 123 ILE B C 1
ATOM 5550 O O . ILE B 1 123 ? 15.625 12.891 11.938 1 98.38 123 ILE B O 1
ATOM 5554 N N . LEU B 1 124 ? 16.75 11.07 12.586 1 96.88 124 LEU B N 1
ATOM 5555 C CA . LEU B 1 124 ? 17.719 11.797 13.391 1 96.88 124 LEU B CA 1
ATOM 5556 C C . LEU B 1 124 ? 18.922 12.211 12.547 1 96.88 124 LEU B C 1
ATOM 5558 O O . LEU B 1 124 ? 19.266 11.523 11.578 1 96.88 124 LEU B O 1
ATOM 5562 N N . ASP B 1 125 ? 19.5 13.375 12.781 1 96.38 125 ASP B N 1
ATOM 5563 C CA . ASP B 1 125 ? 20.797 13.859 12.336 1 96.38 125 ASP B CA 1
ATOM 5564 C C . ASP B 1 125 ? 20.781 14.156 10.836 1 96.38 125 ASP B C 1
ATOM 5566 O O . ASP B 1 125 ? 21.844 14.188 10.203 1 96.38 125 ASP B O 1
ATOM 5570 N N . ALA B 1 126 ? 19.625 14.305 10.305 1 97.12 126 ALA B N 1
ATOM 5571 C CA . ALA B 1 126 ? 19.531 14.617 8.883 1 97.12 126 ALA B CA 1
ATOM 5572 C C . ALA B 1 126 ? 19.938 16.062 8.602 1 97.12 126 ALA B C 1
ATOM 5574 O O . ALA B 1 126 ? 20.391 16.375 7.504 1 97.12 126 ALA B O 1
ATOM 5575 N N . LEU B 1 127 ? 19.828 16.938 9.641 1 98.12 127 LEU B N 1
ATOM 5576 C CA . LEU B 1 127 ? 20.078 18.375 9.453 1 98.12 127 LEU B CA 1
ATOM 5577 C C . LEU B 1 127 ? 21.422 18.766 10.062 1 98.12 127 LEU B C 1
ATOM 5579 O O . LEU B 1 127 ? 21.766 19.953 10.094 1 98.12 127 LEU B O 1
ATOM 5583 N N . ALA B 1 128 ? 22.156 17.828 10.484 1 96.44 128 ALA B N 1
ATOM 5584 C CA . ALA B 1 128 ? 23.328 18.094 11.328 1 96.44 128 ALA B CA 1
ATOM 5585 C C . ALA B 1 128 ? 24.281 19.062 10.656 1 96.44 128 ALA B C 1
ATOM 5587 O O . ALA B 1 128 ? 24.953 19.859 11.328 1 96.44 128 ALA B O 1
ATOM 5588 N N . LYS B 1 129 ? 24.297 19.094 9.344 1 97 129 LYS B N 1
ATOM 5589 C CA . LYS B 1 129 ? 25.266 19.922 8.633 1 97 129 LYS B CA 1
ATOM 5590 C C . LYS B 1 129 ? 24.625 21.203 8.102 1 97 129 LYS B C 1
ATOM 5592 O O . LYS B 1 129 ? 25.266 21.984 7.398 1 97 129 LYS B O 1
ATOM 5597 N N . TRP B 1 130 ? 23.359 21.453 8.391 1 98.44 130 TRP B N 1
ATOM 5598 C CA . TRP B 1 130 ? 22.688 22.656 7.934 1 98.44 130 TRP B CA 1
ATOM 5599 C C . TRP B 1 130 ? 23.188 23.875 8.695 1 98.44 130 TRP B C 1
ATOM 5601 O O . TRP B 1 130 ? 23.094 23.938 9.922 1 98.44 130 TRP B O 1
ATOM 5611 N N . PRO B 1 131 ? 23.688 24.922 8.039 1 98.5 131 PRO B N 1
ATOM 5612 C CA . PRO B 1 131 ? 24 26.156 8.734 1 98.5 131 PRO B CA 1
ATOM 5613 C C . PRO B 1 131 ? 22.797 26.766 9.453 1 98.5 131 PRO B C 1
ATOM 5615 O O . PRO B 1 131 ? 22.953 27.469 10.453 1 98.5 131 PRO B O 1
ATOM 5618 N N . ALA B 1 132 ? 21.625 26.438 9.023 1 98.69 132 ALA B N 1
ATOM 5619 C CA . ALA B 1 132 ? 20.391 26.984 9.578 1 98.69 132 ALA B CA 1
ATOM 5620 C C . ALA B 1 132 ? 20.281 26.672 11.07 1 98.69 132 ALA B C 1
ATOM 5622 O O . ALA B 1 132 ? 19.734 27.469 11.836 1 98.69 132 ALA B O 1
ATOM 5623 N N . LEU B 1 133 ? 20.797 25.562 11.547 1 97.88 133 LEU B N 1
ATOM 5624 C CA . LEU B 1 133 ? 20.656 25.141 12.93 1 97.88 133 LEU B CA 1
ATOM 5625 C C . LEU B 1 133 ? 21.328 26.141 13.875 1 97.88 133 LEU B C 1
ATOM 5627 O O . LEU B 1 133 ? 20.891 26.297 15.016 1 97.88 133 LEU B O 1
ATOM 5631 N N . HIS B 1 134 ? 22.266 26.797 13.359 1 96.75 134 HIS B N 1
ATOM 5632 C CA . HIS B 1 134 ? 22.969 27.797 14.172 1 96.75 134 HIS B CA 1
ATOM 5633 C C . HIS B 1 134 ? 22.516 29.203 13.805 1 96.75 134 HIS B C 1
ATOM 5635 O O . HIS B 1 134 ? 22.188 30 14.688 1 96.75 134 HIS B O 1
ATOM 5641 N N . LYS B 1 135 ? 22.438 29.484 12.547 1 97.88 135 LYS B N 1
ATOM 5642 C CA . LYS B 1 135 ? 22.172 30.844 12.07 1 97.88 135 LYS B CA 1
ATOM 5643 C C . LYS B 1 135 ? 20.766 31.297 12.43 1 97.88 135 LYS B C 1
ATOM 5645 O O . LYS B 1 135 ? 20.516 32.469 12.703 1 97.88 135 LYS B O 1
ATOM 5650 N N . TRP B 1 136 ? 19.828 30.391 12.43 1 98.06 136 TRP B N 1
ATOM 5651 C CA . TRP B 1 136 ? 18.438 30.781 12.641 1 98.06 136 TRP B CA 1
ATOM 5652 C C . TRP B 1 136 ? 18.125 30.953 14.125 1 98.06 136 TRP B C 1
ATOM 5654 O O . TRP B 1 136 ? 17.016 31.328 14.5 1 98.06 136 TRP B O 1
ATOM 5664 N N . ARG B 1 137 ? 19.094 30.75 14.984 1 95.56 137 ARG B N 1
ATOM 5665 C CA . ARG B 1 137 ? 18.969 31.062 16.406 1 95.56 137 ARG B CA 1
ATOM 5666 C C . ARG B 1 137 ? 18.984 32.562 16.641 1 95.56 137 ARG B C 1
ATOM 5668 O O . ARG B 1 137 ? 18.469 33.031 17.656 1 95.56 137 ARG B O 1
ATOM 5675 N N . GLU B 1 138 ? 19.531 33.219 15.734 1 95.38 138 GLU B N 1
ATOM 5676 C CA . GLU B 1 138 ? 19.625 34.656 15.836 1 95.38 138 GLU B CA 1
ATOM 5677 C C . GLU B 1 138 ? 18.453 35.344 15.148 1 95.38 138 GLU B C 1
ATOM 5679 O O . GLU B 1 138 ? 18.438 35.469 13.922 1 95.38 138 GLU B O 1
ATOM 5684 N N . ASP B 1 139 ? 17.578 35.969 15.961 1 96.56 139 ASP B N 1
ATOM 5685 C CA . ASP B 1 139 ? 16.422 36.656 15.406 1 96.56 139 ASP B CA 1
ATOM 5686 C C . ASP B 1 139 ? 16.859 37.75 14.43 1 96.56 139 ASP B C 1
ATOM 5688 O O . ASP B 1 139 ? 16.219 37.969 13.406 1 96.56 139 ASP B O 1
ATOM 5692 N N . ARG B 1 140 ? 17.906 38.438 14.773 1 95.69 140 ARG B N 1
ATOM 5693 C CA . ARG B 1 140 ? 18.422 39.531 13.945 1 95.69 140 ARG B CA 1
ATOM 5694 C C . ARG B 1 140 ? 18.719 39.062 12.531 1 95.69 140 ARG B C 1
ATOM 5696 O O . ARG B 1 140 ? 18.484 39.75 11.555 1 95.69 140 ARG B O 1
ATOM 5703 N N . TYR B 1 141 ? 19.25 37.875 12.43 1 96.56 141 TYR B N 1
ATOM 5704 C CA . TYR B 1 141 ? 19.594 37.281 11.133 1 96.56 141 TYR B CA 1
ATOM 5705 C C . TYR B 1 141 ? 18.328 36.844 10.391 1 96.56 141 TYR B C 1
ATOM 5707 O O . TYR B 1 141 ? 18.141 37.188 9.227 1 96.56 141 TYR B O 1
ATOM 5715 N N . VAL B 1 142 ? 17.469 36.094 11.039 1 97 142 VAL B N 1
ATOM 5716 C CA . VAL B 1 142 ? 16.297 35.5 10.414 1 97 142 VAL B CA 1
ATOM 5717 C C . VAL B 1 142 ? 15.359 36.562 9.875 1 97 142 VAL B C 1
ATOM 5719 O O . VAL B 1 142 ? 14.789 36.406 8.797 1 97 142 VAL B O 1
ATOM 5722 N N . PHE B 1 143 ? 15.25 37.656 10.602 1 97 143 PHE B N 1
ATOM 5723 C CA . PHE B 1 143 ? 14.266 38.688 10.258 1 97 143 PHE B CA 1
ATOM 5724 C C . PHE B 1 143 ? 14.953 39.906 9.672 1 97 143 PHE B C 1
ATOM 5726 O O . PHE B 1 143 ? 14.336 40.969 9.539 1 97 143 PHE B O 1
ATOM 5733 N N . ASP B 1 144 ? 16.188 39.812 9.367 1 96.44 144 ASP B N 1
ATOM 5734 C CA . ASP B 1 144 ? 16.953 40.875 8.711 1 96.44 144 ASP B CA 1
ATOM 5735 C C . ASP B 1 144 ? 16.812 42.188 9.445 1 96.44 144 ASP B C 1
ATOM 5737 O O . ASP B 1 144 ? 16.453 43.219 8.836 1 96.44 144 ASP B O 1
ATOM 5741 N N . LEU B 1 145 ? 17 42.219 10.734 1 95.12 145 LEU B N 1
ATOM 5742 C CA . LEU B 1 145 ? 16.812 43.438 11.539 1 95.12 145 LEU B CA 1
ATOM 5743 C C . LEU B 1 145 ? 17.906 44.438 11.227 1 95.12 145 LEU B C 1
ATOM 5745 O O . LEU B 1 145 ? 17.766 45.625 11.555 1 95.12 145 LEU B O 1
ATOM 5749 N N . ASP B 1 146 ? 18.953 44 10.586 1 94.31 146 ASP B N 1
ATOM 5750 C CA . ASP B 1 146 ? 20.031 44.906 10.195 1 94.31 146 ASP B CA 1
ATOM 5751 C C . ASP B 1 146 ? 19.844 45.406 8.773 1 94.31 146 ASP B C 1
ATOM 5753 O O . ASP B 1 146 ? 20.641 46.188 8.273 1 94.31 146 ASP B O 1
ATOM 5757 N N . HIS B 1 147 ? 18.859 44.969 8.07 1 94.5 147 HIS B N 1
ATOM 5758 C CA . HIS B 1 147 ? 18.547 45.406 6.707 1 94.5 147 HIS B CA 1
ATOM 5759 C C . HIS B 1 147 ? 19.688 45.062 5.754 1 94.5 147 HIS B C 1
ATOM 5761 O O . HIS B 1 147 ? 20.141 45.938 5 1 94.5 147 HIS B O 1
ATOM 5767 N N . SER B 1 148 ? 20.141 43.875 5.895 1 92.88 148 SER B N 1
ATOM 5768 C CA . SER B 1 148 ? 21.297 43.438 5.102 1 92.88 148 SER B CA 1
ATOM 5769 C C . SER B 1 148 ? 20.844 42.875 3.754 1 92.88 148 SER B C 1
ATOM 5771 O O . SER B 1 148 ? 21.656 42.75 2.826 1 92.88 148 SER B O 1
ATOM 5773 N N . LEU B 1 149 ? 19.656 42.5 3.605 1 93.5 149 LEU B N 1
ATOM 5774 C CA . LEU B 1 149 ? 19.156 41.938 2.359 1 93.5 149 LEU B CA 1
ATOM 5775 C C . LEU B 1 149 ? 19.016 43 1.291 1 93.5 149 LEU B C 1
ATOM 5777 O O . LEU B 1 149 ? 18.656 44.156 1.598 1 93.5 149 LEU B O 1
ATOM 5781 N N . PRO B 1 150 ? 19.281 42.562 0.062 1 90.69 150 PRO B N 1
ATOM 5782 C CA . PRO B 1 150 ? 19.094 43.531 -1.021 1 90.69 150 PRO B CA 1
ATOM 5783 C C . PRO B 1 150 ? 17.641 43.938 -1.221 1 90.69 150 PRO B C 1
ATOM 5785 O O . PRO B 1 150 ? 16.734 43.125 -0.958 1 90.69 150 PRO B O 1
ATOM 5788 N N . LEU B 1 151 ? 17.5 45.156 -1.677 1 89.25 151 LEU B N 1
ATOM 5789 C CA . LEU B 1 151 ? 16.156 45.625 -2.016 1 89.25 151 LEU B CA 1
ATOM 5790 C C . LEU B 1 151 ? 15.648 44.906 -3.273 1 89.25 151 LEU B C 1
ATOM 5792 O O . LEU B 1 151 ? 16.438 44.469 -4.109 1 89.25 151 LEU B O 1
ATOM 5796 N N . GLU B 1 152 ? 14.414 44.656 -3.285 1 86.81 152 GLU B N 1
ATOM 5797 C CA . GLU B 1 152 ? 13.805 43.969 -4.43 1 86.81 152 GLU B CA 1
ATOM 5798 C C . GLU B 1 152 ? 12.953 44.938 -5.25 1 86.81 152 GLU B C 1
ATOM 5800 O O . GLU B 1 152 ? 12.406 45.906 -4.715 1 86.81 152 GLU B O 1
ATOM 5805 N N . ALA B 1 153 ? 12.969 44.688 -6.66 1 78.12 153 ALA B N 1
ATOM 5806 C CA . ALA B 1 153 ? 12.164 45.5 -7.559 1 78.12 153 ALA B CA 1
ATOM 5807 C C . ALA B 1 153 ? 10.68 45.25 -7.348 1 78.12 153 ALA B C 1
ATOM 5809 O O . ALA B 1 153 ? 10.25 44.125 -7.152 1 78.12 153 ALA B O 1
ATOM 5810 N N . GLU B 1 154 ? 9.93 46.281 -7.082 1 65.31 154 GLU B N 1
ATOM 5811 C CA . GLU B 1 154 ? 8.484 46.125 -6.941 1 65.31 154 GLU B CA 1
ATOM 5812 C C . GLU B 1 154 ? 7.875 45.469 -8.172 1 65.31 154 GLU B C 1
ATOM 5814 O O . GLU B 1 154 ? 8.133 45.875 -9.305 1 65.31 154 GLU B O 1
ATOM 5819 N N . ARG B 1 155 ? 7.527 44.281 -8.055 1 54 155 ARG B N 1
ATOM 5820 C CA . ARG B 1 155 ? 6.812 43.656 -9.164 1 54 155 ARG B CA 1
ATOM 5821 C C . ARG B 1 155 ? 5.508 44.375 -9.461 1 54 155 ARG B C 1
ATOM 5823 O O . ARG B 1 155 ? 4.746 44.688 -8.539 1 54 155 ARG B O 1
ATOM 5830 N N . SER B 1 156 ? 5.395 45.094 -10.625 1 43.31 156 SER B N 1
ATOM 5831 C CA . SER B 1 156 ? 4.113 45.688 -11.016 1 43.31 156 SER B CA 1
ATOM 5832 C C . SER B 1 156 ? 3.023 44.625 -11.094 1 43.31 156 SER B C 1
ATOM 5834 O O . SER B 1 156 ? 3.252 43.531 -11.609 1 43.31 156 SER B O 1
ATOM 5836 N N . ASP B 1 157 ? 1.961 44.719 -10.344 1 44.56 157 ASP B N 1
ATOM 5837 C CA . ASP B 1 157 ? 0.795 43.844 -10.398 1 44.56 157 ASP B CA 1
ATOM 5838 C C . ASP B 1 157 ? 0.405 43.531 -11.844 1 44.56 157 ASP B C 1
ATOM 5840 O O . ASP B 1 157 ? -0.514 42.75 -12.086 1 44.56 157 ASP B O 1
ATOM 5844 N N . SER B 1 158 ? 0.723 44.344 -12.898 1 39.78 158 SER B N 1
ATOM 5845 C CA . SER B 1 158 ? 0.148 44.156 -14.219 1 39.78 158 SER B CA 1
ATOM 5846 C C . SER B 1 158 ? 0.708 42.906 -14.891 1 39.78 158 SER B C 1
ATOM 5848 O O . SER B 1 158 ? 0.176 42.438 -15.906 1 39.78 158 SER B O 1
ATOM 5850 N N . GLU B 1 159 ? 1.829 42.438 -14.656 1 39.19 159 GLU B N 1
ATOM 5851 C CA . GLU B 1 159 ? 2.398 41.406 -15.484 1 39.19 159 GLU B CA 1
ATOM 5852 C C . GLU B 1 159 ? 1.839 40.031 -15.102 1 39.19 159 GLU B C 1
ATOM 5854 O O . GLU B 1 159 ? 2.117 39.031 -15.766 1 39.19 159 GLU B O 1
ATOM 5859 N N . GLU B 1 160 ? 1.197 39.906 -14 1 38.44 160 GLU B N 1
ATOM 5860 C CA . GLU B 1 160 ? 0.728 38.562 -13.734 1 38.44 160 GLU B CA 1
ATOM 5861 C C . GLU B 1 160 ? -0.456 38.188 -14.633 1 38.44 160 GLU B C 1
ATOM 5863 O O . GLU B 1 160 ? -0.87 37.031 -14.688 1 38.44 160 GLU B O 1
ATOM 5868 N N . GLU B 1 161 ? -1.18 39.219 -15.297 1 35.62 161 GLU B N 1
ATOM 5869 C CA . GLU B 1 161 ? -2.396 38.844 -16 1 35.62 161 GLU B CA 1
ATOM 5870 C C . GLU B 1 161 ? -2.074 38.281 -17.391 1 35.62 161 GLU B C 1
ATOM 5872 O O . GLU B 1 161 ? -2.969 37.812 -18.109 1 35.62 161 GLU B O 1
ATOM 5877 N N . GLN B 1 162 ? -0.92 38.594 -18 1 33.88 162 GLN B N 1
ATOM 5878 C CA . GLN B 1 162 ? -0.937 38.438 -19.453 1 33.88 162 GLN B CA 1
ATOM 5879 C C . GLN B 1 162 ? -0.722 36.969 -19.812 1 33.88 162 GLN B C 1
ATOM 5881 O O . GLN B 1 162 ? -0.904 36.562 -20.969 1 33.88 162 GLN B O 1
ATOM 5886 N N . ASP B 1 163 ? -0.124 36.188 -18.922 1 35.88 163 ASP B N 1
ATOM 5887 C CA . ASP B 1 163 ? 0.346 35 -19.609 1 35.88 163 ASP B CA 1
ATOM 5888 C C . ASP B 1 163 ? -0.806 34.031 -19.891 1 35.88 163 ASP B C 1
ATOM 5890 O O . ASP B 1 163 ? -0.593 32.938 -20.406 1 35.88 163 ASP B O 1
ATOM 5894 N N . ASP B 1 164 ? -1.977 34.406 -19.281 1 33.19 164 ASP B N 1
ATOM 5895 C CA . ASP B 1 164 ? -2.855 33.25 -19.391 1 33.19 164 ASP B CA 1
ATOM 5896 C C . ASP B 1 164 ? -3.473 33.188 -20.797 1 33.19 164 ASP B C 1
ATOM 5898 O O . ASP B 1 164 ? -4.141 32.188 -21.125 1 33.19 164 ASP B O 1
ATOM 5902 N N . ASP B 1 165 ? -3.58 34.375 -21.391 1 30.33 165 ASP B N 1
ATOM 5903 C CA . ASP B 1 165 ? -4.621 34.281 -22.406 1 30.33 165 ASP B CA 1
ATOM 5904 C C . ASP B 1 165 ? -4.062 33.719 -23.703 1 30.33 165 ASP B C 1
ATOM 5906 O O . ASP B 1 165 ? -4.723 33.75 -24.75 1 30.33 165 ASP B O 1
ATOM 5910 N N . VAL B 1 166 ? -2.793 33.594 -23.734 1 32.31 166 VAL B N 1
ATOM 5911 C CA . VAL B 1 166 ? -2.453 33.438 -25.141 1 32.31 166 VAL B CA 1
ATOM 5912 C C . VAL B 1 166 ? -2.904 32.031 -25.625 1 32.31 166 VAL B C 1
ATOM 5914 O O . VAL B 1 166 ? -2.484 31.578 -26.688 1 32.31 166 VAL B O 1
ATOM 5917 N N . ASP B 1 167 ? -3.693 31.391 -24.734 1 25.02 167 ASP B N 1
ATOM 5918 C CA . ASP B 1 167 ? -3.68 30.016 -25.219 1 25.02 167 ASP B CA 1
ATOM 5919 C C . ASP B 1 167 ? -4.242 29.922 -26.641 1 25.02 167 ASP B C 1
ATOM 5921 O O . ASP B 1 167 ? -3.857 29.047 -27.422 1 25.02 167 ASP B O 1
ATOM 5925 N N . ALA B 1 168 ? -5.559 30.422 -26.703 1 26.03 168 ALA B N 1
ATOM 5926 C CA . ALA B 1 168 ? -6.348 29.453 -27.469 1 26.03 168 ALA B CA 1
ATOM 5927 C C . ALA B 1 168 ? -5.949 29.469 -28.938 1 26.03 168 ALA B C 1
ATOM 5929 O O . ALA B 1 168 ? -5.926 28.438 -29.594 1 26.03 168 ALA B O 1
ATOM 5930 N N . GLU B 1 169 ? -5.973 30.734 -29.516 1 25.53 169 GLU B N 1
ATOM 5931 C CA . GLU B 1 169 ? -6.547 30.625 -30.859 1 25.53 169 GLU B CA 1
ATOM 5932 C C . GLU B 1 169 ? -5.504 30.172 -31.875 1 25.53 169 GLU B C 1
ATOM 5934 O O . GLU B 1 169 ? -4.73 30.984 -32.375 1 25.53 169 GLU B O 1
ATOM 5939 N N . MET B 1 170 ? -4.582 29.359 -31.484 1 27.11 170 MET B N 1
ATOM 5940 C CA . MET B 1 170 ? -3.625 29.125 -32.562 1 27.11 170 MET B CA 1
ATOM 5941 C C . MET B 1 170 ? -4.316 28.5 -33.75 1 27.11 170 MET B C 1
ATOM 5943 O O . MET B 1 170 ? -4.793 27.359 -33.688 1 27.11 170 MET B O 1
ATOM 5947 N N . GLY B 1 171 ? -5.309 29.312 -34.438 1 22.55 171 GLY B N 1
ATOM 5948 C CA . GLY B 1 171 ? -5.727 28.828 -35.75 1 22.55 171 GLY B CA 1
ATOM 5949 C C . GLY B 1 171 ? -4.562 28.438 -36.625 1 22.55 171 GLY B C 1
ATOM 5950 O O . GLY B 1 171 ? -3.447 28.938 -36.469 1 22.55 171 GLY B O 1
ATOM 5951 N N . ASP B 1 172 ? -4.672 27.234 -37.188 1 24.88 172 ASP B N 1
ATOM 5952 C CA . ASP B 1 172 ? -3.758 26.359 -37.938 1 24.88 172 ASP B CA 1
ATOM 5953 C C . ASP B 1 172 ? -3.189 27.078 -39.156 1 24.88 172 ASP B C 1
ATOM 5955 O O . ASP B 1 172 ? -2.621 26.438 -40.031 1 24.88 172 ASP B O 1
ATOM 5959 N N . GLU B 1 173 ? -3.557 28.438 -39.344 1 23.69 173 GLU B N 1
ATOM 5960 C CA . GLU B 1 173 ? -3.24 28.656 -40.75 1 23.69 173 GLU B CA 1
ATOM 5961 C C . GLU B 1 173 ? -1.744 28.5 -41 1 23.69 173 GLU B C 1
ATOM 5963 O O . GLU B 1 173 ? -0.92 28.922 -40.188 1 23.69 173 GLU B O 1
ATOM 5968 N N . ASP B 1 174 ? -1.43 27.5 -41.906 1 23.91 174 ASP B N 1
ATOM 5969 C CA . ASP B 1 174 ? -0.217 26.844 -42.406 1 23.91 174 ASP B CA 1
ATOM 5970 C C . ASP B 1 174 ? 0.758 27.859 -43 1 23.91 174 ASP B C 1
ATOM 5972 O O . ASP B 1 174 ? 1.783 27.484 -43.562 1 23.91 174 ASP B O 1
ATOM 5976 N N . THR B 1 175 ? 0.266 29.172 -43.156 1 23.48 175 THR B N 1
ATOM 5977 C CA . THR B 1 175 ? 1.049 29.734 -44.25 1 23.48 175 THR B CA 1
ATOM 5978 C C . THR B 1 175 ? 2.514 29.891 -43.844 1 23.48 175 THR B C 1
ATOM 5980 O O . THR B 1 175 ? 2.816 30.188 -42.688 1 23.48 175 THR B O 1
ATOM 5983 N N . ARG B 1 176 ? 3.432 29.297 -44.719 1 22.25 176 ARG B N 1
ATOM 5984 C CA . ARG B 1 176 ? 4.859 29 -44.781 1 22.25 176 ARG B CA 1
ATOM 5985 C C . ARG B 1 176 ? 5.691 30.266 -44.625 1 22.25 176 ARG B C 1
ATOM 5987 O O . ARG B 1 176 ? 6.914 30.234 -44.781 1 22.25 176 ARG B O 1
ATOM 5994 N N . SER B 1 177 ? 4.953 31.5 -44.469 1 21.34 177 SER B N 1
ATOM 5995 C CA . SER B 1 177 ? 5.898 32.5 -44.938 1 21.34 177 SER B CA 1
ATOM 5996 C C . SER B 1 177 ? 7.086 32.625 -43.969 1 21.34 177 SER B C 1
ATOM 5998 O O . SER B 1 177 ? 6.949 32.438 -42.781 1 21.34 177 SER B O 1
ATOM 6000 N N . GLU B 1 178 ? 8.289 32.438 -44.531 1 24.08 178 GLU B N 1
ATOM 6001 C CA . GLU B 1 178 ? 9.688 32.406 -44.094 1 24.08 178 GLU B CA 1
ATOM 6002 C C . GLU B 1 178 ? 10.078 33.688 -43.375 1 24.08 178 GLU B C 1
ATOM 6004 O O . GLU B 1 178 ? 11.258 33.938 -43.125 1 24.08 178 GLU B O 1
ATOM 6009 N N . GLU B 1 179 ? 9.031 34.5 -43.031 1 21.64 179 GLU B N 1
ATOM 6010 C CA . GLU B 1 179 ? 9.641 35.812 -42.781 1 21.64 179 GLU B CA 1
ATOM 6011 C C . GLU B 1 179 ? 10.625 35.75 -41.625 1 21.64 179 GLU B C 1
ATOM 6013 O O . GLU B 1 179 ? 10.484 34.906 -40.719 1 21.64 179 GLU B O 1
ATOM 6018 N N . GLN B 1 180 ? 11.781 36.469 -41.875 1 22.16 180 GLN B N 1
ATOM 6019 C CA . GLN B 1 180 ? 13.031 36.781 -41.188 1 22.16 180 GLN B CA 1
ATOM 6020 C C . GLN B 1 180 ? 12.766 37.312 -39.781 1 22.16 180 GLN B C 1
ATOM 6022 O O . GLN B 1 180 ? 12.094 38.312 -39.625 1 22.16 180 GLN B O 1
ATOM 6027 N N . VAL B 1 181 ? 12.469 36.344 -38.906 1 25.53 181 VAL B N 1
ATOM 6028 C CA . VAL B 1 181 ? 12.281 36.719 -37.5 1 25.53 181 VAL B CA 1
ATOM 6029 C C . VAL B 1 181 ? 13.453 37.594 -37.031 1 25.53 181 VAL B C 1
ATOM 6031 O O . VAL B 1 181 ? 14.594 37.125 -36.969 1 25.53 181 VAL B O 1
ATOM 6034 N N . CYS B 1 182 ? 13.422 38.844 -37.625 1 21.61 182 CYS B N 1
ATOM 6035 C CA . CYS B 1 182 ? 14.383 39.75 -37 1 21.61 182 CYS B CA 1
ATOM 6036 C C . CYS B 1 182 ? 14.352 39.656 -35.5 1 21.61 182 CYS B C 1
ATOM 6038 O O . CYS B 1 182 ? 13.281 39.625 -34.875 1 21.61 182 CYS B O 1
ATOM 6040 N N . LYS B 1 183 ? 15.398 39.094 -34.969 1 23.89 183 LYS B N 1
ATOM 6041 C CA . LYS B 1 183 ? 15.883 39.031 -33.594 1 23.89 183 LYS B CA 1
ATOM 6042 C C . LYS B 1 183 ? 15.664 40.375 -32.875 1 23.89 183 LYS B C 1
ATOM 6044 O O . LYS B 1 183 ? 16.375 41.344 -33.125 1 23.89 183 LYS B O 1
ATOM 6049 N N . HIS B 1 184 ? 14.328 40.844 -32.969 1 21.66 184 HIS B N 1
ATOM 6050 C CA . HIS B 1 184 ? 14.25 42.062 -32.188 1 21.66 184 HIS B CA 1
ATOM 6051 C C . HIS B 1 184 ? 14.922 41.906 -30.812 1 21.66 184 HIS B C 1
ATOM 6053 O O . HIS B 1 184 ? 14.648 40.938 -30.094 1 21.66 184 HIS B O 1
ATOM 6059 N N . ALA B 1 185 ? 16.234 42.344 -30.766 1 26.48 185 ALA B N 1
ATOM 6060 C CA . ALA B 1 185 ? 17 42.688 -29.562 1 26.48 185 ALA B CA 1
ATOM 6061 C C . ALA B 1 185 ? 16.109 43.25 -28.469 1 26.48 185 ALA B C 1
ATOM 6063 O O . ALA B 1 185 ? 15.43 44.25 -28.688 1 26.48 185 ALA B O 1
ATOM 6064 N N . GLY B 1 186 ? 15.578 42.312 -27.797 1 26.02 186 GLY B N 1
ATOM 6065 C CA . GLY B 1 186 ? 14.828 42.719 -26.625 1 26.02 186 GLY B CA 1
ATOM 6066 C C . GLY B 1 186 ? 15.406 43.938 -25.938 1 26.02 186 GLY B C 1
ATOM 6067 O O . GLY B 1 186 ? 16.594 43.969 -25.609 1 26.02 186 GLY B O 1
ATOM 6068 N N . LYS B 1 187 ? 15.047 45.094 -26.406 1 28.88 187 LYS B N 1
ATOM 6069 C CA . LYS B 1 187 ? 15.336 46.281 -25.625 1 28.88 187 LYS B CA 1
ATOM 6070 C C . LYS B 1 187 ? 15.344 45.969 -24.125 1 28.88 187 LYS B C 1
ATOM 6072 O O . LYS B 1 187 ? 14.375 45.406 -23.594 1 28.88 187 LYS B O 1
ATOM 6077 N N . THR B 1 188 ? 16.531 45.812 -23.688 1 29.73 188 THR B N 1
ATOM 6078 C CA . THR B 1 188 ? 16.734 45.906 -22.25 1 29.73 188 THR B CA 1
ATOM 6079 C C . THR B 1 188 ? 15.844 47 -21.672 1 29.73 188 THR B C 1
ATOM 6081 O O . THR B 1 188 ? 16.016 48.188 -21.969 1 29.73 188 THR B O 1
ATOM 6084 N N . LYS B 1 189 ? 14.602 46.781 -21.75 1 35.72 189 LYS B N 1
ATOM 6085 C CA . LYS B 1 189 ? 13.789 47.75 -21 1 35.72 189 LYS B CA 1
ATOM 6086 C C . LYS B 1 189 ? 14.531 48.25 -19.781 1 35.72 189 LYS B C 1
ATOM 6088 O O . LYS B 1 189 ? 15.102 47.469 -19.016 1 35.72 189 LYS B O 1
ATOM 6093 N N . SER B 1 190 ? 15.016 49.469 -19.859 1 33.84 190 SER B N 1
ATOM 6094 C CA . SER B 1 190 ? 15.703 50.25 -18.828 1 33.84 190 SER B CA 1
ATOM 6095 C C . SER B 1 190 ? 15.117 49.969 -17.453 1 33.84 190 SER B C 1
ATOM 6097 O O . SER B 1 190 ? 13.914 50.156 -17.234 1 33.84 190 SER B O 1
ATOM 6099 N N . THR B 1 191 ? 15.547 49 -16.75 1 42.81 191 THR B N 1
ATOM 6100 C CA . THR B 1 191 ? 15.367 48.812 -15.32 1 42.81 191 THR B CA 1
ATOM 6101 C C . THR B 1 191 ? 15.57 50.125 -14.586 1 42.81 191 THR B C 1
ATOM 6103 O O . THR B 1 191 ? 15.734 50.156 -13.359 1 42.81 191 THR B O 1
ATOM 6106 N N . GLU B 1 192 ? 15.672 51.156 -15.266 1 46.31 192 GLU B N 1
ATOM 6107 C CA . GLU B 1 192 ? 16.141 52.344 -14.562 1 46.31 192 GLU B CA 1
ATOM 6108 C C . GLU B 1 192 ? 15.211 52.719 -13.414 1 46.31 192 GLU B C 1
ATOM 6110 O O . GLU B 1 192 ? 15.617 53.406 -12.477 1 46.31 192 GLU B O 1
ATOM 6115 N N . GLY B 1 193 ? 13.883 52.469 -13.57 1 49.69 193 GLY B N 1
ATOM 6116 C CA . GLY B 1 193 ? 12.953 53.125 -12.664 1 49.69 193 GLY B CA 1
ATOM 6117 C C . GLY B 1 193 ? 12.289 52.156 -11.695 1 49.69 193 GLY B C 1
ATOM 6118 O O . GLY B 1 193 ? 11.211 52.469 -11.164 1 49.69 193 GLY B O 1
ATOM 6119 N N . ALA B 1 194 ? 12.57 50.938 -11.609 1 61.47 194 ALA B N 1
ATOM 6120 C CA . ALA B 1 194 ? 11.805 50.094 -10.703 1 61.47 194 ALA B CA 1
ATOM 6121 C C . ALA B 1 194 ? 12.094 50.469 -9.25 1 61.47 194 ALA B C 1
ATOM 6123 O O . ALA B 1 194 ? 13.25 50.562 -8.844 1 61.47 194 ALA B O 1
ATOM 6124 N N . VAL B 1 195 ? 11.18 51.156 -8.555 1 75.12 195 VAL B N 1
ATOM 6125 C CA . VAL B 1 195 ? 11.273 51.469 -7.137 1 75.12 195 VAL B CA 1
ATOM 6126 C C . VAL B 1 195 ? 11.664 50.219 -6.352 1 75.12 195 VAL B C 1
ATOM 6128 O O . VAL B 1 195 ? 11.031 49.156 -6.48 1 75.12 195 VAL B O 1
ATOM 6131 N N . LEU B 1 196 ? 12.859 50.219 -5.777 1 83.06 196 LEU B N 1
ATOM 6132 C CA . LEU B 1 196 ? 13.383 49.156 -4.934 1 83.06 196 LEU B CA 1
ATOM 6133 C C . LEU B 1 196 ? 12.781 49.219 -3.533 1 83.06 196 LEU B C 1
ATOM 6135 O O . LEU B 1 196 ? 12.695 50.281 -2.949 1 83.06 196 LEU B O 1
ATOM 6139 N N . ARG B 1 197 ? 12.141 48.188 -3.16 1 85.12 197 ARG B N 1
ATOM 6140 C CA . ARG B 1 197 ? 11.555 48.094 -1.825 1 85.12 197 ARG B CA 1
ATOM 6141 C C . ARG B 1 197 ? 12.125 46.906 -1.063 1 85.12 197 ARG B C 1
ATOM 6143 O O . ARG B 1 197 ? 12.695 46 -1.666 1 85.12 197 ARG B O 1
ATOM 6150 N N . PRO B 1 198 ? 12.086 47.031 0.309 1 88.44 198 PRO B N 1
ATOM 6151 C CA . PRO B 1 198 ? 12.508 45.875 1.093 1 88.44 198 PRO B CA 1
ATOM 6152 C C . PRO B 1 198 ? 11.664 44.625 0.8 1 88.44 198 PRO B C 1
ATOM 6154 O O . PRO B 1 198 ? 10.516 44.75 0.363 1 88.44 198 PRO B O 1
ATOM 6157 N N . LYS B 1 199 ? 12.266 43.531 1.007 1 90.5 199 LYS B N 1
ATOM 6158 C CA . LYS B 1 199 ? 11.578 42.25 0.825 1 90.5 199 LYS B CA 1
ATOM 6159 C C . LYS B 1 199 ? 10.336 42.156 1.715 1 90.5 199 LYS B C 1
ATOM 6161 O O . LYS B 1 199 ? 10.383 42.531 2.891 1 90.5 199 LYS B O 1
ATOM 6166 N N . THR B 1 200 ? 9.258 41.781 1.076 1 93.69 200 THR B N 1
ATOM 6167 C CA . THR B 1 200 ? 8.031 41.594 1.842 1 93.69 200 THR B CA 1
ATOM 6168 C C . THR B 1 200 ? 7.598 40.125 1.809 1 93.69 200 THR B C 1
ATOM 6170 O O . THR B 1 200 ? 7.941 39.375 0.879 1 93.69 200 THR B O 1
ATOM 6173 N N . VAL B 1 201 ? 6.977 39.719 2.818 1 95.56 201 VAL B N 1
ATOM 6174 C CA . VAL B 1 201 ? 6.477 38.344 2.939 1 95.56 201 VAL B CA 1
ATOM 6175 C C . VAL B 1 201 ? 5.004 38.375 3.342 1 95.56 201 VAL B C 1
ATOM 6177 O O . VAL B 1 201 ? 4.512 39.375 3.861 1 95.56 201 VAL B O 1
ATOM 6180 N N . THR B 1 202 ? 4.363 37.281 3.064 1 96.38 202 THR B N 1
ATOM 6181 C CA . THR B 1 202 ? 2.963 37.125 3.432 1 96.38 202 THR B CA 1
ATOM 6182 C C . THR B 1 202 ? 2.836 36.562 4.844 1 96.38 202 THR B C 1
ATOM 6184 O O . THR B 1 202 ? 3.404 35.531 5.156 1 96.38 202 THR B O 1
ATOM 6187 N N . VAL B 1 203 ? 2.061 37.25 5.664 1 96.5 203 VAL B N 1
ATOM 6188 C CA . VAL B 1 203 ? 1.912 36.844 7.062 1 96.5 203 VAL B CA 1
ATOM 6189 C C . VAL B 1 203 ? 0.438 36.594 7.371 1 96.5 203 VAL B C 1
ATOM 6191 O O . VAL B 1 203 ? -0.428 37.375 6.98 1 96.5 203 VAL B O 1
ATOM 6194 N N . ALA B 1 204 ? 0.213 35.469 8.008 1 96.44 204 ALA B N 1
ATOM 6195 C CA . ALA B 1 204 ? -1.127 35.156 8.484 1 96.44 204 ALA B CA 1
ATOM 6196 C C . ALA B 1 204 ? -1.379 35.75 9.867 1 96.44 204 ALA B C 1
ATOM 6198 O O . ALA B 1 204 ? -0.491 35.75 10.727 1 96.44 204 ALA B O 1
ATOM 6199 N N . LEU B 1 205 ? -2.586 36.281 10.102 1 96.25 205 LEU B N 1
ATOM 6200 C CA . LEU B 1 205 ? -3.01 36.875 11.375 1 96.25 205 LEU B CA 1
ATOM 6201 C C . LEU B 1 205 ? -4.359 36.312 11.805 1 96.25 205 LEU B C 1
ATOM 6203 O O . LEU B 1 205 ? -5.324 36.344 11.039 1 96.25 205 LEU B O 1
ATOM 6207 N N . THR B 1 206 ? -4.379 35.781 12.961 1 96.19 206 THR B N 1
ATOM 6208 C CA . THR B 1 206 ? -5.633 35.312 13.547 1 96.19 206 THR B CA 1
ATOM 6209 C C . THR B 1 206 ? -5.75 35.75 15 1 96.19 206 THR B C 1
ATOM 6211 O O . THR B 1 206 ? -4.738 35.969 15.68 1 96.19 206 THR B O 1
ATOM 6214 N N . PRO B 1 207 ? -6.984 35.969 15.461 1 94.44 207 PRO B N 1
ATOM 6215 C CA . PRO B 1 207 ? -7.152 36.312 16.875 1 94.44 207 PRO B CA 1
ATOM 6216 C C . PRO B 1 207 ? -7.039 35.125 17.797 1 94.44 207 PRO B C 1
ATOM 6218 O O . PRO B 1 207 ? -6.82 35.281 19 1 94.44 207 PRO B O 1
ATOM 6221 N N . ASN B 1 208 ? -7.172 33.938 17.234 1 94.62 208 ASN B N 1
ATOM 6222 C CA . ASN B 1 208 ? -7.27 32.75 18.078 1 94.62 208 ASN B CA 1
ATOM 6223 C C . ASN B 1 208 ? -6.098 31.797 17.859 1 94.62 208 ASN B C 1
ATOM 6225 O O . ASN B 1 208 ? -6.047 30.719 18.438 1 94.62 208 ASN B O 1
ATOM 6229 N N . GLY B 1 209 ? -5.203 32.062 16.969 1 95 209 GLY B N 1
ATOM 6230 C CA . GLY B 1 209 ? -4.02 31.266 16.734 1 95 209 GLY B CA 1
ATOM 6231 C C . GLY B 1 209 ? -4.285 30.062 15.852 1 95 209 GLY B C 1
ATOM 6232 O O . GLY B 1 209 ? -3.426 29.188 15.711 1 95 209 GLY B O 1
ATOM 6233 N N . ARG B 1 210 ? -5.508 30.016 15.289 1 94.06 210 ARG B N 1
ATOM 6234 C CA . ARG B 1 210 ? -5.879 28.906 14.422 1 94.06 210 ARG B CA 1
ATOM 6235 C C . ARG B 1 210 ? -6.02 29.359 12.969 1 94.06 210 ARG B C 1
ATOM 6237 O O . ARG B 1 210 ? -6.816 30.25 12.672 1 94.06 210 ARG B O 1
ATOM 6244 N N . ALA B 1 211 ? -5.062 28.844 12.148 1 83.69 211 ALA B N 1
ATOM 6245 C CA . ALA B 1 211 ? -5.25 29.094 10.719 1 83.69 211 ALA B CA 1
ATOM 6246 C C . ALA B 1 211 ? -5.918 27.906 10.031 1 83.69 211 ALA B C 1
ATOM 6248 O O . ALA B 1 211 ? -5.59 26.766 10.32 1 83.69 211 ALA B O 1
ATOM 6249 N N . ASP B 1 212 ? -6.91 28.141 9.18 1 91.19 212 ASP B N 1
ATOM 6250 C CA . ASP B 1 212 ? -7.652 27.109 8.461 1 91.19 212 ASP B CA 1
ATOM 6251 C C . ASP B 1 212 ? -8.297 26.125 9.43 1 91.19 212 ASP B C 1
ATOM 6253 O O . ASP B 1 212 ? -7.875 24.969 9.516 1 91.19 212 ASP B O 1
ATOM 6257 N N . ALA B 1 213 ? -9.281 26.562 10.094 1 96.31 213 ALA B N 1
ATOM 6258 C CA . ALA B 1 213 ? -9.883 25.703 11.117 1 96.31 213 ALA B CA 1
ATOM 6259 C C . ALA B 1 213 ? -11.406 25.828 11.117 1 96.31 213 ALA B C 1
ATOM 6261 O O . ALA B 1 213 ? -11.945 26.906 10.836 1 96.31 213 ALA B O 1
ATOM 6262 N N . VAL B 1 214 ? -12.023 24.719 11.414 1 97.44 214 VAL B N 1
ATOM 6263 C CA . VAL B 1 214 ? -13.445 24.781 11.734 1 97.44 214 VAL B CA 1
ATOM 6264 C C . VAL B 1 214 ? -13.648 25.562 13.031 1 97.44 214 VAL B C 1
ATOM 6266 O O . VAL B 1 214 ? -13.062 25.234 14.062 1 97.44 214 VAL B O 1
ATOM 6269 N N . THR B 1 215 ? -14.469 26.594 12.984 1 97.06 215 THR B N 1
ATOM 6270 C CA . THR B 1 215 ? -14.633 27.516 14.102 1 97.06 215 THR B CA 1
ATOM 6271 C C . THR B 1 215 ? -16.109 27.797 14.352 1 97.06 215 THR B C 1
ATOM 6273 O O . THR B 1 215 ? -16.891 27.953 13.414 1 97.06 215 THR B O 1
ATOM 6276 N N . ARG B 1 216 ? -16.5 27.844 15.602 1 96.5 216 ARG B N 1
ATOM 6277 C CA . ARG B 1 216 ? -17.828 28.344 16 1 96.5 216 ARG B CA 1
ATOM 6278 C C . ARG B 1 216 ? -17.812 29.844 16.188 1 96.5 216 ARG B C 1
ATOM 6280 O O . ARG B 1 216 ? -17.266 30.359 17.172 1 96.5 216 ARG B O 1
ATOM 6287 N N . VAL B 1 217 ? -18.438 30.5 15.273 1 96.19 217 VAL B N 1
ATOM 6288 C CA . VAL B 1 217 ? -18.297 31.938 15.18 1 96.19 217 VAL B CA 1
ATOM 6289 C C . VAL B 1 217 ? -19.594 32.625 15.641 1 96.19 217 VAL B C 1
ATOM 6291 O O . VAL B 1 217 ? -20.672 32.281 15.164 1 96.19 217 VAL B O 1
ATOM 6294 N N . THR B 1 218 ? -19.5 33.5 16.516 1 94.81 218 THR B N 1
ATOM 6295 C CA . THR B 1 218 ? -20.594 34.375 16.953 1 94.81 218 THR B CA 1
ATOM 6296 C C . THR B 1 218 ? -20.391 35.812 16.453 1 94.81 218 THR B C 1
ATOM 6298 O O . THR B 1 218 ? -19.312 36.375 16.656 1 94.81 218 THR B O 1
ATOM 6301 N N . TYR B 1 219 ? -21.391 36.375 15.781 1 93.31 219 TYR B N 1
ATOM 6302 C CA . TYR B 1 219 ? -21.297 37.75 15.297 1 93.31 219 TYR B CA 1
ATOM 6303 C C . TYR B 1 219 ? -22.672 38.375 15.195 1 93.31 219 TYR B C 1
ATOM 6305 O O . TYR B 1 219 ? -23.688 37.688 15.242 1 93.31 219 TYR B O 1
ATOM 6313 N N . ALA B 1 220 ? -22.641 39.688 15.109 1 90.88 220 ALA B N 1
ATOM 6314 C CA . ALA B 1 220 ? -23.875 40.438 14.914 1 90.88 220 ALA B CA 1
ATOM 6315 C C . ALA B 1 220 ? -24.156 40.656 13.43 1 90.88 220 ALA B C 1
ATOM 6317 O O . ALA B 1 220 ? -23.266 41.062 12.68 1 90.88 220 ALA B O 1
ATOM 6318 N N . THR B 1 221 ? -25.359 40.438 13.055 1 87.62 221 THR B N 1
ATOM 6319 C CA . THR B 1 221 ? -25.719 40.594 11.648 1 87.62 221 THR B CA 1
ATOM 6320 C C . THR B 1 221 ? -25.594 42.062 11.227 1 87.62 221 THR B C 1
ATOM 6322 O O . THR B 1 221 ? -25.375 42.344 10.047 1 87.62 221 THR B O 1
ATOM 6325 N N . THR B 1 222 ? -25.75 42.906 12.141 1 87.62 222 THR B N 1
ATOM 6326 C CA . THR B 1 222 ? -25.688 44.344 11.859 1 87.62 222 THR B CA 1
ATOM 6327 C C . THR B 1 222 ? -24.25 44.781 11.547 1 87.62 222 THR B C 1
ATOM 6329 O O . THR B 1 222 ? -24.031 45.844 10.977 1 87.62 222 THR B O 1
ATOM 6332 N N . ALA B 1 223 ? -23.312 43.969 12 1 88.81 223 ALA B N 1
ATOM 6333 C CA . ALA B 1 223 ? -21.906 44.281 11.734 1 88.81 223 ALA B CA 1
ATOM 6334 C C . ALA B 1 223 ? -21.562 44.031 10.273 1 88.81 223 ALA B C 1
ATOM 6336 O O . ALA B 1 223 ? -20.562 44.531 9.766 1 88.81 223 ALA B O 1
ATOM 6337 N N . VAL B 1 224 ? -22.359 43.281 9.602 1 90.94 224 VAL B N 1
ATOM 6338 C CA . VAL B 1 224 ? -22.125 42.938 8.203 1 90.94 224 VAL B CA 1
ATOM 6339 C C . VAL B 1 224 ? -22.578 44.094 7.305 1 90.94 224 VAL B C 1
ATOM 6341 O O . VAL B 1 224 ? -23.719 44.531 7.391 1 90.94 224 VAL B O 1
ATOM 6344 N N . PRO B 1 225 ? -21.672 44.5 6.504 1 88.25 225 PRO B N 1
ATOM 6345 C CA . PRO B 1 225 ? -22.109 45.562 5.57 1 88.25 225 PRO B CA 1
ATOM 6346 C C . PRO B 1 225 ? -23.25 45.094 4.664 1 88.25 225 PRO B C 1
ATOM 6348 O O . PRO B 1 225 ? -23.266 43.969 4.215 1 88.25 225 PRO B O 1
ATOM 6351 N N . ALA B 1 226 ? -24.047 46.031 4.32 1 84.19 226 ALA B N 1
ATOM 6352 C CA . ALA B 1 226 ? -25.25 45.75 3.568 1 84.19 226 ALA B CA 1
ATOM 6353 C C . ALA B 1 226 ? -24.922 45.125 2.213 1 84.19 226 ALA B C 1
ATOM 6355 O O . ALA B 1 226 ? -25.609 44.188 1.763 1 84.19 226 ALA B O 1
ATOM 6356 N N . GLU B 1 227 ? -23.938 45.656 1.628 1 80.06 227 GLU B N 1
ATOM 6357 C CA . GLU B 1 227 ? -23.562 45.188 0.301 1 80.06 227 GLU B CA 1
ATOM 6358 C C . GLU B 1 227 ? -23.125 43.719 0.346 1 80.06 227 GLU B C 1
ATOM 6360 O O . GLU B 1 227 ? -23.422 42.938 -0.566 1 80.06 227 GLU B O 1
ATOM 6365 N N . GLU B 1 228 ? -22.547 43.344 1.422 1 78.94 228 GLU B N 1
ATOM 6366 C CA . GLU B 1 228 ? -22.047 41.969 1.576 1 78.94 228 GLU B CA 1
ATOM 6367 C C . GLU B 1 228 ? -23.141 41.062 2.08 1 78.94 228 GLU B C 1
ATOM 6369 O O . GLU B 1 228 ? -23.156 39.875 1.743 1 78.94 228 GLU B O 1
ATOM 6374 N N . ALA B 1 229 ? -23.953 41.5 2.807 1 80.5 229 ALA B N 1
ATOM 6375 C CA . ALA B 1 229 ? -25 40.719 3.445 1 80.5 229 ALA B CA 1
ATOM 6376 C C . ALA B 1 229 ? -25.906 40.062 2.406 1 80.5 229 ALA B C 1
ATOM 6378 O O . ALA B 1 229 ? -26.25 38.875 2.539 1 80.5 229 ALA B O 1
ATOM 6379 N N . ALA B 1 230 ? -26.266 40.75 1.445 1 72.88 230 ALA B N 1
ATOM 6380 C CA . ALA B 1 230 ? -27.219 40.25 0.462 1 72.88 230 ALA B CA 1
ATOM 6381 C C . ALA B 1 230 ? -26.656 39.062 -0.309 1 72.88 230 ALA B C 1
ATOM 6383 O O . ALA B 1 230 ? -27.391 38.125 -0.633 1 72.88 230 ALA B O 1
ATOM 6384 N N . ARG B 1 231 ? -25.453 39.062 -0.437 1 70.44 231 ARG B N 1
ATOM 6385 C CA . ARG B 1 231 ? -24.906 38.062 -1.35 1 70.44 231 ARG B CA 1
ATOM 6386 C C . ARG B 1 231 ? -24.422 36.812 -0.59 1 70.44 231 ARG B C 1
ATOM 6388 O O . ARG B 1 231 ? -24.719 35.688 -0.977 1 70.44 231 ARG B O 1
ATOM 6395 N N . VAL B 1 232 ? -23.766 36.969 0.521 1 78.25 232 VAL B N 1
ATOM 6396 C CA . VAL B 1 232 ? -23.047 35.812 1.024 1 78.25 232 VAL B CA 1
ATOM 6397 C C . VAL B 1 232 ? -23.531 35.469 2.43 1 78.25 232 VAL B C 1
ATOM 6399 O O . VAL B 1 232 ? -23.219 34.406 2.951 1 78.25 232 VAL B O 1
ATOM 6402 N N . TYR B 1 233 ? -24.516 36.219 2.904 1 82.38 233 TYR B N 1
ATOM 6403 C CA . TYR B 1 233 ? -24.984 35.938 4.254 1 82.38 233 TYR B CA 1
ATOM 6404 C C . TYR B 1 233 ? -26.484 35.656 4.254 1 82.38 233 TYR B C 1
ATOM 6406 O O . TYR B 1 233 ? -26.969 34.906 5.098 1 82.38 233 TYR B O 1
ATOM 6414 N N . ALA B 1 234 ? -27.234 36.281 3.354 1 77.62 234 ALA B N 1
ATOM 6415 C CA . ALA B 1 234 ? -28.688 36.25 3.48 1 77.62 234 ALA B CA 1
ATOM 6416 C C . ALA B 1 234 ? -29.328 35.562 2.268 1 77.62 234 ALA B C 1
ATOM 6418 O O . ALA B 1 234 ? -30.469 35.125 2.332 1 77.62 234 ALA B O 1
ATOM 6419 N N . GLY B 1 235 ? -28.672 35.438 1.215 1 76.25 235 GLY B N 1
ATOM 6420 C CA . GLY B 1 235 ? -29.25 34.781 0.05 1 76.25 235 GLY B CA 1
ATOM 6421 C C . GLY B 1 235 ? -29.641 33.344 0.299 1 76.25 235 GLY B C 1
ATOM 6422 O O . GLY B 1 235 ? -29.141 32.719 1.239 1 76.25 235 GLY B O 1
ATOM 6423 N N . ASP B 1 236 ? -30.656 32.875 -0.497 1 79.25 236 ASP B N 1
ATOM 6424 C CA . ASP B 1 236 ? -31.172 31.531 -0.342 1 79.25 236 ASP B CA 1
ATOM 6425 C C . ASP B 1 236 ? -30.031 30.516 -0.27 1 79.25 236 ASP B C 1
ATOM 6427 O O . ASP B 1 236 ? -30.031 29.625 0.587 1 79.25 236 ASP B O 1
ATOM 6431 N N . GLU B 1 237 ? -29.188 30.703 -1.166 1 80.12 237 GLU B N 1
ATOM 6432 C CA . GLU B 1 237 ? -28.078 29.75 -1.207 1 80.12 237 GLU B CA 1
ATOM 6433 C C . GLU B 1 237 ? -27.219 29.859 0.055 1 80.12 237 GLU B C 1
ATOM 6435 O O . GLU B 1 237 ? -26.766 28.844 0.586 1 80.12 237 GLU B O 1
ATOM 6440 N N . ALA B 1 238 ? -27.078 31 0.485 1 81.75 238 ALA B N 1
ATOM 6441 C CA . ALA B 1 238 ? -26.297 31.234 1.702 1 81.75 238 ALA B CA 1
ATOM 6442 C C . ALA B 1 238 ? -27 30.609 2.916 1 81.75 238 ALA B C 1
ATOM 6444 O O . ALA B 1 238 ? -26.344 30.062 3.799 1 81.75 238 ALA B O 1
ATOM 6445 N N . CYS B 1 239 ? -28.234 30.672 2.895 1 79.56 239 CYS B N 1
ATOM 6446 C CA . CYS B 1 239 ? -29 30.141 4.008 1 79.56 239 CYS B CA 1
ATOM 6447 C C . CYS B 1 239 ? -28.953 28.609 4.016 1 79.56 239 CYS B C 1
ATOM 6449 O O . CYS B 1 239 ? -28.891 28 5.082 1 79.56 239 CYS B O 1
ATOM 6451 N N . LYS B 1 240 ? -29 28.109 2.918 1 81 240 LYS B N 1
ATOM 6452 C CA . LYS B 1 240 ? -28.938 26.656 2.787 1 81 240 LYS B CA 1
ATOM 6453 C C . LYS B 1 240 ? -27.594 26.109 3.24 1 81 240 LYS B C 1
ATOM 6455 O O . LYS B 1 240 ? -27.5 25 3.779 1 81 240 LYS B O 1
ATOM 6460 N N . GLN B 1 241 ? -26.609 26.875 3.107 1 83.94 241 GLN B N 1
ATOM 6461 C CA . GLN B 1 241 ? -25.25 26.422 3.385 1 83.94 241 GLN B CA 1
ATOM 6462 C C . GLN B 1 241 ? -24.859 26.688 4.836 1 83.94 241 GLN B C 1
ATOM 6464 O O . GLN B 1 241 ? -23.906 26.109 5.348 1 83.94 241 GLN B O 1
ATOM 6469 N N . ALA B 1 242 ? -25.609 27.547 5.43 1 83 242 ALA B N 1
ATOM 6470 C CA . ALA B 1 242 ? -25.281 27.969 6.785 1 83 242 ALA B CA 1
ATOM 6471 C C . ALA B 1 242 ? -25.453 26.812 7.773 1 83 242 ALA B C 1
ATOM 6473 O O . ALA B 1 242 ? -26.406 26.031 7.664 1 83 242 ALA B O 1
ATOM 6474 N N . VAL B 1 243 ? -24.516 26.688 8.648 1 89.62 243 VAL B N 1
ATOM 6475 C CA . VAL B 1 243 ? -24.609 25.719 9.734 1 89.62 243 VAL B CA 1
ATOM 6476 C C . VAL B 1 243 ? -24.766 26.453 11.07 1 89.62 243 VAL B C 1
ATOM 6478 O O . VAL B 1 243 ? -23.781 26.688 11.766 1 89.62 243 VAL B O 1
ATOM 6481 N N . LEU B 1 244 ? -25.984 26.609 11.469 1 86.5 244 LEU B N 1
ATOM 6482 C CA . LEU B 1 244 ? -26.312 27.391 12.656 1 86.5 244 LEU B CA 1
ATOM 6483 C C . LEU B 1 244 ? -26.188 26.531 13.914 1 86.5 244 LEU B C 1
ATOM 6485 O O . LEU B 1 244 ? -26.594 25.375 13.914 1 86.5 244 LEU B O 1
ATOM 6489 N N . LEU B 1 245 ? -25.578 27.062 14.867 1 88.81 245 LEU B N 1
ATOM 6490 C CA . LEU B 1 245 ? -25.375 26.359 16.125 1 88.81 245 LEU B CA 1
ATOM 6491 C C . LEU B 1 245 ? -26.484 26.688 17.125 1 88.81 245 LEU B C 1
ATOM 6493 O O . LEU B 1 245 ? -26.734 25.906 18.047 1 88.81 245 LEU B O 1
ATOM 6497 N N . SER B 1 246 ? -26.969 27.812 17.125 1 78.75 246 SER B N 1
ATOM 6498 C CA . SER B 1 246 ? -28.109 28.266 17.922 1 78.75 246 SER B CA 1
ATOM 6499 C C . SER B 1 246 ? -29.109 29.047 17.078 1 78.75 246 SER B C 1
ATOM 6501 O O . SER B 1 246 ? -28.75 29.609 16.047 1 78.75 246 SER B O 1
ATOM 6503 N N . PRO B 1 247 ? -30.344 28.766 17.625 1 66.62 247 PRO B N 1
ATOM 6504 C CA . PRO B 1 247 ? -31.328 29.594 16.906 1 66.62 247 PRO B CA 1
ATOM 6505 C C . PRO B 1 247 ? -30.969 31.094 16.953 1 66.62 247 PRO B C 1
ATOM 6507 O O . PRO B 1 247 ? -30.391 31.562 17.922 1 66.62 247 PRO B O 1
ATOM 6510 N N . LEU B 1 248 ? -31.172 31.562 15.852 1 60.91 248 LEU B N 1
ATOM 6511 C CA . LEU B 1 248 ? -30.969 33 15.82 1 60.91 248 LEU B CA 1
ATOM 6512 C C . LEU B 1 248 ? -31.75 33.688 16.938 1 60.91 248 LEU B C 1
ATOM 6514 O O . LEU B 1 248 ? -32.906 33.344 17.188 1 60.91 248 LEU B O 1
ATOM 6518 N N . THR B 1 249 ? -31.156 33.969 18.078 1 56.06 249 THR B N 1
ATOM 6519 C CA . THR B 1 249 ? -31.891 34.656 19.141 1 56.06 249 THR B CA 1
ATOM 6520 C C . THR B 1 249 ? -32.062 36.125 18.797 1 56.06 249 THR B C 1
ATOM 6522 O O . THR B 1 249 ? -31.141 36.812 18.359 1 56.06 249 THR B O 1
ATOM 6525 N N . HIS B 1 250 ? -33.25 36.375 18.344 1 48.28 250 HIS B N 1
ATOM 6526 C CA . HIS B 1 250 ? -33.625 37.781 18.328 1 48.28 250 HIS B CA 1
ATOM 6527 C C . HIS B 1 250 ? -33.656 38.375 19.734 1 48.28 250 HIS B C 1
ATOM 6529 O O . HIS B 1 250 ? -34.656 38.188 20.453 1 48.28 250 HIS B O 1
ATOM 6535 N N . THR B 1 251 ? -32.875 38.094 20.656 1 40.41 251 THR B N 1
ATOM 6536 C CA . THR B 1 251 ? -33.094 38.969 21.797 1 40.41 251 THR B CA 1
ATOM 6537 C C . THR B 1 251 ? -33.5 40.375 21.344 1 40.41 251 THR B C 1
ATOM 6539 O O . THR B 1 251 ? -32.719 41.062 20.688 1 40.41 251 THR B O 1
ATOM 6542 N N . ALA B 1 252 ? -34.75 40.5 21.266 1 37 252 ALA B N 1
ATOM 6543 C CA . ALA B 1 252 ? -35.531 41.75 21.344 1 37 252 ALA B CA 1
ATOM 6544 C C . ALA B 1 252 ? -35.031 42.625 22.5 1 37 252 ALA B C 1
ATOM 6546 O O . ALA B 1 252 ? -35.469 42.469 23.641 1 37 252 ALA B O 1
ATOM 6547 N N . ASP B 1 253 ? -34.031 42.906 23.094 1 36.66 253 ASP B N 1
ATOM 6548 C CA . ASP B 1 253 ? -34.156 44.281 23.531 1 36.66 253 ASP B CA 1
ATOM 6549 C C . ASP B 1 253 ? -34.812 45.125 22.438 1 36.66 253 ASP B C 1
ATOM 6551 O O . ASP B 1 253 ? -34.312 45.188 21.312 1 36.66 253 ASP B O 1
ATOM 6555 N N . LYS B 1 254 ? -36.156 45.312 22.438 1 40.44 254 LYS B N 1
ATOM 6556 C CA . LYS B 1 254 ? -37.094 46.094 21.609 1 40.44 254 LYS B CA 1
ATOM 6557 C C . LYS B 1 254 ? -36.344 47.188 20.844 1 40.44 254 LYS B C 1
ATOM 6559 O O . LYS B 1 254 ? -36.75 47.562 19.734 1 40.44 254 LYS B O 1
ATOM 6564 N N . ASP B 1 255 ? -35.688 48.031 21.578 1 37.41 255 ASP B N 1
ATOM 6565 C CA . ASP B 1 255 ? -35.25 49.281 20.984 1 37.41 255 ASP B CA 1
ATOM 6566 C C . ASP B 1 255 ? -34.062 49.031 20.016 1 37.41 255 ASP B C 1
ATOM 6568 O O . ASP B 1 255 ? -33.688 49.938 19.281 1 37.41 255 ASP B O 1
ATOM 6572 N N . ARG B 1 256 ? -32.906 48.125 20.422 1 40.47 256 ARG B N 1
ATOM 6573 C CA . ARG B 1 256 ? -31.781 48.031 19.5 1 40.47 256 ARG B CA 1
ATOM 6574 C C . ARG B 1 256 ? -31.859 46.75 18.672 1 40.47 256 ARG B C 1
ATOM 6576 O O . ARG B 1 256 ? -32.094 45.656 19.219 1 40.47 256 ARG B O 1
ATOM 6583 N N . GLY B 1 257 ? -32.312 46.375 17.469 1 44.94 257 GLY B N 1
ATOM 6584 C CA . GLY B 1 257 ? -32.531 45.594 16.266 1 44.94 257 GLY B CA 1
ATOM 6585 C C . GLY B 1 257 ? -31.422 44.594 16.031 1 44.94 257 GLY B C 1
ATOM 6586 O O . GLY B 1 257 ? -31.25 44.094 14.906 1 44.94 257 GLY B O 1
ATOM 6587 N N . ASP B 1 258 ? -30.328 44.156 16.812 1 57.16 258 ASP B N 1
ATOM 6588 C CA . ASP B 1 258 ? -29.141 43.5 16.297 1 57.16 258 ASP B CA 1
ATOM 6589 C C . ASP B 1 258 ? -29.281 41.969 16.391 1 57.16 258 ASP B C 1
ATOM 6591 O O . ASP B 1 258 ? -29.297 41.438 17.484 1 57.16 258 ASP B O 1
ATOM 6595 N N . ALA B 1 259 ? -29.594 41.094 15.367 1 79.94 259 ALA B N 1
ATOM 6596 C CA . ALA B 1 259 ? -29.641 39.656 15.305 1 79.94 259 ALA B CA 1
ATOM 6597 C C . ALA B 1 259 ? -28.25 39.031 15.438 1 79.94 259 ALA B C 1
ATOM 6599 O O . ALA B 1 259 ? -27.297 39.531 14.82 1 79.94 259 ALA B O 1
ATOM 6600 N N . ILE B 1 260 ? -28.078 38.219 16.625 1 88.56 260 ILE B N 1
ATOM 6601 C CA . ILE B 1 260 ? -26.812 37.5 16.859 1 88.56 260 ILE B CA 1
ATOM 6602 C C . ILE B 1 260 ? -26.875 36.125 16.172 1 88.56 260 ILE B C 1
ATOM 6604 O O . ILE B 1 260 ? -27.859 35.406 16.312 1 88.56 260 ILE B O 1
ATOM 6608 N N . ARG B 1 261 ? -25.844 35.906 15.445 1 89.69 261 ARG B N 1
ATOM 6609 C CA . ARG B 1 261 ? -25.734 34.656 14.734 1 89.69 261 ARG B CA 1
ATOM 6610 C C . ARG B 1 261 ? -24.562 33.812 15.25 1 89.69 261 ARG B C 1
ATOM 6612 O O . ARG B 1 261 ? -23.484 34.375 15.531 1 89.69 261 ARG B O 1
ATOM 6619 N N . GLN B 1 262 ? -24.781 32.594 15.531 1 92.81 262 GLN B N 1
ATOM 6620 C CA . GLN B 1 262 ? -23.734 31.625 15.828 1 92.81 262 GLN B CA 1
ATOM 6621 C C . GLN B 1 262 ? -23.688 30.531 14.766 1 92.81 262 GLN B C 1
ATOM 6623 O O . GLN B 1 262 ? -24.641 29.766 14.609 1 92.81 262 GLN B O 1
ATOM 6628 N N . GLU B 1 263 ? -22.531 30.484 14.117 1 93.5 263 GLU B N 1
ATOM 6629 C CA . GLU B 1 263 ? -22.422 29.625 12.938 1 93.5 263 GLU B CA 1
ATOM 6630 C C . GLU B 1 263 ? -21.109 28.844 12.938 1 93.5 263 GLU B C 1
ATOM 6632 O O . GLU B 1 263 ? -20.094 29.359 13.414 1 93.5 263 GLU B O 1
ATOM 6637 N N . LYS B 1 264 ? -21.219 27.609 12.508 1 95.81 264 LYS B N 1
ATOM 6638 C CA . LYS B 1 264 ? -20 26.844 12.242 1 95.81 264 LYS B CA 1
ATOM 6639 C C . LYS B 1 264 ? -19.406 27.203 10.883 1 95.81 264 LYS B C 1
ATOM 6641 O O . LYS B 1 264 ? -20.062 27.031 9.852 1 95.81 264 LYS B O 1
ATOM 6646 N N . ILE B 1 265 ? -18.156 27.688 10.859 1 96.88 265 ILE B N 1
ATOM 6647 C CA . ILE B 1 265 ? -17.547 28.219 9.648 1 96.88 265 ILE B CA 1
ATOM 6648 C C . ILE B 1 265 ? -16.094 27.766 9.547 1 96.88 265 ILE B C 1
ATOM 6650 O O . ILE B 1 265 ? -15.406 27.656 10.562 1 96.88 265 ILE B O 1
ATOM 6654 N N . PHE B 1 266 ? -15.688 27.391 8.375 1 97.56 266 PHE B N 1
ATOM 6655 C CA . PHE B 1 266 ? -14.258 27.266 8.109 1 97.56 266 PHE B CA 1
ATOM 6656 C C . PHE B 1 266 ? -13.602 28.625 7.996 1 97.56 266 PHE B C 1
ATOM 6658 O O . PHE B 1 266 ? -13.93 29.406 7.102 1 97.56 266 PHE B O 1
ATOM 6665 N N . MET B 1 267 ? -12.633 28.922 8.805 1 97.25 267 MET B N 1
ATOM 6666 C CA . MET B 1 267 ? -12.062 30.266 8.875 1 97.25 267 MET B CA 1
ATOM 6667 C C . MET B 1 267 ? -10.625 30.281 8.367 1 97.25 267 MET B C 1
ATOM 6669 O O . MET B 1 267 ? -9.758 29.625 8.953 1 97.25 267 MET B O 1
ATOM 6673 N N . TYR B 1 268 ? -10.375 31.078 7.359 1 96.12 268 TYR B N 1
ATOM 6674 C CA . TYR B 1 268 ? -9.016 31.391 6.93 1 96.12 268 TYR B CA 1
ATOM 6675 C C . TYR B 1 268 ? -8.422 32.5 7.777 1 96.12 268 TYR B C 1
ATOM 6677 O O . TYR B 1 268 ? -9.148 33.281 8.391 1 96.12 268 TYR B O 1
ATOM 6685 N N . ALA B 1 269 ? -7.133 32.562 7.781 1 96.5 269 ALA B N 1
ATOM 6686 C CA . ALA B 1 269 ? -6.441 33.688 8.414 1 96.5 269 ALA B CA 1
ATOM 6687 C C . ALA B 1 269 ? -6.566 34.969 7.578 1 96.5 269 ALA B C 1
ATOM 6689 O O . ALA B 1 269 ? -6.777 34.875 6.367 1 96.5 269 ALA B O 1
ATOM 6690 N N . ALA B 1 270 ? -6.465 36.062 8.289 1 96.12 270 ALA B N 1
ATOM 6691 C CA . ALA B 1 270 ? -6.18 37.281 7.555 1 96.12 270 ALA B CA 1
ATOM 6692 C C . ALA B 1 270 ? -4.742 37.312 7.047 1 96.12 270 ALA B C 1
ATOM 6694 O O . ALA B 1 270 ? -3.83 36.844 7.734 1 96.12 270 ALA B O 1
ATOM 6695 N N . GLU B 1 271 ? -4.531 37.812 5.883 1 95 271 GLU B N 1
ATOM 6696 C CA . GLU B 1 271 ? -3.184 37.875 5.324 1 95 271 GLU B CA 1
ATOM 6697 C C . GLU B 1 271 ? -2.75 39.312 5.066 1 95 271 GLU B C 1
ATOM 6699 O O . GLU B 1 271 ? -3.535 40.125 4.57 1 95 271 GLU B O 1
ATOM 6704 N N . LEU B 1 272 ? -1.574 39.625 5.496 1 94.81 272 LEU B N 1
ATOM 6705 C CA . LEU B 1 272 ? -0.956 40.906 5.238 1 94.81 272 LEU B CA 1
ATOM 6706 C C . LEU B 1 272 ? 0.471 40.75 4.727 1 94.81 272 LEU B C 1
ATOM 6708 O O . LEU B 1 272 ? 1.198 39.844 5.188 1 94.81 272 LEU B O 1
ATOM 6712 N N . ARG B 1 273 ? 0.815 41.5 3.777 1 94.88 273 ARG B N 1
ATOM 6713 C CA . ARG B 1 273 ? 2.207 41.562 3.344 1 94.88 273 ARG B CA 1
ATOM 6714 C C . ARG B 1 273 ? 3 42.562 4.184 1 94.88 273 ARG B C 1
ATOM 6716 O O . ARG B 1 273 ? 2.506 43.656 4.5 1 94.88 273 ARG B O 1
ATOM 6723 N N . MET B 1 274 ? 4.188 42.25 4.559 1 95.75 274 MET B N 1
ATOM 6724 C CA . MET B 1 274 ? 5.016 43.094 5.398 1 95.75 274 MET B CA 1
ATOM 6725 C C . MET B 1 274 ? 6.492 42.75 5.27 1 95.75 274 MET B C 1
ATOM 6727 O O . MET B 1 274 ? 6.828 41.688 4.703 1 95.75 274 MET B O 1
ATOM 6731 N N . THR B 1 275 ? 7.277 43.594 5.801 1 96 275 THR B N 1
ATOM 6732 C CA . THR B 1 275 ? 8.711 43.344 5.789 1 96 275 THR B CA 1
ATOM 6733 C C . THR B 1 275 ? 9.078 42.344 6.883 1 96 275 THR B C 1
ATOM 6735 O O . THR B 1 275 ? 8.289 42.094 7.793 1 96 275 THR B O 1
ATOM 6738 N N . LEU B 1 276 ? 10.281 41.781 6.789 1 96.88 276 LEU B N 1
ATOM 6739 C CA . LEU B 1 276 ? 10.75 40.812 7.762 1 96.88 276 LEU B CA 1
ATOM 6740 C C . LEU B 1 276 ? 10.867 41.438 9.148 1 96.88 276 LEU B C 1
ATOM 6742 O O . LEU B 1 276 ? 10.438 40.844 10.141 1 96.88 276 LEU B O 1
ATOM 6746 N N . PRO B 1 277 ? 11.367 42.656 9.266 1 97.12 277 PRO B N 1
ATOM 6747 C CA . PRO B 1 277 ? 11.414 43.281 10.586 1 97.12 277 PRO B CA 1
ATOM 6748 C C . PRO B 1 277 ? 10.023 43.531 11.164 1 97.12 277 PRO B C 1
ATOM 6750 O O . PRO B 1 277 ? 9.828 43.438 12.383 1 97.12 277 PRO B O 1
ATOM 6753 N N . GLN B 1 278 ? 9.125 43.938 10.305 1 97 278 GLN B N 1
ATOM 6754 C CA . GLN B 1 278 ? 7.754 44.156 10.766 1 97 278 GLN B CA 1
ATOM 6755 C C . GLN B 1 278 ? 7.145 42.844 11.266 1 97 278 GLN B C 1
ATOM 6757 O O . GLN B 1 278 ? 6.426 42.812 12.266 1 97 278 GLN B O 1
ATOM 6762 N N . LEU B 1 279 ? 7.414 41.75 10.57 1 97.25 279 LEU B N 1
ATOM 6763 C CA . LEU B 1 279 ? 6.988 40.438 11.039 1 97.25 279 LEU B CA 1
ATOM 6764 C C . LEU B 1 279 ? 7.578 40.156 12.414 1 97.25 279 LEU B C 1
ATOM 6766 O O . LEU B 1 279 ? 6.875 39.656 13.305 1 97.25 279 LEU B O 1
ATOM 6770 N N . TYR B 1 280 ? 8.859 40.406 12.57 1 97 280 TYR B N 1
ATOM 6771 C CA . TYR B 1 280 ? 9.516 40.219 13.852 1 97 280 TYR B CA 1
ATOM 6772 C C . TYR B 1 280 ? 8.781 40.969 14.961 1 97 280 TYR B C 1
ATOM 6774 O O . TYR B 1 280 ? 8.531 40.406 16.031 1 97 280 TYR B O 1
ATOM 6782 N N . GLY B 1 281 ? 8.461 42.219 14.664 1 95.88 281 GLY B N 1
ATOM 6783 C CA . GLY B 1 281 ? 7.754 43 15.648 1 95.88 281 GLY B CA 1
ATOM 6784 C C . GLY B 1 281 ? 6.398 42.438 16.016 1 95.88 281 GLY B C 1
ATOM 6785 O O . GLY B 1 281 ? 6.02 42.469 17.188 1 95.88 281 GLY B O 1
ATOM 6786 N N . LEU B 1 282 ? 5.676 42 15.078 1 95.44 282 LEU B N 1
ATOM 6787 C CA . LEU B 1 282 ? 4.352 41.438 15.328 1 95.44 282 LEU B CA 1
ATOM 6788 C C . LEU B 1 282 ? 4.457 40.125 16.109 1 95.44 282 LEU B C 1
ATOM 6790 O O . LEU B 1 282 ? 3.629 39.844 16.984 1 95.44 282 LEU B O 1
ATOM 6794 N N . LEU B 1 283 ? 5.469 39.281 15.781 1 96 283 LEU B N 1
ATOM 6795 C CA . LEU B 1 283 ? 5.688 38.031 16.516 1 96 283 LEU B CA 1
ATOM 6796 C C . LEU B 1 283 ? 6.008 38.312 17.984 1 96 283 LEU B C 1
ATOM 6798 O O . LEU B 1 283 ? 5.535 37.625 18.875 1 96 283 LEU B O 1
ATOM 6802 N N . ARG B 1 284 ? 6.758 39.312 18.203 1 93.62 284 ARG B N 1
ATOM 6803 C CA . ARG B 1 284 ? 7.152 39.688 19.547 1 93.62 284 ARG B CA 1
ATOM 6804 C C . ARG B 1 284 ? 5.949 40.125 20.375 1 93.62 284 ARG B C 1
ATOM 6806 O O . ARG B 1 284 ? 5.879 39.875 21.578 1 93.62 284 ARG B O 1
ATOM 6813 N N . ARG B 1 285 ? 5.047 40.75 19.688 1 92.81 285 ARG B N 1
ATOM 6814 C CA . ARG B 1 285 ? 3.9 41.312 20.391 1 92.81 285 ARG B CA 1
ATOM 6815 C C . ARG B 1 285 ? 2.75 40.312 20.469 1 92.81 285 ARG B C 1
ATOM 6817 O O . ARG B 1 285 ? 1.807 40.5 21.234 1 92.81 285 ARG B O 1
ATOM 6824 N N . SER B 1 286 ? 2.846 39.281 19.719 1 92.94 286 SER B N 1
ATOM 6825 C CA . SER B 1 286 ? 1.817 38.219 19.75 1 92.94 286 SER B CA 1
ATOM 6826 C C . SER B 1 286 ? 1.763 37.562 21.109 1 92.94 286 SER B C 1
ATOM 6828 O O . SER B 1 286 ? 2.795 37.344 21.75 1 92.94 286 SER B O 1
ATOM 6830 N N . PRO B 1 287 ? 0.549 37.25 21.531 1 91.88 287 PRO B N 1
ATOM 6831 C CA . PRO B 1 287 ? 0.476 36.469 22.766 1 91.88 287 PRO B CA 1
ATOM 6832 C C . PRO B 1 287 ? 1.134 35.094 22.625 1 91.88 287 PRO B C 1
ATOM 6834 O O . PRO B 1 287 ? 1.145 34.5 21.531 1 91.88 287 PRO B O 1
ATOM 6837 N N . MET B 1 288 ? 1.558 34.562 23.75 1 88.31 288 MET B N 1
ATOM 6838 C CA . MET B 1 288 ? 2.277 33.312 23.734 1 88.31 288 MET B CA 1
ATOM 6839 C C . MET B 1 288 ? 1.305 32.125 23.734 1 88.31 288 MET B C 1
ATOM 6841 O O . MET B 1 288 ? 1.67 31.016 23.344 1 88.31 288 MET B O 1
ATOM 6845 N N . CYS B 1 289 ? 0.155 32.406 24.156 1 89.88 289 CYS B N 1
ATOM 6846 C CA . CYS B 1 289 ? -0.855 31.359 24.203 1 89.88 289 CYS B CA 1
ATOM 6847 C C . CYS B 1 289 ? -2.125 31.781 23.484 1 89.88 289 CYS B C 1
ATOM 6849 O O . CYS B 1 289 ? -2.48 32.969 23.484 1 89.88 289 CYS B O 1
ATOM 6851 N N . SER B 1 290 ? -2.684 30.812 22.891 1 87.62 290 SER B N 1
ATOM 6852 C CA . SER B 1 290 ? -3.992 31.078 22.297 1 87.62 290 SER B CA 1
ATOM 6853 C C . SER B 1 290 ? -5.059 31.25 23.375 1 87.62 290 SER B C 1
ATOM 6855 O O . SER B 1 290 ? -4.871 30.812 24.516 1 87.62 290 SER B O 1
ATOM 6857 N N . PRO B 1 291 ? -6.156 31.906 22.984 1 87.94 291 PRO B N 1
ATOM 6858 C CA . PRO B 1 291 ? -7.246 32.031 23.953 1 87.94 291 PRO B CA 1
ATOM 6859 C C . PRO B 1 291 ? -7.797 30.656 24.375 1 87.94 291 PRO B C 1
ATOM 6861 O O . PRO B 1 291 ? -7.574 29.656 23.688 1 87.94 291 PRO B O 1
ATOM 6864 N N . PRO B 1 292 ? -8.469 30.812 25.578 1 86.62 292 PRO B N 1
ATOM 6865 C CA . PRO B 1 292 ? -9.141 29.578 25.969 1 86.62 292 PRO B CA 1
ATOM 6866 C C . PRO B 1 292 ? -10.211 29.141 24.969 1 86.62 292 PRO B C 1
ATOM 6868 O O . PRO B 1 292 ? -10.898 30 24.391 1 86.62 292 PRO B O 1
ATOM 6871 N N . HIS B 1 293 ? -10.367 28.078 24.531 1 90.12 293 HIS B N 1
ATOM 6872 C CA . HIS B 1 293 ? -11.312 27.531 23.562 1 90.12 293 HIS B CA 1
ATOM 6873 C C . HIS B 1 293 ? -11.117 28.141 22.188 1 90.12 293 HIS B C 1
ATOM 6875 O O . HIS B 1 293 ? -12.039 28.766 21.641 1 90.12 293 HIS B O 1
ATOM 6881 N N . PRO B 1 294 ? -10.125 28.016 21.656 1 93.19 294 PRO B N 1
ATOM 6882 C CA . PRO B 1 294 ? -9.711 28.75 20.453 1 93.19 294 PRO B CA 1
ATOM 6883 C C . PRO B 1 294 ? -10.625 28.484 19.266 1 93.19 294 PRO B C 1
ATOM 6885 O O . PRO B 1 294 ? -10.609 29.234 18.281 1 93.19 294 PRO B O 1
ATOM 6888 N N . ILE B 1 295 ? -11.469 27.453 19.328 1 93.81 295 ILE B N 1
ATOM 6889 C CA . ILE B 1 295 ? -12.312 27.172 18.172 1 93.81 295 ILE B CA 1
ATOM 6890 C C . ILE B 1 295 ? -13.703 27.766 18.375 1 93.81 295 ILE B C 1
ATOM 6892 O O . ILE B 1 295 ? -14.602 27.562 17.562 1 93.81 295 ILE B O 1
ATOM 6896 N N . ASP B 1 296 ? -13.945 28.469 19.453 1 94.12 296 ASP B N 1
ATOM 6897 C CA . ASP B 1 296 ? -15.117 29.297 19.719 1 94.12 296 ASP B CA 1
ATOM 6898 C C . ASP B 1 296 ? -14.75 30.781 19.734 1 94.12 296 ASP B C 1
ATOM 6900 O O . ASP B 1 296 ? -14.062 31.25 20.641 1 94.12 296 ASP B O 1
ATOM 6904 N N . VAL B 1 297 ? -15.25 31.484 18.688 1 94.06 297 VAL B N 1
ATOM 6905 C CA . VAL B 1 297 ? -14.836 32.875 18.562 1 94.06 297 VAL B CA 1
ATOM 6906 C C . VAL B 1 297 ? -16.062 33.781 18.641 1 94.06 297 VAL B C 1
ATOM 6908 O O . VAL B 1 297 ? -17.094 33.5 18.016 1 94.06 297 VAL B O 1
ATOM 6911 N N . ASP B 1 298 ? -15.977 34.812 19.438 1 94.06 298 ASP B N 1
ATOM 6912 C CA . ASP B 1 298 ? -16.984 35.844 19.516 1 94.06 298 ASP B CA 1
ATOM 6913 C C . ASP B 1 298 ? -16.469 37.156 18.891 1 94.06 298 ASP B C 1
ATOM 6915 O O . ASP B 1 298 ? -15.781 37.938 19.547 1 94.06 298 ASP B O 1
ATOM 6919 N N . MET B 1 299 ? -16.906 37.438 17.672 1 94.75 299 MET B N 1
ATOM 6920 C CA . MET B 1 299 ? -16.344 38.531 16.906 1 94.75 299 MET B CA 1
ATOM 6921 C C . MET B 1 299 ? -16.938 39.875 17.359 1 94.75 299 MET B C 1
ATOM 6923 O O . MET B 1 299 ? -16.391 40.938 17.031 1 94.75 299 MET B O 1
ATOM 6927 N N . ARG B 1 300 ? -17.922 39.844 18.156 1 92 300 ARG B N 1
ATOM 6928 C CA . ARG B 1 300 ? -18.516 41.062 18.672 1 92 300 ARG B CA 1
ATOM 6929 C C . ARG B 1 300 ? -17.547 41.812 19.594 1 92 300 ARG B C 1
ATOM 6931 O O . ARG B 1 300 ? -17.672 43 19.812 1 92 300 ARG B O 1
ATOM 6938 N N . THR B 1 301 ? -16.562 41.031 20.016 1 90.5 301 THR B N 1
ATOM 6939 C CA . THR B 1 301 ? -15.594 41.562 20.953 1 90.5 301 THR B CA 1
ATOM 6940 C C . THR B 1 301 ? -14.438 42.25 20.219 1 90.5 301 THR B C 1
ATOM 6942 O O . THR B 1 301 ? -13.578 42.875 20.844 1 90.5 301 THR B O 1
ATOM 6945 N N . TYR B 1 302 ? -14.398 42.188 18.953 1 90.19 302 TYR B N 1
ATOM 6946 C CA . TYR B 1 302 ? -13.219 42.594 18.188 1 90.19 302 TYR B CA 1
ATOM 6947 C C . TYR B 1 302 ? -13.148 44.094 18.031 1 90.19 302 TYR B C 1
ATOM 6949 O O . TYR B 1 302 ? -12.148 44.625 17.531 1 90.19 302 TYR B O 1
ATOM 6957 N N . SER B 1 303 ? -14.227 44.781 18.453 1 79.75 303 SER B N 1
ATOM 6958 C CA . SER B 1 303 ? -14.172 46.25 18.438 1 79.75 303 SER B CA 1
ATOM 6959 C C . SER B 1 303 ? -13.141 46.75 19.438 1 79.75 303 SER B C 1
ATOM 6961 O O . SER B 1 303 ? -12.641 47.875 19.297 1 79.75 303 SER B O 1
ATOM 6963 N N . ASN B 1 304 ? -12.938 46 20.406 1 75.44 304 ASN B N 1
ATOM 6964 C CA . ASN B 1 304 ? -11.898 46.281 21.375 1 75.44 304 ASN B CA 1
ATOM 6965 C C . ASN B 1 304 ? -10.562 45.656 20.984 1 75.44 304 ASN B C 1
ATOM 6967 O O . ASN B 1 304 ? -10.398 44.438 21.109 1 75.44 304 ASN B O 1
ATOM 6971 N N . LYS B 1 305 ? -9.664 46.469 20.578 1 67.88 305 LYS B N 1
ATOM 6972 C CA . LYS B 1 305 ? -8.375 46 20.078 1 67.88 305 LYS B CA 1
ATOM 6973 C C . LYS B 1 305 ? -7.621 45.188 21.125 1 67.88 305 LYS B C 1
ATOM 6975 O O . LYS B 1 305 ? -6.883 44.25 20.797 1 67.88 305 LYS B O 1
ATOM 6980 N N . LYS B 1 306 ? -7.801 45.531 22.297 1 69.31 306 LYS B N 1
ATOM 6981 C CA . LYS B 1 306 ? -7.129 44.844 23.391 1 69.31 306 LYS B CA 1
ATOM 6982 C C . LYS B 1 306 ? -7.691 43.406 23.547 1 69.31 306 LYS B C 1
ATOM 6984 O O . LYS B 1 306 ? -6.984 42.531 24 1 69.31 306 LYS B O 1
ATOM 6989 N N . SER B 1 307 ? -8.758 43.281 23.062 1 67.44 307 SER B N 1
ATOM 6990 C CA . SER B 1 307 ? -9.461 42 23.297 1 67.44 307 SER B CA 1
ATOM 6991 C C . SER B 1 307 ? -9.156 41 22.188 1 67.44 307 SER B C 1
ATOM 6993 O O . SER B 1 307 ? -9.406 39.812 22.344 1 67.44 307 SER B O 1
ATOM 6995 N N . ALA B 1 308 ? -8.633 41.469 21.234 1 74.06 308 ALA B N 1
ATOM 6996 C CA . ALA B 1 308 ? -8.375 40.531 20.141 1 74.06 308 ALA B CA 1
ATOM 6997 C C . ALA B 1 308 ? -7 40.781 19.531 1 74.06 308 ALA B C 1
ATOM 6999 O O . ALA B 1 308 ? -6.895 41.281 18.406 1 74.06 308 ALA B O 1
ATOM 7000 N N . PRO B 1 309 ? -6.082 40.281 20.359 1 85.81 309 PRO B N 1
ATOM 7001 C CA . PRO B 1 309 ? -4.742 40.469 19.797 1 85.81 309 PRO B CA 1
ATOM 7002 C C . PRO B 1 309 ? -4.508 39.625 18.547 1 85.81 309 PRO B C 1
ATOM 7004 O O . PRO B 1 309 ? -5.125 38.594 18.375 1 85.81 309 PRO B O 1
ATOM 7007 N N . ALA B 1 310 ? -3.691 40.156 17.688 1 92.19 310 ALA B N 1
ATOM 7008 C CA . ALA B 1 310 ? -3.346 39.469 16.453 1 92.19 310 ALA B CA 1
ATOM 7009 C C . ALA B 1 310 ? -2.184 38.5 16.688 1 92.19 310 ALA B C 1
ATOM 7011 O O . ALA B 1 310 ? -1.132 38.906 17.188 1 92.19 310 ALA B O 1
ATOM 7012 N N . ILE B 1 311 ? -2.387 37.312 16.438 1 95.25 311 ILE B N 1
ATOM 7013 C CA . ILE B 1 311 ? -1.339 36.281 16.453 1 95.25 311 ILE B CA 1
ATOM 7014 C C . ILE B 1 311 ? -0.773 36.094 15.055 1 95.25 311 ILE B C 1
ATOM 7016 O O . ILE B 1 311 ? -1.501 35.75 14.125 1 95.25 311 ILE B O 1
ATOM 7020 N N . ALA B 1 312 ? 0.514 36.344 14.945 1 95.44 312 ALA B N 1
ATOM 7021 C CA . ALA B 1 312 ? 1.156 36.312 13.633 1 95.44 312 ALA B CA 1
ATOM 7022 C C . ALA B 1 312 ? 1.909 35 13.406 1 95.44 312 ALA B C 1
ATOM 7024 O O . ALA B 1 312 ? 2.463 34.438 14.352 1 95.44 312 ALA B O 1
ATOM 7025 N N . TYR B 1 313 ? 1.942 34.531 12.258 1 93.69 313 TYR B N 1
ATOM 7026 C CA . TYR B 1 313 ? 2.754 33.375 11.852 1 93.69 313 TYR B CA 1
ATOM 7027 C C . TYR B 1 313 ? 2.934 33.344 10.344 1 93.69 313 TYR B C 1
ATOM 7029 O O . TYR B 1 313 ? 2.033 33.75 9.594 1 93.69 313 TYR B O 1
ATOM 7037 N N . ALA B 1 314 ? 4.078 33.031 9.844 1 93.5 314 ALA B N 1
ATOM 7038 C CA . ALA B 1 314 ? 4.395 32.844 8.43 1 93.5 314 ALA B CA 1
ATOM 7039 C C . ALA B 1 314 ? 4.129 31.406 7.996 1 93.5 314 ALA B C 1
ATOM 7041 O O . ALA B 1 314 ? 4.824 30.484 8.422 1 93.5 314 ALA B O 1
ATOM 7042 N N . GLN B 1 315 ? 3.129 31.25 7.105 1 87.56 315 GLN B N 1
ATOM 7043 C CA . GLN B 1 315 ? 2.701 29.891 6.789 1 87.56 315 GLN B CA 1
ATOM 7044 C C . GLN B 1 315 ? 2.193 29.797 5.355 1 87.56 315 GLN B C 1
ATOM 7046 O O . GLN B 1 315 ? 1.282 29.031 5.062 1 87.56 315 GLN B O 1
ATOM 7051 N N . LEU B 1 316 ? 2.715 30.594 4.52 1 85.31 316 LEU B N 1
ATOM 7052 C CA . LEU B 1 316 ? 2.299 30.484 3.125 1 85.31 316 LEU B CA 1
ATOM 7053 C C . LEU B 1 316 ? 2.676 29.125 2.549 1 85.31 316 LEU B C 1
ATOM 7055 O O . LEU B 1 316 ? 3.852 28.75 2.529 1 85.31 316 LEU B O 1
ATOM 7059 N N . GLN B 1 317 ? 1.65 28.391 2.168 1 84.88 317 GLN B N 1
ATOM 7060 C CA . GLN B 1 317 ? 1.849 27.016 1.691 1 84.88 317 GLN B CA 1
ATOM 7061 C C . GLN B 1 317 ? 1.884 26.969 0.167 1 84.88 317 GLN B C 1
ATOM 7063 O O . GLN B 1 317 ? 1.021 26.344 -0.458 1 84.88 317 GLN B O 1
ATOM 7068 N N . ASN B 1 318 ? 2.75 27.453 -0.478 1 87.31 318 ASN B N 1
ATOM 7069 C CA . ASN B 1 318 ? 2.842 27.516 -1.934 1 87.31 318 ASN B CA 1
ATOM 7070 C C . ASN B 1 318 ? 4.285 27.656 -2.4 1 87.31 318 ASN B C 1
ATOM 7072 O O . ASN B 1 318 ? 4.609 28.562 -3.168 1 87.31 318 ASN B O 1
ATOM 7076 N N . ASN B 1 319 ? 5.094 26.859 -1.803 1 95.19 319 ASN B N 1
ATOM 7077 C CA . ASN B 1 319 ? 6.496 26.828 -2.207 1 95.19 319 ASN B CA 1
ATOM 7078 C C . ASN B 1 319 ? 7.223 28.109 -1.789 1 95.19 319 ASN B C 1
ATOM 7080 O O . ASN B 1 319 ? 8.047 28.625 -2.537 1 95.19 319 ASN B O 1
ATOM 7084 N N . CYS B 1 320 ? 6.969 28.641 -0.64 1 95.5 320 CYS B N 1
ATOM 7085 C CA . CYS B 1 320 ? 7.43 29.969 -0.226 1 95.5 320 CYS B CA 1
ATOM 7086 C C . CYS B 1 320 ? 8.938 29.969 -0.003 1 95.5 320 CYS B C 1
ATOM 7088 O O . CYS B 1 320 ? 9.57 31.031 -0.043 1 95.5 320 CYS B O 1
ATOM 7090 N N . LEU B 1 321 ? 9.531 28.828 0.255 1 96.75 321 LEU B N 1
ATOM 7091 C CA . LEU B 1 321 ? 10.984 28.797 0.374 1 96.75 321 LEU B CA 1
ATOM 7092 C C . LEU B 1 321 ? 11.648 29.266 -0.917 1 96.75 321 LEU B C 1
ATOM 7094 O O . LEU B 1 321 ? 12.695 29.906 -0.88 1 96.75 321 LEU B O 1
ATOM 7098 N N . ASN B 1 322 ? 10.992 28.969 -1.997 1 95.06 322 ASN B N 1
ATOM 7099 C CA . ASN B 1 322 ? 11.57 29.281 -3.299 1 95.06 322 ASN B CA 1
ATOM 7100 C C . ASN B 1 322 ? 10.969 30.562 -3.885 1 95.06 322 ASN B C 1
ATOM 7102 O O . ASN B 1 322 ? 11.289 30.938 -5.016 1 95.06 322 ASN B O 1
ATOM 7106 N N . THR B 1 323 ? 10.125 31.203 -3.152 1 93.75 323 THR B N 1
ATOM 7107 C CA . THR B 1 323 ? 9.523 32.438 -3.666 1 93.75 323 THR B CA 1
ATOM 7108 C C . THR B 1 323 ? 9.758 33.594 -2.707 1 93.75 323 THR B C 1
ATOM 7110 O O . THR B 1 323 ? 10.656 34.406 -2.926 1 93.75 323 THR B O 1
ATOM 7113 N N . GLU B 1 324 ? 9.242 33.531 -1.492 1 94.12 324 GLU B N 1
ATOM 7114 C CA . GLU B 1 324 ? 9.305 34.656 -0.558 1 94.12 324 GLU B CA 1
ATOM 7115 C C . GLU B 1 324 ? 10.539 34.562 0.33 1 94.12 324 GLU B C 1
ATOM 7117 O O . GLU B 1 324 ? 11.047 35.594 0.794 1 94.12 324 GLU B O 1
ATOM 7122 N N . TYR B 1 325 ? 11.062 33.438 0.469 1 96.25 325 TYR B N 1
ATOM 7123 C CA . TYR B 1 325 ? 12.148 33.25 1.426 1 96.25 325 TYR B CA 1
ATOM 7124 C C . TYR B 1 325 ? 13.391 32.688 0.748 1 96.25 325 TYR B C 1
ATOM 7126 O O . TYR B 1 325 ? 14.117 31.891 1.342 1 96.25 325 TYR B O 1
ATOM 7134 N N . THR B 1 326 ? 13.625 33.031 -0.415 1 94.56 326 THR B N 1
ATOM 7135 C CA . THR B 1 326 ? 14.75 32.5 -1.199 1 94.56 326 THR B CA 1
ATOM 7136 C C . THR B 1 326 ? 16.078 32.812 -0.518 1 94.56 326 THR B C 1
ATOM 7138 O O . THR B 1 326 ? 17.047 32.094 -0.667 1 94.56 326 THR B O 1
ATOM 7141 N N . HIS B 1 327 ? 16.156 33.938 0.264 1 94.31 327 HIS B N 1
ATOM 7142 C CA . HIS B 1 327 ? 17.391 34.344 0.933 1 94.31 327 HIS B CA 1
ATOM 7143 C C . HIS B 1 327 ? 17.797 33.344 2.006 1 94.31 327 HIS B C 1
ATOM 7145 O O . HIS B 1 327 ? 18.969 33.312 2.416 1 94.31 327 HIS B O 1
ATOM 7151 N N . LEU B 1 328 ? 16.922 32.5 2.469 1 96.88 328 LEU B N 1
ATOM 7152 C CA . LEU B 1 328 ? 17.234 31.516 3.516 1 96.88 328 LEU B CA 1
ATOM 7153 C C . LEU B 1 328 ? 17.719 30.203 2.912 1 96.88 328 LEU B C 1
ATOM 7155 O O . LEU B 1 328 ? 18.219 29.344 3.627 1 96.88 328 LEU B O 1
ATOM 7159 N N . ARG B 1 329 ? 17.656 30.016 1.626 1 96.5 329 ARG B N 1
ATOM 7160 C CA . ARG B 1 329 ? 18.031 28.766 0.956 1 96.5 329 ARG B CA 1
ATOM 7161 C C . ARG B 1 329 ? 19.516 28.469 1.164 1 96.5 329 ARG B C 1
ATOM 7163 O O . ARG B 1 329 ? 19.906 27.297 1.228 1 96.5 329 ARG B O 1
ATOM 7170 N N . VAL B 1 330 ? 20.297 29.484 1.307 1 96.5 330 VAL B N 1
ATOM 7171 C CA . VAL B 1 330 ? 21.734 29.344 1.438 1 96.5 330 VAL B CA 1
ATOM 7172 C C . VAL B 1 330 ? 22.078 28.609 2.732 1 96.5 330 VAL B C 1
ATOM 7174 O O . VAL B 1 330 ? 23.141 28 2.852 1 96.5 330 VAL B O 1
ATOM 7177 N N . ASP B 1 331 ? 21.156 28.609 3.66 1 98.38 331 ASP B N 1
ATOM 7178 C CA . ASP B 1 331 ? 21.391 28 4.969 1 98.38 331 ASP B CA 1
ATOM 7179 C C . ASP B 1 331 ? 20.953 26.547 4.996 1 98.38 331 ASP B C 1
ATOM 7181 O O . ASP B 1 331 ? 21.078 25.875 6.02 1 98.38 331 ASP B O 1
ATOM 7185 N N . ILE B 1 332 ? 20.359 26.031 3.879 1 98.19 332 ILE B N 1
ATOM 7186 C CA . ILE B 1 332 ? 19.75 24.719 3.814 1 98.19 332 ILE B CA 1
ATOM 7187 C C . ILE B 1 332 ? 20.484 23.859 2.785 1 98.19 332 ILE B C 1
ATOM 7189 O O . ILE B 1 332 ? 20.719 24.297 1.654 1 98.19 332 ILE B O 1
ATOM 7193 N N . LEU B 1 333 ? 20.953 22.672 3.189 1 97.88 333 LEU B N 1
ATOM 7194 C CA . LEU B 1 333 ? 21.547 21.734 2.246 1 97.88 333 LEU B CA 1
ATOM 7195 C C . LEU B 1 333 ? 20.484 20.922 1.515 1 97.88 333 LEU B C 1
ATOM 7197 O O . LEU B 1 333 ? 19.406 20.688 2.055 1 97.88 333 LEU B O 1
ATOM 7201 N N . PRO B 1 334 ? 20.75 20.438 0.366 1 97.38 334 PRO B N 1
ATOM 7202 C CA . PRO B 1 334 ? 19.75 19.75 -0.446 1 97.38 334 PRO B CA 1
ATOM 7203 C C . PRO B 1 334 ? 19.562 18.281 -0.042 1 97.38 334 PRO B C 1
ATOM 7205 O O . PRO B 1 334 ? 18.75 17.578 -0.644 1 97.38 334 PRO B O 1
ATOM 7208 N N . ASN B 1 335 ? 20.266 17.781 0.891 1 97.62 335 ASN B N 1
ATOM 7209 C CA . ASN B 1 335 ? 20.312 16.359 1.236 1 97.62 335 ASN B CA 1
ATOM 7210 C C . ASN B 1 335 ? 18.922 15.82 1.537 1 97.62 335 ASN B C 1
ATOM 7212 O O . ASN B 1 335 ? 18.531 14.773 1.018 1 97.62 335 ASN B O 1
ATOM 7216 N N . VAL B 1 336 ? 18.078 16.516 2.348 1 98.62 336 VAL B N 1
ATOM 7217 C CA . VAL B 1 336 ? 16.75 16.031 2.705 1 98.62 336 VAL B CA 1
ATOM 7218 C C . VAL B 1 336 ? 15.828 16.062 1.481 1 98.62 336 VAL B C 1
ATOM 7220 O O . VAL B 1 336 ? 15.086 15.117 1.224 1 98.62 336 VAL B O 1
ATOM 7223 N N . GLU B 1 337 ? 15.938 17.188 0.767 1 98.25 337 GLU B N 1
ATOM 7224 C CA . GLU B 1 337 ? 15.141 17.328 -0.45 1 98.25 337 GLU B CA 1
ATOM 7225 C C . GLU B 1 337 ? 15.453 16.219 -1.445 1 98.25 337 GLU B C 1
ATOM 7227 O O . GLU B 1 337 ? 14.539 15.602 -1.992 1 98.25 337 GLU B O 1
ATOM 7232 N N . ARG B 1 338 ? 16.719 15.906 -1.68 1 97.44 338 ARG B N 1
ATOM 7233 C CA . ARG B 1 338 ? 17.141 14.891 -2.637 1 97.44 338 ARG B CA 1
ATOM 7234 C C . ARG B 1 338 ? 16.797 13.484 -2.145 1 97.44 338 ARG B C 1
ATOM 7236 O O . ARG B 1 338 ? 16.453 12.609 -2.939 1 97.44 338 ARG B O 1
ATOM 7243 N N . PHE B 1 339 ? 17.016 13.312 -0.861 1 97.88 339 PHE B N 1
ATOM 7244 C CA . PHE B 1 339 ? 16.594 12.047 -0.263 1 97.88 339 PHE B CA 1
ATOM 7245 C C . PHE B 1 339 ? 15.125 11.758 -0.577 1 97.88 339 PHE B C 1
ATOM 7247 O O . PHE B 1 339 ? 14.789 10.648 -1.006 1 97.88 339 PHE B O 1
ATOM 7254 N N . GLY B 1 340 ? 14.227 12.773 -0.373 1 98.38 340 GLY B N 1
ATOM 7255 C CA . GLY B 1 340 ? 12.812 12.609 -0.674 1 98.38 340 GLY B CA 1
ATOM 7256 C C . GLY B 1 340 ? 12.547 12.289 -2.131 1 98.38 340 GLY B C 1
ATOM 7257 O O . GLY B 1 340 ? 11.703 11.445 -2.441 1 98.38 340 GLY B O 1
ATOM 7258 N N . CYS B 1 341 ? 13.25 12.914 -3.004 1 96.5 341 CYS B N 1
ATOM 7259 C CA . CYS B 1 341 ? 13.078 12.648 -4.426 1 96.5 341 CYS B CA 1
ATOM 7260 C C . CYS B 1 341 ? 13.359 11.18 -4.742 1 96.5 341 CYS B C 1
ATOM 7262 O O . CYS B 1 341 ? 12.625 10.555 -5.504 1 96.5 341 CYS B O 1
ATOM 7264 N N . ARG B 1 342 ? 14.383 10.609 -4.117 1 95.25 342 ARG B N 1
ATOM 7265 C CA . ARG B 1 342 ? 14.766 9.227 -4.379 1 95.25 342 ARG B CA 1
ATOM 7266 C C . ARG B 1 342 ? 13.742 8.258 -3.791 1 95.25 342 ARG B C 1
ATOM 7268 O O . ARG B 1 342 ? 13.25 7.363 -4.484 1 95.25 342 ARG B O 1
ATOM 7275 N N . VAL B 1 343 ? 13.359 8.477 -2.572 1 96.88 343 VAL B N 1
ATOM 7276 C CA . VAL B 1 343 ? 12.586 7.449 -1.877 1 96.88 343 VAL B CA 1
ATOM 7277 C C . VAL B 1 343 ? 11.117 7.543 -2.287 1 96.88 343 VAL B C 1
ATOM 7279 O O . VAL B 1 343 ? 10.359 6.578 -2.146 1 96.88 343 VAL B O 1
ATOM 7282 N N . PHE B 1 344 ? 10.68 8.719 -2.811 1 96.75 344 PHE B N 1
ATOM 7283 C CA . PHE B 1 344 ? 9.289 8.852 -3.238 1 96.75 344 PHE B CA 1
ATOM 7284 C C . PHE B 1 344 ? 9.18 8.758 -4.758 1 96.75 344 PHE B C 1
ATOM 7286 O O . PHE B 1 344 ? 8.086 8.859 -5.312 1 96.75 344 PHE B O 1
ATOM 7293 N N . GLY B 1 345 ? 10.297 8.547 -5.402 1 90.56 345 GLY B N 1
ATOM 7294 C CA . GLY B 1 345 ? 10.32 8.352 -6.844 1 90.56 345 GLY B CA 1
ATOM 7295 C C . GLY B 1 345 ? 9.867 9.57 -7.617 1 90.56 345 GLY B C 1
ATOM 7296 O O . GLY B 1 345 ? 9.039 9.469 -8.531 1 90.56 345 GLY B O 1
ATOM 7297 N N . LYS B 1 346 ? 10.305 10.695 -7.172 1 92.19 346 LYS B N 1
ATOM 7298 C CA . LYS B 1 346 ? 9.945 11.945 -7.836 1 92.19 346 LYS B CA 1
ATOM 7299 C C . LYS B 1 346 ? 11.18 12.672 -8.344 1 92.19 346 LYS B C 1
ATOM 7301 O O . LYS B 1 346 ? 12.25 12.586 -7.742 1 92.19 346 LYS B O 1
ATOM 7306 N N . ASP B 1 347 ? 11.031 13.367 -9.422 1 88.25 347 ASP B N 1
ATOM 7307 C CA . ASP B 1 347 ? 12.148 14.117 -9.992 1 88.25 347 ASP B CA 1
ATOM 7308 C C . ASP B 1 347 ? 12.375 15.422 -9.234 1 88.25 347 ASP B C 1
ATOM 7310 O O . ASP B 1 347 ? 13.5 15.93 -9.188 1 88.25 347 ASP B O 1
ATOM 7314 N N . ALA B 1 348 ? 11.281 15.961 -8.727 1 92.88 348 ALA B N 1
ATOM 7315 C CA . ALA B 1 348 ? 11.375 17.234 -8.023 1 92.88 348 ALA B CA 1
ATOM 7316 C C . ALA B 1 348 ? 10.312 17.344 -6.93 1 92.88 348 ALA B C 1
ATOM 7318 O O . ALA B 1 348 ? 9.352 16.562 -6.914 1 92.88 348 ALA B O 1
ATOM 7319 N N . VAL B 1 349 ? 10.555 18.297 -6.035 1 95.81 349 VAL B N 1
ATOM 7320 C CA . VAL B 1 349 ? 9.578 18.594 -4.992 1 95.81 349 VAL B CA 1
ATOM 7321 C C . VAL B 1 349 ? 8.383 19.312 -5.602 1 95.81 349 VAL B C 1
ATOM 7323 O O . VAL B 1 349 ? 8.523 20.047 -6.586 1 95.81 349 VAL B O 1
ATOM 7326 N N . GLU B 1 350 ? 7.234 19.016 -5.055 1 96.25 350 GLU B N 1
ATOM 7327 C CA . GLU B 1 350 ? 6.047 19.781 -5.414 1 96.25 350 GLU B CA 1
ATOM 7328 C C . GLU B 1 350 ? 6.102 21.188 -4.82 1 96.25 350 GLU B C 1
ATOM 7330 O O . GLU B 1 350 ? 5.695 22.156 -5.465 1 96.25 350 GLU B O 1
ATOM 7335 N N . ALA B 1 351 ? 6.523 21.25 -3.564 1 97.5 351 ALA B N 1
ATOM 7336 C CA . ALA B 1 351 ? 6.684 22.531 -2.875 1 97.5 351 ALA B CA 1
ATOM 7337 C C . ALA B 1 351 ? 7.676 22.406 -1.723 1 97.5 351 ALA B C 1
ATOM 7339 O O . ALA B 1 351 ? 7.762 21.359 -1.075 1 97.5 351 ALA B O 1
ATOM 7340 N N . ALA B 1 352 ? 8.422 23.375 -1.518 1 97.94 352 ALA B N 1
ATOM 7341 C CA . ALA B 1 352 ? 9.266 23.594 -0.343 1 97.94 352 ALA B CA 1
ATOM 7342 C C . ALA B 1 352 ? 8.836 24.828 0.428 1 97.94 352 ALA B C 1
ATOM 7344 O O . ALA B 1 352 ? 8.688 25.906 -0.152 1 97.94 352 ALA B O 1
ATOM 7345 N N . ASN B 1 353 ? 8.609 24.703 1.724 1 97.81 353 ASN B N 1
ATOM 7346 C CA . ASN B 1 353 ? 8.086 25.812 2.51 1 97.81 353 ASN B CA 1
ATOM 7347 C C . ASN B 1 353 ? 8.906 26.031 3.779 1 97.81 353 ASN B C 1
ATOM 7349 O O . ASN B 1 353 ? 9.547 25.109 4.273 1 97.81 353 ASN B O 1
ATOM 7353 N N . VAL B 1 354 ? 8.898 27.234 4.219 1 97.44 354 VAL B N 1
ATOM 7354 C CA . VAL B 1 354 ? 9.438 27.594 5.527 1 97.44 354 VAL B CA 1
ATOM 7355 C C . VAL B 1 354 ? 8.312 28.062 6.441 1 97.44 354 VAL B C 1
ATOM 7357 O O . VAL B 1 354 ? 7.363 28.719 5.988 1 97.44 354 VAL B O 1
ATOM 7360 N N . TRP B 1 355 ? 8.414 27.719 7.652 1 96.81 355 TRP B N 1
ATOM 7361 C CA . TRP B 1 355 ? 7.398 28.047 8.648 1 96.81 355 TRP B CA 1
ATOM 7362 C C . TRP B 1 355 ? 8.008 28.797 9.82 1 96.81 355 TRP B C 1
ATOM 7364 O O . TRP B 1 355 ? 9.016 28.375 10.383 1 96.81 355 TRP B O 1
ATOM 7374 N N . PHE B 1 356 ? 7.434 29.922 10.18 1 97.38 356 PHE B N 1
ATOM 7375 C CA . PHE B 1 356 ? 7.762 30.656 11.398 1 97.38 356 PHE B CA 1
ATOM 7376 C C . PHE B 1 356 ? 6.516 30.859 12.258 1 97.38 356 PHE B C 1
ATOM 7378 O O . PHE B 1 356 ? 5.492 31.344 11.766 1 97.38 356 PHE B O 1
ATOM 7385 N N . GLY B 1 357 ? 6.598 30.453 13.414 1 95.44 357 GLY B N 1
ATOM 7386 C CA . GLY B 1 357 ? 5.477 30.641 14.32 1 95.44 357 GLY B CA 1
ATOM 7387 C C . GLY B 1 357 ? 5.895 30.672 15.781 1 95.44 357 GLY B C 1
ATOM 7388 O O . GLY B 1 357 ? 7.078 30.516 16.094 1 95.44 357 GLY B O 1
ATOM 7389 N N . ILE B 1 358 ? 4.973 31.047 16.641 1 95.44 358 ILE B N 1
ATOM 7390 C CA . ILE B 1 358 ? 5.141 31.062 18.094 1 95.44 358 ILE B CA 1
ATOM 7391 C C . ILE B 1 358 ? 4.148 30.109 18.734 1 95.44 358 ILE B C 1
ATOM 7393 O O . ILE B 1 358 ? 3.279 29.547 18.062 1 95.44 358 ILE B O 1
ATOM 7397 N N . PRO B 1 359 ? 4.258 29.812 19.969 1 95.31 359 PRO B N 1
ATOM 7398 C CA . PRO B 1 359 ? 3.471 28.75 20.609 1 95.31 359 PRO B CA 1
ATOM 7399 C C . PRO B 1 359 ? 1.966 28.953 20.438 1 95.31 359 PRO B C 1
ATOM 7401 O O . PRO B 1 359 ? 1.211 27.984 20.406 1 95.31 359 PRO B O 1
ATOM 7404 N N . ALA B 1 360 ? 1.484 30.125 20.281 1 95.56 360 ALA B N 1
ATOM 7405 C CA . ALA B 1 360 ? 0.056 30.422 20.172 1 95.56 360 ALA B CA 1
ATOM 7406 C C . ALA B 1 360 ? -0.503 29.938 18.828 1 95.56 360 ALA B C 1
ATOM 7408 O O . ALA B 1 360 ? -1.72 29.812 18.672 1 95.56 360 ALA B O 1
ATOM 7409 N N . SER B 1 361 ? 0.31 29.719 17.875 1 94.81 361 SER B N 1
ATOM 7410 C CA . SER B 1 361 ? -0.138 29.328 16.547 1 94.81 361 SER B CA 1
ATOM 7411 C C . SER B 1 361 ? -0.274 27.812 16.422 1 94.81 361 SER B C 1
ATOM 7413 O O . SER B 1 361 ? 0.634 27.078 16.812 1 94.81 361 SER B O 1
ATOM 7415 N N . VAL B 1 362 ? -1.403 27.344 15.969 1 95.69 362 VAL B N 1
ATOM 7416 C CA . VAL B 1 362 ? -1.701 25.922 15.812 1 95.69 362 VAL B CA 1
ATOM 7417 C C . VAL B 1 362 ? -2.396 25.688 14.469 1 95.69 362 VAL B C 1
ATOM 7419 O O . VAL B 1 362 ? -3.32 26.422 14.109 1 95.69 362 VAL B O 1
ATOM 7422 N N . SER B 1 363 ? -1.885 24.766 13.711 1 95.31 363 SER B N 1
ATOM 7423 C CA . SER B 1 363 ? -2.611 24.312 12.531 1 95.31 363 SER B CA 1
ATOM 7424 C C . SER B 1 363 ? -3.619 23.234 12.891 1 95.31 363 SER B C 1
ATOM 7426 O O . SER B 1 363 ? -3.27 22.234 13.531 1 95.31 363 SER B O 1
ATOM 7428 N N . SER B 1 364 ? -4.824 23.438 12.469 1 96.38 364 SER B N 1
ATOM 7429 C CA . SER B 1 364 ? -5.902 22.531 12.852 1 96.38 364 SER B CA 1
ATOM 7430 C C . SER B 1 364 ? -5.75 21.172 12.18 1 96.38 364 SER B C 1
ATOM 7432 O O . SER B 1 364 ? -4.922 21 11.281 1 96.38 364 SER B O 1
ATOM 7434 N N . MET B 1 365 ? -6.516 20.203 12.688 1 97.38 365 MET B N 1
ATOM 7435 C CA . MET B 1 365 ? -6.508 18.844 12.141 1 97.38 365 MET B CA 1
ATOM 7436 C C . MET B 1 365 ? -6.867 18.859 10.656 1 97.38 365 MET B C 1
ATOM 7438 O O . MET B 1 365 ? -7.871 19.453 10.258 1 97.38 365 MET B O 1
ATOM 7442 N N . HIS B 1 366 ? -6.027 18.266 9.836 1 96.75 366 HIS B N 1
ATOM 7443 C CA . HIS B 1 366 ? -6.258 18.203 8.398 1 96.75 366 HIS B CA 1
ATOM 7444 C C . HIS B 1 366 ? -5.449 17.078 7.754 1 96.75 366 HIS B C 1
ATOM 7446 O O . HIS B 1 366 ? -4.715 16.359 8.445 1 96.75 366 HIS B O 1
ATOM 7452 N N . GLN B 1 367 ? -5.672 16.844 6.5 1 95.25 367 GLN B N 1
ATOM 7453 C CA . GLN B 1 367 ? -4.938 15.875 5.699 1 95.25 367 GLN B CA 1
ATOM 7454 C C . GLN B 1 367 ? -4.234 16.547 4.523 1 95.25 367 GLN B C 1
ATOM 7456 O O . GLN B 1 367 ? -4.781 17.469 3.918 1 95.25 367 GLN B O 1
ATOM 7461 N N . ASP B 1 368 ? -3.047 16.188 4.344 1 94.62 368 ASP B N 1
ATOM 7462 C CA . ASP B 1 368 ? -2.34 16.578 3.131 1 94.62 368 ASP B CA 1
ATOM 7463 C C . ASP B 1 368 ? -2.268 15.43 2.133 1 94.62 368 ASP B C 1
ATOM 7465 O O . ASP B 1 368 ? -2.105 14.273 2.523 1 94.62 368 ASP B O 1
ATOM 7469 N N . TRP B 1 369 ? -2.34 15.766 0.862 1 94.69 369 TRP B N 1
ATOM 7470 C CA . TRP B 1 369 ? -2.271 14.766 -0.2 1 94.69 369 TRP B CA 1
ATOM 7471 C C . TRP B 1 369 ? -0.877 14.727 -0.816 1 94.69 369 TRP B C 1
ATOM 7473 O O . TRP B 1 369 ? -0.734 14.703 -2.041 1 94.69 369 TRP B O 1
ATOM 7483 N N . VAL B 1 370 ? 0.126 14.82 0.021 1 97.06 370 VAL B N 1
ATOM 7484 C CA . VAL B 1 370 ? 1.535 14.797 -0.356 1 97.06 370 VAL B CA 1
ATOM 7485 C C . VAL B 1 370 ? 2.332 13.984 0.665 1 97.06 370 VAL B C 1
ATOM 7487 O O . VAL B 1 370 ? 1.935 13.883 1.827 1 97.06 370 VAL B O 1
ATOM 7490 N N . GLU B 1 371 ? 3.406 13.344 0.172 1 98.12 371 GLU B N 1
ATOM 7491 C CA . GLU B 1 371 ? 4.438 12.883 1.1 1 98.12 371 GLU B CA 1
ATOM 7492 C C . GLU B 1 371 ? 5.211 14.062 1.688 1 98.12 371 GLU B C 1
ATOM 7494 O O . GLU B 1 371 ? 5.555 15.008 0.973 1 98.12 371 GLU B O 1
ATOM 7499 N N . ASN B 1 372 ? 5.387 14.039 3.002 1 98.56 372 ASN B N 1
ATOM 7500 C CA . ASN B 1 372 ? 5.934 15.219 3.666 1 98.56 372 ASN B CA 1
ATOM 7501 C C . ASN B 1 372 ? 7.18 14.875 4.48 1 98.56 372 ASN B C 1
ATOM 7503 O O . ASN B 1 372 ? 7.16 13.953 5.293 1 98.56 372 ASN B O 1
ATOM 7507 N N . LEU B 1 373 ? 8.289 15.477 4.176 1 98.88 373 LEU B N 1
ATOM 7508 C CA . LEU B 1 373 ? 9.445 15.523 5.059 1 98.88 373 LEU B CA 1
ATOM 7509 C C . LEU B 1 373 ? 9.523 16.859 5.781 1 98.88 373 LEU B C 1
ATOM 7511 O O . LEU B 1 373 ? 9.82 17.891 5.16 1 98.88 373 LEU B O 1
ATOM 7515 N N . TYR B 1 374 ? 9.273 16.828 7.074 1 98.81 374 TYR B N 1
ATOM 7516 C CA . TYR B 1 374 ? 9.148 18.047 7.871 1 98.81 374 TYR B CA 1
ATOM 7517 C C . TYR B 1 374 ? 10.336 18.203 8.812 1 98.81 374 TYR B C 1
ATOM 7519 O O . TYR B 1 374 ? 10.43 17.5 9.82 1 98.81 374 TYR B O 1
ATOM 7527 N N . SER B 1 375 ? 11.188 19.172 8.562 1 98.81 375 SER B N 1
ATOM 7528 C CA . SER B 1 375 ? 12.43 19.375 9.305 1 98.81 375 SER B CA 1
ATOM 7529 C C . SER B 1 375 ? 12.328 20.562 10.258 1 98.81 375 SER B C 1
ATOM 7531 O O . SER B 1 375 ? 12.031 21.688 9.836 1 98.81 375 SER B O 1
ATOM 7533 N N . VAL B 1 376 ? 12.602 20.344 11.531 1 98.75 376 VAL B N 1
ATOM 7534 C CA . VAL B 1 376 ? 12.539 21.422 12.516 1 98.75 376 VAL B CA 1
ATOM 7535 C C . VAL B 1 376 ? 13.945 21.969 12.781 1 98.75 376 VAL B C 1
ATOM 7537 O O . VAL B 1 376 ? 14.859 21.203 13.094 1 98.75 376 VAL B O 1
ATOM 7540 N N . VAL B 1 377 ? 14.094 23.25 12.656 1 98.62 377 VAL B N 1
ATOM 7541 C CA . VAL B 1 377 ? 15.391 23.906 12.82 1 98.62 377 VAL B CA 1
ATOM 7542 C C . VAL B 1 377 ? 15.469 24.562 14.203 1 98.62 377 VAL B C 1
ATOM 7544 O O . VAL B 1 377 ? 16.531 24.562 14.836 1 98.62 377 VAL B O 1
ATOM 7547 N N . ARG B 1 378 ? 14.414 25.156 14.648 1 98.25 378 ARG B N 1
ATOM 7548 C CA . ARG B 1 378 ? 14.289 25.828 15.93 1 98.25 378 ARG B CA 1
ATOM 7549 C C . ARG B 1 378 ? 12.914 25.609 16.547 1 98.25 378 ARG B C 1
ATOM 7551 O O . ARG B 1 378 ? 11.914 25.531 15.828 1 98.25 378 ARG B O 1
ATOM 7558 N N . GLY B 1 379 ? 12.906 25.562 17.906 1 97.94 379 GLY B N 1
ATOM 7559 C CA . GLY B 1 379 ? 11.656 25.234 18.562 1 97.94 379 GLY B CA 1
ATOM 7560 C C . GLY B 1 379 ? 11.305 23.766 18.484 1 97.94 379 GLY B C 1
ATOM 7561 O O . GLY B 1 379 ? 12.148 22.938 18.125 1 97.94 379 GLY B O 1
ATOM 7562 N N . VAL B 1 380 ? 10.094 23.406 18.953 1 97.88 380 VAL B N 1
ATOM 7563 C CA . VAL B 1 380 ? 9.602 22.031 18.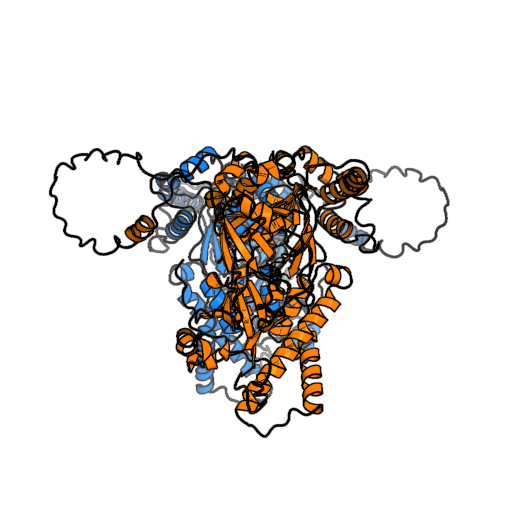922 1 97.88 380 VAL B CA 1
ATOM 7564 C C . VAL B 1 380 ? 8.219 22 18.281 1 97.88 380 VAL B C 1
ATOM 7566 O O . VAL B 1 380 ? 7.324 22.75 18.672 1 97.88 380 VAL B O 1
ATOM 7569 N N . LYS B 1 381 ? 8.078 21.172 17.281 1 98.12 381 LYS B N 1
ATOM 7570 C CA . LYS B 1 381 ? 6.762 20.953 16.688 1 98.12 381 LYS B CA 1
ATOM 7571 C C . LYS B 1 381 ? 6.078 19.75 17.297 1 98.12 381 LYS B C 1
ATOM 7573 O O . LYS B 1 381 ? 6.711 18.703 17.516 1 98.12 381 LYS B O 1
ATOM 7578 N N . GLU B 1 382 ? 4.871 19.922 17.672 1 97.56 382 GLU B N 1
ATOM 7579 C CA . GLU B 1 382 ? 4.02 18.875 18.203 1 97.56 382 GLU B CA 1
ATOM 7580 C C . GLU B 1 382 ? 2.994 18.422 17.172 1 97.56 382 GLU B C 1
ATOM 7582 O O . GLU B 1 382 ? 2.141 19.203 16.75 1 97.56 382 GLU B O 1
ATOM 7587 N N . PHE B 1 383 ? 3.07 17.172 16.781 1 98.25 383 PHE B N 1
ATOM 7588 C CA . PHE B 1 383 ? 2.117 16.594 15.844 1 98.25 383 PHE B CA 1
ATOM 7589 C C . PHE B 1 383 ? 1.199 15.594 16.547 1 98.25 383 PHE B C 1
ATOM 7591 O O . PHE B 1 383 ? 1.67 14.672 17.203 1 98.25 383 PHE B O 1
ATOM 7598 N N . VAL B 1 384 ? -0.047 15.828 16.453 1 98.19 384 VAL B N 1
ATOM 7599 C CA . VAL B 1 384 ? -1.022 14.773 16.719 1 98.19 384 VAL B CA 1
ATOM 7600 C C . VAL B 1 384 ? -1.425 14.102 15.414 1 98.19 384 VAL B C 1
ATOM 7602 O O . VAL B 1 384 ? -1.875 14.766 14.477 1 98.19 384 VAL B O 1
ATOM 7605 N N . LEU B 1 385 ? -1.286 12.805 15.406 1 98.19 385 LEU B N 1
ATOM 7606 C CA . LEU B 1 385 ? -1.443 12.078 14.156 1 98.19 385 LEU B CA 1
ATOM 7607 C C . LEU B 1 385 ? -2.549 11.031 14.273 1 98.19 385 LEU B C 1
ATOM 7609 O O . LEU B 1 385 ? -2.658 10.344 15.289 1 98.19 385 LEU B O 1
ATOM 7613 N N . ILE B 1 386 ? -3.4 10.945 13.273 1 97.62 386 ILE B N 1
ATOM 7614 C CA . ILE B 1 386 ? -4.398 9.891 13.109 1 97.62 386 ILE B CA 1
ATOM 7615 C C . ILE B 1 386 ? -4.219 9.227 11.75 1 97.62 386 ILE B C 1
ATOM 7617 O O . ILE B 1 386 ? -4.172 9.898 10.719 1 97.62 386 ILE B O 1
ATOM 7621 N N . PRO B 1 387 ? -4.051 7.898 11.742 1 96.38 387 PRO B N 1
ATOM 7622 C CA . PRO B 1 387 ? -3.779 7.227 10.469 1 96.38 387 PRO B CA 1
ATOM 7623 C C . PRO B 1 387 ? -4.93 7.359 9.477 1 96.38 387 PRO B C 1
ATOM 7625 O O . PRO B 1 387 ? -6.086 7.523 9.883 1 96.38 387 PRO B O 1
ATOM 7628 N N . PRO B 1 388 ? -4.633 7.234 8.164 1 94.75 388 PRO B N 1
ATOM 7629 C CA . PRO B 1 388 ? -5.641 7.453 7.121 1 94.75 388 PRO B CA 1
ATOM 7630 C C . PRO B 1 388 ? -6.793 6.453 7.199 1 94.75 388 PRO B C 1
ATOM 7632 O O . PRO B 1 388 ? -7.922 6.773 6.82 1 94.75 388 PRO B O 1
ATOM 7635 N N . TRP B 1 389 ? -6.582 5.219 7.66 1 93.19 389 TRP B N 1
ATOM 7636 C CA . TRP B 1 389 ? -7.629 4.203 7.707 1 93.19 389 TRP B CA 1
ATOM 7637 C C . TRP B 1 389 ? -8.586 4.461 8.867 1 93.19 389 TRP B C 1
ATOM 7639 O O . TRP B 1 389 ? -9.633 3.82 8.969 1 93.19 389 TRP B O 1
ATOM 7649 N N . GLU B 1 390 ? -8.289 5.387 9.719 1 94.81 390 GLU B N 1
ATOM 7650 C CA . GLU B 1 390 ? -9.211 5.863 10.75 1 94.81 390 GLU B CA 1
ATOM 7651 C C . GLU B 1 390 ? -9.836 7.195 10.352 1 94.81 390 GLU B C 1
ATOM 7653 O O . GLU B 1 390 ? -10.719 7.703 11.039 1 94.81 390 GLU B O 1
ATOM 7658 N N . GLY B 1 391 ? -9.375 7.762 9.242 1 92.88 391 GLY B N 1
ATOM 7659 C CA . GLY B 1 391 ? -9.836 9.047 8.742 1 92.88 391 GLY B CA 1
ATOM 7660 C C . GLY B 1 391 ? -11.344 9.125 8.594 1 92.88 391 GLY B C 1
ATOM 7661 O O . GLY B 1 391 ? -11.961 10.125 8.977 1 92.88 391 GLY B O 1
ATOM 7662 N N . PRO B 1 392 ? -11.945 8.031 8.07 1 90.31 392 PRO B N 1
ATOM 7663 C CA . PRO B 1 392 ? -13.391 8.047 7.855 1 90.31 392 PRO B CA 1
ATOM 7664 C C . PRO B 1 392 ? -14.18 8.203 9.156 1 90.31 392 PRO B C 1
ATOM 7666 O O . PRO B 1 392 ? -15.367 8.539 9.125 1 90.31 392 PRO B O 1
ATOM 7669 N N . PHE B 1 393 ? -13.57 7.953 10.305 1 93.5 393 PHE B N 1
ATOM 7670 C CA . PHE B 1 393 ? -14.258 8.062 11.586 1 93.5 393 PHE B CA 1
ATOM 7671 C C . PHE B 1 393 ? -14.312 9.516 12.047 1 93.5 393 PHE B C 1
ATOM 7673 O O . PHE B 1 393 ? -15.141 9.875 12.891 1 93.5 393 PHE B O 1
ATOM 7680 N N . VAL B 1 394 ? -13.414 10.367 11.539 1 95.5 394 VAL B N 1
ATOM 7681 C CA . VAL B 1 394 ? -13.305 11.758 11.984 1 95.5 394 VAL B CA 1
ATOM 7682 C C . VAL B 1 394 ? -14.297 12.625 11.211 1 95.5 394 VAL B C 1
ATOM 7684 O O . VAL B 1 394 ? -14.312 12.617 9.984 1 95.5 394 VAL B O 1
ATOM 7687 N N . PRO B 1 395 ? -15.133 13.359 11.945 1 95.12 395 PRO B N 1
ATOM 7688 C CA . PRO B 1 395 ? -16.109 14.219 11.266 1 95.12 395 PRO B CA 1
ATOM 7689 C C . PRO B 1 395 ? -15.461 15.227 10.328 1 95.12 395 PRO B C 1
ATOM 7691 O O . PRO B 1 395 ? -14.508 15.906 10.711 1 95.12 395 PRO B O 1
ATOM 7694 N N . LYS B 1 396 ? -15.977 15.289 9.148 1 94.38 396 LYS B N 1
ATOM 7695 C CA . LYS B 1 396 ? -15.516 16.219 8.117 1 94.38 396 LYS B CA 1
ATOM 7696 C C . LYS B 1 396 ? -16.688 16.875 7.402 1 94.38 396 LYS B C 1
ATOM 7698 O O . LYS B 1 396 ? -16.922 16.625 6.219 1 94.38 396 LYS B O 1
ATOM 7703 N N . PRO B 1 397 ? -17.344 17.797 8.055 1 93.31 397 PRO B N 1
ATOM 7704 C CA . PRO B 1 397 ? -18.516 18.438 7.457 1 93.31 397 PRO B CA 1
ATOM 7705 C C . PRO B 1 397 ? -18.141 19.438 6.352 1 93.31 397 PRO B C 1
ATOM 7707 O O . PRO B 1 397 ? -17.047 19.969 6.344 1 93.31 397 PRO B O 1
ATOM 7710 N N . GLU B 1 398 ? -19.094 19.625 5.457 1 93.38 398 GLU B N 1
ATOM 7711 C CA . GLU B 1 398 ? -19.031 20.719 4.508 1 93.38 398 GLU B CA 1
ATOM 7712 C C . GLU B 1 398 ? -19.656 21.984 5.098 1 93.38 398 GLU B C 1
ATOM 7714 O O . GLU B 1 398 ? -20.844 22 5.434 1 93.38 398 GLU B O 1
ATOM 7719 N N . ILE B 1 399 ? -18.875 22.969 5.223 1 95.19 399 ILE B N 1
ATOM 7720 C CA . ILE B 1 399 ? -19.359 24.172 5.891 1 95.19 399 ILE B CA 1
ATOM 7721 C C . ILE B 1 399 ? -18.922 25.406 5.105 1 95.19 399 ILE B C 1
ATOM 7723 O O . ILE B 1 399 ? -17.969 25.344 4.324 1 95.19 399 ILE B O 1
ATOM 7727 N N . PRO B 1 400 ? -19.594 26.547 5.316 1 95.44 400 PRO B N 1
ATOM 7728 C CA . PRO B 1 400 ? -19.188 27.766 4.625 1 95.44 400 PRO B CA 1
ATOM 7729 C C . PRO B 1 400 ? -17.781 28.203 4.992 1 95.44 400 PRO B C 1
ATOM 7731 O O . PRO B 1 400 ? -17.344 28.047 6.137 1 95.44 400 PRO B O 1
ATOM 7734 N N . ALA B 1 401 ? -17.141 28.828 4.043 1 96.56 401 ALA B N 1
ATOM 7735 C CA . ALA B 1 401 ? -15.789 29.328 4.262 1 96.56 401 ALA B CA 1
ATOM 7736 C C . ALA B 1 401 ? -15.789 30.844 4.441 1 96.56 401 ALA B C 1
ATOM 7738 O O . ALA B 1 401 ? -16.594 31.547 3.824 1 96.56 401 ALA B O 1
ATOM 7739 N N . ALA B 1 402 ? -14.977 31.359 5.297 1 96.62 402 ALA B N 1
ATOM 7740 C CA . ALA B 1 402 ? -14.781 32.781 5.535 1 96.62 402 ALA B CA 1
ATOM 7741 C C . ALA B 1 402 ? -13.352 33.062 6 1 96.62 402 ALA B C 1
ATOM 7743 O O . ALA B 1 402 ? -12.57 32.156 6.207 1 96.62 402 ALA B O 1
ATOM 7744 N N . ALA B 1 403 ? -13.016 34.312 6.023 1 96.5 403 ALA B N 1
ATOM 7745 C CA . ALA B 1 403 ? -11.703 34.75 6.512 1 96.5 403 ALA B CA 1
ATOM 7746 C C . ALA B 1 403 ? -11.836 35.781 7.629 1 96.5 403 ALA B C 1
ATOM 7748 O O . ALA B 1 403 ? -12.766 36.594 7.625 1 96.5 403 ALA B O 1
ATOM 7749 N N . PHE B 1 404 ? -10.93 35.656 8.594 1 96.5 404 PHE B N 1
ATOM 7750 C CA . PHE B 1 404 ? -10.672 36.844 9.375 1 96.5 404 PHE B CA 1
ATOM 7751 C C . PHE B 1 404 ? -10.172 37.969 8.484 1 96.5 404 PHE B C 1
ATOM 7753 O O . PHE B 1 404 ? -9.547 37.719 7.449 1 96.5 404 PHE B O 1
ATOM 7760 N N . ALA B 1 405 ? -10.5 39.156 8.836 1 95.31 405 ALA B N 1
ATOM 7761 C CA . ALA B 1 405 ? -10.016 40.281 8.062 1 95.31 405 ALA B CA 1
ATOM 7762 C C . ALA B 1 405 ? -9.656 41.469 8.977 1 95.31 405 ALA B C 1
ATOM 7764 O O . ALA B 1 405 ? -10.328 41.719 9.977 1 95.31 405 ALA B O 1
ATOM 7765 N N . ILE B 1 406 ? -8.656 42.094 8.57 1 94.69 406 ILE B N 1
ATOM 7766 C CA . ILE B 1 406 ? -8.258 43.312 9.289 1 94.69 406 ILE B CA 1
ATOM 7767 C C . ILE B 1 406 ? -9.102 44.5 8.812 1 94.69 406 ILE B C 1
ATOM 7769 O O . ILE B 1 406 ? -9.234 44.719 7.613 1 94.69 406 ILE B O 1
ATOM 7773 N N . ASP B 1 407 ? -9.641 45.156 9.773 1 93.12 407 ASP B N 1
ATOM 7774 C CA . ASP B 1 407 ? -10.297 46.406 9.469 1 93.12 407 ASP B CA 1
ATOM 7775 C C . ASP B 1 407 ? -9.281 47.531 9.305 1 93.12 407 ASP B C 1
ATOM 7777 O O . ASP B 1 407 ? -8.914 48.219 10.273 1 93.12 407 ASP B O 1
ATOM 7781 N N . GLU B 1 408 ? -8.938 47.875 8.195 1 91 408 GLU B N 1
ATOM 7782 C CA . GLU B 1 408 ? -7.867 48.844 7.918 1 91 408 GLU B CA 1
ATOM 7783 C C . GLU B 1 408 ? -8.219 50.219 8.438 1 91 408 GLU B C 1
ATOM 7785 O O . GLU B 1 408 ? -7.348 50.969 8.898 1 91 408 GLU B O 1
ATOM 7790 N N . ALA B 1 409 ? -9.453 50.531 8.258 1 90.62 409 ALA B N 1
ATOM 7791 C CA . ALA B 1 409 ? -9.898 51.875 8.688 1 90.62 409 ALA B CA 1
ATOM 7792 C C . ALA B 1 409 ? -9.789 52 10.203 1 90.62 409 ALA B C 1
ATOM 7794 O O . ALA B 1 409 ? -9.508 53.094 10.711 1 90.62 409 ALA B O 1
ATOM 7795 N N . ALA B 1 410 ? -10 50.906 10.852 1 91.44 410 ALA B N 1
ATOM 7796 C CA . ALA B 1 410 ? -9.992 50.969 12.312 1 91.44 410 ALA B CA 1
ATOM 7797 C C . ALA B 1 410 ? -8.609 50.625 12.859 1 91.44 410 ALA B C 1
ATOM 7799 O O . ALA B 1 410 ? -8.398 50.625 14.078 1 91.44 410 ALA B O 1
ATOM 7800 N N . SER B 1 411 ? -7.664 50.312 11.961 1 92.75 411 SER B N 1
ATOM 7801 C CA . SER B 1 411 ? -6.328 49.906 12.383 1 92.75 411 SER B CA 1
ATOM 7802 C C . SER B 1 411 ? -5.309 51.031 12.133 1 92.75 411 SER B C 1
ATOM 7804 O O . SER B 1 411 ? -5.551 51.938 11.336 1 92.75 411 SER B O 1
ATOM 7806 N N . LEU B 1 412 ? -4.242 50.969 12.953 1 93.38 412 LEU B N 1
ATOM 7807 C CA . LEU B 1 412 ? -3.094 51.844 12.727 1 93.38 412 LEU B CA 1
ATOM 7808 C C . LEU B 1 412 ? -1.919 51.062 12.164 1 93.38 412 LEU B C 1
ATOM 7810 O O . LEU B 1 412 ? -1.261 50.312 12.891 1 93.38 412 LEU B O 1
ATOM 7814 N N . ILE B 1 413 ? -1.728 51.188 10.961 1 93.12 413 ILE B N 1
ATOM 7815 C CA . ILE B 1 413 ? -0.634 50.531 10.258 1 93.12 413 ILE B CA 1
ATOM 7816 C C . ILE B 1 413 ? 0.284 51.562 9.625 1 93.12 413 ILE B C 1
ATOM 7818 O O . ILE B 1 413 ? -0.124 52.281 8.711 1 93.12 413 ILE B O 1
ATOM 7822 N N . ASP B 1 414 ? 1.456 51.688 10.125 1 93.56 414 ASP B N 1
ATOM 7823 C CA . ASP B 1 414 ? 2.467 52.594 9.586 1 93.56 414 ASP B CA 1
ATOM 7824 C C . ASP B 1 414 ? 3.537 51.844 8.82 1 93.56 414 ASP B C 1
ATOM 7826 O O . ASP B 1 414 ? 4.406 51.188 9.422 1 93.56 414 ASP B O 1
ATOM 7830 N N . PRO B 1 415 ? 3.516 51.969 7.57 1 89.5 415 PRO B N 1
ATOM 7831 C CA . PRO B 1 415 ? 4.5 51.219 6.773 1 89.5 415 PRO B CA 1
ATOM 7832 C C . PRO B 1 415 ? 5.938 51.625 7.086 1 89.5 415 PRO B C 1
ATOM 7834 O O . PRO B 1 415 ? 6.871 50.875 6.82 1 89.5 415 PRO B O 1
ATOM 7837 N N . GLU B 1 416 ? 6.082 52.844 7.672 1 90.81 416 GLU B N 1
ATOM 7838 C CA . GLU B 1 416 ? 7.422 53.344 7.949 1 90.81 416 GLU B CA 1
ATOM 7839 C C . GLU B 1 416 ? 7.93 52.844 9.305 1 90.81 416 GLU B C 1
ATOM 7841 O O . GLU B 1 416 ? 9.117 52.969 9.602 1 90.81 416 GLU B O 1
ATOM 7846 N N . ASP B 1 417 ? 6.98 52.312 10.039 1 94.56 417 ASP B N 1
ATOM 7847 C CA . ASP B 1 417 ? 7.387 51.719 11.305 1 94.56 417 ASP B CA 1
ATOM 7848 C C . ASP B 1 417 ? 8.125 50.406 11.086 1 94.56 417 ASP B C 1
ATOM 7850 O O . ASP B 1 417 ? 7.508 49.375 10.828 1 94.56 417 ASP B O 1
ATOM 7854 N N . ASP B 1 418 ? 9.352 50.375 11.305 1 93.25 418 ASP B N 1
ATOM 7855 C CA . ASP B 1 418 ? 10.258 49.312 10.891 1 93.25 418 ASP B CA 1
ATOM 7856 C C . ASP B 1 418 ? 9.898 48 11.578 1 93.25 418 ASP B C 1
ATOM 7858 O O . ASP B 1 418 ? 10.039 46.938 10.984 1 93.25 418 ASP B O 1
ATOM 7862 N N . ARG B 1 419 ? 9.469 48.062 12.828 1 94.69 419 ARG B N 1
ATOM 7863 C CA . ARG B 1 419 ? 9.203 46.844 13.586 1 94.69 419 ARG B CA 1
ATOM 7864 C C . ARG B 1 419 ? 7.738 46.75 14 1 94.69 419 ARG B C 1
ATOM 7866 O O . ARG B 1 419 ? 7.379 46 14.898 1 94.69 419 ARG B O 1
ATOM 7873 N N . ALA B 1 420 ? 6.98 47.531 13.367 1 94.31 420 ALA B N 1
ATOM 7874 C CA . ALA B 1 420 ? 5.539 47.531 13.602 1 94.31 420 ALA B CA 1
ATOM 7875 C C . ALA B 1 420 ? 5.23 47.75 15.086 1 94.31 420 ALA B C 1
ATOM 7877 O O . ALA B 1 420 ? 4.285 47.156 15.617 1 94.31 420 ALA B O 1
ATOM 7878 N N . GLU B 1 421 ? 5.992 48.469 15.789 1 91.62 421 GLU B N 1
ATOM 7879 C CA . GLU B 1 421 ? 5.867 48.656 17.234 1 91.62 421 GLU B CA 1
ATOM 7880 C C . GLU B 1 421 ? 4.605 49.438 17.578 1 91.62 421 GLU B C 1
ATOM 7882 O O . GLU B 1 421 ? 4.012 49.25 18.641 1 91.62 421 GLU B O 1
ATOM 7887 N N . ASN B 1 422 ? 4.246 50.25 16.609 1 91.25 422 ASN B N 1
ATOM 7888 C CA . ASN B 1 422 ? 3.111 51.125 16.891 1 91.25 422 ASN B CA 1
ATOM 7889 C C . ASN B 1 422 ? 1.866 50.719 16.125 1 91.25 422 ASN B C 1
ATOM 7891 O O . ASN B 1 422 ? 0.89 51.469 16.047 1 91.25 422 ASN B O 1
ATOM 7895 N N . TRP B 1 423 ? 1.962 49.594 15.523 1 92.94 423 TRP B N 1
ATOM 7896 C CA . TRP B 1 423 ? 0.794 49.094 14.789 1 92.94 423 TRP B CA 1
ATOM 7897 C C . TRP B 1 423 ? -0.328 48.719 15.75 1 92.94 423 TRP B C 1
ATOM 7899 O O . TRP B 1 423 ? -0.075 48.188 16.828 1 92.94 423 TRP B O 1
ATOM 7909 N N . LEU 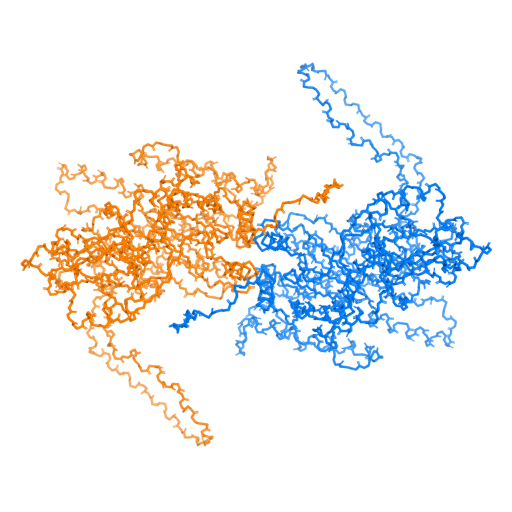B 1 424 ? -1.506 49.062 15.414 1 92.06 424 LEU B N 1
ATOM 7910 C CA . LEU B 1 424 ? -2.721 48.594 16.078 1 92.06 424 LEU B CA 1
ATOM 7911 C C . LEU B 1 424 ? -3.66 47.938 15.078 1 92.06 424 LEU B C 1
ATOM 7913 O O . LEU B 1 424 ? -4.285 48.625 14.258 1 92.06 424 LEU B O 1
ATOM 7917 N N . LEU B 1 425 ? -3.73 46.656 15.219 1 93.19 425 LEU B N 1
ATOM 7918 C CA . LEU B 1 425 ? -4.531 45.875 14.273 1 93.19 425 LEU B CA 1
ATOM 7919 C C . LEU B 1 425 ? -5.891 45.531 14.867 1 93.19 425 LEU B C 1
ATOM 7921 O O . LEU B 1 425 ? -5.969 45.062 16 1 93.19 425 LEU B O 1
ATOM 7925 N N . GLN B 1 426 ? -6.91 45.844 14.18 1 93.88 426 GLN B N 1
ATOM 7926 C CA . GLN B 1 426 ? -8.266 45.5 14.57 1 93.88 426 GLN B CA 1
ATOM 7927 C C . GLN B 1 426 ? -8.914 44.594 13.523 1 93.88 426 GLN B C 1
ATOM 7929 O O . GLN B 1 426 ? -8.875 44.875 12.328 1 93.88 426 GLN B O 1
ATOM 7934 N N . PHE B 1 427 ? -9.453 43.5 14 1 95.31 427 PHE B N 1
ATOM 7935 C CA . PHE B 1 427 ? -10.18 42.594 13.109 1 95.31 427 PHE B CA 1
ATOM 7936 C C . PHE B 1 427 ? -11.594 43.094 12.867 1 95.31 427 PHE B C 1
ATOM 7938 O O . PHE B 1 427 ? -12.18 43.781 13.727 1 95.31 427 PHE B O 1
ATOM 7945 N N . LYS B 1 428 ? -12.07 42.75 11.68 1 94.5 428 LYS B N 1
ATOM 7946 C CA . LYS B 1 428 ? -13.492 42.969 11.438 1 94.5 428 LYS B CA 1
ATOM 7947 C C . LYS B 1 428 ? -14.367 42.156 12.383 1 94.5 428 LYS B C 1
ATOM 7949 O O . LYS B 1 428 ? -13.977 41.094 12.812 1 94.5 428 LYS B O 1
ATOM 7954 N N . GLN B 1 429 ? -15.562 42.625 12.656 1 94.44 429 GLN B N 1
ATOM 7955 C CA . GLN B 1 429 ? -16.438 42.031 13.656 1 94.44 429 GLN B CA 1
ATOM 7956 C C . GLN B 1 429 ? -17.391 41 13.016 1 94.44 429 GLN B C 1
ATOM 7958 O O . GLN B 1 429 ? -18.469 40.719 13.555 1 94.44 429 GLN B O 1
ATOM 7963 N N . TYR B 1 430 ? -17.125 40.594 11.852 1 93.5 430 TYR B N 1
ATOM 7964 C CA . TYR B 1 430 ? -17.891 39.594 11.133 1 93.5 430 TYR B CA 1
ATOM 7965 C C . TYR B 1 430 ? -16.984 38.75 10.242 1 93.5 430 TYR B C 1
ATOM 7967 O O . TYR B 1 430 ? -15.914 39.188 9.82 1 93.5 430 TYR B O 1
ATOM 7975 N N . PRO B 1 431 ? -17.328 37.469 10.094 1 95.31 431 PRO B N 1
ATOM 7976 C CA . PRO B 1 431 ? -16.547 36.625 9.172 1 95.31 431 PRO B CA 1
ATOM 7977 C C . PRO B 1 431 ? -16.734 37.031 7.711 1 95.31 431 PRO B C 1
ATOM 7979 O O . PRO B 1 431 ? -17.875 37.125 7.238 1 95.31 431 PRO B O 1
ATOM 7982 N N . VAL B 1 432 ? -15.711 37.219 7.031 1 95.44 432 VAL B N 1
ATOM 7983 C CA . VAL B 1 432 ? -15.82 37.594 5.629 1 95.44 432 VAL B CA 1
ATOM 7984 C C . VAL B 1 432 ? -15.977 36.375 4.762 1 95.44 432 VAL B C 1
ATOM 7986 O O . VAL B 1 432 ? -14.984 35.781 4.324 1 95.44 432 VAL B O 1
ATOM 7989 N N . LYS B 1 433 ? -17.172 36.094 4.434 1 94.56 433 LYS B N 1
ATOM 7990 C CA . LYS B 1 433 ? -17.484 34.906 3.668 1 94.56 433 LYS B CA 1
ATOM 7991 C C . LYS B 1 433 ? -17.156 35.094 2.191 1 94.56 433 LYS B C 1
ATOM 7993 O O . LYS B 1 433 ? -17.266 36.188 1.662 1 94.56 433 LYS B O 1
ATOM 7998 N N . ASP B 1 434 ? -16.75 34.062 1.545 1 90.06 434 ASP B N 1
ATOM 7999 C CA . ASP B 1 434 ? -16.406 34.125 0.128 1 90.06 434 ASP B CA 1
ATOM 8000 C C . ASP B 1 434 ? -17.438 33.406 -0.728 1 90.06 434 ASP B C 1
ATOM 8002 O O . ASP B 1 434 ? -17.266 33.281 -1.943 1 90.06 434 ASP B O 1
ATOM 8006 N N . GLY B 1 435 ? -18.422 32.812 -0.16 1 89.94 435 GLY B N 1
ATOM 8007 C CA . GLY B 1 435 ? -19.484 32.156 -0.893 1 89.94 435 GLY B CA 1
ATOM 8008 C C . GLY B 1 435 ? -19.203 30.703 -1.168 1 89.94 435 GLY B C 1
ATOM 8009 O O . GLY B 1 435 ? -20.031 30 -1.763 1 89.94 435 GLY B O 1
ATOM 8010 N N . THR B 1 436 ? -18.141 30.188 -0.698 1 93.19 436 THR B N 1
ATOM 8011 C CA . THR B 1 436 ? -17.797 28.797 -0.957 1 93.19 436 THR B CA 1
ATOM 8012 C C . THR B 1 436 ? -18.031 27.938 0.285 1 93.19 436 THR B C 1
ATOM 8014 O O . THR B 1 436 ? -18.281 28.469 1.369 1 93.19 436 THR B O 1
ATOM 8017 N N . VAL B 1 437 ? -18.094 26.641 0.07 1 94.31 437 VAL B N 1
ATOM 8018 C CA . VAL B 1 437 ? -18.156 25.656 1.141 1 94.31 437 VAL B CA 1
ATOM 8019 C C . VAL B 1 437 ? -16.938 24.75 1.086 1 94.31 437 VAL B C 1
ATOM 8021 O O . VAL B 1 437 ? -16.453 24.406 0.003 1 94.31 437 VAL B O 1
ATOM 8024 N N . VAL B 1 438 ? -16.438 24.375 2.225 1 94.75 438 VAL B N 1
ATOM 8025 C CA . VAL B 1 438 ? -15.203 23.578 2.305 1 94.75 438 VAL B CA 1
ATOM 8026 C C . VAL B 1 438 ? -15.406 22.406 3.264 1 94.75 438 VAL B C 1
ATOM 8028 O O . VAL B 1 438 ? -15.93 22.578 4.367 1 94.75 438 VAL B O 1
ATOM 8031 N N . PRO B 1 439 ? -15.125 21.188 2.779 1 94.25 439 PRO B N 1
ATOM 8032 C CA . PRO B 1 439 ? -15.031 20.094 3.754 1 94.25 439 PRO B CA 1
ATOM 8033 C C . PRO B 1 439 ? -13.766 20.172 4.609 1 94.25 439 PRO B C 1
ATOM 8035 O O . PRO B 1 439 ? -12.664 20.297 4.078 1 94.25 439 PRO B O 1
ATOM 8038 N N . TRP B 1 440 ? -13.852 20.156 5.91 1 95.62 440 TRP B N 1
ATOM 8039 C CA . TRP B 1 440 ? -12.68 20.219 6.777 1 95.62 440 TRP B CA 1
ATOM 8040 C C . TRP B 1 440 ? -12.906 19.406 8.047 1 95.62 440 TRP B C 1
ATOM 8042 O O . TRP B 1 440 ? -14.039 19.312 8.531 1 95.62 440 TRP B O 1
ATOM 8052 N N . MET B 1 441 ? -11.859 18.891 8.555 1 96.19 441 MET B N 1
ATOM 8053 C CA . MET B 1 441 ? -11.961 18.062 9.75 1 96.19 441 MET B CA 1
ATOM 8054 C C . MET B 1 441 ? -12.391 18.891 10.953 1 96.19 441 MET B C 1
ATOM 8056 O O . MET B 1 441 ? -11.773 19.922 11.266 1 96.19 441 MET B O 1
ATOM 8060 N N . ASP B 1 442 ? -13.438 18.516 11.539 1 96.5 442 ASP B N 1
ATOM 8061 C CA . ASP B 1 442 ? -13.914 19.109 12.781 1 96.5 442 ASP B CA 1
ATOM 8062 C C . ASP B 1 442 ? -13.516 18.266 13.992 1 96.5 442 ASP B C 1
ATOM 8064 O O . ASP B 1 442 ? -14.344 17.578 14.578 1 96.5 442 ASP B O 1
ATOM 8068 N N . PHE B 1 443 ? -12.273 18.344 14.305 1 96.44 443 PHE B N 1
ATOM 8069 C CA . PHE B 1 443 ? -11.664 17.531 15.344 1 96.44 443 PHE B CA 1
ATOM 8070 C C . PHE B 1 443 ? -10.445 18.219 15.938 1 96.44 443 PHE B C 1
ATOM 8072 O O . PHE B 1 443 ? -9.531 18.594 15.211 1 96.44 443 PHE B O 1
ATOM 8079 N N . ASP B 1 444 ? -10.43 18.516 17.234 1 94.88 444 ASP B N 1
ATOM 8080 C CA . ASP B 1 444 ? -9.336 19.219 17.891 1 94.88 444 ASP B CA 1
ATOM 8081 C C . ASP B 1 444 ? -8.852 18.453 19.125 1 94.88 444 ASP B C 1
ATOM 8083 O O . ASP B 1 444 ? -9.578 18.312 20.109 1 94.88 444 ASP B O 1
ATOM 8087 N N . LEU B 1 445 ? -7.699 17.938 19.047 1 95 445 LEU B N 1
ATOM 8088 C CA . LEU B 1 445 ? -7.09 17.125 20.094 1 95 445 LEU B CA 1
ATOM 8089 C C . LEU B 1 445 ? -5.656 17.562 20.359 1 95 445 LEU B C 1
ATOM 8091 O O . LEU B 1 445 ? -4.816 17.562 19.453 1 95 445 LEU B O 1
ATOM 8095 N N . ALA B 1 446 ? -5.344 17.969 21.578 1 94.31 446 ALA B N 1
ATOM 8096 C CA . ALA B 1 446 ? -4.008 18.438 21.922 1 94.31 446 ALA B CA 1
ATOM 8097 C C . ALA B 1 446 ? -3.07 17.281 22.219 1 94.31 446 ALA B C 1
ATOM 8099 O O . ALA B 1 446 ? -3.514 16.203 22.641 1 94.31 446 ALA B O 1
ATOM 8100 N N . GLY B 1 447 ? -1.841 17.547 22.016 1 94.94 447 GLY B N 1
ATOM 8101 C CA . GLY B 1 447 ? -0.837 16.531 22.266 1 94.94 447 GLY B CA 1
ATOM 8102 C C . GLY B 1 447 ? -0.797 16.047 23.703 1 94.94 447 GLY B C 1
ATOM 8103 O O . GLY B 1 447 ? -0.655 14.852 23.969 1 94.94 447 GLY B O 1
ATOM 8104 N N . ALA B 1 448 ? -0.958 16.969 24.609 1 93.25 448 ALA B N 1
ATOM 8105 C CA . ALA B 1 448 ? -0.923 16.625 26.031 1 93.25 448 ALA B CA 1
ATOM 8106 C C . ALA B 1 448 ? -2.037 15.656 26.391 1 93.25 448 ALA B C 1
ATOM 8108 O O . ALA B 1 448 ? -1.849 14.773 27.234 1 93.25 448 ALA B O 1
ATOM 8109 N N . ASP B 1 449 ? -3.191 15.82 25.766 1 94.88 449 ASP B N 1
ATOM 8110 C CA . ASP B 1 449 ? -4.312 14.922 26.016 1 94.88 449 ASP B CA 1
ATOM 8111 C C . ASP B 1 449 ? -4.023 13.523 25.484 1 94.88 449 ASP B C 1
ATOM 8113 O O . ASP B 1 449 ? -4.367 12.523 26.109 1 94.88 449 ASP B O 1
ATOM 8117 N N . VAL B 1 450 ? -3.441 13.484 24.344 1 94.94 450 VAL B N 1
ATOM 8118 C CA . VAL B 1 450 ? -3.113 12.203 23.719 1 94.94 450 VAL B CA 1
ATOM 8119 C C . VAL B 1 450 ? -2.064 11.477 24.547 1 94.94 450 VAL B C 1
ATOM 8121 O O . VAL B 1 450 ? -2.139 10.258 24.719 1 94.94 450 VAL B O 1
ATOM 8124 N N . GLU B 1 451 ? -1.111 12.172 25.062 1 92.44 451 GLU B N 1
ATOM 8125 C CA . GLU B 1 451 ? -0.069 11.578 25.891 1 92.44 451 GLU B CA 1
ATOM 8126 C C . GLU B 1 451 ? -0.655 10.977 27.172 1 92.44 451 GLU B C 1
ATOM 8128 O O . GLU B 1 451 ? -0.202 9.93 27.625 1 92.44 451 GLU B O 1
ATOM 8133 N N . ALA B 1 452 ? -1.618 11.648 27.688 1 93.62 452 ALA B N 1
ATOM 8134 C CA . ALA B 1 452 ? -2.236 11.195 28.922 1 93.62 452 ALA B CA 1
ATOM 8135 C C . ALA B 1 452 ? -3.102 9.961 28.688 1 93.62 452 ALA B C 1
ATOM 8137 O O . ALA B 1 452 ? -3.047 8.992 29.453 1 93.62 452 ALA B O 1
ATOM 8138 N N . ASP B 1 453 ? -3.939 10.07 27.703 1 95 453 ASP B N 1
ATOM 8139 C CA . ASP B 1 453 ? -4.855 8.992 27.344 1 95 453 ASP B CA 1
ATOM 8140 C C . ASP B 1 453 ? -5.293 9.109 25.875 1 95 453 ASP B C 1
ATOM 8142 O O . ASP B 1 453 ? -6.332 9.703 25.578 1 95 453 ASP B O 1
ATOM 8146 N N . ALA B 1 454 ? -4.602 8.477 25.062 1 94.38 454 ALA B N 1
ATOM 8147 C CA . ALA B 1 454 ? -4.82 8.641 23.625 1 94.38 454 ALA B CA 1
ATOM 8148 C C . ALA B 1 454 ? -6.234 8.227 23.234 1 94.38 454 ALA B C 1
ATOM 8150 O O . ALA B 1 454 ? -6.992 9.031 22.672 1 94.38 454 ALA B O 1
ATOM 8151 N N . ASP B 1 455 ? -6.672 7.016 23.594 1 94.12 455 ASP B N 1
ATOM 8152 C CA . ASP B 1 455 ? -7.965 6.48 23.188 1 94.12 455 ASP B CA 1
ATOM 8153 C C . ASP B 1 455 ? -9.109 7.238 23.859 1 94.12 455 ASP B C 1
ATOM 8155 O O . ASP B 1 455 ? -10.094 7.586 23.203 1 94.12 455 ASP B O 1
ATOM 8159 N N . GLY B 1 456 ? -8.875 7.469 25.109 1 96.12 456 GLY B N 1
ATOM 8160 C CA . GLY B 1 456 ? -9.914 8.164 25.844 1 96.12 456 GLY B CA 1
ATOM 8161 C C . GLY B 1 456 ? -10.125 9.594 25.391 1 96.12 456 GLY B C 1
ATOM 8162 O O . GLY B 1 456 ? -11.258 10.055 25.266 1 96.12 456 GLY B O 1
ATOM 8163 N N . ALA B 1 457 ? -9.062 10.289 25.141 1 96.94 457 ALA B N 1
ATOM 8164 C CA . ALA B 1 457 ? -9.148 11.68 24.688 1 96.94 457 ALA B CA 1
ATOM 8165 C C . ALA B 1 457 ? -9.812 11.766 23.312 1 96.94 457 ALA B C 1
ATOM 8167 O O . ALA B 1 457 ? -10.641 12.641 23.062 1 96.94 457 ALA B O 1
ATOM 8168 N N . ALA B 1 458 ? -9.422 10.883 22.469 1 97.31 458 ALA B N 1
ATOM 8169 C CA . ALA B 1 458 ? -10.008 10.852 21.141 1 97.31 458 ALA B CA 1
ATOM 8170 C C . ALA B 1 458 ? -11.5 10.523 21.203 1 97.31 458 ALA B C 1
ATOM 8172 O O . ALA B 1 458 ? -12.297 11.117 20.469 1 97.31 458 ALA B O 1
ATOM 8173 N N . HIS B 1 459 ? -11.852 9.562 22.031 1 96.62 459 HIS B N 1
ATOM 8174 C CA . HIS B 1 459 ? -13.25 9.172 22.188 1 96.62 459 HIS B CA 1
ATOM 8175 C C . HIS B 1 459 ? -14.094 10.344 22.703 1 96.62 459 HIS B C 1
ATOM 8177 O O . HIS B 1 459 ? -15.188 10.594 22.188 1 96.62 459 HIS B O 1
ATOM 8183 N N . ALA B 1 460 ? -13.594 10.969 23.625 1 97 460 ALA B N 1
ATOM 8184 C CA . ALA B 1 460 ? -14.312 12.102 24.219 1 97 460 ALA B CA 1
ATOM 8185 C C . ALA B 1 460 ? -14.523 13.211 23.188 1 97 460 ALA B C 1
ATOM 8187 O O . ALA B 1 460 ? -15.609 13.789 23.094 1 97 460 ALA B O 1
ATOM 8188 N N . GLU B 1 461 ? -13.477 13.555 22.469 1 97.19 461 GLU B N 1
ATOM 8189 C CA . GLU B 1 461 ? -13.578 14.586 21.438 1 97.19 461 GLU B CA 1
ATOM 8190 C C . GLU B 1 461 ? -14.578 14.18 20.359 1 97.19 461 GLU B C 1
ATOM 8192 O O . GLU B 1 461 ? -15.391 14.992 19.906 1 97.19 461 GLU B O 1
ATOM 8197 N N . LEU B 1 462 ? -14.508 12.938 19.938 1 97.12 462 LEU B N 1
ATOM 8198 C CA . LEU B 1 462 ? -15.422 12.438 18.922 1 97.12 462 LEU B CA 1
ATOM 8199 C C . LEU B 1 462 ? -16.875 12.516 19.406 1 97.12 462 LEU B C 1
ATOM 8201 O O . LEU B 1 462 ? -17.75 12.93 18.656 1 97.12 462 LEU B O 1
ATOM 8205 N N . GLU B 1 463 ? -17.109 12.094 20.625 1 96.5 463 GLU B N 1
ATOM 8206 C CA . GLU B 1 463 ? -18.438 12.148 21.203 1 96.5 463 GLU B CA 1
ATOM 8207 C C . GLU B 1 463 ? -18.984 13.578 21.203 1 96.5 463 GLU B C 1
ATOM 8209 O O . GLU B 1 463 ? -20.156 13.805 20.891 1 96.5 463 GLU B O 1
ATOM 8214 N N . ARG B 1 464 ? -18.156 14.461 21.516 1 95.75 464 ARG B N 1
ATOM 8215 C CA . ARG B 1 464 ? -18.547 15.867 21.547 1 95.75 464 ARG B CA 1
ATOM 8216 C C . ARG B 1 464 ? -18.953 16.359 20.156 1 95.75 464 ARG B C 1
ATOM 8218 O O . ARG B 1 464 ? -19.953 17.062 20.016 1 95.75 464 ARG B O 1
ATOM 8225 N N . ARG B 1 465 ? -18.203 16.031 19.188 1 95.88 465 ARG B N 1
ATOM 8226 C CA . ARG B 1 465 ? -18.469 16.484 17.812 1 95.88 465 ARG B CA 1
ATOM 8227 C C . ARG B 1 465 ? -19.75 15.836 17.281 1 95.88 465 ARG B C 1
ATOM 8229 O O . ARG B 1 465 ? -20.531 16.484 16.578 1 95.88 465 ARG B O 1
ATOM 8236 N N . LEU B 1 466 ? -19.891 14.578 17.609 1 94.75 466 LEU B N 1
ATOM 8237 C CA . LEU B 1 466 ? -21.078 13.867 17.156 1 94.75 466 LEU B CA 1
ATOM 8238 C C . LEU B 1 466 ? -22.328 14.438 17.828 1 94.75 466 LEU B C 1
ATOM 8240 O O . LEU B 1 466 ? -23.375 14.555 17.188 1 94.75 466 LEU B O 1
ATOM 8244 N N . LEU B 1 467 ? -22.25 14.75 19.062 1 94.62 467 LEU B N 1
ATOM 8245 C CA . LEU B 1 467 ? -23.359 15.367 19.781 1 94.62 467 LEU B CA 1
ATOM 8246 C C . LEU B 1 467 ? -23.75 16.703 19.141 1 94.62 467 LEU B C 1
ATOM 8248 O O . LEU B 1 467 ? -24.938 16.984 18.953 1 94.62 467 LEU B O 1
ATOM 8252 N N . GLU B 1 468 ? -22.719 17.484 18.875 1 93.44 468 GLU B N 1
ATOM 8253 C CA . GLU B 1 468 ? -22.984 18.766 18.203 1 93.44 468 GLU B CA 1
ATOM 8254 C C . GLU B 1 468 ? -23.688 18.562 16.875 1 93.44 468 GLU B C 1
ATOM 8256 O O . GLU B 1 468 ? -24.625 19.297 16.547 1 93.44 468 GLU B O 1
ATOM 8261 N N . LYS B 1 469 ? -23.266 17.609 16.141 1 92.06 469 LYS B N 1
ATOM 8262 C CA . LYS B 1 469 ? -23.859 17.312 14.844 1 92.06 469 LYS B CA 1
ATOM 8263 C C . LYS B 1 469 ? -25.344 16.938 15 1 92.06 469 LYS B C 1
ATOM 8265 O O . LYS B 1 469 ? -26.188 17.391 14.219 1 92.06 469 LYS B O 1
ATOM 8270 N N . LEU B 1 470 ? -25.641 16.172 15.977 1 89.88 470 LEU B N 1
ATOM 8271 C CA . LEU B 1 470 ? -27.016 15.75 16.219 1 89.88 470 LEU B CA 1
ATOM 8272 C C . LEU B 1 470 ? -27.891 16.938 16.641 1 89.88 470 LEU B C 1
ATOM 8274 O O . LEU B 1 470 ? -29.031 17.047 16.203 1 89.88 470 LEU B O 1
ATOM 8278 N N . ARG B 1 471 ? -27.344 17.734 17.359 1 87.62 471 ARG B N 1
ATOM 8279 C CA . ARG B 1 471 ? -28.078 18.922 17.812 1 87.62 471 ARG B CA 1
ATOM 8280 C C . ARG B 1 471 ? -28.359 19.859 16.641 1 87.62 471 ARG B C 1
ATOM 8282 O O . ARG B 1 471 ? -29.453 20.438 16.547 1 87.62 471 ARG B O 1
ATOM 8289 N N . ILE B 1 472 ? -27.422 20.047 15.844 1 87.69 472 ILE B N 1
ATOM 8290 C CA . ILE B 1 472 ? -27.594 20.891 14.664 1 87.69 472 ILE B CA 1
ATOM 8291 C C . ILE B 1 472 ? -28.672 20.312 13.758 1 87.69 472 ILE B C 1
ATOM 8293 O O . ILE B 1 472 ? -29.516 21.047 13.234 1 87.69 472 ILE B O 1
ATOM 8297 N N . SER B 1 473 ? -28.672 19.062 13.602 1 85.25 473 SER B N 1
ATOM 8298 C CA . SER B 1 473 ? -29.672 18.406 12.758 1 85.25 473 SER B CA 1
ATOM 8299 C C . SER B 1 473 ? -31.078 18.578 13.32 1 85.25 473 SER B C 1
ATOM 8301 O O . SER B 1 473 ? -32.031 18.734 12.555 1 85.25 473 SER B O 1
ATOM 8303 N N . ARG B 1 474 ? -31.203 18.547 14.531 1 81.31 474 ARG B N 1
ATOM 8304 C CA . ARG B 1 474 ? -32.5 18.719 15.18 1 81.31 474 ARG B CA 1
ATOM 8305 C C . ARG B 1 474 ? -33 20.156 15.023 1 81.31 474 ARG B C 1
ATOM 8307 O O . ARG B 1 474 ? -34.188 20.391 14.859 1 81.31 474 ARG B O 1
ATOM 8314 N N . LEU B 1 475 ? -32.062 21.062 15.172 1 77.88 475 LEU B N 1
ATOM 8315 C CA . LEU B 1 475 ? -32.406 22.469 15.008 1 77.88 475 LEU B CA 1
ATOM 8316 C C . LEU B 1 475 ? -32.875 22.75 13.594 1 77.88 475 LEU B C 1
ATOM 8318 O O . LEU B 1 475 ? -33.812 23.547 13.391 1 77.88 475 LEU B O 1
ATOM 8322 N N . SER B 1 476 ? -32.281 22.203 12.703 1 75.12 476 SER B N 1
ATOM 8323 C CA . SER B 1 476 ? -32.656 22.406 11.305 1 75.12 476 SER B CA 1
ATOM 8324 C C . SER B 1 476 ? -34.031 21.812 11 1 75.12 476 SER B C 1
ATOM 8326 O O . SER B 1 476 ? -34.75 22.359 10.188 1 75.12 476 SER B O 1
ATOM 8328 N N . SER B 1 477 ? -34.25 20.766 11.719 1 68.62 477 SER B N 1
ATOM 8329 C CA . SER B 1 477 ? -35.562 20.141 11.516 1 68.62 477 SER B CA 1
ATOM 8330 C C . SER B 1 477 ? -36.656 20.906 12.219 1 68.62 477 SER B C 1
ATOM 8332 O O . SER B 1 477 ? -37.781 20.984 11.719 1 68.62 477 SER B O 1
ATOM 8334 N N . SER B 1 478 ? -36.281 21.406 13.383 1 61.53 478 SER B N 1
ATOM 8335 C CA . SER B 1 478 ? -37.281 22.141 14.164 1 61.53 478 SER B CA 1
ATOM 8336 C C . SER B 1 478 ? -37.656 23.438 13.477 1 61.53 478 SER B C 1
ATOM 8338 O O . SER B 1 478 ? -38.812 23.859 13.555 1 61.53 478 SER B O 1
ATOM 8340 N N . SER B 1 479 ? -36.625 24.125 12.961 1 57.25 479 SER B N 1
ATOM 8341 C CA . SER B 1 479 ? -36.969 25.344 12.234 1 57.25 479 SER B CA 1
ATOM 8342 C C . SER B 1 479 ? -38.031 25.094 11.18 1 57.25 479 SER B C 1
ATOM 8344 O O . SER B 1 479 ? -38.781 25.984 10.812 1 57.25 479 SER B O 1
ATOM 8346 N N . LEU B 1 480 ? -38.062 23.812 10.844 1 49.66 480 LEU B N 1
ATOM 8347 C CA . LEU B 1 480 ? -39.094 23.438 9.891 1 49.66 480 LEU B CA 1
ATOM 8348 C C . LEU B 1 480 ? -40.406 23.109 10.602 1 49.66 480 LEU B C 1
ATOM 8350 O O . LEU B 1 480 ? -41.469 23.156 10 1 49.66 480 LEU B O 1
ATOM 8354 N N . LEU B 1 481 ? -40.219 22.703 11.992 1 51.47 481 LEU B N 1
ATOM 8355 C CA . LEU B 1 481 ? -41.375 22.406 12.797 1 51.47 481 LEU B CA 1
ATOM 8356 C C . LEU B 1 481 ? -41.312 23.141 14.133 1 51.47 481 LEU B C 1
ATOM 8358 O O . LEU B 1 481 ? -40.812 22.609 15.117 1 51.47 481 LEU B O 1
ATOM 8362 N N . PRO B 1 482 ? -41.656 24.406 14.273 1 49.66 482 PRO B N 1
ATOM 8363 C CA . PRO B 1 482 ? -41.5 25.344 15.383 1 49.66 482 PRO B CA 1
ATOM 8364 C C . PRO B 1 482 ? -41.875 24.75 16.734 1 49.66 482 PRO B C 1
ATOM 8366 O O . PRO B 1 482 ? -41.438 25.234 17.781 1 49.66 482 PRO B O 1
ATOM 8369 N N . ASN B 1 483 ? -42.781 23.906 16.828 1 48.5 483 ASN B N 1
ATOM 8370 C CA . ASN B 1 483 ? -43.406 23.531 18.094 1 48.5 483 ASN B CA 1
ATOM 8371 C C . ASN B 1 483 ? -42.562 22.453 18.812 1 48.5 483 ASN B C 1
ATOM 8373 O O . ASN B 1 483 ? -43.031 21.859 19.781 1 48.5 483 ASN B O 1
ATOM 8377 N N . ILE B 1 484 ? -41.469 22.141 18.328 1 50.09 484 ILE B N 1
ATOM 8378 C CA . ILE B 1 484 ? -40.844 21.047 19.031 1 50.09 484 ILE B CA 1
ATOM 8379 C C . ILE B 1 484 ? -39.844 21.594 20.047 1 50.09 484 ILE B C 1
ATOM 8381 O O . ILE B 1 484 ? -38.781 22.109 19.672 1 50.09 484 ILE B O 1
ATOM 8385 N N . GLU B 1 485 ? -40.312 21.875 21.25 1 53.28 485 GLU B N 1
ATOM 8386 C CA . GLU B 1 485 ? -39.469 22.219 22.391 1 53.28 485 GLU B CA 1
ATOM 8387 C C . GLU B 1 485 ? -38.406 21.141 22.625 1 53.28 485 GLU B C 1
ATOM 8389 O O . GLU B 1 485 ? -38.719 19.953 22.688 1 53.28 485 GLU B O 1
ATOM 8394 N N . THR B 1 486 ? -37.156 21.438 22.25 1 59.25 486 THR B N 1
ATOM 8395 C CA . THR B 1 486 ? -36.031 20.562 22.641 1 59.25 486 THR B CA 1
ATOM 8396 C C . THR B 1 486 ? -36.062 20.328 24.141 1 59.25 486 THR B C 1
ATOM 8398 O O . THR B 1 486 ? -35.875 21.25 24.922 1 59.25 486 THR B O 1
ATOM 8401 N N . THR B 1 487 ? -36.656 19.172 24.641 1 64.19 487 THR B N 1
ATOM 8402 C CA . THR B 1 487 ? -36.75 18.75 26.031 1 64.19 487 THR B CA 1
ATOM 8403 C C . THR B 1 487 ? -35.438 18.109 26.5 1 64.19 487 THR B C 1
ATOM 8405 O O . THR B 1 487 ? -34.594 17.766 25.688 1 64.19 487 THR B O 1
ATOM 8408 N N . LYS B 1 488 ? -35.281 18.219 27.828 1 66.12 488 LYS B N 1
ATOM 8409 C CA . LYS B 1 488 ? -34.188 17.531 28.484 1 66.12 488 LYS B CA 1
ATOM 8410 C C . LYS B 1 488 ? -34.031 16.094 27.969 1 66.12 488 LYS B C 1
ATOM 8412 O O . LYS B 1 488 ? -32.938 15.586 27.812 1 66.12 488 LYS B O 1
ATOM 8417 N N . GLU B 1 489 ? -35.062 15.531 27.656 1 68 489 GLU B N 1
ATOM 8418 C CA . GLU B 1 489 ? -35.094 14.148 27.188 1 68 489 GLU B CA 1
ATOM 8419 C C . GLU B 1 489 ? -34.438 14.016 25.812 1 68 489 GLU B C 1
ATOM 8421 O O . GLU B 1 489 ? -33.719 13.062 25.562 1 68 489 GLU B O 1
ATOM 8426 N N . SER B 1 490 ? -34.656 14.922 25.094 1 76.12 490 SER B N 1
ATOM 8427 C CA . SER B 1 490 ? -34.094 14.891 23.734 1 76.12 490 SER B CA 1
ATOM 8428 C C . SER B 1 490 ? -32.594 15.086 23.781 1 76.12 490 SER B C 1
ATOM 8430 O O . SER B 1 490 ? -31.859 14.469 22.984 1 76.12 490 SER B O 1
ATOM 8432 N N . HIS B 1 491 ? -32.25 15.75 24.797 1 81.19 491 HIS B N 1
ATOM 8433 C CA . HIS B 1 491 ? -30.812 15.977 24.938 1 81.19 491 HIS B CA 1
ATOM 8434 C C . HIS B 1 491 ? -30.094 14.719 25.406 1 81.19 491 HIS B C 1
ATOM 8436 O O . HIS B 1 491 ? -29 14.414 24.938 1 81.19 491 HIS B O 1
ATOM 8442 N N . ASP B 1 492 ? -30.734 14.062 26.25 1 87.06 492 ASP B N 1
ATOM 8443 C CA . ASP B 1 492 ? -30.156 12.828 26.766 1 87.06 492 ASP B CA 1
ATOM 8444 C C . ASP B 1 492 ? -30.094 11.75 25.688 1 87.06 492 ASP B C 1
ATOM 8446 O O . ASP B 1 492 ? -29.156 10.961 25.641 1 87.06 492 ASP B O 1
ATOM 8450 N N . GLU B 1 493 ? -31.047 11.797 24.938 1 89.25 493 GLU B N 1
ATOM 8451 C CA . GLU B 1 493 ? -31.094 10.844 23.844 1 89.25 493 GLU B CA 1
ATOM 8452 C C . GLU B 1 493 ? -29.984 11.125 22.812 1 89.25 493 GLU B C 1
ATOM 8454 O O . GLU B 1 493 ? -29.375 10.195 22.297 1 89.25 493 GLU B O 1
ATOM 8459 N N . ASP B 1 494 ? -29.781 12.336 22.562 1 90.19 494 ASP B N 1
ATOM 8460 C CA . ASP B 1 494 ? -28.719 12.719 21.625 1 90.19 494 ASP B CA 1
ATOM 8461 C C . ASP B 1 494 ? -27.344 12.328 22.172 1 90.19 494 ASP B C 1
ATOM 8463 O O . ASP B 1 494 ? -26.484 11.859 21.438 1 90.19 494 ASP B O 1
ATOM 8467 N N . ALA B 1 495 ? -27.234 12.539 23.422 1 92.88 495 ALA B N 1
ATOM 8468 C CA . ALA B 1 495 ? -25.969 12.203 24.062 1 92.88 495 ALA B CA 1
ATOM 8469 C C . ALA B 1 495 ? -25.719 10.703 24.016 1 92.88 495 ALA B C 1
ATOM 8471 O O . ALA B 1 495 ? -24.578 10.266 23.766 1 92.88 495 ALA B O 1
ATOM 8472 N N . ALA B 1 496 ? -26.734 9.984 24.281 1 93.88 496 ALA B N 1
ATOM 8473 C CA . ALA B 1 496 ? -26.609 8.523 24.234 1 93.88 496 ALA B CA 1
ATOM 8474 C C . ALA B 1 496 ? -26.297 8.047 22.812 1 93.88 496 ALA B C 1
ATOM 8476 O O . ALA B 1 496 ? -25.484 7.133 22.625 1 93.88 496 ALA B O 1
ATOM 8477 N N . ALA B 1 497 ? -26.906 8.609 21.906 1 93.56 497 ALA B N 1
ATOM 8478 C CA . ALA B 1 497 ? -26.672 8.25 20.516 1 93.56 497 ALA B CA 1
ATOM 8479 C C . ALA B 1 497 ? -25.25 8.586 20.078 1 93.56 497 ALA B C 1
ATOM 8481 O O . ALA B 1 497 ? -24.609 7.82 19.359 1 93.56 497 ALA B O 1
ATOM 8482 N N . ALA B 1 498 ? -24.781 9.742 20.469 1 94.5 498 ALA B N 1
ATOM 8483 C CA . ALA B 1 498 ? -23.422 10.156 20.156 1 94.5 498 ALA B CA 1
ATOM 8484 C C . ALA B 1 498 ? -22.391 9.211 20.781 1 94.5 498 ALA B C 1
ATOM 8486 O O . ALA B 1 498 ? -21.391 8.859 20.141 1 94.5 498 ALA B O 1
ATOM 8487 N N . ARG B 1 499 ? -22.672 8.828 21.984 1 94.62 499 ARG B N 1
ATOM 8488 C CA . ARG B 1 499 ? -21.797 7.906 22.688 1 94.62 499 ARG B CA 1
ATOM 8489 C C . ARG B 1 499 ? -21.75 6.551 21.984 1 94.62 499 ARG B C 1
ATOM 8491 O O . ARG B 1 499 ? -20.688 5.949 21.859 1 94.62 499 ARG B O 1
ATOM 8498 N N . GLU B 1 500 ? -22.828 6.082 21.609 1 93.81 500 GLU B N 1
ATOM 8499 C CA . GLU B 1 500 ? -22.922 4.801 20.922 1 93.81 500 GLU B CA 1
ATOM 8500 C C . GLU B 1 500 ? -22.188 4.844 19.578 1 93.81 500 GLU B C 1
ATOM 8502 O O . GLU B 1 500 ? -21.438 3.918 19.25 1 93.81 500 GLU B O 1
ATOM 8507 N N . GLU B 1 501 ? -22.391 5.836 18.859 1 92.38 501 GLU B N 1
ATOM 8508 C CA . GLU B 1 501 ? -21.719 5.961 17.578 1 92.38 501 GLU B CA 1
ATOM 8509 C C . GLU B 1 501 ? -20.203 6.078 17.75 1 92.38 501 GLU B C 1
ATOM 8511 O O . GLU B 1 501 ? -19.438 5.477 17 1 92.38 501 GLU B O 1
ATOM 8516 N N . ALA B 1 502 ? -19.828 6.875 18.688 1 94.44 502 ALA B N 1
ATOM 8517 C CA . ALA B 1 502 ? -18.406 7.047 18.969 1 94.44 502 ALA B CA 1
ATOM 8518 C C . ALA B 1 502 ? -17.75 5.719 19.344 1 94.44 502 ALA B C 1
ATOM 8520 O O . ALA B 1 502 ? -16.594 5.477 19.016 1 94.44 502 ALA B O 1
ATOM 8521 N N . SER B 1 503 ? -18.484 4.855 20.016 1 92.75 503 SER B N 1
ATOM 8522 C CA . SER B 1 503 ? -17.953 3.576 20.453 1 92.75 503 SER B CA 1
ATOM 8523 C C . SER B 1 503 ? -17.656 2.652 19.281 1 92.75 503 SER B C 1
ATOM 8525 O O . SER B 1 503 ? -16.844 1.744 19.375 1 92.75 503 SER B O 1
ATOM 8527 N N . ARG B 1 504 ? -18.25 2.879 18.188 1 91.38 504 ARG B N 1
ATOM 8528 C CA . ARG B 1 504 ? -18.094 2.051 17 1 91.38 504 ARG B CA 1
ATOM 8529 C C . ARG B 1 504 ? -17.016 2.617 16.078 1 91.38 504 ARG B C 1
ATOM 8531 O O . ARG B 1 504 ? -16.688 2.025 15.047 1 91.38 504 ARG B O 1
ATOM 8538 N N . LYS B 1 505 ? -16.438 3.686 16.438 1 93.12 505 LYS B N 1
ATOM 8539 C CA . LYS B 1 505 ? -15.43 4.375 15.641 1 93.12 505 LYS B CA 1
ATOM 8540 C C . LYS B 1 505 ? -14.141 4.562 16.438 1 93.12 505 LYS B C 1
ATOM 8542 O O . LYS B 1 505 ? -13.797 5.684 16.812 1 93.12 505 LYS B O 1
ATOM 8547 N N . PRO B 1 506 ? -13.438 3.477 16.578 1 93.06 506 PRO B N 1
ATOM 8548 C CA . PRO B 1 506 ? -12.219 3.574 17.406 1 93.06 506 PRO B CA 1
ATOM 8549 C C . PRO B 1 506 ? -11.141 4.43 16.75 1 93.06 506 PRO B C 1
ATOM 8551 O O . PRO B 1 506 ? -10.875 4.293 15.547 1 93.06 506 PRO B O 1
ATOM 8554 N N . LEU B 1 507 ? -10.609 5.391 17.516 1 95.25 507 LEU B N 1
ATOM 8555 C CA . LEU B 1 507 ? -9.5 6.242 17.109 1 95.25 507 LEU B CA 1
ATOM 8556 C C . LEU B 1 507 ? -8.297 6.035 18.031 1 95.25 507 LEU B C 1
ATOM 8558 O O . LEU B 1 507 ? -8.445 5.945 19.25 1 95.25 507 LEU B O 1
ATOM 8562 N N . HIS B 1 508 ? -7.148 5.91 17.406 1 94.62 508 HIS B N 1
ATOM 8563 C CA . HIS B 1 508 ? -5.898 5.734 18.141 1 94.62 508 HIS B CA 1
ATOM 8564 C C . HIS B 1 508 ? -4.859 6.766 17.719 1 94.62 508 HIS B C 1
ATOM 8566 O O . HIS B 1 508 ? -3.861 6.422 17.078 1 94.62 508 HIS B O 1
ATOM 8572 N N . PRO B 1 509 ? -5.012 8 18.172 1 96.81 509 PRO B N 1
ATOM 8573 C CA . PRO B 1 509 ? -4.062 9.047 17.797 1 96.81 509 PRO B CA 1
ATOM 8574 C C . PRO B 1 509 ? -2.672 8.828 18.391 1 96.81 509 PRO B C 1
ATOM 8576 O O . PRO B 1 509 ? -2.539 8.203 19.438 1 96.81 509 PRO B O 1
ATOM 8579 N N . LEU B 1 510 ? -1.661 9.297 17.656 1 96 510 LEU B N 1
ATOM 8580 C CA . LEU B 1 510 ? -0.271 9.32 18.094 1 96 510 LEU B CA 1
ATOM 8581 C C . LEU B 1 510 ? 0.219 10.758 18.266 1 96 510 LEU B C 1
ATOM 8583 O O . LEU B 1 510 ? -0.377 11.688 17.719 1 96 510 LEU B O 1
ATOM 8587 N N . VAL B 1 511 ? 1.209 10.891 19.062 1 95.81 511 VAL B N 1
ATOM 8588 C CA . VAL B 1 511 ? 1.801 12.211 19.234 1 95.81 511 VAL B CA 1
ATOM 8589 C C . VAL B 1 511 ? 3.301 12.148 18.953 1 95.81 511 VAL B C 1
ATOM 8591 O O . VAL B 1 511 ? 3.973 11.188 19.344 1 95.81 511 VAL B O 1
ATOM 8594 N N . ALA B 1 512 ? 3.789 13.102 18.219 1 95.62 512 ALA B N 1
ATOM 8595 C CA . ALA B 1 512 ? 5.215 13.242 17.922 1 95.62 512 ALA B CA 1
ATOM 8596 C C . ALA B 1 512 ? 5.707 14.648 18.25 1 95.62 512 ALA B C 1
ATOM 8598 O O . ALA B 1 512 ? 5.055 15.633 17.906 1 95.62 512 ALA B O 1
ATOM 8599 N N . TYR B 1 513 ? 6.77 14.688 18.953 1 96.44 513 TYR B N 1
ATOM 8600 C CA . TYR B 1 513 ? 7.504 15.93 19.156 1 96.44 513 TYR B CA 1
ATOM 8601 C C . TYR B 1 513 ? 8.773 15.953 18.312 1 96.44 513 TYR B C 1
ATOM 8603 O O . TYR B 1 513 ? 9.672 15.125 18.516 1 96.44 513 TYR B O 1
ATOM 8611 N N . VAL B 1 514 ? 8.805 16.797 17.406 1 97.81 514 VAL B N 1
ATOM 8612 C CA . VAL B 1 514 ? 9.953 16.922 16.516 1 97.81 514 VAL B CA 1
ATOM 8613 C C . VAL B 1 514 ? 10.867 18.047 16.984 1 97.81 514 VAL B C 1
ATOM 8615 O O . VAL B 1 514 ? 10.453 19.203 17.016 1 97.81 514 VAL B O 1
ATOM 8618 N N . HIS B 1 515 ? 12.07 17.734 17.328 1 97 515 HIS B N 1
ATOM 8619 C CA . HIS B 1 515 ? 13.023 18.672 17.906 1 97 515 HIS B CA 1
ATOM 8620 C C . HIS B 1 515 ? 13.977 19.219 16.844 1 97 515 HIS B C 1
ATOM 8622 O O . HIS B 1 515 ? 14.023 18.703 15.727 1 97 515 HIS B O 1
ATOM 8628 N N . PRO B 1 516 ? 14.703 20.344 17.266 1 97.56 516 PRO B N 1
ATOM 8629 C CA . PRO B 1 516 ? 15.664 20.875 16.297 1 97.56 516 PRO B CA 1
ATOM 8630 C C . PRO B 1 516 ? 16.656 19.828 15.812 1 97.56 516 PRO B C 1
ATOM 8632 O O . PRO B 1 516 ? 17.219 19.078 16.625 1 97.56 516 PRO B O 1
ATOM 8635 N N . GLY B 1 517 ? 16.766 19.781 14.469 1 97.25 517 GLY B N 1
ATOM 8636 C CA . GLY B 1 517 ? 17.703 18.828 13.891 1 97.25 517 GLY B CA 1
ATOM 8637 C C . GLY B 1 517 ? 17.031 17.547 13.422 1 97.25 517 GLY B C 1
ATOM 8638 O O . GLY B 1 517 ? 17.641 16.734 12.711 1 97.25 517 GLY B O 1
ATOM 8639 N N . GLU B 1 518 ? 15.781 17.375 13.773 1 97.56 518 GLU B N 1
ATOM 8640 C CA . GLU B 1 518 ? 15.039 16.172 13.422 1 97.56 518 GLU B CA 1
ATOM 8641 C C . GLU B 1 518 ? 14.125 16.422 12.227 1 97.56 518 GLU B C 1
ATOM 8643 O O . GLU B 1 518 ? 13.742 17.562 11.953 1 97.56 518 GLU B O 1
ATOM 8648 N N . THR B 1 519 ? 13.891 15.375 11.484 1 98.81 519 THR B N 1
ATOM 8649 C CA . THR B 1 519 ? 12.961 15.422 10.359 1 98.81 519 THR B CA 1
ATOM 8650 C C . THR B 1 519 ? 11.852 14.391 10.531 1 98.81 519 THR B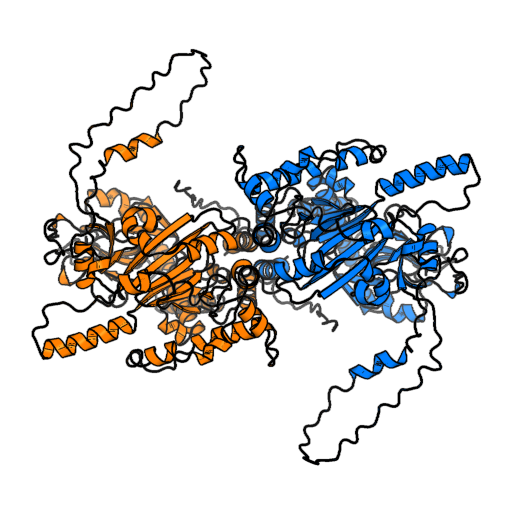 C 1
ATOM 8652 O O . THR B 1 519 ? 12.125 13.195 10.672 1 98.81 519 THR B O 1
ATOM 8655 N N . LEU B 1 520 ? 10.617 14.836 10.539 1 98.81 520 LEU B N 1
ATOM 8656 C CA . LEU B 1 520 ? 9.469 13.938 10.555 1 98.81 520 LEU B CA 1
ATOM 8657 C C . LEU B 1 520 ? 9.094 13.508 9.141 1 98.81 520 LEU B C 1
ATOM 8659 O O . LEU B 1 520 ? 8.906 14.352 8.258 1 98.81 520 LEU B O 1
ATOM 8663 N N . TYR B 1 521 ? 9.102 12.211 8.914 1 98.88 521 TYR B N 1
ATOM 8664 C CA . TYR B 1 521 ? 8.383 11.719 7.746 1 98.88 521 TYR B CA 1
ATOM 8665 C C . TYR B 1 521 ? 6.895 11.57 8.047 1 98.88 521 TYR B C 1
ATOM 8667 O O . TYR B 1 521 ? 6.508 10.742 8.875 1 98.88 521 TYR B O 1
ATOM 8675 N N . LEU B 1 522 ? 6.137 12.367 7.434 1 98.75 522 LEU B N 1
ATOM 8676 C CA . LEU B 1 522 ? 4.684 12.32 7.527 1 98.75 522 LEU B CA 1
ATOM 8677 C C . LEU B 1 522 ? 4.07 11.797 6.234 1 98.75 522 LEU B C 1
ATOM 8679 O O . LEU B 1 522 ? 4.012 12.516 5.234 1 98.75 522 LEU B O 1
ATOM 8683 N N . PRO B 1 523 ? 3.611 10.516 6.273 1 97.94 523 PRO B N 1
ATOM 8684 C CA . PRO B 1 523 ? 3.055 9.953 5.043 1 97.94 523 PRO B CA 1
ATOM 8685 C C . PRO B 1 523 ? 1.798 10.688 4.574 1 97.94 523 PRO B C 1
ATOM 8687 O O . PRO B 1 523 ? 1.064 11.25 5.395 1 97.94 523 PRO B O 1
ATOM 8690 N N . ALA B 1 524 ? 1.567 10.633 3.301 1 97.5 524 ALA B N 1
ATOM 8691 C CA . ALA B 1 524 ? 0.392 11.25 2.691 1 97.5 524 ALA B CA 1
ATOM 8692 C C . ALA B 1 524 ? -0.89 10.773 3.373 1 97.5 524 ALA B C 1
ATOM 8694 O O . ALA B 1 524 ? -0.997 9.609 3.77 1 97.5 524 ALA B O 1
ATOM 8695 N N . MET B 1 525 ? -1.861 11.68 3.568 1 96.38 525 MET B N 1
ATOM 8696 C CA . MET B 1 525 ? -3.248 11.445 3.965 1 96.38 525 MET B CA 1
ATOM 8697 C C . MET B 1 525 ? -3.354 11.219 5.469 1 96.38 525 MET B C 1
ATOM 8699 O O . MET B 1 525 ? -4.457 11.117 6.008 1 96.38 525 MET B O 1
ATOM 8703 N N . TRP B 1 526 ? -2.227 11.086 6.195 1 97.88 526 TRP B N 1
ATOM 8704 C CA . TRP B 1 526 ? -2.34 11.086 7.652 1 97.88 526 TRP B CA 1
ATOM 8705 C C . TRP B 1 526 ? -2.992 12.375 8.148 1 97.88 526 TRP B C 1
ATOM 8707 O O . TRP B 1 526 ? -2.637 13.469 7.703 1 97.88 526 TRP B O 1
ATOM 8717 N N . LEU B 1 527 ? -3.943 12.242 8.969 1 97.88 527 LEU B N 1
ATOM 8718 C CA . LEU B 1 527 ? -4.48 13.422 9.641 1 97.88 527 LEU B CA 1
ATOM 8719 C C . LEU B 1 527 ? -3.496 13.945 10.68 1 97.88 527 LEU B C 1
ATOM 8721 O O . LEU B 1 527 ? -2.869 13.164 11.398 1 97.88 527 LEU B O 1
ATOM 8725 N N . HIS B 1 528 ? -3.428 15.258 10.734 1 98.25 528 HIS B N 1
ATOM 8726 C CA . HIS B 1 528 ? -2.48 15.773 11.711 1 98.25 528 HIS B CA 1
ATOM 8727 C C . HIS B 1 528 ? -2.875 17.172 12.172 1 98.25 528 HIS B C 1
ATOM 8729 O O . HIS B 1 528 ? -3.455 17.953 11.398 1 98.25 528 HIS B O 1
ATOM 8735 N N . ARG B 1 529 ? -2.709 17.406 13.359 1 97.88 529 ARG B N 1
ATOM 8736 C CA . ARG B 1 529 ? -2.746 18.688 14.055 1 97.88 529 ARG B CA 1
ATOM 8737 C C . ARG B 1 529 ? -1.35 19.109 14.5 1 97.88 529 ARG B C 1
ATOM 8739 O O . ARG B 1 529 ? -0.608 18.312 15.07 1 97.88 529 ARG B O 1
ATOM 8746 N N . VAL B 1 530 ? -0.965 20.375 14.234 1 97.62 530 VAL B N 1
ATOM 8747 C CA . VAL B 1 530 ? 0.421 20.766 14.469 1 97.62 530 VAL B CA 1
ATOM 8748 C C . VAL B 1 530 ? 0.466 21.953 15.438 1 97.62 530 VAL B C 1
ATOM 8750 O O . VAL B 1 530 ? -0.043 23.031 15.125 1 97.62 530 VAL B O 1
ATOM 8753 N N . ALA B 1 531 ? 0.974 21.75 16.562 1 96.75 531 ALA B N 1
ATOM 8754 C CA . ALA B 1 531 ? 1.268 22.797 17.547 1 96.75 531 ALA B CA 1
ATOM 8755 C C . ALA B 1 531 ? 2.773 23 17.688 1 96.75 531 ALA B C 1
ATOM 8757 O O . ALA B 1 531 ? 3.566 22.297 17.047 1 96.75 531 ALA B O 1
ATOM 8758 N N . GLN B 1 532 ? 3.191 24.031 18.391 1 95.81 532 GLN B N 1
ATOM 8759 C CA . GLN B 1 532 ? 4.621 24.281 18.547 1 95.81 532 GLN B CA 1
ATOM 8760 C C . GLN B 1 532 ? 4.941 24.859 19.906 1 95.81 532 GLN B C 1
ATOM 8762 O O . GLN B 1 532 ? 4.09 25.5 20.531 1 95.81 532 GLN B O 1
ATOM 8767 N N . HIS B 1 533 ? 6.133 24.625 20.328 1 95.88 533 HIS B N 1
ATOM 8768 C CA . HIS B 1 533 ? 6.641 24.984 21.641 1 95.88 533 HIS B CA 1
ATOM 8769 C C . HIS B 1 533 ? 8.062 25.531 21.547 1 95.88 533 HIS B C 1
ATOM 8771 O O . HIS B 1 533 ? 8.797 25.203 20.609 1 95.88 533 HIS B O 1
ATOM 8777 N N . PRO B 1 534 ? 8.383 26.375 22.547 1 95.31 534 PRO B N 1
ATOM 8778 C CA . PRO B 1 534 ? 9.797 26.734 22.609 1 95.31 534 PRO B CA 1
ATOM 8779 C C . PRO B 1 534 ? 10.703 25.547 22.938 1 95.31 534 PRO B C 1
ATOM 8781 O O . PRO B 1 534 ? 10.273 24.609 23.625 1 95.31 534 PRO B O 1
ATOM 8784 N N . ASP B 1 535 ? 11.828 25.594 22.453 1 94.31 535 ASP B N 1
ATOM 8785 C CA . ASP B 1 535 ? 12.773 24.547 22.812 1 94.31 535 ASP B CA 1
ATOM 8786 C C . ASP B 1 535 ? 13.602 24.953 24.031 1 94.31 535 ASP B C 1
ATOM 8788 O O . ASP B 1 535 ? 13.438 26.062 24.562 1 94.31 535 ASP B O 1
ATOM 8792 N N . GLY B 1 536 ? 14.453 24.062 24.484 1 91.81 536 GLY B N 1
ATOM 8793 C CA . GLY B 1 536 ? 15.211 24.297 25.703 1 91.81 536 GLY B CA 1
ATOM 8794 C C . GLY B 1 536 ? 16.188 25.438 25.594 1 91.81 536 GLY B C 1
ATOM 8795 O O . GLY B 1 536 ? 16.406 26.188 26.562 1 91.81 536 GLY B O 1
ATOM 8796 N N . THR B 1 537 ? 16.766 25.594 24.484 1 91.38 537 THR B N 1
ATOM 8797 C CA . THR B 1 537 ? 17.75 26.641 24.266 1 91.38 537 THR B CA 1
ATOM 8798 C C . THR B 1 537 ? 17.125 28.031 24.422 1 91.38 537 THR B C 1
ATOM 8800 O O . THR B 1 537 ? 17.672 28.891 25.094 1 91.38 537 THR B O 1
ATOM 8803 N N . ASP B 1 538 ? 16.031 28.219 23.797 1 91 538 ASP B N 1
ATOM 8804 C CA . ASP B 1 538 ? 15.359 29.5 23.891 1 91 538 ASP B CA 1
ATOM 8805 C C . ASP B 1 538 ? 14.828 29.734 25.312 1 91 538 ASP B C 1
ATOM 8807 O O . ASP B 1 538 ? 14.852 30.859 25.812 1 91 538 ASP B O 1
ATOM 8811 N N . LEU B 1 539 ? 14.352 28.781 25.969 1 91.25 539 LEU B N 1
ATOM 8812 C CA . LEU B 1 539 ? 13.891 28.906 27.344 1 91.25 539 LEU B CA 1
ATOM 8813 C C . LEU B 1 539 ? 15.023 29.344 28.266 1 91.25 539 LEU B C 1
ATOM 8815 O O . LEU B 1 539 ? 14.828 30.203 29.125 1 91.25 539 LEU B O 1
ATOM 8819 N N . GLN B 1 540 ? 16.156 28.75 28.078 1 90.56 540 GLN B N 1
ATOM 8820 C CA . GLN B 1 540 ? 17.312 29.094 28.875 1 90.56 540 GLN B CA 1
ATOM 8821 C C . GLN B 1 540 ? 17.766 30.531 28.609 1 90.56 540 GLN B C 1
ATOM 8823 O O . GLN B 1 540 ? 18.156 31.25 29.531 1 90.56 540 GLN B O 1
ATOM 8828 N N . ALA B 1 541 ? 17.75 30.812 27.375 1 89.19 541 ALA B N 1
ATOM 8829 C CA . ALA B 1 541 ? 18.141 32.188 27.016 1 89.19 541 ALA B CA 1
ATOM 8830 C C . ALA B 1 541 ? 17.234 33.188 27.672 1 89.19 541 ALA B C 1
ATOM 8832 O O . ALA B 1 541 ? 17.688 34.281 28.094 1 89.19 541 ALA B O 1
ATOM 8833 N N . HIS B 1 542 ? 15.992 32.969 27.734 1 88.25 542 HIS B N 1
ATOM 8834 C CA . HIS B 1 542 ? 15.031 33.875 28.375 1 88.25 542 HIS B CA 1
ATOM 8835 C C . HIS B 1 542 ? 15.281 33.969 29.875 1 88.25 542 HIS B C 1
ATOM 8837 O O . HIS B 1 542 ? 15.148 35.031 30.469 1 88.25 542 HIS B O 1
ATOM 8843 N N . GLN B 1 543 ? 15.602 32.875 30.453 1 86.5 543 GLN B N 1
ATOM 8844 C CA . GLN B 1 543 ? 15.898 32.875 31.891 1 86.5 543 GLN B CA 1
ATOM 8845 C C . GLN B 1 543 ? 17.125 33.719 32.219 1 86.5 543 GLN B C 1
ATOM 8847 O O . GLN B 1 543 ? 17.141 34.438 33.188 1 86.5 543 GLN B O 1
ATOM 8852 N N . ARG B 1 544 ? 18.062 33.594 31.359 1 85.12 544 ARG B N 1
ATOM 8853 C CA . ARG B 1 544 ? 19.297 34.344 31.547 1 85.12 544 ARG B CA 1
ATOM 8854 C C . ARG B 1 544 ? 19.031 35.844 31.391 1 85.12 544 ARG B C 1
ATOM 8856 O O . ARG B 1 544 ? 19.609 36.656 32.125 1 85.12 544 ARG B O 1
ATOM 8863 N N . HIS B 1 545 ? 18.297 36.125 30.453 1 81.88 545 HIS B N 1
ATOM 8864 C CA . HIS B 1 545 ? 17.953 37.531 30.234 1 81.88 545 HIS B CA 1
ATOM 8865 C C . HIS B 1 545 ? 17.172 38.094 31.406 1 81.88 545 HIS B C 1
ATOM 8867 O O . HIS B 1 545 ? 17.359 39.281 31.766 1 81.88 545 HIS B O 1
ATOM 8873 N N . GLY B 1 546 ? 16.266 37.406 31.891 1 74.56 546 GLY B N 1
ATOM 8874 C CA . GLY B 1 546 ? 15.523 37.875 33.062 1 74.56 546 GLY B CA 1
ATOM 8875 C C . GLY B 1 546 ? 16.422 38.125 34.25 1 74.56 546 GLY B C 1
ATOM 8876 O O . GLY B 1 546 ? 16.234 39.125 34.969 1 74.56 546 GLY B O 1
ATOM 8877 N N . ALA B 1 547 ? 17.391 37.406 34.375 1 70.38 547 ALA B N 1
ATOM 8878 C CA . ALA B 1 547 ? 18.328 37.562 35.5 1 70.38 547 ALA B CA 1
ATOM 8879 C C . ALA B 1 547 ? 19.219 38.781 35.312 1 70.38 547 ALA B C 1
ATOM 8881 O O . ALA B 1 547 ? 19.516 39.5 36.25 1 70.38 547 ALA B O 1
ATOM 8882 N N . ALA B 1 548 ? 19.594 38.938 34.031 1 68.38 548 ALA B N 1
ATOM 8883 C CA . ALA B 1 548 ? 20.469 40.062 33.719 1 68.38 548 ALA B CA 1
ATOM 8884 C C . ALA B 1 548 ? 19.719 41.406 33.844 1 68.38 548 ALA B C 1
ATOM 8886 O O . ALA B 1 548 ? 20.297 42.406 34.281 1 68.38 548 ALA B O 1
ATOM 8887 N N . ALA B 1 549 ? 18.562 41.438 33.219 1 63.28 549 ALA B N 1
ATOM 8888 C CA . ALA B 1 549 ? 17.75 42.656 33.281 1 63.28 549 ALA B CA 1
ATOM 8889 C C . ALA B 1 549 ? 17.578 43.125 34.719 1 63.28 549 ALA B C 1
ATOM 8891 O O . ALA B 1 549 ? 17.562 44.344 35 1 63.28 549 ALA B O 1
ATOM 8892 N N . ASN B 1 550 ? 17.359 42.25 35.625 1 57.75 550 ASN B N 1
ATOM 8893 C CA . ASN B 1 550 ? 17.281 42.625 37.031 1 57.75 550 ASN B CA 1
ATOM 8894 C C . ASN B 1 550 ? 18.578 43.281 37.5 1 57.75 550 ASN B C 1
ATOM 8896 O O . ASN B 1 550 ? 18.547 44.094 38.406 1 57.75 550 ASN B O 1
ATOM 8900 N N . ALA B 1 551 ? 19.609 42.75 36.812 1 52.47 551 ALA B N 1
ATOM 8901 C CA . ALA B 1 551 ? 20.891 43.344 37.25 1 52.47 551 ALA B CA 1
ATOM 8902 C C . ALA B 1 551 ? 21.172 44.625 36.469 1 52.47 551 ALA B C 1
ATOM 8904 O O . ALA B 1 551 ? 21.625 45.625 37.062 1 52.47 551 ALA B O 1
ATOM 8905 N N . ALA B 1 552 ? 21.469 44.594 35.219 1 50.69 552 ALA B N 1
ATOM 8906 C CA . ALA B 1 552 ? 21.859 45.719 34.375 1 50.69 552 ALA B CA 1
ATOM 8907 C C . ALA B 1 552 ? 20.844 45.938 33.25 1 50.69 552 ALA B C 1
ATOM 8909 O O . ALA B 1 552 ? 20.094 45.031 32.906 1 50.69 552 ALA B O 1
ATOM 8910 N N . THR B 1 553 ? 20.438 47.156 32.938 1 46.78 553 THR B N 1
ATOM 8911 C CA . THR B 1 553 ? 19.578 47.594 31.859 1 46.78 553 THR B CA 1
ATOM 8912 C C . THR B 1 553 ? 19.938 46.875 30.562 1 46.78 553 THR B C 1
ATOM 8914 O O . THR B 1 553 ? 20.875 47.25 29.875 1 46.78 553 THR B O 1
ATOM 8917 N N . SER B 1 554 ? 19.953 45.594 30.531 1 50.72 554 SER B N 1
ATOM 8918 C CA . SER B 1 554 ? 20.312 44.938 29.266 1 50.72 554 SER B CA 1
ATOM 8919 C C . SER B 1 554 ? 19.375 45.375 28.141 1 50.72 554 SER B C 1
ATOM 8921 O O . SER B 1 554 ? 18.156 45.344 28.281 1 50.72 554 SER B O 1
ATOM 8923 N N . ALA B 1 555 ? 19.875 46.156 27.172 1 61.34 555 ALA B N 1
ATOM 8924 C CA . ALA B 1 555 ? 19.297 46.938 26.062 1 61.34 555 ALA B CA 1
ATOM 8925 C C . ALA B 1 555 ? 18.688 46 25.016 1 61.34 555 ALA B C 1
ATOM 8927 O O . ALA B 1 555 ? 17.812 46.406 24.25 1 61.34 555 ALA B O 1
ATOM 8928 N N . SER B 1 556 ? 19.125 44.656 24.938 1 73.12 556 SER B N 1
ATOM 8929 C CA . SER B 1 556 ? 18.594 43.875 23.797 1 73.12 556 SER B CA 1
ATOM 8930 C C . SER B 1 556 ? 17.484 42.938 24.234 1 73.12 556 SER B C 1
ATOM 8932 O O . SER B 1 556 ? 17.562 42.312 25.297 1 73.12 556 SER B O 1
ATOM 8934 N N . PRO B 1 557 ? 16.375 42.938 23.594 1 82.44 557 PRO B N 1
ATOM 8935 C CA . PRO B 1 557 ? 15.266 42.031 23.953 1 82.44 557 PRO B CA 1
ATOM 8936 C C . PRO B 1 557 ? 15.656 40.562 23.891 1 82.44 557 PRO B C 1
ATOM 8938 O O . PRO B 1 557 ? 16.594 40.219 23.188 1 82.44 557 PRO B O 1
ATOM 8941 N N . PRO B 1 558 ? 15.07 39.781 24.75 1 87.12 558 PRO B N 1
ATOM 8942 C CA . PRO B 1 558 ? 15.312 38.344 24.688 1 87.12 558 PRO B CA 1
ATOM 8943 C C . PRO B 1 558 ? 14.891 37.75 23.344 1 87.12 558 PRO B C 1
ATOM 8945 O O . PRO B 1 558 ? 14.078 38.312 22.625 1 87.12 558 PRO B O 1
ATOM 8948 N N . PRO B 1 559 ? 15.453 36.594 23.047 1 90.75 559 PRO B N 1
ATOM 8949 C CA . PRO B 1 559 ? 15.055 35.938 21.797 1 90.75 559 PRO B CA 1
ATOM 8950 C C . PRO B 1 559 ? 13.578 35.562 21.781 1 90.75 559 PRO B C 1
ATOM 8952 O O . PRO B 1 559 ? 12.969 35.375 22.828 1 90.75 559 PRO B O 1
ATOM 8955 N N . LEU B 1 560 ? 13.016 35.562 20.578 1 93.88 560 LEU B N 1
ATOM 8956 C CA . LEU B 1 560 ? 11.648 35.062 20.406 1 93.88 560 LEU B CA 1
ATOM 8957 C C . LEU B 1 560 ? 11.539 33.594 20.766 1 93.88 560 LEU B C 1
ATOM 8959 O O . LEU B 1 560 ? 12.492 32.844 20.594 1 93.88 560 LEU B O 1
ATOM 8963 N N . PHE B 1 561 ? 10.438 33.188 21.297 1 94.62 561 PHE B N 1
ATOM 8964 C CA . PHE B 1 561 ? 10.102 31.766 21.312 1 94.62 561 PHE B CA 1
ATOM 8965 C C . PHE B 1 561 ? 9.672 31.312 19.922 1 94.62 561 PHE B C 1
ATOM 8967 O O . PHE B 1 561 ? 8.547 30.828 19.75 1 94.62 561 PHE B O 1
ATOM 8974 N N . LEU B 1 562 ? 10.594 31.406 19.016 1 96.25 562 LEU B N 1
ATOM 8975 C CA . LEU B 1 562 ? 10.32 31.141 17.609 1 96.25 562 LEU B CA 1
ATOM 8976 C C . LEU B 1 562 ? 10.438 29.656 17.297 1 96.25 562 LEU B C 1
ATOM 8978 O O . LEU B 1 562 ? 11.352 28.984 17.781 1 96.25 562 LEU B O 1
ATOM 8982 N N . THR B 1 563 ? 9.484 29.156 16.594 1 97.38 563 THR B N 1
ATOM 8983 C CA . THR B 1 563 ? 9.656 27.875 15.914 1 97.38 563 THR B CA 1
ATOM 8984 C C . THR B 1 563 ? 9.891 28.094 14.422 1 97.38 563 THR B C 1
ATOM 8986 O O . THR B 1 563 ? 9.117 28.797 13.766 1 97.38 563 THR B O 1
ATOM 8989 N N . ALA B 1 564 ? 10.938 27.562 13.922 1 98.38 564 ALA B N 1
ATOM 8990 C CA . ALA B 1 564 ? 11.289 27.625 12.5 1 98.38 564 ALA B CA 1
ATOM 8991 C C . ALA B 1 564 ? 11.438 26.219 11.914 1 98.38 564 ALA B C 1
ATOM 8993 O O . ALA B 1 564 ? 12.094 25.359 12.508 1 98.38 564 ALA B O 1
ATOM 8994 N N . ALA B 1 565 ? 10.766 26 10.781 1 98.5 565 ALA B N 1
ATOM 8995 C CA . ALA B 1 565 ? 10.805 24.688 10.148 1 98.5 565 ALA B CA 1
ATOM 8996 C C . ALA B 1 565 ? 10.82 24.797 8.633 1 98.5 565 ALA B C 1
ATOM 8998 O O . ALA B 1 565 ? 10.461 25.844 8.078 1 98.5 565 ALA B O 1
ATOM 8999 N N . VAL B 1 566 ? 11.32 23.812 7.996 1 98.56 566 VAL B N 1
ATOM 9000 C CA . VAL B 1 566 ? 11.312 23.656 6.543 1 98.56 566 VAL B CA 1
ATOM 9001 C C . VAL B 1 566 ? 10.68 22.312 6.176 1 98.56 566 VAL B C 1
ATOM 9003 O O . VAL B 1 566 ? 11.016 21.281 6.758 1 98.56 566 VAL B O 1
ATOM 9006 N N . ASN B 1 567 ? 9.766 22.328 5.277 1 98.25 567 ASN B N 1
ATOM 9007 C CA . ASN B 1 567 ? 9.242 21.031 4.84 1 98.25 567 ASN B CA 1
ATOM 9008 C C . ASN B 1 567 ? 9.258 20.906 3.32 1 98.25 567 ASN B C 1
ATOM 9010 O O . ASN B 1 567 ? 9.344 21.906 2.609 1 98.25 567 ASN B O 1
ATOM 9014 N N . TYR B 1 568 ? 9.328 19.719 2.861 1 98.62 568 TYR B N 1
ATOM 9015 C CA . TYR B 1 568 ? 9.289 19.344 1.451 1 98.62 568 TYR B CA 1
ATOM 9016 C C . TYR B 1 568 ? 8.086 18.453 1.153 1 98.62 568 TYR B C 1
ATOM 9018 O O . TYR B 1 568 ? 7.914 17.406 1.78 1 98.62 568 TYR B O 1
ATOM 9026 N N . TRP B 1 569 ? 7.27 18.906 0.194 1 98.31 569 TRP B N 1
ATOM 9027 C CA . TRP B 1 569 ? 6.105 18.141 -0.247 1 98.31 569 TRP B CA 1
ATOM 9028 C C . TRP B 1 569 ? 6.387 17.438 -1.572 1 98.31 569 TRP B C 1
ATOM 9030 O O . TRP B 1 569 ? 6.906 18.047 -2.508 1 98.31 569 TRP B O 1
ATOM 9040 N N . TYR B 1 570 ? 6.102 16.156 -1.596 1 97.88 570 TYR B N 1
ATOM 9041 C CA . TYR B 1 570 ? 6.18 15.352 -2.811 1 97.88 570 TYR B CA 1
ATOM 9042 C C . TYR B 1 570 ? 4.809 14.797 -3.186 1 97.88 570 TYR B C 1
ATOM 9044 O O . TYR B 1 570 ? 4.074 14.305 -2.324 1 97.88 570 TYR B O 1
ATOM 9052 N N . ASP B 1 571 ? 4.504 14.875 -4.422 1 95.12 571 ASP B N 1
ATOM 9053 C CA . ASP B 1 571 ? 3.215 14.352 -4.863 1 95.12 571 ASP B CA 1
ATOM 9054 C C . ASP B 1 571 ? 3.047 12.891 -4.453 1 95.12 571 ASP B C 1
ATOM 9056 O O . ASP B 1 571 ? 3.979 12.086 -4.586 1 95.12 571 ASP B O 1
ATOM 9060 N N . MET B 1 572 ? 1.883 12.562 -3.924 1 93.88 572 MET B N 1
ATOM 9061 C CA . MET B 1 572 ? 1.598 11.164 -3.619 1 93.88 572 MET B CA 1
ATOM 9062 C C . MET B 1 572 ? 1.19 10.406 -4.879 1 93.88 572 MET B C 1
ATOM 9064 O O . MET B 1 572 ? 0.982 11.008 -5.934 1 93.88 572 MET B O 1
ATOM 9068 N N . SER B 1 573 ? 1.171 9.094 -4.754 1 90.56 573 SER B N 1
ATOM 9069 C CA . SER B 1 573 ? 0.667 8.281 -5.852 1 90.56 573 SER B CA 1
ATOM 9070 C C . SER B 1 573 ? -0.829 8.016 -5.703 1 90.56 573 SER B C 1
ATOM 9072 O O . SER B 1 573 ? -1.243 7.207 -4.871 1 90.56 573 SER B O 1
ATOM 9074 N N . PHE B 1 574 ? -1.604 8.531 -6.57 1 90.31 574 PHE B N 1
ATOM 9075 C CA . PHE B 1 574 ? -3.051 8.375 -6.496 1 90.31 574 PHE B CA 1
ATOM 9076 C C . PHE B 1 574 ? -3.479 7.008 -7.008 1 90.31 574 PHE B C 1
ATOM 9078 O O . PHE B 1 574 ? -4.621 6.59 -6.809 1 90.31 574 PHE B O 1
ATOM 9085 N N . SER B 1 575 ? -2.508 6.305 -7.586 1 89.94 575 SER B N 1
ATOM 9086 C CA . SER B 1 575 ? -2.812 4.977 -8.109 1 89.94 575 SER B CA 1
ATOM 9087 C C . SER B 1 575 ? -2.293 3.883 -7.184 1 89.94 575 SER B C 1
ATOM 9089 O O . SER B 1 575 ? -2.293 2.705 -7.547 1 89.94 575 SER B O 1
ATOM 9091 N N . ASN B 1 576 ? -1.798 4.297 -6.062 1 92.81 576 ASN B N 1
ATOM 9092 C CA . ASN B 1 576 ? -1.462 3.307 -5.043 1 92.81 576 ASN B CA 1
ATOM 9093 C C . ASN B 1 576 ? -2.699 2.553 -4.562 1 92.81 576 ASN B C 1
ATOM 9095 O O . ASN B 1 576 ? -3.732 3.162 -4.281 1 92.81 576 ASN B O 1
ATOM 9099 N N . PRO B 1 577 ? -2.609 1.229 -4.453 1 92.56 577 PRO B N 1
ATOM 9100 C CA . PRO B 1 577 ? -3.801 0.447 -4.117 1 92.56 577 PRO B CA 1
ATOM 9101 C C . PRO B 1 577 ? -4.414 0.858 -2.779 1 92.56 577 PRO B C 1
ATOM 9103 O O . PRO B 1 577 ? -5.641 0.933 -2.656 1 92.56 577 PRO B O 1
ATOM 9106 N N . SER B 1 578 ? -3.623 1.117 -1.782 1 92.38 578 SER B N 1
ATOM 9107 C CA . SER B 1 578 ? -4.164 1.508 -0.484 1 92.38 578 SER B CA 1
ATOM 9108 C C . SER B 1 578 ? -4.918 2.83 -0.575 1 92.38 578 SER B C 1
ATOM 9110 O O . SER B 1 578 ? -5.953 3.006 0.07 1 92.38 578 SER B O 1
ATOM 9112 N N . VAL B 1 579 ? -4.395 3.764 -1.364 1 91.69 579 VAL B N 1
ATOM 9113 C CA . VAL B 1 579 ? -5.012 5.07 -1.549 1 91.69 579 VAL B CA 1
ATOM 9114 C C . VAL B 1 579 ? -6.363 4.914 -2.238 1 91.69 579 VAL B C 1
ATOM 9116 O O . VAL B 1 579 ? -7.367 5.473 -1.79 1 91.69 579 VAL B O 1
ATOM 9119 N N . VAL B 1 580 ? -6.391 4.125 -3.281 1 90.88 580 VAL B N 1
ATOM 9120 C CA . VAL B 1 580 ? -7.605 3.916 -4.062 1 90.88 580 VAL B CA 1
ATOM 9121 C C . VAL B 1 580 ? -8.648 3.195 -3.213 1 90.88 580 VAL B C 1
ATOM 9123 O O . VAL B 1 580 ? -9.82 3.59 -3.184 1 90.88 580 VAL B O 1
ATOM 9126 N N . LEU B 1 581 ? -8.234 2.203 -2.504 1 88.88 581 LEU B N 1
ATOM 9127 C CA . LEU B 1 581 ? -9.164 1.437 -1.676 1 88.88 581 LEU B CA 1
ATOM 9128 C C . LEU B 1 581 ? -9.734 2.303 -0.56 1 88.88 581 LEU B C 1
ATOM 9130 O O . LEU B 1 581 ? -10.938 2.242 -0.278 1 88.88 581 LEU B O 1
ATOM 9134 N N . LEU B 1 582 ? -8.891 3.109 0.032 1 87.81 582 LEU B N 1
ATOM 9135 C CA . LEU B 1 582 ? -9.352 3.996 1.094 1 87.81 582 LEU B CA 1
ATOM 9136 C C . LEU B 1 582 ? -10.359 5.008 0.556 1 87.81 582 LEU B C 1
ATOM 9138 O O . LEU B 1 582 ? -11.367 5.293 1.206 1 87.81 582 LEU B O 1
ATOM 9142 N N . ARG B 1 583 ? -10.039 5.5 -0.536 1 84.19 583 ARG B N 1
ATOM 9143 C CA . ARG B 1 583 ? -10.922 6.488 -1.139 1 84.19 583 ARG B CA 1
ATOM 9144 C C . ARG B 1 583 ? -12.273 5.871 -1.484 1 84.19 583 ARG B C 1
ATOM 9146 O O . ARG B 1 583 ? -13.32 6.398 -1.099 1 84.19 583 ARG B O 1
ATOM 9153 N N . GLU B 1 584 ? -12.25 4.742 -2.16 1 81.81 584 GLU B N 1
ATOM 9154 C CA . GLU B 1 584 ? -13.484 4.133 -2.652 1 81.81 584 GLU B CA 1
ATOM 9155 C C . GLU B 1 584 ? -14.32 3.576 -1.505 1 81.81 584 GLU B C 1
ATOM 9157 O O . GLU B 1 584 ? -15.547 3.711 -1.501 1 81.81 584 GLU B O 1
ATOM 9162 N N . PHE B 1 585 ? -13.711 3.031 -0.528 1 80.31 585 PHE B N 1
ATOM 9163 C CA . PHE B 1 585 ? -14.461 2.465 0.588 1 80.31 585 PHE B CA 1
ATOM 9164 C C . PHE B 1 585 ? -14.852 3.551 1.583 1 80.31 585 PHE B C 1
ATOM 9166 O O . PHE B 1 585 ? -15.891 3.453 2.24 1 80.31 585 PHE B O 1
ATOM 9173 N N . GLY B 1 586 ? -13.961 4.508 1.676 1 74.25 586 GLY B N 1
ATOM 9174 C CA . GLY B 1 586 ? -14.266 5.625 2.555 1 74.25 586 GLY B CA 1
ATOM 9175 C C . GLY B 1 586 ? -15.508 6.391 2.133 1 74.25 586 GLY B C 1
ATOM 9176 O O . GLY B 1 586 ? -16.234 6.918 2.979 1 74.25 586 GLY B O 1
ATOM 9177 N N . LEU B 1 587 ? -15.758 6.371 0.887 1 65.81 587 LEU B N 1
ATOM 9178 C CA . LEU B 1 587 ? -16.922 7.051 0.334 1 65.81 587 LEU B CA 1
ATOM 9179 C C . LEU B 1 587 ? -18.219 6.387 0.807 1 65.81 587 LEU B C 1
ATOM 9181 O O . LEU B 1 587 ? -19.281 7 0.762 1 65.81 587 LEU B O 1
ATOM 9185 N N . LEU B 1 588 ? -18.062 5.207 1.231 1 65.81 588 LEU B N 1
ATOM 9186 C CA . LEU B 1 588 ? -19.25 4.484 1.658 1 65.81 588 LEU B CA 1
ATOM 9187 C C . LEU B 1 588 ? -19.656 4.895 3.068 1 65.81 588 LEU B C 1
ATOM 9189 O O . LEU B 1 588 ? -20.734 4.535 3.537 1 65.81 588 LEU B O 1
ATOM 9193 N N . LEU B 1 589 ? -18.812 5.625 3.779 1 69.69 589 LEU B N 1
ATOM 9194 C CA . LEU B 1 589 ? -19.109 6.109 5.125 1 69.69 589 LEU B CA 1
ATOM 9195 C C . LEU B 1 589 ? -19.406 7.605 5.105 1 69.69 589 LEU B C 1
ATOM 9197 O O . LEU B 1 589 ? -20.266 8.07 5.855 1 69.69 589 LEU B O 1
#

pLDDT: mean 81.56, std 22.76, range [20.8, 98.88]